Protein AF-A0AAF5CY73-F1 (afdb_monomer)

Structure (mmCIF, N/CA/C/O backbone):
data_AF-A0AAF5CY73-F1
#
_entry.id   AF-A0AAF5CY73-F1
#
loop_
_atom_site.group_PDB
_atom_site.id
_atom_site.type_symbol
_atom_site.label_atom_id
_atom_site.label_alt_id
_atom_site.label_comp_id
_atom_site.label_asym_id
_atom_site.label_entity_id
_atom_site.label_seq_id
_atom_site.pdbx_PDB_ins_code
_atom_site.Cartn_x
_atom_site.Cartn_y
_atom_site.Cartn_z
_atom_site.occupancy
_atom_site.B_iso_or_equiv
_atom_site.auth_seq_id
_atom_site.auth_comp_id
_atom_site.auth_asym_id
_atom_site.auth_atom_id
_atom_site.pdbx_PDB_model_num
ATOM 1 N N . GLY A 1 1 ? -9.389 34.976 1.123 1.00 76.06 1 GLY A N 1
ATOM 2 C CA . GLY A 1 1 ? -8.927 36.381 1.141 1.00 76.06 1 GLY A CA 1
ATOM 3 C C . GLY A 1 1 ? -8.580 36.788 2.561 1.00 76.06 1 GLY A C 1
ATOM 4 O O . GLY A 1 1 ? -8.166 35.930 3.326 1.00 76.06 1 GLY A O 1
ATOM 5 N N . TYR A 1 2 ? -8.782 38.050 2.941 1.00 83.38 2 TYR A N 1
ATOM 6 C CA . TYR A 1 2 ? -8.268 38.609 4.205 1.00 83.38 2 TYR A CA 1
ATOM 7 C C . TYR A 1 2 ? -8.711 37.874 5.491 1.00 83.38 2 TYR A C 1
ATOM 9 O O . TYR A 1 2 ? -7.878 37.576 6.341 1.00 83.38 2 TYR A O 1
ATOM 17 N N . ALA A 1 3 ? -9.991 37.500 5.626 1.00 85.75 3 ALA A N 1
ATOM 18 C CA . ALA A 1 3 ? -10.474 36.747 6.796 1.00 85.75 3 ALA A CA 1
ATOM 19 C C . ALA A 1 3 ? -9.825 35.352 6.927 1.00 85.75 3 ALA A C 1
ATOM 21 O O . ALA A 1 3 ? -9.385 34.963 8.004 1.00 85.75 3 ALA A O 1
ATOM 22 N N . GLU A 1 4 ? -9.688 34.639 5.806 1.00 86.25 4 GLU A N 1
ATOM 23 C CA . GLU A 1 4 ? -8.985 33.350 5.715 1.00 86.25 4 GLU A CA 1
ATOM 24 C C . GLU A 1 4 ? -7.499 33.492 6.088 1.00 86.25 4 GLU A C 1
ATOM 26 O O . GLU A 1 4 ? -6.953 32.639 6.780 1.00 86.25 4 GLU A O 1
ATOM 31 N N . ALA A 1 5 ? -6.854 34.592 5.685 1.00 89.62 5 ALA A N 1
ATOM 32 C CA . ALA A 1 5 ? -5.468 34.873 6.044 1.00 89.62 5 ALA A CA 1
ATOM 33 C C . ALA A 1 5 ? -5.296 35.174 7.542 1.00 89.62 5 ALA A C 1
ATOM 35 O O . ALA A 1 5 ? -4.382 34.631 8.157 1.00 89.62 5 ALA A O 1
ATOM 36 N N . ARG A 1 6 ? -6.201 35.956 8.154 1.00 90.62 6 ARG A N 1
ATOM 37 C CA . ARG A 1 6 ? -6.205 36.185 9.612 1.00 90.62 6 ARG A CA 1
ATOM 38 C C . ARG A 1 6 ? -6.399 34.883 10.397 1.00 90.62 6 ARG A C 1
ATOM 40 O O . ARG A 1 6 ? -5.685 34.665 11.369 1.00 90.62 6 ARG A O 1
ATOM 47 N N . ALA A 1 7 ? -7.278 33.985 9.941 1.00 88.12 7 ALA A N 1
ATOM 48 C CA . ALA A 1 7 ? -7.460 32.667 10.557 1.00 88.12 7 ALA A CA 1
ATOM 49 C C . ALA A 1 7 ? -6.209 31.773 10.426 1.00 88.12 7 ALA A C 1
ATOM 51 O O . ALA A 1 7 ? -5.742 31.225 11.423 1.00 88.12 7 ALA A O 1
ATOM 52 N N . ARG A 1 8 ? -5.611 31.674 9.226 1.00 90.50 8 ARG A N 1
ATOM 53 C CA . ARG A 1 8 ? -4.348 30.935 9.019 1.00 90.50 8 ARG A CA 1
ATOM 54 C C . ARG A 1 8 ? -3.199 31.506 9.863 1.00 90.50 8 ARG A C 1
ATOM 56 O O . ARG A 1 8 ? -2.400 30.733 10.385 1.00 90.50 8 ARG A O 1
ATOM 63 N N . LEU A 1 9 ? -3.120 32.832 10.014 1.00 91.56 9 LEU A N 1
ATOM 64 C CA . LEU A 1 9 ? -2.131 33.479 10.877 1.00 91.56 9 LEU A CA 1
ATOM 65 C C . LEU A 1 9 ? -2.377 33.136 12.352 1.00 91.56 9 LEU A C 1
ATOM 67 O O . LEU A 1 9 ? -1.447 32.686 13.005 1.00 91.56 9 LEU A O 1
ATOM 71 N N . ALA A 1 10 ? -3.605 33.258 12.864 1.00 89.50 10 ALA A N 1
ATOM 72 C CA . ALA A 1 10 ? -3.926 32.928 14.258 1.00 89.50 10 ALA A CA 1
ATOM 73 C C . ALA A 1 10 ? -3.553 31.478 14.631 1.00 89.50 10 ALA A C 1
ATOM 75 O O . ALA A 1 10 ? -2.967 31.242 15.689 1.00 89.50 10 ALA A O 1
ATOM 76 N N . ILE A 1 11 ? -3.800 30.517 13.732 1.00 88.31 11 ILE A N 1
ATOM 77 C CA . ILE A 1 11 ? -3.361 29.124 13.909 1.00 88.31 11 ILE A CA 1
ATOM 78 C C . ILE A 1 11 ? -1.826 29.054 13.968 1.00 88.31 11 ILE A C 1
ATOM 80 O O . ILE A 1 11 ? -1.280 28.516 14.931 1.00 88.31 11 ILE A O 1
ATOM 84 N N . MET A 1 12 ? -1.120 29.669 13.014 1.00 88.00 12 MET A N 1
ATOM 85 C CA . MET A 1 12 ? 0.351 29.693 12.965 1.00 88.00 12 MET A CA 1
ATOM 86 C C . MET A 1 12 ? 0.988 30.343 14.209 1.00 88.00 12 MET A C 1
ATOM 88 O O . MET A 1 12 ? 1.991 29.839 14.717 1.00 88.00 12 MET A O 1
ATOM 92 N N . MET A 1 13 ? 0.385 31.416 14.735 1.00 90.62 13 MET A N 1
ATOM 93 C CA . MET A 1 13 ? 0.760 32.050 16.005 1.00 90.62 13 MET A CA 1
ATOM 94 C C . MET A 1 13 ? 0.634 31.051 17.161 1.00 90.62 13 MET A C 1
ATOM 96 O O . MET A 1 13 ? 1.588 30.838 17.910 1.00 90.62 13 MET A O 1
ATOM 100 N N . SER A 1 14 ? -0.522 30.384 17.273 1.00 88.12 14 SER A N 1
ATOM 101 C CA . SER A 1 14 ? -0.781 29.404 18.335 1.00 88.12 14 SER A CA 1
ATOM 102 C C . SER A 1 14 ? 0.177 28.207 18.274 1.00 88.12 14 SER A C 1
ATOM 104 O O . SER A 1 14 ? 0.684 27.774 19.308 1.00 88.12 14 SER A O 1
ATOM 106 N N . GLU A 1 15 ? 0.514 27.723 17.073 1.00 87.06 15 GLU A N 1
ATOM 107 C CA . GLU A 1 15 ? 1.488 26.648 16.879 1.00 87.06 15 GLU A CA 1
ATOM 108 C C . GLU A 1 15 ? 2.905 27.065 17.274 1.00 87.06 15 GLU A C 1
ATOM 110 O O . GLU A 1 15 ? 3.606 26.281 17.916 1.00 87.06 15 GLU A O 1
ATOM 115 N N . LYS A 1 16 ? 3.334 28.286 16.921 1.00 88.56 16 LYS A N 1
ATOM 116 C CA . LYS A 1 16 ? 4.636 28.821 17.342 1.00 88.56 16 LYS A CA 1
ATOM 117 C C . LYS A 1 16 ? 4.729 28.912 18.864 1.00 88.56 16 LYS A C 1
ATOM 119 O O . LYS A 1 16 ? 5.663 28.354 19.437 1.00 88.56 16 LYS A O 1
ATOM 124 N N . LYS A 1 17 ? 3.741 29.525 19.528 1.00 89.06 17 LYS A N 1
ATOM 125 C CA . LYS A 1 17 ? 3.718 29.632 20.999 1.00 89.06 17 LYS A CA 1
ATOM 126 C C . LYS A 1 17 ? 3.657 28.260 21.675 1.00 89.06 17 LYS A C 1
ATOM 128 O O . LYS A 1 17 ? 4.368 28.024 22.648 1.00 89.06 17 LYS A O 1
ATOM 133 N N . ARG A 1 18 ? 2.888 27.314 21.121 1.00 83.75 18 ARG A N 1
ATOM 134 C CA . ARG A 1 18 ? 2.824 25.913 21.579 1.00 83.75 18 ARG A CA 1
ATOM 135 C C . ARG A 1 18 ? 4.151 25.163 21.404 1.00 83.75 18 ARG A C 1
ATOM 137 O O . ARG A 1 18 ? 4.461 24.326 22.247 1.00 83.75 18 ARG A O 1
ATOM 144 N N . LYS A 1 19 ? 4.934 25.444 20.355 1.00 82.38 19 LYS A N 1
ATOM 145 C CA . LYS A 1 19 ? 6.288 24.885 20.168 1.00 82.38 19 LYS A CA 1
ATOM 146 C C . LYS A 1 19 ? 7.276 25.481 21.171 1.00 82.38 19 LYS A C 1
ATOM 148 O O . LYS A 1 19 ? 7.878 24.726 21.922 1.00 82.38 19 LYS A O 1
ATOM 153 N N . LEU A 1 20 ? 7.344 26.808 21.291 1.00 84.25 20 LEU A N 1
ATOM 154 C CA . LEU A 1 20 ? 8.227 27.482 22.255 1.00 84.25 20 LEU A CA 1
ATOM 155 C C . LEU A 1 20 ? 7.947 27.058 23.707 1.00 84.25 20 LEU A C 1
ATOM 157 O O . LEU A 1 20 ? 8.880 26.703 24.425 1.00 84.25 20 LEU A O 1
ATOM 161 N N . LYS A 1 21 ? 6.667 26.955 24.099 1.00 82.75 21 LYS A N 1
ATOM 162 C CA . LYS A 1 21 ? 6.257 26.437 25.417 1.00 82.75 21 LYS A CA 1
ATOM 163 C C . LYS A 1 21 ? 6.651 24.967 25.641 1.00 82.75 21 LYS A C 1
ATOM 165 O O . LYS A 1 21 ? 6.934 24.593 26.773 1.00 82.75 21 LYS A O 1
ATOM 170 N N . LYS A 1 22 ? 6.694 24.133 24.592 1.00 80.06 22 LYS A N 1
ATOM 171 C CA . LYS A 1 22 ? 7.225 22.755 24.666 1.00 80.06 22 LYS A CA 1
ATOM 172 C C . LYS A 1 22 ? 8.756 22.695 24.721 1.00 80.06 22 LYS A C 1
ATOM 174 O O . LYS A 1 22 ? 9.295 21.711 25.210 1.00 80.06 22 LYS A O 1
ATOM 179 N N . GLU A 1 23 ? 9.443 23.720 24.227 1.00 82.25 23 GLU A N 1
ATOM 180 C CA . GLU A 1 23 ? 10.908 23.829 24.208 1.00 82.25 23 GLU A CA 1
ATOM 181 C C . GLU A 1 23 ? 11.485 24.555 25.441 1.00 82.25 23 GLU A C 1
ATOM 183 O O . GLU A 1 23 ? 12.689 24.793 25.489 1.00 82.25 23 GLU A O 1
ATOM 188 N N . GLY A 1 24 ? 10.651 24.932 26.421 1.00 80.00 24 GLY A N 1
ATOM 189 C CA . GLY A 1 24 ? 11.079 25.661 27.625 1.00 80.00 24 GLY A CA 1
ATOM 190 C C . GLY A 1 24 ? 11.521 27.109 27.367 1.00 80.00 24 GLY A C 1
ATOM 191 O O . GLY A 1 24 ? 12.230 27.689 28.183 1.00 80.00 24 GLY A O 1
ATOM 192 N N . LYS A 1 25 ? 11.136 27.688 26.224 1.00 80.00 25 LYS A N 1
ATOM 193 C CA . LYS A 1 25 ? 11.500 29.048 25.795 1.00 80.00 25 LYS A CA 1
ATOM 194 C C . LYS A 1 25 ? 10.358 30.024 26.075 1.00 80.00 25 LYS A C 1
ATOM 196 O O . LYS A 1 25 ? 9.214 29.595 26.242 1.00 80.00 25 LYS A O 1
ATOM 201 N N . SER A 1 26 ? 10.648 31.331 26.076 1.00 81.88 26 SER A N 1
ATOM 202 C CA . SER A 1 26 ? 9.580 32.335 26.183 1.00 81.88 26 SER A CA 1
ATOM 203 C C . SER A 1 26 ? 8.550 32.163 25.065 1.00 81.88 26 SER A C 1
ATOM 205 O O . SER A 1 26 ? 8.882 31.776 23.943 1.00 81.88 26 SER A O 1
ATOM 207 N N . THR A 1 27 ? 7.290 32.453 25.380 1.00 80.62 27 THR A N 1
ATOM 208 C CA . THR A 1 27 ? 6.169 32.404 24.433 1.00 80.62 27 THR A CA 1
ATOM 209 C C . THR A 1 27 ? 6.070 33.632 23.531 1.00 80.62 27 THR A C 1
ATOM 211 O O . THR A 1 27 ? 5.191 33.662 22.670 1.00 80.62 27 THR A O 1
ATOM 214 N N . ASP A 1 28 ? 6.936 34.625 23.726 1.00 83.44 28 ASP A N 1
ATOM 215 C CA . ASP A 1 28 ? 6.994 35.831 22.904 1.00 83.44 28 ASP A CA 1
ATOM 216 C C . ASP A 1 28 ? 7.465 35.479 21.492 1.00 83.44 28 ASP A C 1
ATOM 218 O O . ASP A 1 28 ? 8.485 34.809 21.302 1.00 83.44 28 ASP A O 1
ATOM 222 N N . ILE A 1 29 ? 6.725 35.933 20.484 1.00 86.38 29 ILE A N 1
ATOM 223 C CA . ILE A 1 29 ? 7.111 35.794 19.077 1.00 86.38 29 ILE A CA 1
ATOM 224 C C . ILE A 1 29 ? 7.190 37.167 18.410 1.00 86.38 29 ILE A C 1
ATOM 226 O O . ILE A 1 29 ? 6.446 38.067 18.794 1.00 86.38 29 ILE A O 1
ATOM 230 N N . PRO A 1 30 ? 8.046 37.358 17.384 1.00 82.75 30 PRO A N 1
ATOM 231 C CA . PRO A 1 30 ? 8.175 38.651 16.703 1.00 82.75 30 PRO A CA 1
ATOM 232 C C . PRO A 1 30 ? 6.835 39.209 16.206 1.00 82.75 30 PRO A C 1
ATOM 234 O O . PRO A 1 30 ? 6.628 40.419 16.170 1.00 82.75 30 PRO A O 1
ATOM 237 N N . GLU A 1 31 ? 5.909 38.317 15.854 1.00 86.31 31 GLU A N 1
ATOM 238 C CA . GLU A 1 31 ? 4.549 38.631 15.424 1.00 86.31 31 GLU A CA 1
ATOM 239 C C . GLU A 1 31 ? 3.575 39.093 16.523 1.00 86.31 31 GLU A C 1
ATOM 241 O O . GLU A 1 31 ? 2.441 39.432 16.193 1.00 86.31 31 GLU A O 1
ATOM 246 N N . ASP A 1 32 ? 3.974 39.123 17.797 1.00 85.88 32 ASP A N 1
ATOM 247 C CA . ASP A 1 32 ? 3.195 39.781 18.858 1.00 85.88 32 ASP A CA 1
ATOM 248 C C . ASP A 1 32 ? 3.335 41.313 18.807 1.00 85.88 32 ASP A C 1
ATOM 250 O O . ASP A 1 32 ? 2.494 42.037 19.338 1.00 85.88 32 ASP A O 1
ATOM 254 N N . THR A 1 33 ? 4.368 41.826 18.128 1.00 86.56 33 THR A N 1
ATOM 255 C CA . THR A 1 33 ? 4.481 43.256 17.811 1.00 86.56 33 THR A CA 1
ATOM 256 C C . THR A 1 33 ? 3.520 43.636 16.679 1.00 86.56 33 THR A C 1
ATOM 258 O O . THR A 1 33 ? 3.303 42.856 15.750 1.00 86.56 33 THR A O 1
ATOM 261 N N . SER A 1 34 ? 2.982 44.861 16.703 1.00 83.62 34 SER A N 1
ATOM 262 C CA . SER A 1 34 ? 2.069 45.360 15.655 1.00 83.62 34 SER A CA 1
ATOM 263 C C . SER A 1 34 ? 2.695 45.298 14.249 1.00 83.62 34 SER A C 1
ATOM 265 O O . SER A 1 34 ? 2.050 44.890 13.277 1.00 83.62 34 SER A O 1
ATOM 267 N N . GLU A 1 35 ? 3.988 45.617 14.145 1.00 84.69 35 GLU A N 1
ATOM 268 C CA . GLU A 1 35 ? 4.760 45.525 12.902 1.00 84.69 35 GLU A CA 1
ATOM 269 C C . GLU A 1 35 ? 4.941 44.074 12.439 1.00 84.69 35 GLU A C 1
ATOM 271 O O . GLU A 1 35 ? 4.685 43.754 11.274 1.00 84.69 35 GLU A O 1
ATOM 276 N N . GLY A 1 36 ? 5.338 43.175 13.346 1.00 85.75 36 GLY A N 1
ATOM 277 C CA . GLY A 1 36 ? 5.518 41.755 13.053 1.00 85.75 36 GLY A CA 1
ATOM 278 C C . GLY A 1 36 ? 4.216 41.080 12.625 1.00 85.75 36 GLY A C 1
ATOM 279 O O . GLY A 1 36 ? 4.202 40.364 11.618 1.00 85.75 36 GLY A O 1
ATOM 280 N N . TYR A 1 37 ? 3.113 41.366 13.326 1.00 91.19 37 TYR A N 1
ATOM 281 C CA . TYR A 1 37 ? 1.772 40.911 12.963 1.00 91.19 37 TYR A CA 1
ATOM 282 C C . TYR A 1 37 ? 1.393 41.381 11.555 1.00 91.19 37 TYR A C 1
ATOM 284 O O . TYR A 1 37 ? 1.011 40.571 10.710 1.00 91.19 37 TYR A O 1
ATOM 292 N N . SER A 1 38 ? 1.559 42.676 11.271 1.00 88.25 38 SER A N 1
ATOM 293 C CA . SER A 1 38 ? 1.218 43.279 9.976 1.00 88.25 38 SER A CA 1
ATOM 294 C C . SER A 1 38 ? 2.043 42.684 8.828 1.00 88.25 38 SER A C 1
ATOM 296 O O . SER A 1 38 ? 1.493 42.294 7.793 1.00 88.25 38 SER A O 1
ATOM 298 N N . LYS A 1 39 ? 3.356 42.523 9.034 1.00 89.56 39 LYS A N 1
ATOM 299 C CA . LYS A 1 39 ? 4.291 41.917 8.075 1.00 89.56 39 LYS A CA 1
ATOM 300 C C . LYS A 1 39 ? 3.930 40.464 7.762 1.00 89.56 39 LYS A C 1
ATOM 302 O O . LYS A 1 39 ? 3.880 40.077 6.593 1.00 89.56 39 LYS A O 1
ATOM 307 N N . MET A 1 40 ? 3.630 39.656 8.779 1.00 89.19 40 MET A N 1
ATOM 308 C CA . MET A 1 40 ? 3.256 38.253 8.578 1.00 89.19 40 MET A CA 1
ATOM 309 C C . MET A 1 40 ? 1.832 38.076 8.050 1.00 89.19 40 MET A C 1
ATOM 311 O O . MET A 1 40 ? 1.598 37.176 7.239 1.00 89.19 40 MET A O 1
ATOM 315 N N . LEU A 1 41 ? 0.898 38.965 8.397 1.00 91.69 41 LEU A N 1
ATOM 316 C CA . LEU A 1 41 ? -0.429 38.989 7.790 1.00 91.69 41 LEU A CA 1
ATOM 317 C C . LEU A 1 41 ? -0.339 39.269 6.286 1.00 91.69 41 LEU A C 1
ATOM 319 O O . LEU A 1 41 ? -0.967 38.551 5.510 1.00 91.69 41 LEU A O 1
ATOM 323 N N . TRP A 1 42 ? 0.495 40.219 5.852 1.00 89.75 42 TRP A N 1
ATOM 324 C CA . TRP A 1 42 ? 0.739 40.480 4.428 1.00 89.75 42 TRP A CA 1
ATOM 325 C C . TRP A 1 42 ? 1.300 39.248 3.689 1.00 89.75 42 TRP A C 1
ATOM 327 O O . TRP A 1 42 ? 0.802 38.878 2.619 1.00 89.75 42 TRP A O 1
ATOM 337 N N . VAL A 1 43 ? 2.267 38.539 4.288 1.00 89.75 43 VAL A N 1
ATOM 338 C CA . VAL A 1 43 ? 2.816 37.284 3.735 1.00 89.75 43 VAL A CA 1
ATOM 339 C C . VAL A 1 43 ? 1.739 36.197 3.614 1.00 89.75 43 VAL A C 1
ATOM 341 O O . VAL A 1 43 ? 1.662 35.511 2.592 1.00 89.75 43 VAL A O 1
ATOM 344 N N . VAL A 1 44 ? 0.882 36.029 4.626 1.00 90.19 44 VAL A N 1
ATOM 345 C CA . VAL A 1 44 ? -0.185 35.012 4.617 1.00 90.19 44 VAL A CA 1
ATOM 346 C C . VAL A 1 44 ? -1.306 35.392 3.638 1.00 90.19 44 VAL A C 1
ATOM 348 O O . VAL A 1 44 ? -1.808 34.518 2.931 1.00 90.19 44 VAL A O 1
ATOM 351 N N . VAL A 1 45 ? -1.660 36.677 3.520 1.00 90.88 45 VAL A N 1
ATOM 352 C CA . VAL A 1 45 ? -2.604 37.193 2.510 1.00 90.88 45 VAL A CA 1
ATOM 353 C C . VAL A 1 45 ? -2.103 36.886 1.099 1.00 90.88 45 VAL A C 1
ATOM 355 O O . VAL A 1 45 ? -2.848 36.315 0.301 1.00 90.88 45 VAL A O 1
ATOM 358 N N . THR A 1 46 ? -0.834 37.184 0.811 1.00 88.62 46 THR A N 1
ATOM 359 C CA . THR A 1 46 ? -0.214 36.927 -0.498 1.00 88.62 46 THR A CA 1
ATOM 360 C C . THR A 1 46 ? -0.215 35.431 -0.838 1.00 88.62 46 THR A C 1
ATOM 362 O O . THR A 1 46 ? -0.599 35.051 -1.946 1.00 88.62 46 THR A O 1
ATOM 365 N N . LYS A 1 47 ? 0.095 34.556 0.133 1.00 88.88 47 LYS A N 1
ATOM 366 C CA . LYS A 1 47 ? -0.023 33.093 -0.030 1.00 88.88 47 LYS A CA 1
ATOM 367 C C . LYS A 1 47 ? -1.464 32.648 -0.316 1.00 88.88 47 LYS A C 1
ATOM 369 O O . LYS A 1 47 ? -1.682 31.885 -1.249 1.00 88.88 47 LYS A O 1
ATOM 374 N N . VAL A 1 48 ? -2.457 33.167 0.412 1.00 89.00 48 VAL A N 1
ATOM 375 C CA . VAL A 1 48 ? -3.885 32.847 0.196 1.00 89.00 48 VAL A CA 1
ATOM 376 C C . VAL A 1 48 ? -4.370 33.252 -1.203 1.00 89.00 48 VAL A C 1
ATOM 378 O O . VAL A 1 48 ? -5.194 32.547 -1.788 1.00 89.00 48 VAL A O 1
ATOM 381 N N . PHE A 1 49 ? -3.879 34.362 -1.763 1.00 86.00 49 PHE A N 1
ATOM 382 C CA . PHE A 1 49 ? -4.186 34.736 -3.147 1.00 86.00 49 PHE A CA 1
ATOM 383 C C . PHE A 1 49 ? -3.478 33.831 -4.167 1.00 86.00 49 PHE A C 1
ATOM 385 O O . PHE A 1 49 ? -4.133 33.361 -5.097 1.00 86.00 49 PHE A O 1
ATOM 392 N N . ALA A 1 50 ? -2.200 33.498 -3.959 1.00 84.69 50 ALA A N 1
ATOM 393 C CA . ALA A 1 50 ? -1.467 32.568 -4.823 1.00 84.69 50 ALA A CA 1
ATOM 394 C C . ALA A 1 50 ? -2.088 31.153 -4.842 1.00 84.69 50 ALA A C 1
ATOM 396 O O . ALA A 1 50 ? -2.230 30.559 -5.911 1.00 84.69 50 ALA A O 1
ATOM 397 N N . ASP A 1 51 ? -2.523 30.634 -3.689 1.00 81.94 51 ASP A N 1
ATOM 398 C CA . ASP A 1 51 ? -3.244 29.356 -3.576 1.00 81.94 51 ASP A CA 1
ATOM 399 C C . ASP A 1 51 ? -4.551 29.369 -4.383 1.00 81.94 51 ASP A C 1
ATOM 401 O O . ASP A 1 51 ? -4.865 28.417 -5.102 1.00 81.94 51 ASP A O 1
ATOM 405 N N . ARG A 1 52 ? -5.323 30.460 -4.273 1.00 83.69 52 ARG A N 1
ATOM 406 C CA . ARG A 1 52 ? -6.597 30.631 -4.988 1.00 83.69 52 ARG A CA 1
ATOM 407 C C . ARG A 1 52 ? -6.393 30.719 -6.497 1.00 83.69 52 ARG A C 1
ATOM 409 O O . ARG A 1 52 ? -7.141 30.079 -7.227 1.00 83.69 52 ARG A O 1
ATOM 416 N N . GLU A 1 53 ? -5.375 31.440 -6.957 1.00 83.69 53 GLU A N 1
ATOM 417 C CA . GLU A 1 53 ? -5.070 31.576 -8.385 1.00 83.69 53 GLU A CA 1
ATOM 418 C C . GLU A 1 53 ? -4.549 30.264 -8.995 1.00 83.69 53 GLU A C 1
ATOM 420 O O . GLU A 1 53 ? -4.991 29.862 -10.071 1.00 83.69 53 GLU A O 1
ATOM 425 N N . ARG A 1 54 ? -3.702 29.515 -8.271 1.00 82.88 54 ARG A N 1
ATOM 426 C CA . ARG A 1 54 ? -3.319 28.141 -8.654 1.00 82.88 54 ARG A CA 1
ATOM 427 C C . ARG A 1 54 ? -4.541 27.225 -8.756 1.00 82.88 54 ARG A C 1
ATOM 429 O O . ARG A 1 54 ? -4.666 26.468 -9.716 1.00 82.88 54 ARG A O 1
ATOM 436 N N . LYS A 1 55 ? -5.465 27.309 -7.792 1.00 81.56 55 LYS A N 1
ATOM 437 C CA . LYS A 1 55 ? -6.707 26.522 -7.794 1.00 81.56 55 LYS A CA 1
ATOM 438 C C . LYS A 1 55 ? -7.657 26.920 -8.928 1.00 81.56 55 LYS A C 1
ATOM 440 O O . LYS A 1 55 ? -8.306 26.037 -9.479 1.00 81.56 55 LYS A O 1
ATOM 445 N N . ARG A 1 56 ? -7.714 28.205 -9.300 1.00 83.44 56 ARG A N 1
ATOM 446 C CA . ARG A 1 56 ? -8.464 28.694 -10.468 1.00 83.44 56 ARG A CA 1
ATOM 447 C C . ARG A 1 56 ? -7.912 28.086 -11.758 1.00 83.44 56 ARG A C 1
ATOM 449 O O . ARG A 1 56 ? -8.658 27.410 -12.460 1.00 83.44 56 ARG A O 1
ATOM 456 N N . LYS A 1 57 ? -6.602 28.214 -12.004 1.00 81.56 57 LYS A N 1
ATOM 457 C CA . LYS A 1 57 ? -5.945 27.649 -13.197 1.00 81.56 57 LYS A CA 1
ATOM 458 C C . LYS A 1 57 ? -6.131 26.134 -13.315 1.00 81.56 57 LYS A C 1
ATOM 460 O O . LYS A 1 57 ? -6.541 25.669 -14.368 1.00 81.56 57 LYS A O 1
ATOM 465 N N . MET A 1 58 ? -5.963 25.372 -12.228 1.00 77.62 58 MET A N 1
ATOM 466 C CA . MET A 1 58 ? -6.212 23.918 -12.244 1.00 77.62 58 MET A CA 1
ATOM 467 C C . MET A 1 58 ? -7.673 23.534 -12.550 1.00 77.62 58 MET A C 1
ATOM 469 O O . MET A 1 58 ? -7.918 22.449 -13.075 1.00 77.62 58 MET A O 1
ATOM 473 N N . LEU A 1 59 ? -8.655 24.381 -12.220 1.00 78.31 59 LEU A N 1
ATOM 474 C CA . LEU A 1 59 ? -10.059 24.147 -12.582 1.00 78.31 59 LEU A CA 1
ATOM 475 C C . LEU A 1 59 ? -10.323 24.496 -14.054 1.00 78.31 59 LEU A C 1
ATOM 477 O O . LEU A 1 59 ? -10.977 23.721 -14.747 1.00 78.31 59 LEU A O 1
ATOM 481 N N . GLU A 1 60 ? -9.764 25.603 -14.542 1.00 80.81 60 GLU A N 1
ATOM 482 C CA . GLU A 1 60 ? -9.869 26.037 -15.941 1.00 80.81 60 GLU A CA 1
ATOM 483 C C . GLU A 1 60 ? -9.182 25.049 -16.898 1.00 80.81 60 GLU A C 1
ATOM 485 O O . GLU A 1 60 ? -9.794 24.613 -17.873 1.00 80.81 60 GLU A O 1
ATOM 490 N N . GLU A 1 61 ? -7.970 24.588 -16.571 1.00 79.44 61 GLU A N 1
ATOM 491 C CA . GLU A 1 61 ? -7.266 23.523 -17.298 1.00 79.44 61 GLU A CA 1
ATOM 492 C C . GLU A 1 61 ? -8.050 22.204 -17.275 1.00 79.44 61 GLU A C 1
ATOM 494 O O . GLU A 1 61 ? -8.117 21.504 -18.286 1.00 79.44 61 GLU A O 1
ATOM 499 N N . ARG A 1 62 ? -8.683 21.847 -16.148 1.00 80.19 62 ARG A N 1
ATOM 500 C CA . ARG A 1 62 ? -9.510 20.634 -16.056 1.00 80.19 62 ARG A CA 1
ATOM 501 C C . ARG A 1 62 ? -10.764 20.735 -16.924 1.00 80.19 62 ARG A C 1
ATOM 503 O O . ARG A 1 62 ? -11.079 19.777 -17.626 1.00 80.19 62 ARG A O 1
ATOM 510 N N . GLU A 1 63 ? -11.448 21.878 -16.926 1.00 81.00 63 GLU A N 1
ATOM 511 C CA . GLU A 1 63 ? -12.574 22.118 -17.831 1.00 81.00 63 GLU A CA 1
ATOM 512 C C . GLU A 1 63 ? -12.152 22.110 -19.302 1.00 81.00 63 GLU A C 1
ATOM 514 O O . GLU A 1 63 ? -12.853 21.531 -20.130 1.00 81.00 63 GLU A O 1
ATOM 519 N N . GLN A 1 64 ? -11.025 22.739 -19.644 1.00 80.88 64 GLN A N 1
ATOM 520 C CA . GLN A 1 64 ? -10.513 22.771 -21.012 1.00 80.88 64 GLN A CA 1
ATOM 521 C C . GLN A 1 64 ? -10.139 21.365 -21.491 1.00 80.88 64 GLN A C 1
ATOM 523 O O . GLN A 1 64 ? -10.560 20.962 -22.574 1.00 80.88 64 GLN A O 1
ATOM 528 N N . ASN A 1 65 ? -9.447 20.579 -20.664 1.00 79.94 65 ASN A N 1
ATOM 529 C CA . ASN A 1 65 ? -9.130 19.185 -20.967 1.00 79.94 65 ASN A CA 1
ATOM 530 C C . ASN A 1 65 ? -10.394 18.317 -21.094 1.00 79.94 65 ASN A C 1
ATOM 532 O O . ASN A 1 65 ? -10.465 17.482 -21.991 1.00 79.94 65 ASN A O 1
ATOM 536 N N . GLU A 1 66 ? -11.429 18.525 -20.270 1.00 79.56 66 GLU A N 1
ATOM 537 C CA . GLU A 1 66 ? -12.695 17.788 -20.402 1.00 79.56 66 GLU A CA 1
ATOM 538 C C . GLU A 1 66 ? -13.502 18.213 -21.649 1.00 79.56 66 GLU A C 1
ATOM 540 O O . GLU A 1 66 ? -14.162 17.375 -22.266 1.00 79.56 66 GLU A O 1
ATOM 545 N N . LYS A 1 67 ? -13.417 19.485 -22.069 1.00 83.06 67 LYS A N 1
ATOM 546 C CA . LYS A 1 67 ? -13.978 19.982 -23.342 1.00 83.06 67 LYS A CA 1
ATOM 547 C C . LYS A 1 67 ? -13.242 19.375 -24.546 1.00 83.06 67 LYS A C 1
ATOM 549 O O . LYS A 1 67 ? -13.901 18.856 -25.444 1.00 83.06 67 LYS A O 1
ATOM 554 N N . ILE A 1 68 ? -11.905 19.350 -24.529 1.00 83.06 68 ILE A N 1
ATOM 555 C CA . ILE A 1 68 ? -11.073 18.709 -25.565 1.00 83.06 68 ILE A CA 1
ATOM 556 C C . ILE A 1 68 ? -11.377 17.209 -25.652 1.00 83.06 68 ILE A C 1
ATOM 558 O O . ILE A 1 68 ? -11.624 16.703 -26.744 1.00 83.06 68 ILE A O 1
ATOM 562 N N . ARG A 1 69 ? -11.443 16.498 -24.517 1.00 80.94 69 ARG A N 1
ATOM 563 C CA . ARG A 1 69 ? -11.719 15.053 -24.505 1.00 80.94 69 ARG A CA 1
ATOM 564 C C . ARG A 1 69 ? -13.087 14.720 -25.108 1.00 80.94 69 ARG A C 1
ATOM 566 O O . ARG A 1 69 ? -13.182 13.783 -25.890 1.00 80.94 69 ARG A O 1
ATOM 573 N N . LYS A 1 70 ? -14.122 15.516 -24.809 1.00 83.12 70 LYS A N 1
ATOM 574 C CA . LYS A 1 70 ? -15.462 15.367 -25.410 1.00 83.12 70 LYS A CA 1
ATOM 575 C C . LYS A 1 70 ? -15.480 15.690 -26.904 1.00 83.12 70 LYS A C 1
ATOM 577 O O . LYS A 1 70 ? -16.190 15.023 -27.647 1.00 83.12 70 LYS A O 1
ATOM 582 N N . ALA A 1 71 ? -14.698 16.674 -27.351 1.00 82.31 71 ALA A N 1
ATOM 583 C CA . ALA A 1 71 ? -14.537 16.961 -28.775 1.00 82.31 71 ALA A CA 1
ATOM 584 C C . ALA A 1 71 ? -13.844 15.795 -29.505 1.00 82.31 71 ALA A C 1
ATOM 586 O O . ALA A 1 71 ? -14.333 15.359 -30.540 1.00 82.31 71 ALA A O 1
ATOM 587 N N . GLU A 1 72 ? -12.776 15.230 -28.933 1.00 80.81 72 GLU A N 1
ATOM 588 C CA . GLU A 1 72 ? -12.104 14.031 -29.455 1.00 80.81 72 GLU A CA 1
ATOM 589 C C . GLU A 1 72 ? -12.989 12.772 -29.443 1.00 80.81 72 GLU A C 1
ATOM 591 O O . GLU A 1 72 ? -12.873 11.930 -30.332 1.00 80.81 72 GLU A O 1
ATOM 596 N N . GLU A 1 73 ? -13.837 12.597 -28.428 1.00 81.88 73 GLU A N 1
ATOM 597 C CA . GLU A 1 73 ? -14.829 11.514 -28.374 1.00 81.88 73 GLU A CA 1
ATOM 598 C C . GLU A 1 73 ? -15.882 11.691 -29.481 1.00 81.88 73 GLU A C 1
ATOM 600 O O . GLU A 1 73 ? -16.214 10.731 -30.176 1.00 81.88 73 GLU A O 1
ATOM 605 N N . ALA A 1 74 ? -16.354 12.923 -29.700 1.00 84.38 74 ALA A N 1
ATOM 606 C CA . ALA A 1 74 ? -17.335 13.248 -30.730 1.00 84.38 74 ALA A CA 1
ATOM 607 C C . ALA A 1 74 ? -16.783 13.121 -32.161 1.00 84.38 74 ALA A C 1
ATOM 609 O O . ALA A 1 74 ? -17.481 12.586 -33.022 1.00 84.38 74 ALA A O 1
ATOM 610 N N . THR A 1 75 ? -15.544 13.553 -32.437 1.00 83.12 75 THR A N 1
ATOM 611 C CA . THR A 1 75 ? -14.946 13.392 -33.776 1.00 83.12 75 THR A CA 1
ATOM 612 C C . THR A 1 75 ? -14.718 11.924 -34.112 1.00 83.12 75 THR A C 1
ATOM 614 O O . THR A 1 75 ? -15.135 11.494 -35.181 1.00 83.12 75 THR A O 1
ATOM 617 N N . LYS A 1 76 ? -14.182 11.121 -33.183 1.00 81.88 76 LYS A N 1
ATOM 618 C CA . LYS A 1 76 ? -14.006 9.668 -33.385 1.00 81.88 76 LYS A CA 1
ATOM 619 C C . LYS A 1 76 ? -15.341 8.945 -33.579 1.00 81.88 76 LYS A C 1
ATOM 621 O O . LYS A 1 76 ? -15.425 8.027 -34.391 1.00 81.88 76 LYS A O 1
ATOM 626 N N . ALA A 1 77 ? -16.396 9.359 -32.872 1.00 83.06 77 ALA A N 1
ATOM 627 C CA . ALA A 1 77 ? -17.742 8.828 -33.082 1.00 83.06 77 ALA A CA 1
ATOM 628 C C . ALA A 1 77 ? -18.306 9.202 -34.467 1.00 83.06 77 ALA A C 1
ATOM 630 O O . ALA A 1 77 ? -18.917 8.359 -35.123 1.00 83.06 77 ALA A O 1
ATOM 631 N N . ALA A 1 78 ? -18.067 10.429 -34.941 1.00 84.31 78 ALA A N 1
ATOM 632 C CA . ALA A 1 78 ? -18.472 10.872 -36.274 1.00 84.31 78 ALA A CA 1
ATOM 633 C C . ALA A 1 78 ? -17.675 10.181 -37.399 1.00 84.31 78 ALA A C 1
ATOM 635 O O . ALA A 1 78 ? -18.263 9.790 -38.403 1.00 84.31 78 ALA A O 1
ATOM 636 N N . GLU A 1 79 ? -16.365 9.980 -37.227 1.00 81.94 79 GLU A N 1
ATOM 637 C CA . GLU A 1 79 ? -15.514 9.213 -38.150 1.00 81.94 79 GLU A CA 1
ATOM 638 C C . GLU A 1 79 ? -15.950 7.744 -38.222 1.00 81.94 79 GLU A C 1
ATOM 640 O O . GLU A 1 79 ? -16.152 7.221 -39.316 1.00 81.94 79 GLU A O 1
ATOM 645 N N . LYS A 1 80 ? -16.186 7.096 -37.070 1.00 83.38 80 LYS A N 1
ATOM 646 C CA . LYS A 1 80 ? -16.717 5.724 -37.013 1.00 83.38 80 LYS A CA 1
ATOM 647 C C . LYS A 1 80 ? -18.069 5.616 -37.718 1.00 83.38 80 LYS A C 1
ATOM 649 O O . LYS A 1 80 ? -18.256 4.705 -38.516 1.00 83.38 80 LYS A O 1
ATOM 654 N N . ARG A 1 81 ? -18.978 6.569 -37.482 1.00 82.94 81 ARG A N 1
ATOM 655 C CA . ARG A 1 81 ? -20.289 6.599 -38.140 1.00 82.94 81 ARG A CA 1
ATOM 656 C C . ARG A 1 81 ? -20.177 6.803 -39.656 1.00 82.94 81 ARG A C 1
ATOM 658 O O . ARG A 1 81 ? -20.895 6.136 -40.390 1.00 82.94 81 ARG A O 1
ATOM 665 N N . LYS A 1 82 ? -19.275 7.668 -40.136 1.00 84.06 82 LYS A N 1
ATOM 666 C CA . LYS A 1 82 ? -19.014 7.820 -41.580 1.00 84.06 82 LYS A CA 1
ATOM 667 C C . LYS A 1 82 ? -18.506 6.523 -42.203 1.00 84.06 82 LYS A C 1
ATOM 669 O O . LYS A 1 82 ? -19.040 6.112 -43.223 1.00 84.06 82 LYS A O 1
ATOM 674 N N . LEU A 1 83 ? -17.550 5.851 -41.559 1.00 78.19 83 LEU A N 1
ATOM 675 C CA . LEU A 1 83 ? -17.042 4.553 -42.016 1.00 78.19 83 LEU A CA 1
ATOM 676 C C . LEU A 1 83 ? -18.132 3.467 -42.019 1.00 78.19 83 LEU A C 1
ATOM 678 O O . LEU A 1 83 ? -18.144 2.623 -42.908 1.00 78.19 83 LEU A O 1
ATOM 682 N N . GLU A 1 84 ? -19.069 3.494 -41.068 1.00 77.62 84 GLU A N 1
ATOM 683 C CA . GLU A 1 84 ? -20.233 2.595 -41.048 1.00 77.62 84 GLU A CA 1
ATOM 684 C C . GLU A 1 84 ? -21.244 2.917 -42.163 1.00 77.62 84 GLU A C 1
ATOM 686 O O . GLU A 1 84 ? -21.773 1.999 -42.790 1.00 77.62 84 GLU A O 1
ATOM 691 N N . GLU A 1 85 ? -21.485 4.198 -42.461 1.00 80.56 85 GLU A N 1
ATOM 692 C CA . GLU A 1 85 ? -22.358 4.642 -43.558 1.00 80.56 85 GLU A CA 1
ATOM 693 C C . GLU A 1 85 ? -21.739 4.360 -44.947 1.00 80.56 85 GLU A C 1
ATOM 695 O O . GLU A 1 85 ? -22.444 3.895 -45.844 1.00 80.56 85 GLU A O 1
ATOM 700 N N . GLU A 1 86 ? -20.425 4.549 -45.119 1.00 76.25 86 GLU A N 1
ATOM 701 C CA . GLU A 1 86 ? -19.665 4.173 -46.325 1.00 76.25 86 GLU A CA 1
ATOM 702 C C . GLU A 1 86 ? -19.614 2.650 -46.511 1.00 76.25 86 GLU A C 1
ATOM 704 O O . GLU A 1 86 ? -19.932 2.146 -47.589 1.00 76.25 86 GLU A O 1
ATOM 709 N N . PHE A 1 87 ? -19.295 1.890 -45.457 1.00 73.56 87 PHE A N 1
ATOM 710 C CA . PHE A 1 87 ? -19.302 0.426 -45.512 1.00 73.56 87 PHE A CA 1
ATOM 711 C C . PHE A 1 87 ? -20.689 -0.119 -45.869 1.00 73.56 87 PHE A C 1
ATOM 713 O O . PHE A 1 87 ? -20.789 -1.071 -46.644 1.00 73.56 87 PHE A O 1
ATOM 720 N N . LYS A 1 88 ? -21.765 0.497 -45.358 1.00 75.31 88 LYS A N 1
ATOM 721 C CA . LYS A 1 88 ? -23.132 0.090 -45.692 1.00 75.31 88 LYS A CA 1
ATOM 722 C C . LYS A 1 88 ? -23.462 0.325 -47.171 1.00 75.31 88 LYS A C 1
ATOM 724 O O . LYS A 1 88 ? -24.004 -0.584 -47.794 1.00 75.31 88 LYS A O 1
ATOM 729 N N . LYS A 1 89 ? -23.085 1.475 -47.747 1.00 76.00 89 LYS A N 1
ATOM 730 C CA . LYS A 1 89 ? -23.244 1.734 -49.192 1.00 76.00 89 LYS A CA 1
ATOM 731 C C . LYS A 1 89 ? -22.488 0.712 -50.037 1.00 76.00 89 LYS A C 1
ATOM 733 O O . LYS A 1 89 ? -23.102 0.023 -50.843 1.00 76.00 89 LYS A O 1
ATOM 738 N N . ASN A 1 90 ? -21.196 0.521 -49.768 1.00 70.81 90 ASN A N 1
ATOM 739 C CA . ASN A 1 90 ? -20.362 -0.431 -50.508 1.00 70.81 90 ASN A CA 1
ATOM 740 C C . ASN A 1 90 ? -20.870 -1.884 -50.356 1.00 70.81 90 ASN A C 1
ATOM 742 O O . ASN A 1 90 ? -20.722 -2.712 -51.260 1.00 70.81 90 ASN A O 1
ATOM 746 N N . TYR A 1 91 ? -21.484 -2.224 -49.217 1.00 69.38 91 TYR A N 1
ATOM 747 C CA . TYR A 1 91 ? -22.133 -3.519 -49.012 1.00 69.38 91 TYR A CA 1
ATOM 748 C C . TYR A 1 91 ? -23.409 -3.675 -49.853 1.00 69.38 91 TYR A C 1
ATOM 750 O O . TYR A 1 91 ? -23.621 -4.752 -50.410 1.00 69.38 91 TYR A O 1
ATOM 758 N N . GLU A 1 92 ? -24.243 -2.634 -49.946 1.00 65.25 92 GLU A N 1
ATOM 759 C CA . GLU A 1 92 ? -25.479 -2.630 -50.740 1.00 65.25 92 GLU A CA 1
ATOM 760 C C . GLU A 1 92 ? -25.174 -2.634 -52.252 1.00 65.25 92 GLU A C 1
ATOM 762 O O . GLU A 1 92 ? -25.660 -3.522 -52.950 1.00 65.25 92 GLU A O 1
ATOM 767 N N . GLU A 1 93 ? -24.276 -1.772 -52.740 1.00 60.47 93 GLU A N 1
ATOM 768 C CA . GLU A 1 93 ? -23.826 -1.735 -54.147 1.00 60.47 93 GLU A CA 1
ATOM 769 C C . GLU A 1 93 ? -23.228 -3.083 -54.586 1.00 60.47 93 GLU A C 1
ATOM 771 O O . GLU A 1 93 ? -23.678 -3.702 -55.555 1.00 60.47 93 GLU A O 1
ATOM 776 N N . SER A 1 94 ? -22.293 -3.633 -53.801 1.00 52.00 94 SER A N 1
ATOM 777 C CA . SER A 1 94 ? -21.712 -4.949 -54.096 1.00 52.00 94 SER A CA 1
ATOM 778 C C . SER A 1 94 ? -22.692 -6.116 -53.915 1.00 52.00 94 SER A C 1
ATOM 780 O O . SER A 1 94 ? -22.317 -7.259 -54.194 1.00 52.00 94 SER A O 1
ATOM 782 N N . ARG A 1 95 ? -23.919 -5.898 -53.416 1.00 50.19 95 ARG A N 1
ATOM 783 C CA . ARG A 1 95 ? -24.956 -6.940 -53.331 1.00 50.19 95 ARG A CA 1
ATOM 784 C C . ARG A 1 95 ? -25.662 -7.139 -54.668 1.00 50.19 95 ARG A C 1
ATOM 786 O O . ARG A 1 95 ? -25.974 -8.282 -55.001 1.00 50.19 95 ARG A O 1
ATOM 793 N N . ASP A 1 96 ? -25.870 -6.068 -55.427 1.00 54.03 96 ASP A N 1
ATOM 794 C CA . ASP A 1 96 ? -26.572 -6.140 -56.708 1.00 54.03 96 ASP A CA 1
ATOM 795 C C . ASP A 1 96 ? -25.632 -6.564 -57.851 1.00 54.03 96 ASP A C 1
ATOM 797 O O . ASP A 1 96 ? -26.025 -7.412 -58.651 1.00 54.03 96 ASP A O 1
ATOM 801 N N . GLU A 1 97 ? -24.343 -6.185 -57.831 1.00 48.78 97 GLU A N 1
ATOM 802 C CA . GLU A 1 97 ? -23.317 -6.824 -58.688 1.00 48.78 97 GLU A CA 1
ATOM 803 C C . GLU A 1 97 ? -23.300 -8.357 -58.523 1.00 48.78 97 GLU A C 1
ATOM 805 O O . GLU A 1 97 ? -23.179 -9.118 -59.485 1.00 48.78 97 GLU A O 1
ATOM 810 N N . ARG A 1 98 ? -23.466 -8.838 -57.282 1.00 47.97 98 ARG A N 1
ATOM 811 C CA . ARG A 1 98 ? -23.471 -10.273 -56.954 1.00 47.97 98 ARG A CA 1
ATOM 812 C C . ARG A 1 98 ? -24.732 -11.018 -57.401 1.00 47.97 98 ARG A C 1
ATOM 814 O O . ARG A 1 98 ? -24.729 -12.245 -57.332 1.00 47.97 98 ARG A O 1
ATOM 821 N N . ARG A 1 99 ? -25.772 -10.334 -57.892 1.00 42.03 99 ARG A N 1
ATOM 822 C CA . ARG A 1 99 ? -26.947 -10.979 -58.506 1.00 42.03 99 ARG A CA 1
ATOM 823 C C . ARG A 1 99 ? -26.756 -11.320 -59.985 1.00 42.03 99 ARG A C 1
ATOM 825 O O . ARG A 1 99 ? -27.447 -12.204 -60.474 1.00 42.03 99 ARG A O 1
ATOM 832 N N . VAL A 1 100 ? -25.801 -10.694 -60.674 1.00 41.69 100 VAL A N 1
ATOM 833 C CA . VAL A 1 100 ? -25.572 -10.900 -62.120 1.00 41.69 100 VAL A CA 1
ATOM 834 C C . VAL A 1 100 ? -24.767 -12.180 -62.420 1.00 41.69 100 VAL A C 1
ATOM 836 O O . VAL A 1 100 ? -24.813 -12.701 -63.526 1.00 41.69 100 VAL A O 1
ATOM 839 N N . ILE A 1 101 ? -24.067 -12.741 -61.428 1.00 35.12 101 ILE A N 1
ATOM 840 C CA . ILE A 1 101 ? -23.132 -13.875 -61.607 1.00 35.12 101 ILE A CA 1
ATOM 841 C C . ILE A 1 101 ? -23.824 -15.253 -61.438 1.00 35.12 101 ILE A C 1
ATOM 843 O O . ILE A 1 101 ? -23.181 -16.294 -61.517 1.00 35.12 101 ILE A O 1
ATOM 847 N N . PHE A 1 102 ? -25.147 -15.299 -61.242 1.00 28.42 102 PHE A N 1
ATOM 848 C CA . PHE A 1 102 ? -25.888 -16.538 -60.950 1.00 28.42 102 PHE A CA 1
ATOM 849 C C . PHE A 1 102 ? -26.680 -17.114 -62.142 1.00 28.42 102 PHE A C 1
ATOM 851 O O . PHE A 1 102 ? -27.807 -17.573 -61.968 1.00 28.42 102 PHE A O 1
ATOM 858 N N . CYS A 1 103 ? -26.110 -17.106 -63.358 1.00 29.62 103 CYS A N 1
ATOM 859 C CA . CYS A 1 103 ? -26.748 -17.749 -64.518 1.00 29.62 103 CYS A CA 1
ATOM 860 C C . CYS A 1 103 ? -25.786 -18.208 -65.643 1.00 29.62 103 CYS A C 1
ATOM 862 O O . CYS A 1 103 ? -25.933 -17.789 -66.791 1.00 29.62 103 CYS A O 1
ATOM 864 N N . SER A 1 104 ? -24.832 -19.106 -65.357 1.00 30.95 104 SER A N 1
ATOM 865 C CA . SER A 1 104 ? -24.139 -19.880 -66.409 1.00 30.95 104 SER A CA 1
ATOM 866 C C . SER A 1 104 ? -23.476 -21.182 -65.919 1.00 30.95 104 SER A C 1
ATOM 868 O O . SER A 1 104 ? -22.916 -21.249 -64.830 1.00 30.95 104 SER A O 1
ATOM 870 N N . THR A 1 105 ? -23.529 -22.203 -66.786 1.00 30.78 105 THR A N 1
ATOM 871 C CA . THR A 1 105 ? -22.647 -23.394 -66.861 1.00 30.78 105 THR A CA 1
ATOM 872 C C . THR A 1 105 ? -22.389 -24.218 -65.589 1.00 30.78 105 THR A C 1
ATOM 874 O O . THR A 1 105 ? -21.404 -24.049 -64.876 1.00 30.78 105 THR A O 1
ATOM 877 N N . SER A 1 106 ? -23.231 -25.236 -65.422 1.00 29.98 106 SER A N 1
ATOM 878 C CA . SER A 1 106 ? -22.962 -26.502 -64.726 1.00 29.98 106 SER A CA 1
ATOM 879 C C . SER A 1 106 ? -21.825 -27.333 -65.347 1.00 29.98 106 SER A C 1
ATOM 881 O O . SER A 1 106 ? -21.783 -27.412 -66.573 1.00 29.98 106 SER A O 1
ATOM 883 N N . SER A 1 107 ? -21.065 -28.089 -64.533 1.00 34.00 107 SER A N 1
ATOM 884 C CA . SER A 1 107 ? -20.849 -29.554 -64.699 1.00 34.00 107 SER A CA 1
ATOM 885 C C . SER A 1 107 ? -19.814 -30.138 -63.712 1.00 34.00 107 SER A C 1
ATOM 887 O O . SER A 1 107 ? -18.684 -29.666 -63.727 1.00 34.00 107 SER A O 1
ATOM 889 N N . ASN A 1 108 ? -20.177 -31.221 -62.995 1.00 34.19 108 ASN A N 1
ATOM 890 C CA . ASN A 1 108 ? -19.324 -32.291 -62.399 1.00 34.19 108 ASN A CA 1
ATOM 891 C C . ASN A 1 108 ? -18.234 -31.860 -61.362 1.00 34.19 108 ASN A C 1
ATOM 893 O O . ASN A 1 108 ? -17.617 -30.817 -61.500 1.00 34.19 108 ASN A O 1
ATOM 897 N N . GLY A 1 109 ? -17.882 -32.568 -60.275 1.00 31.03 109 GLY A N 1
ATOM 898 C CA . GLY A 1 109 ? -18.151 -33.930 -59.762 1.00 31.03 109 GLY A CA 1
ATOM 899 C C . GLY A 1 109 ? -16.805 -34.631 -59.428 1.00 31.03 109 GLY A C 1
ATOM 900 O O . GLY A 1 109 ? -15.861 -34.429 -60.178 1.00 31.03 109 GLY A O 1
ATOM 901 N N . ALA A 1 110 ? -16.595 -35.446 -58.378 1.00 31.42 110 ALA A N 1
ATOM 902 C CA . ALA A 1 110 ? -17.370 -35.813 -57.176 1.00 31.42 110 ALA A CA 1
ATOM 903 C C . ALA A 1 110 ? -16.453 -36.570 -56.150 1.00 31.42 110 ALA A C 1
ATOM 905 O O . ALA A 1 110 ? -15.395 -37.031 -56.561 1.00 31.42 110 ALA A O 1
ATOM 906 N N . ILE A 1 111 ? -16.906 -36.788 -54.890 1.00 29.16 111 ILE A N 1
ATOM 907 C CA . ILE A 1 111 ? -16.373 -37.759 -53.869 1.00 29.16 111 ILE A CA 1
ATOM 908 C C . ILE A 1 111 ? -14.968 -37.425 -53.267 1.00 29.16 111 ILE A C 1
ATOM 910 O O . ILE A 1 111 ? -14.099 -36.943 -53.977 1.00 29.16 111 ILE A O 1
ATOM 914 N N . GLY A 1 112 ? -14.633 -37.646 -51.976 1.00 29.89 112 GLY A N 1
ATOM 915 C CA . GLY A 1 112 ? -15.422 -37.992 -50.773 1.00 29.89 112 GLY A CA 1
ATOM 916 C C . GLY A 1 112 ? -14.566 -38.426 -49.544 1.00 29.89 112 GLY A C 1
ATOM 917 O O . GLY A 1 112 ? -13.425 -38.823 -49.724 1.00 29.89 112 GLY A O 1
ATOM 918 N N . ILE A 1 113 ? -15.174 -38.399 -48.339 1.00 25.64 113 ILE A N 1
ATOM 919 C CA . ILE A 1 113 ? -14.868 -39.169 -47.090 1.00 25.64 113 ILE A CA 1
ATOM 920 C C . ILE A 1 113 ? -13.555 -38.889 -46.287 1.00 25.64 113 ILE A C 1
ATOM 922 O O . ILE A 1 113 ? -12.466 -39.084 -46.798 1.00 25.64 113 ILE A O 1
ATOM 926 N N . GLU A 1 114 ? -13.742 -38.513 -44.999 1.00 22.52 114 GLU A N 1
ATOM 927 C CA . GLU A 1 114 ? -12.963 -38.733 -43.730 1.00 22.52 114 GLU A CA 1
ATOM 928 C C . GLU A 1 114 ? -11.407 -38.608 -43.699 1.00 22.52 114 GLU A C 1
ATOM 930 O O . GLU A 1 114 ? -10.707 -38.881 -44.660 1.00 22.52 114 GLU A O 1
ATOM 935 N N . ILE A 1 115 ? -10.743 -38.130 -42.629 1.00 25.53 115 ILE A N 1
ATOM 936 C CA . ILE A 1 115 ? -10.777 -38.552 -41.205 1.00 25.53 115 ILE A CA 1
ATOM 937 C C . ILE A 1 115 ? -10.706 -37.359 -40.222 1.00 25.53 115 ILE A C 1
ATOM 939 O O . ILE A 1 115 ? -10.182 -36.291 -40.536 1.00 25.53 115 ILE A O 1
ATOM 943 N N . VAL A 1 116 ? -11.215 -37.559 -38.999 1.00 23.83 116 VAL A N 1
ATOM 944 C CA . VAL A 1 116 ? -11.248 -36.577 -37.898 1.00 23.83 116 VAL A CA 1
ATOM 945 C C . VAL A 1 116 ? -9.984 -36.604 -37.027 1.00 23.83 116 VAL A C 1
ATOM 947 O O . VAL A 1 116 ? -9.655 -37.634 -36.445 1.00 23.83 116 VAL A O 1
ATOM 950 N N . VAL A 1 117 ? -9.387 -35.430 -36.790 1.00 26.73 117 VAL A N 1
ATOM 951 C CA . VAL A 1 117 ? -8.769 -35.074 -35.495 1.00 26.73 117 VAL A CA 1
ATOM 952 C C . VAL A 1 117 ? -9.207 -33.651 -35.152 1.00 26.73 117 VAL A C 1
ATOM 954 O O . VAL A 1 117 ? -8.963 -32.725 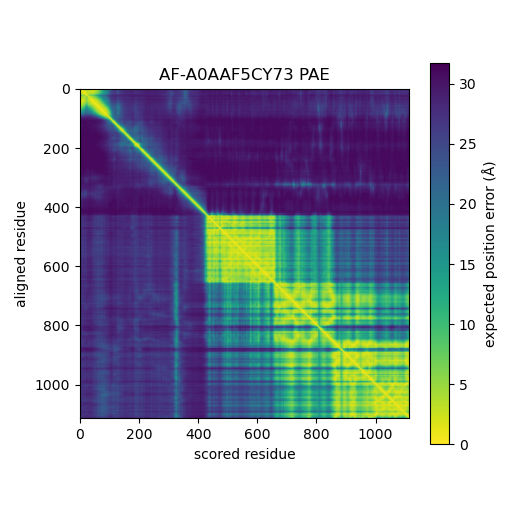-35.923 1.00 26.73 117 VAL A O 1
ATOM 957 N N . ALA A 1 118 ? -9.868 -33.469 -34.009 1.00 24.88 118 ALA A N 1
ATOM 958 C CA . ALA A 1 118 ? -10.367 -32.170 -33.571 1.00 24.88 118 ALA A CA 1
ATOM 959 C C . ALA A 1 118 ? -9.450 -31.529 -32.520 1.00 24.88 118 ALA A C 1
ATOM 961 O O . ALA A 1 118 ? -9.009 -32.185 -31.580 1.00 24.88 118 ALA A O 1
ATOM 962 N N . ASN A 1 119 ? -9.238 -30.220 -32.645 1.00 28.59 119 ASN A N 1
ATOM 963 C CA . ASN A 1 119 ? -9.080 -29.319 -31.506 1.00 28.59 119 ASN A CA 1
ATOM 964 C C . ASN A 1 119 ? -9.581 -27.933 -31.928 1.00 28.59 119 ASN A C 1
ATOM 966 O O . ASN A 1 119 ? -9.288 -27.462 -33.029 1.00 28.59 119 ASN A O 1
ATOM 970 N N . GLU A 1 120 ? -10.432 -27.328 -31.104 1.00 28.19 120 GLU A N 1
ATOM 971 C CA . GLU A 1 120 ? -11.328 -26.261 -31.555 1.00 28.19 120 GLU A CA 1
ATOM 972 C C . GLU A 1 120 ? -10.627 -24.906 -31.701 1.00 28.19 120 GLU A C 1
ATOM 974 O O . GLU A 1 120 ? -9.782 -24.522 -30.892 1.00 28.19 120 GLU A O 1
ATOM 979 N N . SER A 1 121 ? -11.005 -24.139 -32.729 1.00 29.05 121 SER A N 1
ATOM 980 C CA . SER A 1 121 ? -10.490 -22.782 -32.911 1.00 29.05 121 SER A CA 1
ATOM 981 C C . SER A 1 121 ? -11.488 -21.832 -33.585 1.00 29.05 121 SER A C 1
ATOM 983 O O . SER A 1 121 ? -12.141 -22.163 -34.569 1.00 29.05 121 SER A O 1
ATOM 985 N N . ILE A 1 122 ? -11.520 -20.603 -33.057 1.00 30.78 122 ILE A N 1
ATOM 986 C CA . ILE A 1 122 ? -11.973 -19.360 -33.706 1.00 30.78 122 ILE A CA 1
ATOM 987 C C . ILE A 1 122 ? -13.462 -19.301 -34.107 1.00 30.78 122 ILE A C 1
ATOM 989 O O . ILE A 1 122 ? -13.876 -19.689 -35.199 1.00 30.78 122 ILE A O 1
ATOM 993 N N . GLY A 1 123 ? -14.254 -18.607 -33.281 1.00 28.58 123 GLY A N 1
ATOM 994 C CA . GLY A 1 123 ? -15.494 -17.971 -33.735 1.00 28.58 123 GLY A CA 1
ATOM 995 C C . GLY A 1 123 ? -15.187 -16.773 -34.646 1.00 28.58 123 GLY A C 1
ATOM 996 O O . GLY A 1 123 ? -14.544 -15.815 -34.222 1.00 28.58 123 GLY A O 1
ATOM 997 N N . TRP A 1 124 ? -15.633 -16.824 -35.903 1.00 27.47 124 TRP A N 1
ATOM 998 C CA . TRP A 1 124 ? -15.320 -15.827 -36.939 1.00 27.47 124 TRP A CA 1
ATOM 999 C C . TRP A 1 124 ? -16.245 -14.597 -36.944 1.00 27.47 124 TRP A C 1
ATOM 1001 O O . TRP A 1 124 ? -17.455 -14.721 -36.768 1.00 27.47 124 TRP A O 1
ATOM 1011 N N . SER A 1 125 ? -15.717 -13.457 -37.411 1.00 32.31 125 SER A N 1
ATOM 1012 C CA . SER A 1 125 ? -16.493 -12.494 -38.211 1.00 32.31 125 SER A CA 1
ATOM 1013 C C . SER A 1 125 ? -15.720 -12.014 -39.461 1.00 32.31 125 SER A C 1
ATOM 1015 O O . SER A 1 125 ? -14.627 -11.461 -39.393 1.00 32.31 125 SER A O 1
ATOM 1017 N N . LYS A 1 126 ? -16.301 -12.288 -40.640 1.00 32.31 126 LYS A N 1
ATOM 1018 C CA . LYS A 1 126 ? -15.958 -11.755 -41.989 1.00 32.31 126 LYS A CA 1
ATOM 1019 C C . LYS A 1 126 ? -16.653 -10.376 -42.173 1.00 32.31 126 LYS A C 1
ATOM 1021 O O . LYS A 1 126 ? -17.463 -10.033 -41.320 1.00 32.31 126 LYS A O 1
ATOM 1026 N N . ALA A 1 127 ? -16.506 -9.529 -43.207 1.00 33.78 127 ALA A N 1
ATOM 1027 C CA . ALA A 1 127 ? -15.849 -9.452 -44.542 1.00 33.78 127 ALA A CA 1
ATOM 1028 C C . ALA A 1 127 ? -15.872 -7.943 -44.972 1.00 33.78 127 ALA A C 1
ATOM 1030 O O . ALA A 1 127 ? -16.546 -7.180 -44.289 1.00 33.78 127 ALA A O 1
ATOM 1031 N N . LYS A 1 128 ? -15.304 -7.369 -46.055 1.00 34.41 128 LYS A N 1
ATOM 1032 C CA . LYS A 1 128 ? -14.378 -7.645 -47.200 1.00 34.41 128 LYS A CA 1
ATOM 1033 C C . LYS A 1 128 ? -13.825 -6.236 -47.625 1.00 34.41 128 LYS A C 1
ATOM 1035 O O . LYS A 1 128 ? -14.403 -5.253 -47.180 1.00 34.41 128 LYS A O 1
ATOM 1040 N N . TYR A 1 129 ? -12.731 -5.965 -48.358 1.00 29.62 129 TYR A N 1
ATOM 1041 C CA . TYR A 1 129 ? -11.907 -6.620 -49.404 1.00 29.62 129 TYR A CA 1
ATOM 1042 C C . TYR A 1 129 ? -12.310 -6.290 -50.869 1.00 29.62 129 TYR A C 1
ATOM 1044 O O . TYR A 1 129 ? -13.487 -6.393 -51.203 1.00 29.62 129 TYR A O 1
ATOM 1052 N N . LYS A 1 130 ? -11.296 -6.034 -51.730 1.00 30.14 130 LYS A N 1
ATOM 1053 C CA . LYS A 1 130 ? -11.266 -5.336 -53.052 1.00 30.14 130 LYS A CA 1
ATOM 1054 C C . LYS A 1 130 ? -11.160 -3.802 -52.927 1.00 30.14 130 LYS A C 1
ATOM 1056 O O . LYS A 1 130 ? -11.860 -3.228 -52.106 1.00 30.14 130 LYS A O 1
ATOM 1061 N N . GLU A 1 131 ? -10.315 -3.087 -53.675 1.00 31.00 131 GLU A N 1
ATOM 1062 C CA . GLU A 1 131 ? -9.281 -3.447 -54.683 1.00 31.00 131 GLU A CA 1
ATOM 1063 C C . GLU A 1 131 ? -7.850 -3.017 -54.207 1.00 31.00 131 GLU A C 1
ATOM 1065 O O . GLU A 1 131 ? -7.711 -2.750 -53.017 1.00 31.00 131 GLU A O 1
ATOM 1070 N N . LYS A 1 132 ? -6.718 -2.934 -54.950 1.00 31.22 132 LYS A N 1
ATOM 1071 C CA . LYS A 1 132 ? -6.266 -3.225 -56.348 1.00 31.22 132 LYS A CA 1
ATOM 1072 C C . LYS A 1 132 ? -4.987 -4.096 -56.289 1.00 31.22 132 LYS A C 1
ATOM 1074 O O . LYS A 1 132 ? -4.231 -3.991 -55.332 1.00 31.22 132 LYS A O 1
ATOM 1079 N N . VAL A 1 133 ? -4.856 -5.156 -57.096 1.00 27.73 133 VAL A N 1
ATOM 1080 C CA . VAL A 1 133 ? -4.212 -5.252 -58.437 1.00 27.73 133 VAL A CA 1
ATOM 1081 C C . VAL A 1 133 ? -2.719 -4.857 -58.465 1.00 27.73 133 VAL A C 1
ATOM 1083 O O . VAL A 1 133 ? -2.396 -3.686 -58.313 1.00 27.73 133 VAL A O 1
ATOM 1086 N N . THR A 1 134 ? -1.854 -5.849 -58.765 1.00 29.02 134 THR A N 1
ATOM 1087 C CA . THR A 1 134 ? -0.380 -5.800 -59.011 1.00 29.02 134 THR A CA 1
ATOM 1088 C C . THR A 1 134 ? 0.520 -5.226 -57.894 1.00 29.02 134 THR A C 1
ATOM 1090 O O . THR A 1 134 ? 0.218 -4.195 -57.321 1.00 29.02 134 THR A O 1
ATOM 1093 N N . VAL A 1 135 ? 1.672 -5.808 -57.524 1.00 28.09 135 VAL A N 1
ATOM 1094 C CA . VAL A 1 135 ? 2.374 -7.047 -57.939 1.00 28.09 135 VAL A CA 1
ATOM 1095 C C . VAL A 1 135 ? 2.725 -7.843 -56.677 1.00 28.09 135 VAL A C 1
ATOM 1097 O O . VAL A 1 135 ? 3.273 -7.273 -55.739 1.00 28.09 135 VAL A O 1
ATOM 1100 N N . ASN A 1 136 ? 2.460 -9.155 -56.638 1.00 30.14 136 ASN A N 1
ATOM 1101 C CA . ASN A 1 136 ? 2.832 -9.978 -55.480 1.00 30.14 136 ASN A CA 1
ATOM 1102 C C . ASN A 1 136 ? 3.140 -11.438 -55.879 1.00 30.14 136 ASN A C 1
ATOM 1104 O O . ASN A 1 136 ? 2.263 -12.298 -55.816 1.00 30.14 136 ASN A O 1
ATOM 1108 N N . ARG A 1 137 ? 4.367 -11.710 -56.364 1.00 28.77 137 ARG A N 1
ATOM 1109 C CA . ARG A 1 137 ? 4.816 -13.078 -56.726 1.00 28.77 137 ARG A CA 1
ATOM 1110 C C . ARG A 1 137 ? 6.344 -13.325 -56.712 1.00 28.77 137 ARG A C 1
ATOM 1112 O O . ARG A 1 137 ? 6.793 -14.251 -57.371 1.00 28.77 137 ARG A O 1
ATOM 1119 N N . ILE A 1 138 ? 7.148 -12.503 -56.019 1.00 33.19 138 ILE A N 1
ATOM 1120 C CA . ILE A 1 138 ? 8.631 -12.634 -56.027 1.00 33.19 138 ILE A CA 1
ATOM 1121 C C . ILE A 1 138 ? 9.271 -12.611 -54.621 1.00 33.19 138 ILE A C 1
ATOM 1123 O O . ILE A 1 138 ? 10.202 -13.366 -54.365 1.00 33.19 138 ILE A O 1
ATOM 1127 N N . MET A 1 139 ? 8.773 -11.810 -53.669 1.00 33.62 139 MET A N 1
ATOM 1128 C CA . MET A 1 139 ? 9.448 -11.627 -52.364 1.00 33.62 139 MET A CA 1
ATOM 1129 C C . MET A 1 139 ? 9.082 -12.637 -51.260 1.00 33.62 139 MET A C 1
ATOM 1131 O O . MET A 1 139 ? 9.672 -12.580 -50.186 1.00 33.62 139 MET A O 1
ATOM 1135 N N . LEU A 1 140 ? 8.159 -13.578 -51.503 1.00 32.19 140 LEU A N 1
ATOM 1136 C CA . LEU A 1 140 ? 7.864 -14.678 -50.562 1.00 32.19 140 LEU A CA 1
ATOM 1137 C C . LEU A 1 140 ? 8.478 -16.031 -50.976 1.00 32.19 140 LEU A C 1
ATOM 1139 O O . LEU A 1 140 ? 8.259 -17.030 -50.302 1.00 32.19 140 LEU A O 1
ATOM 1143 N N . SER A 1 141 ? 9.260 -16.053 -52.059 1.00 32.09 141 SER A N 1
ATOM 1144 C CA . SER A 1 141 ? 9.957 -17.232 -52.603 1.00 32.09 141 SER A CA 1
ATOM 1145 C C . SER A 1 141 ? 11.470 -16.999 -52.749 1.00 32.09 141 SER A C 1
ATOM 1147 O O . SER A 1 141 ? 12.113 -17.572 -53.619 1.00 32.09 141 SER A O 1
ATOM 1149 N N . LEU A 1 142 ? 12.031 -16.087 -51.944 1.00 34.31 142 LEU A N 1
ATOM 1150 C CA . LEU A 1 142 ? 13.468 -15.759 -51.914 1.00 34.31 142 LEU A CA 1
ATOM 1151 C C . LEU A 1 142 ? 14.031 -15.591 -50.487 1.00 34.31 142 LEU A C 1
ATOM 1153 O O . LEU A 1 142 ? 15.192 -15.224 -50.324 1.00 34.31 142 LEU A O 1
ATOM 1157 N N . PHE A 1 143 ? 13.228 -15.876 -49.454 1.00 33.19 143 PHE A N 1
ATOM 1158 C CA . PHE A 1 143 ? 13.650 -15.843 -48.042 1.00 33.19 143 PHE A CA 1
ATOM 1159 C C . PHE A 1 143 ? 13.553 -17.210 -47.334 1.00 33.19 143 PHE A C 1
ATOM 1161 O O . PHE A 1 143 ? 13.819 -17.303 -46.140 1.00 33.19 143 PHE A O 1
ATOM 1168 N N . LEU A 1 144 ? 13.188 -18.269 -48.071 1.00 31.73 144 LEU A N 1
ATOM 1169 C CA . LEU A 1 144 ? 13.191 -19.665 -47.606 1.00 31.73 144 LEU A CA 1
ATOM 1170 C C . LEU A 1 144 ? 14.119 -20.581 -48.434 1.00 31.73 144 LEU A C 1
ATOM 1172 O O . LEU A 1 144 ? 14.551 -21.606 -47.924 1.00 31.73 144 LEU A O 1
ATOM 1176 N N . ASP A 1 145 ? 14.532 -20.164 -49.637 1.00 31.64 145 ASP A N 1
ATOM 1177 C CA . ASP A 1 145 ? 15.427 -20.915 -50.537 1.00 31.64 145 ASP A CA 1
ATOM 1178 C C . ASP A 1 145 ? 16.877 -20.386 -50.524 1.00 31.64 145 ASP A C 1
ATOM 1180 O O . ASP A 1 145 ? 17.479 -20.136 -51.570 1.00 31.64 145 ASP A O 1
ATOM 1184 N N . LYS A 1 146 ? 17.453 -20.134 -49.336 1.00 33.25 146 LYS A N 1
ATOM 1185 C CA . LYS A 1 146 ? 18.858 -19.673 -49.244 1.00 33.25 146 LYS A CA 1
ATOM 1186 C C . LYS A 1 146 ? 19.688 -20.138 -48.041 1.00 33.25 146 LYS A C 1
ATOM 1188 O O . LYS A 1 146 ? 20.774 -19.608 -47.833 1.00 33.25 146 LYS A O 1
ATOM 1193 N N . TYR A 1 147 ? 19.206 -21.123 -47.278 1.00 31.27 147 TYR A N 1
ATOM 1194 C CA . TYR A 1 147 ? 19.965 -21.768 -46.190 1.00 31.27 147 TYR A CA 1
ATOM 1195 C C . TYR A 1 147 ? 19.675 -23.279 -46.053 1.00 31.27 147 TYR A C 1
ATOM 1197 O O . TYR A 1 147 ? 19.655 -23.826 -44.957 1.00 31.27 147 TYR A O 1
ATOM 1205 N N . ILE A 1 148 ? 19.483 -23.954 -47.189 1.00 30.94 148 ILE A N 1
ATOM 1206 C CA . ILE A 1 148 ? 19.452 -25.418 -47.358 1.00 30.94 148 ILE A CA 1
ATOM 1207 C C . ILE A 1 148 ? 20.224 -25.736 -48.657 1.00 30.94 148 ILE A C 1
ATOM 1209 O O . ILE A 1 148 ? 20.261 -24.902 -49.560 1.00 30.94 148 ILE A O 1
ATOM 1213 N N . ASN A 1 149 ? 20.832 -26.925 -48.741 1.00 29.39 149 ASN A N 1
ATOM 1214 C CA . ASN A 1 149 ? 21.604 -27.446 -49.884 1.00 29.39 149 ASN A CA 1
ATOM 1215 C C . ASN A 1 149 ? 22.935 -26.734 -50.213 1.00 29.39 149 ASN A C 1
ATOM 1217 O O . ASN A 1 149 ? 23.124 -26.176 -51.291 1.00 29.39 149 ASN A O 1
ATOM 1221 N N . ALA A 1 150 ? 23.913 -26.910 -49.326 1.00 29.75 150 ALA A N 1
ATOM 1222 C CA . ALA A 1 150 ? 25.235 -27.379 -49.745 1.00 29.75 150 ALA A CA 1
ATOM 1223 C C . ALA A 1 150 ? 25.516 -28.665 -48.950 1.00 29.75 150 ALA A C 1
ATOM 1225 O O . ALA A 1 150 ? 25.379 -28.665 -47.726 1.00 29.75 150 ALA A O 1
ATOM 1226 N N . SER A 1 151 ? 25.779 -29.769 -49.645 1.00 27.31 151 SER A N 1
ATOM 1227 C CA . SER A 1 151 ? 25.877 -31.116 -49.074 1.00 27.31 151 SER A CA 1
ATOM 1228 C C . SER A 1 151 ? 27.328 -31.534 -48.787 1.00 27.31 151 SER A C 1
ATOM 1230 O O . SER A 1 151 ? 28.267 -30.813 -49.109 1.00 27.31 151 SER A O 1
ATOM 1232 N N . ASP A 1 152 ? 27.467 -32.731 -48.205 1.00 28.39 152 ASP A N 1
ATOM 1233 C CA . ASP A 1 152 ? 28.660 -33.590 -48.241 1.00 28.39 152 ASP A CA 1
ATOM 1234 C C . ASP A 1 152 ? 29.911 -33.155 -47.444 1.00 28.39 152 ASP A C 1
ATOM 1236 O O . ASP A 1 152 ? 30.644 -32.255 -47.837 1.00 28.39 152 ASP A O 1
ATOM 1240 N N . ILE A 1 153 ? 30.211 -33.911 -46.366 1.00 29.95 153 ILE A N 1
ATOM 1241 C CA . ILE A 1 153 ? 31.452 -34.712 -46.150 1.00 29.95 153 ILE A CA 1
ATOM 1242 C C . ILE A 1 153 ? 31.732 -34.981 -44.647 1.00 29.95 153 ILE A C 1
ATOM 1244 O O . ILE A 1 153 ? 31.868 -34.057 -43.856 1.00 29.95 153 ILE A O 1
ATOM 1248 N N . ILE A 1 154 ? 31.894 -36.274 -44.302 1.00 31.25 154 ILE A N 1
ATOM 1249 C CA . ILE A 1 154 ? 32.504 -36.868 -43.076 1.00 31.25 154 ILE A CA 1
ATOM 1250 C C . ILE A 1 154 ? 31.851 -36.484 -41.717 1.00 31.25 154 ILE A C 1
ATOM 1252 O O . ILE A 1 154 ? 31.987 -35.369 -41.236 1.00 31.25 154 ILE A O 1
ATOM 1256 N N . LEU A 1 155 ? 31.037 -37.323 -41.051 1.00 28.17 155 LEU A N 1
ATOM 1257 C CA . LEU A 1 155 ? 31.197 -38.698 -40.499 1.00 28.17 155 LEU A CA 1
ATOM 1258 C C . LEU A 1 155 ? 31.800 -38.795 -39.074 1.00 28.17 155 LEU A C 1
ATOM 1260 O O . LEU A 1 155 ? 32.981 -38.545 -38.866 1.00 28.17 155 LEU A O 1
ATOM 1264 N N . SER A 1 156 ? 31.012 -39.387 -38.156 1.00 28.73 156 SER A N 1
ATOM 1265 C CA . SER A 1 156 ? 31.390 -40.003 -36.855 1.00 28.73 156 SER A CA 1
ATOM 1266 C C . SER A 1 156 ? 31.991 -39.068 -35.774 1.00 28.73 156 SER A C 1
ATOM 1268 O O . SER A 1 156 ? 33.025 -38.450 -35.969 1.00 28.73 156 SER A O 1
ATOM 1270 N N . LYS A 1 157 ? 31.439 -38.941 -34.557 1.00 32.16 157 LYS A N 1
ATOM 1271 C CA . LYS A 1 157 ? 31.172 -39.992 -33.550 1.00 32.16 157 LYS A CA 1
ATOM 1272 C C . LYS A 1 157 ? 30.174 -39.496 -32.475 1.00 32.16 157 LYS A C 1
ATOM 1274 O O . LYS A 1 157 ? 30.325 -38.364 -32.021 1.00 32.16 157 LYS A O 1
ATOM 1279 N N . PRO A 1 158 ? 29.223 -40.322 -31.998 1.00 31.83 158 PRO A N 1
ATOM 1280 C CA . PRO A 1 158 ? 28.403 -40.025 -30.818 1.00 31.83 158 PRO A CA 1
ATOM 1281 C C . PRO A 1 158 ? 29.038 -40.566 -29.522 1.00 31.83 158 PRO A C 1
ATOM 1283 O O . PRO A 1 158 ? 29.773 -41.547 -29.581 1.00 31.83 158 PRO A O 1
ATOM 1286 N N . PHE A 1 159 ? 28.676 -40.015 -28.353 1.00 30.06 159 PHE A N 1
ATOM 1287 C CA . PHE A 1 159 ? 28.417 -40.812 -27.136 1.00 30.06 159 PHE A CA 1
ATOM 1288 C C . PHE A 1 159 ? 27.624 -40.022 -26.075 1.00 30.06 159 PHE A C 1
ATOM 1290 O O . PHE A 1 159 ? 27.732 -38.802 -25.980 1.00 30.06 159 PHE A O 1
ATOM 1297 N N . THR A 1 160 ? 26.806 -40.722 -25.284 1.00 25.66 160 THR A N 1
ATOM 1298 C CA . THR A 1 160 ? 25.827 -40.154 -24.334 1.00 25.66 160 THR A CA 1
ATOM 1299 C C . THR A 1 160 ? 26.267 -40.248 -22.869 1.00 25.66 160 THR A C 1
ATOM 1301 O O . THR A 1 160 ? 26.595 -41.336 -22.405 1.00 25.66 160 THR A O 1
ATOM 1304 N N . SER A 1 161 ? 26.189 -39.142 -22.118 1.00 30.95 161 SER A N 1
ATOM 1305 C CA . SER A 1 161 ? 26.351 -39.067 -20.649 1.00 30.95 161 SER A CA 1
ATOM 1306 C C . SER A 1 161 ? 26.029 -37.631 -20.182 1.00 30.95 161 SER A C 1
ATOM 1308 O O . SER A 1 161 ? 26.552 -36.701 -20.785 1.00 30.95 161 SER A O 1
ATOM 1310 N N . ILE A 1 162 ? 25.209 -37.324 -19.165 1.00 29.52 162 ILE A N 1
ATOM 1311 C CA . ILE A 1 162 ? 24.406 -38.128 -18.218 1.00 29.52 162 ILE A CA 1
ATOM 1312 C C . ILE A 1 162 ? 23.067 -37.401 -17.955 1.00 29.52 162 ILE A C 1
ATOM 1314 O O . ILE A 1 162 ? 23.009 -36.172 -17.917 1.00 29.52 162 ILE A O 1
ATOM 1318 N N . LEU A 1 163 ? 21.990 -38.159 -17.723 1.00 25.14 163 LEU A N 1
ATOM 1319 C CA . LEU A 1 163 ? 20.678 -37.643 -17.309 1.00 25.14 163 LEU A CA 1
ATOM 1320 C C . LEU A 1 163 ? 20.623 -37.373 -15.795 1.00 25.14 163 LEU A C 1
ATOM 1322 O O . LEU A 1 163 ? 20.579 -38.317 -15.009 1.00 25.14 163 LEU A O 1
ATOM 1326 N N . THR A 1 164 ? 20.535 -36.107 -15.365 1.00 25.97 164 THR A N 1
ATOM 1327 C CA . THR A 1 164 ? 19.886 -35.731 -14.084 1.00 25.97 164 THR A CA 1
ATOM 1328 C C . THR A 1 164 ? 19.648 -34.217 -13.975 1.00 25.97 164 THR A C 1
ATOM 1330 O O . THR A 1 164 ? 20.592 -33.473 -13.721 1.00 25.97 164 THR A O 1
ATOM 1333 N N . LYS A 1 165 ? 18.380 -33.785 -14.140 1.00 27.47 165 LYS A N 1
ATOM 1334 C CA . LYS A 1 165 ? 17.722 -32.524 -13.670 1.00 27.47 165 LYS A CA 1
ATOM 1335 C C . LYS A 1 165 ? 16.572 -32.075 -14.596 1.00 27.47 165 LYS A C 1
ATOM 1337 O O . LYS A 1 165 ? 16.532 -30.942 -15.061 1.00 27.47 165 LYS A O 1
ATOM 1342 N N . MET A 1 166 ? 15.592 -32.951 -14.817 1.00 26.86 166 MET A N 1
ATOM 1343 C CA . MET A 1 166 ? 14.271 -32.555 -15.323 1.00 26.86 166 MET A CA 1
ATOM 1344 C C . MET A 1 166 ? 13.181 -33.306 -14.556 1.00 26.86 166 MET A C 1
ATOM 1346 O O . MET A 1 166 ? 12.837 -34.426 -14.907 1.00 26.86 166 MET A O 1
ATOM 1350 N N . ASN A 1 167 ? 12.637 -32.667 -13.518 1.00 27.45 167 ASN A N 1
ATOM 1351 C CA . ASN A 1 167 ? 11.334 -33.023 -12.960 1.00 27.45 167 ASN A CA 1
ATOM 1352 C C . ASN A 1 167 ? 10.343 -31.945 -13.400 1.00 27.45 167 ASN A C 1
ATOM 1354 O O . ASN A 1 167 ? 10.306 -30.857 -12.824 1.00 27.45 167 ASN A O 1
ATOM 1358 N N . PHE A 1 168 ? 9.552 -32.243 -14.430 1.00 26.45 168 PHE A N 1
ATOM 1359 C CA . PHE A 1 168 ? 8.348 -31.470 -14.716 1.00 26.45 168 PHE A CA 1
ATOM 1360 C C . PHE A 1 168 ? 7.321 -31.724 -13.608 1.00 26.45 168 PHE A C 1
ATOM 1362 O O . PHE A 1 168 ? 7.068 -32.869 -13.243 1.00 26.45 168 PHE A O 1
ATOM 1369 N N . SER A 1 169 ? 6.693 -30.660 -13.113 1.00 26.20 169 SER A N 1
ATOM 1370 C CA . SER A 1 169 ? 5.462 -30.753 -12.329 1.00 26.20 169 SER A CA 1
ATOM 1371 C C . SER A 1 169 ? 4.402 -29.928 -13.041 1.00 26.20 169 SER A C 1
ATOM 1373 O O . SER A 1 169 ? 4.506 -28.705 -13.125 1.00 26.20 169 SER A O 1
ATOM 1375 N N . ILE A 1 170 ? 3.423 -30.614 -13.626 1.00 22.72 170 ILE A N 1
ATOM 1376 C CA . ILE A 1 170 ? 2.316 -29.985 -14.344 1.00 22.72 170 ILE A CA 1
ATOM 1377 C C . ILE A 1 170 ? 1.243 -29.620 -13.319 1.00 22.72 170 ILE A C 1
ATOM 1379 O O . ILE A 1 170 ? 0.724 -30.491 -12.621 1.00 22.72 170 ILE A O 1
ATOM 1383 N N . LYS A 1 171 ? 0.861 -28.343 -13.270 1.00 26.52 171 LYS A N 1
ATOM 1384 C CA . LYS A 1 171 ? -0.417 -27.916 -12.693 1.00 26.52 171 LYS A CA 1
ATOM 1385 C C . LYS A 1 171 ? -1.155 -27.040 -13.693 1.00 26.52 171 LYS A C 1
ATOM 1387 O O . LYS A 1 171 ? -0.611 -26.059 -14.189 1.00 26.52 171 LYS A O 1
ATOM 1392 N N . PHE A 1 172 ? -2.389 -27.435 -13.980 1.00 22.23 172 PHE A N 1
ATOM 1393 C CA . PHE A 1 172 ? -3.320 -26.687 -14.811 1.00 22.23 172 PHE A CA 1
ATOM 1394 C C . PHE A 1 172 ? -3.729 -25.384 -14.113 1.00 22.23 172 PHE A C 1
ATOM 1396 O O . PHE A 1 172 ? -3.919 -25.364 -12.898 1.00 22.23 172 PHE A O 1
ATOM 1403 N N . HIS A 1 173 ? -3.959 -24.338 -14.903 1.00 28.48 173 HIS A N 1
ATOM 1404 C CA . HIS A 1 173 ? -5.074 -23.422 -14.679 1.00 28.48 173 HIS A CA 1
ATOM 1405 C C . HIS A 1 173 ? -5.535 -22.873 -16.032 1.00 28.48 173 HIS A C 1
ATOM 1407 O O . HIS A 1 173 ? -4.716 -22.539 -16.886 1.00 28.48 173 HIS A O 1
ATOM 1413 N N . GLU A 1 174 ? -6.845 -22.870 -16.251 1.00 27.42 174 GLU A N 1
ATOM 1414 C CA . GLU A 1 174 ? -7.432 -22.776 -17.589 1.00 27.42 174 GLU A CA 1
ATOM 1415 C C . GLU A 1 174 ? -7.684 -21.338 -18.059 1.00 27.42 174 GLU A C 1
ATOM 1417 O O . GLU A 1 174 ? -7.949 -20.427 -17.273 1.00 27.42 174 GLU A O 1
ATOM 1422 N N . PHE A 1 175 ? -7.697 -21.167 -19.382 1.00 24.31 175 PHE A N 1
ATOM 1423 C CA . PHE A 1 175 ? -8.442 -20.089 -20.026 1.00 24.31 175 PHE A CA 1
ATOM 1424 C C . PHE A 1 175 ? -9.946 -20.372 -19.915 1.00 24.31 175 PHE A C 1
ATOM 1426 O O . PHE A 1 175 ? -10.395 -21.455 -20.273 1.00 24.31 175 PHE A O 1
ATOM 1433 N N . SER A 1 176 ? -10.748 -19.352 -19.624 1.00 29.72 176 SER A N 1
ATOM 1434 C CA . SER A 1 176 ? -12.020 -19.172 -20.334 1.00 29.72 176 SER A CA 1
ATOM 1435 C C . SER A 1 176 ? -12.401 -17.692 -20.369 1.00 29.72 176 SER A C 1
ATOM 1437 O O . SER A 1 176 ? -11.821 -16.865 -19.664 1.00 29.72 176 SER A O 1
ATOM 1439 N N . SER A 1 177 ? -13.318 -17.335 -21.268 1.00 29.28 177 SER A N 1
ATOM 1440 C CA . SER A 1 177 ? -13.666 -15.945 -21.563 1.00 29.28 177 SER A CA 1
ATOM 1441 C C . SER A 1 177 ? -15.172 -15.702 -21.502 1.00 29.28 177 SER A C 1
ATOM 1443 O O . SER A 1 177 ? -15.983 -16.613 -21.629 1.00 29.28 177 SER A O 1
ATOM 1445 N N . THR A 1 178 ? -15.516 -14.431 -21.305 1.00 27.11 178 THR A N 1
ATOM 1446 C CA . THR A 1 178 ? -16.839 -13.802 -21.437 1.00 27.11 178 THR A CA 1
ATOM 1447 C C . THR A 1 178 ? -17.929 -14.583 -22.190 1.00 27.11 178 THR A C 1
ATOM 1449 O O . THR A 1 178 ? -17.799 -14.789 -23.400 1.00 27.11 178 THR A O 1
ATOM 1452 N N . LYS A 1 179 ? -19.097 -14.765 -21.551 1.00 29.27 179 LYS A N 1
ATOM 1453 C CA . LYS A 1 179 ? -20.398 -14.259 -22.052 1.00 29.27 179 LYS A CA 1
ATOM 1454 C C . LYS A 1 179 ? -21.519 -14.385 -21.011 1.00 29.27 179 LYS A C 1
ATOM 1456 O O . LYS A 1 179 ? -21.275 -14.804 -19.886 1.00 29.27 179 LYS A O 1
ATOM 1461 N N . ALA A 1 180 ? -22.705 -13.897 -21.370 1.00 28.08 180 ALA A N 1
ATOM 1462 C CA . ALA A 1 180 ? -23.864 -13.740 -20.496 1.00 28.08 180 ALA A CA 1
ATOM 1463 C C . ALA A 1 180 ? -25.004 -14.714 -20.851 1.00 28.08 180 ALA A C 1
ATOM 1465 O O . ALA A 1 180 ? -25.028 -15.240 -21.958 1.00 28.08 180 ALA A O 1
ATOM 1466 N N . GLU A 1 181 ? -25.952 -14.839 -19.914 1.00 23.52 181 GLU A N 1
ATOM 1467 C CA . GLU A 1 181 ? -27.327 -15.355 -20.065 1.00 23.52 181 GLU A CA 1
ATOM 1468 C C . GLU A 1 181 ? -27.530 -16.798 -20.574 1.00 23.52 181 GLU A C 1
ATOM 1470 O O . GLU A 1 181 ? -27.302 -17.117 -21.733 1.00 23.52 181 GLU A O 1
ATOM 1475 N N . VAL A 1 182 ? -28.153 -17.638 -19.735 1.00 27.11 182 VAL A N 1
ATOM 1476 C CA . VAL A 1 182 ? -29.586 -18.004 -19.855 1.00 27.11 182 VAL A CA 1
ATOM 1477 C C . VAL A 1 182 ? -30.035 -18.765 -18.590 1.00 27.11 182 VAL A C 1
ATOM 1479 O O . VAL A 1 182 ? -29.225 -19.362 -17.886 1.00 27.11 182 VAL A O 1
ATOM 1482 N N . LYS A 1 183 ? -31.332 -18.699 -18.256 1.00 24.98 183 LYS A N 1
ATOM 1483 C CA . LYS A 1 183 ? -31.945 -19.437 -17.134 1.00 24.98 183 LYS A CA 1
ATOM 1484 C C . LYS A 1 183 ? -32.177 -20.910 -17.493 1.00 24.98 183 LYS A C 1
ATOM 1486 O O . LYS A 1 183 ? -32.740 -21.165 -18.549 1.00 24.98 183 LYS A O 1
ATOM 1491 N N . ILE A 1 184 ? -31.946 -21.818 -16.545 1.00 27.33 184 ILE A N 1
ATOM 1492 C CA . ILE A 1 184 ? -32.687 -23.082 -16.358 1.00 27.33 184 ILE A CA 1
ATOM 1493 C C . ILE A 1 184 ? -32.659 -23.414 -14.855 1.00 27.33 184 ILE A C 1
ATOM 1495 O O . ILE A 1 184 ? -31.662 -23.150 -14.185 1.00 27.33 184 ILE A O 1
ATOM 1499 N N . LEU A 1 185 ? -33.759 -23.946 -14.313 1.00 24.83 185 LEU A N 1
ATOM 1500 C CA . LEU A 1 185 ? -33.818 -24.490 -12.951 1.00 24.83 185 LEU A CA 1
ATOM 1501 C C . LEU A 1 185 ? -33.673 -26.017 -13.006 1.00 24.83 185 LEU A C 1
ATOM 1503 O O . LEU A 1 185 ? -34.283 -26.625 -13.883 1.00 24.83 185 LEU A O 1
ATOM 1507 N N . ASN A 1 186 ? -32.984 -26.632 -12.034 1.00 28.28 186 ASN A N 1
ATOM 1508 C CA . ASN A 1 186 ? -33.646 -27.507 -11.047 1.00 28.28 186 ASN A CA 1
ATOM 1509 C C . ASN A 1 186 ? -32.690 -28.199 -10.047 1.00 28.28 186 ASN A C 1
ATOM 1511 O O . ASN A 1 186 ? -31.621 -28.678 -10.400 1.00 28.28 186 ASN A O 1
ATOM 1515 N N . THR A 1 187 ? -33.163 -28.272 -8.796 1.00 25.20 187 THR A N 1
ATOM 1516 C CA . THR A 1 187 ? -32.975 -29.343 -7.788 1.00 25.20 187 THR A CA 1
ATOM 1517 C C . THR A 1 187 ? -31.617 -30.058 -7.641 1.00 25.20 187 THR A C 1
ATOM 1519 O O . THR A 1 187 ? -31.326 -30.991 -8.386 1.00 25.20 187 THR A O 1
ATOM 1522 N N . TYR A 1 188 ? -30.902 -29.797 -6.532 1.00 26.08 188 TYR A N 1
ATOM 1523 C CA . TYR A 1 188 ? -30.047 -30.813 -5.880 1.00 26.08 188 TYR A CA 1
ATOM 1524 C C . TYR A 1 188 ? -29.876 -30.599 -4.353 1.00 26.08 188 TYR A C 1
ATOM 1526 O O . TYR A 1 188 ? -28.771 -30.571 -3.821 1.00 26.08 188 TYR A O 1
ATOM 1534 N N . GLU A 1 189 ? -30.993 -30.437 -3.633 1.00 28.98 189 GLU A N 1
ATOM 1535 C CA . GLU A 1 189 ? -31.046 -30.056 -2.198 1.00 28.98 189 GLU A CA 1
ATOM 1536 C C . GLU A 1 189 ? -31.418 -31.222 -1.244 1.00 28.98 189 GLU A C 1
ATOM 1538 O O . GLU A 1 189 ? -31.692 -31.012 -0.069 1.00 28.98 189 GLU A O 1
ATOM 1543 N N . PHE A 1 190 ? -31.469 -32.473 -1.724 1.00 27.77 190 PHE A N 1
ATOM 1544 C CA . PHE A 1 190 ? -32.195 -33.553 -1.024 1.00 27.77 190 PHE A CA 1
ATOM 1545 C C . PHE A 1 190 ? -31.335 -34.607 -0.287 1.00 27.77 190 PHE A C 1
ATOM 1547 O O . PHE A 1 190 ? -31.893 -35.537 0.284 1.00 27.77 190 PHE A O 1
ATOM 1554 N N . PHE A 1 191 ? -29.993 -34.524 -0.293 1.00 27.16 191 PHE A N 1
ATOM 1555 C CA . PHE A 1 191 ? -29.153 -35.701 0.040 1.00 27.16 191 PHE A CA 1
ATOM 1556 C C . PHE A 1 191 ? -27.965 -35.513 1.007 1.00 27.16 191 PHE A C 1
ATOM 1558 O O . PHE A 1 191 ? -27.058 -36.344 1.032 1.00 27.16 191 PHE A O 1
ATOM 1565 N N . LYS A 1 192 ? -27.943 -34.466 1.847 1.00 28.28 192 LYS A N 1
ATOM 1566 C CA . LYS A 1 192 ? -26.898 -34.288 2.889 1.00 28.28 192 LYS A CA 1
ATOM 1567 C C . LYS A 1 192 ? -27.440 -34.055 4.305 1.00 28.28 192 LYS A C 1
ATOM 1569 O O . LYS A 1 192 ? -26.919 -33.239 5.058 1.00 28.28 192 LYS A O 1
ATOM 1574 N N . LYS A 1 193 ? -28.471 -34.817 4.686 1.00 26.05 193 LYS A N 1
ATOM 1575 C CA . LYS A 1 193 ? -29.057 -34.792 6.040 1.00 26.05 193 LYS A CA 1
ATOM 1576 C C . LYS A 1 193 ? -29.403 -36.191 6.582 1.00 26.05 193 LYS A C 1
ATOM 1578 O O . LYS A 1 193 ? -30.447 -36.373 7.195 1.00 26.05 193 LYS A O 1
ATOM 1583 N N . PHE A 1 194 ? -28.542 -37.183 6.318 1.00 24.86 194 PHE A N 1
ATOM 1584 C CA . PHE A 1 194 ? -28.783 -38.592 6.680 1.00 24.86 194 PHE A CA 1
ATOM 1585 C C . PHE A 1 194 ? -27.524 -39.368 7.131 1.00 24.86 194 PHE A C 1
ATOM 1587 O O . PHE A 1 194 ? -27.314 -40.510 6.740 1.00 24.86 194 PHE A O 1
ATOM 1594 N N . VAL A 1 195 ? -26.666 -38.757 7.958 1.00 29.23 195 VAL A N 1
ATOM 1595 C CA . VAL A 1 195 ? -25.699 -39.506 8.787 1.00 29.23 195 VAL A CA 1
ATOM 1596 C C . VAL A 1 195 ? -25.677 -38.897 10.187 1.00 29.23 195 VAL A C 1
ATOM 1598 O O . VAL A 1 195 ? -25.161 -37.802 10.397 1.00 29.23 195 VAL A O 1
ATOM 1601 N N . SER A 1 196 ? -26.244 -39.625 11.141 1.00 25.80 196 SER A N 1
ATOM 1602 C CA . SER A 1 196 ? -26.150 -39.385 12.582 1.00 25.80 196 SER A CA 1
ATOM 1603 C C . SER A 1 196 ? -25.982 -40.731 13.289 1.00 25.80 196 SER A C 1
ATOM 1605 O O . SER A 1 196 ? -26.334 -41.756 12.714 1.00 25.80 196 SER A O 1
ATOM 1607 N N . CYS A 1 197 ? -25.517 -40.703 14.543 1.00 26.45 197 CYS A N 1
ATOM 1608 C CA . CYS A 1 197 ? -25.290 -41.869 15.412 1.00 26.45 197 CYS A CA 1
ATOM 1609 C C . CYS A 1 197 ? -24.122 -42.780 14.973 1.00 26.45 197 CYS A C 1
ATOM 1611 O O . CYS A 1 197 ? -24.256 -43.585 14.061 1.00 26.45 197 CYS A O 1
ATOM 1613 N N . PHE A 1 198 ? -22.996 -42.734 15.694 1.00 27.78 198 PHE A N 1
ATOM 1614 C CA . PHE A 1 198 ? -22.766 -43.606 16.862 1.00 27.78 198 PHE A CA 1
ATOM 1615 C C . PHE A 1 198 ? -21.509 -43.171 17.652 1.00 27.78 198 PHE A C 1
ATOM 1617 O O . PHE A 1 198 ? -20.629 -42.539 17.077 1.00 27.78 198 PHE A O 1
ATOM 1624 N N . ASN A 1 199 ? -21.434 -43.562 18.937 1.00 30.89 199 ASN A N 1
ATOM 1625 C CA . ASN A 1 199 ? -20.304 -43.410 19.888 1.00 30.89 199 ASN A CA 1
ATOM 1626 C C . ASN A 1 199 ? -20.011 -41.943 20.323 1.00 30.89 199 ASN A C 1
ATOM 1628 O O . ASN A 1 199 ? -19.743 -41.102 19.476 1.00 30.89 199 ASN A O 1
ATOM 1632 N N . ASN A 1 200 ? -20.109 -41.483 21.588 1.00 31.38 200 ASN A N 1
ATOM 1633 C CA . ASN A 1 200 ? -19.924 -42.047 22.954 1.00 31.38 200 ASN A CA 1
ATOM 1634 C C . ASN A 1 200 ? -18.484 -42.546 23.233 1.00 31.38 200 ASN A C 1
ATOM 1636 O O . ASN A 1 200 ? -17.920 -43.213 22.375 1.00 31.38 200 ASN A O 1
ATOM 1640 N N . SER A 1 201 ? -17.825 -42.288 24.381 1.00 28.75 201 SER A N 1
ATOM 1641 C CA . SER A 1 201 ? -18.221 -41.643 25.668 1.00 28.75 201 SER A CA 1
ATOM 1642 C C . SER A 1 201 ? -16.984 -41.147 26.495 1.00 28.75 201 SER A C 1
ATOM 1644 O O . SER A 1 201 ? -15.867 -41.473 26.098 1.00 28.75 201 SER A O 1
ATOM 1646 N N . PRO A 1 202 ? -17.128 -40.372 27.608 1.00 35.06 202 PRO A N 1
ATOM 1647 C CA . PRO A 1 202 ? -16.033 -39.570 28.217 1.00 35.06 202 PRO A CA 1
ATOM 1648 C C . PRO A 1 202 ? -15.564 -39.933 29.661 1.00 35.06 202 PRO A C 1
ATOM 1650 O O . PRO A 1 202 ? -16.321 -40.523 30.425 1.00 35.06 202 PRO A O 1
ATOM 1653 N N . THR A 1 203 ? -14.364 -39.458 30.066 1.00 32.12 203 THR A N 1
ATOM 1654 C CA . THR A 1 203 ? -13.748 -39.449 31.439 1.00 32.12 203 THR A CA 1
ATOM 1655 C C . THR A 1 203 ? -12.491 -38.539 31.477 1.00 32.12 203 THR A C 1
ATOM 1657 O O . THR A 1 203 ? -11.870 -38.421 30.426 1.00 32.12 203 THR A O 1
ATOM 1660 N N . LYS A 1 204 ? -11.943 -37.981 32.585 1.00 27.61 204 LYS A N 1
ATOM 1661 C CA . LYS A 1 204 ? -12.427 -37.470 33.907 1.00 27.61 204 LYS A CA 1
ATOM 1662 C C . LYS A 1 204 ? -11.262 -36.668 34.599 1.00 27.61 204 LYS A C 1
ATOM 1664 O O . LYS A 1 204 ? -10.208 -36.536 33.988 1.00 27.61 204 LYS A O 1
ATOM 1669 N N . ASN A 1 205 ? -11.425 -36.242 35.869 1.00 31.77 205 ASN A N 1
ATOM 1670 C CA . ASN A 1 205 ? -10.470 -35.561 36.800 1.00 31.77 205 ASN A CA 1
ATOM 1671 C C . ASN A 1 205 ? -10.183 -34.068 36.484 1.00 31.77 205 ASN A C 1
ATOM 1673 O O . ASN A 1 205 ? -9.864 -33.759 35.345 1.00 31.77 205 ASN A O 1
ATOM 1677 N N . GLU A 1 206 ? -10.321 -33.041 37.347 1.00 26.64 206 GLU A N 1
ATOM 1678 C CA . GLU A 1 206 ? -10.349 -32.802 38.826 1.00 26.64 206 GLU A CA 1
ATOM 1679 C C . GLU A 1 206 ? -8.982 -32.559 39.523 1.00 26.64 206 GLU A C 1
ATOM 1681 O O . GLU A 1 206 ? -8.050 -33.332 39.334 1.00 26.64 206 GLU A O 1
ATOM 1686 N N . GLY A 1 207 ? -8.896 -31.502 40.366 1.00 29.89 207 GLY A N 1
ATOM 1687 C CA . GLY A 1 207 ? -7.699 -31.090 41.145 1.00 29.89 207 GLY A CA 1
ATOM 1688 C C . GLY A 1 207 ? -7.354 -29.581 41.034 1.00 29.89 207 GLY A C 1
ATOM 1689 O O . GLY A 1 207 ? -6.487 -29.241 40.243 1.00 29.89 207 GLY A O 1
ATOM 1690 N N . TYR A 1 208 ? -8.101 -28.596 41.565 1.00 25.28 208 TYR A N 1
ATOM 1691 C CA . TYR A 1 208 ? -8.336 -28.170 42.971 1.00 25.28 208 TYR A CA 1
ATOM 1692 C C . TYR A 1 208 ? -7.165 -27.442 43.704 1.00 25.28 208 TYR A C 1
ATOM 1694 O O . TYR A 1 208 ? -6.028 -27.887 43.654 1.00 25.28 208 TYR A O 1
ATOM 1702 N N . PHE A 1 209 ? -7.534 -26.399 44.481 1.00 26.59 209 PHE A N 1
ATOM 1703 C CA . PHE A 1 209 ? -6.835 -25.690 45.594 1.00 26.59 209 PHE A CA 1
ATOM 1704 C C . PHE A 1 209 ? -6.059 -24.344 45.424 1.00 26.59 209 PHE A C 1
ATOM 1706 O O . PHE A 1 209 ? -4.968 -24.285 44.880 1.00 26.59 209 PHE A O 1
ATOM 1713 N N . GLN A 1 210 ? -6.653 -23.303 46.054 1.00 25.39 210 GLN A N 1
ATOM 1714 C CA . GLN A 1 210 ? -6.123 -22.133 46.816 1.00 25.39 210 GLN A CA 1
ATOM 1715 C C . GLN A 1 210 ? -4.955 -21.272 46.260 1.00 25.39 210 GLN A C 1
ATOM 1717 O O . GLN A 1 210 ? -3.875 -21.758 45.970 1.00 25.39 210 GLN A O 1
ATOM 1722 N N . LEU A 1 211 ? -5.128 -19.954 46.046 1.00 23.02 211 LEU A N 1
ATOM 1723 C CA . LEU A 1 211 ? -5.322 -18.833 47.008 1.00 23.02 211 LEU A CA 1
ATOM 1724 C C . LEU A 1 211 ? -4.102 -18.493 47.886 1.00 23.02 211 LEU A C 1
ATOM 1726 O O . LEU A 1 211 ? -3.835 -19.187 48.859 1.00 23.02 211 LEU A O 1
ATOM 1730 N N . PHE A 1 212 ? -3.525 -17.304 47.669 1.00 25.95 212 PHE A N 1
ATOM 1731 C CA . PHE A 1 212 ? -3.052 -16.428 48.753 1.00 25.95 212 PHE A CA 1
ATOM 1732 C C . PHE A 1 212 ? -3.295 -14.945 48.408 1.00 25.95 212 PHE A C 1
ATOM 1734 O O . PHE A 1 212 ? -3.638 -14.610 47.276 1.00 25.95 212 PHE A O 1
ATOM 1741 N N . PHE A 1 213 ? -3.231 -14.067 49.413 1.00 25.11 213 PHE A N 1
ATOM 1742 C CA . PHE A 1 213 ? -3.964 -12.792 49.451 1.00 25.11 213 PHE A CA 1
ATOM 1743 C C . PHE A 1 213 ? -3.066 -11.555 49.672 1.00 25.11 213 PHE A C 1
ATOM 1745 O O . PHE A 1 213 ? -2.008 -11.656 50.283 1.00 25.11 213 PHE A O 1
ATOM 1752 N N . ASN A 1 214 ? -3.660 -10.383 49.394 1.00 26.50 214 ASN A N 1
ATOM 1753 C CA . ASN A 1 214 ? -3.516 -9.099 50.112 1.00 26.50 214 ASN A CA 1
ATOM 1754 C C . ASN A 1 214 ? -2.380 -8.091 49.794 1.00 26.50 214 ASN A C 1
ATOM 1756 O O . ASN A 1 214 ? -1.205 -8.366 49.996 1.00 26.50 214 ASN A O 1
ATOM 1760 N N . LYS A 1 215 ? -2.845 -6.832 49.634 1.00 26.25 215 LYS A N 1
ATOM 1761 C CA . LYS A 1 215 ? -2.295 -5.559 50.173 1.00 26.25 215 LYS A CA 1
ATOM 1762 C C . LYS A 1 215 ? -1.039 -4.965 49.497 1.00 26.25 215 LYS A C 1
ATOM 1764 O O . LYS A 1 215 ? -0.161 -5.686 49.059 1.00 26.25 215 LYS A O 1
ATOM 1769 N N . ASN A 1 216 ? -0.886 -3.637 49.379 1.00 28.70 216 ASN A N 1
ATOM 1770 C CA . ASN A 1 216 ? -1.659 -2.494 49.915 1.00 28.70 216 ASN A CA 1
ATOM 1771 C C . ASN A 1 216 ? -1.993 -1.445 48.829 1.00 28.70 216 ASN A C 1
ATOM 1773 O O . ASN A 1 216 ? -1.443 -1.479 47.733 1.00 28.70 216 ASN A O 1
ATOM 1777 N N . ALA A 1 217 ? -2.872 -0.493 49.160 1.00 25.16 217 ALA A N 1
ATOM 1778 C CA . ALA A 1 217 ? -3.260 0.631 48.302 1.00 25.16 217 ALA A CA 1
ATOM 1779 C C . ALA A 1 217 ? -2.733 1.980 48.825 1.00 25.16 217 ALA A C 1
ATOM 1781 O O . ALA A 1 217 ? -2.551 2.142 50.031 1.00 25.16 217 ALA A O 1
ATOM 1782 N N . SER A 1 218 ? -2.617 2.975 47.939 1.00 27.44 218 SER A N 1
ATOM 1783 C CA . SER A 1 218 ? -2.765 4.396 48.286 1.00 27.44 218 SER A CA 1
ATOM 1784 C C . SER A 1 218 ? -3.085 5.257 47.051 1.00 27.44 218 SER A C 1
ATOM 1786 O O . SER A 1 218 ? -2.638 4.982 45.941 1.00 27.44 218 SER A O 1
ATOM 1788 N N . ILE A 1 219 ? -3.892 6.299 47.263 1.00 30.53 219 ILE A N 1
ATOM 1789 C CA . ILE A 1 219 ? -4.210 7.390 46.321 1.00 30.53 219 ILE A CA 1
ATOM 1790 C C . ILE A 1 219 ? -3.891 8.703 47.067 1.00 30.53 219 ILE A C 1
ATOM 1792 O O . ILE A 1 219 ? -3.872 8.689 48.302 1.00 30.53 219 ILE A O 1
ATOM 1796 N N . PRO A 1 220 ? -3.665 9.841 46.384 1.00 30.75 220 PRO A N 1
ATOM 1797 C CA . PRO A 1 220 ? -4.701 10.881 46.483 1.00 30.75 220 PRO A CA 1
ATOM 1798 C C . PRO A 1 220 ? -4.897 11.758 45.224 1.00 30.75 220 PRO A C 1
ATOM 1800 O O . PRO A 1 220 ? -4.081 11.786 44.306 1.00 30.75 220 PRO A O 1
ATOM 1803 N N . HIS A 1 221 ? -5.995 12.526 45.224 1.00 27.53 221 HIS A N 1
ATOM 1804 C CA . HIS A 1 221 ? -6.262 13.655 44.312 1.00 27.53 221 HIS A CA 1
ATOM 1805 C C . HIS A 1 221 ? -5.134 14.716 44.389 1.00 27.53 221 HIS A C 1
ATOM 1807 O O . HIS A 1 221 ? -4.472 14.841 45.414 1.00 27.53 221 HIS A O 1
ATOM 1813 N N . SER A 1 222 ? -4.870 15.570 43.396 1.00 25.81 222 SER A N 1
ATOM 1814 C CA . SER A 1 222 ? -5.759 16.543 42.722 1.00 25.81 222 SER A CA 1
ATOM 1815 C C . SER A 1 222 ? -4.961 17.216 41.561 1.00 25.81 222 SER A C 1
ATOM 1817 O O . SER A 1 222 ? -3.827 16.820 41.319 1.00 25.81 222 SER A O 1
ATOM 1819 N N . CYS A 1 223 ? -5.409 18.191 40.755 1.00 25.33 223 CYS A N 1
ATOM 1820 C CA . CYS A 1 223 ? -6.460 19.205 40.895 1.00 25.33 223 CYS A CA 1
ATOM 1821 C C . CYS A 1 223 ? -6.954 19.699 39.512 1.00 25.33 223 CYS A C 1
ATOM 1823 O O . CYS A 1 223 ? -6.241 19.607 38.513 1.00 25.33 223 CYS A O 1
ATOM 1825 N N . SER A 1 224 ? -8.170 20.249 39.453 1.00 24.03 224 SER A N 1
ATOM 1826 C CA . SER A 1 224 ? -8.849 20.670 38.216 1.00 24.03 224 SER A CA 1
ATOM 1827 C C . SER A 1 224 ? -8.640 22.150 37.880 1.00 24.03 224 SER A C 1
ATOM 1829 O O . SER A 1 224 ? -8.831 22.988 38.761 1.00 24.03 224 SER A O 1
ATOM 1831 N N . LYS A 1 225 ? -8.429 22.486 36.592 1.00 23.20 225 LYS A N 1
ATOM 1832 C CA . LYS A 1 225 ? -9.153 23.564 35.862 1.00 23.20 225 LYS A CA 1
ATOM 1833 C C . LYS A 1 225 ? -8.642 23.803 34.433 1.00 23.20 225 LYS A C 1
ATOM 1835 O O . LYS A 1 225 ? -7.449 23.968 34.246 1.00 23.20 225 LYS A O 1
ATOM 1840 N N . MET A 1 226 ? -9.605 23.984 33.516 1.00 23.02 226 MET A N 1
ATOM 1841 C CA . MET A 1 226 ? -9.622 24.912 32.360 1.00 23.02 226 MET A CA 1
ATOM 1842 C C . MET A 1 226 ? -8.490 24.836 31.295 1.00 23.02 226 MET A C 1
ATOM 1844 O O . MET A 1 226 ? -7.329 24.601 31.582 1.00 23.02 226 MET A O 1
ATOM 1848 N N . MET A 1 227 ? -8.749 25.071 30.004 1.00 23.84 227 MET A N 1
ATOM 1849 C CA . MET A 1 227 ? -9.938 25.640 29.353 1.00 23.84 227 MET A CA 1
ATOM 1850 C C . MET A 1 227 ? -10.140 25.024 27.958 1.00 23.84 227 MET A C 1
ATOM 1852 O O . MET A 1 227 ? -9.176 24.722 27.257 1.00 23.84 227 MET A O 1
ATOM 1856 N N . SER A 1 228 ? -11.396 24.887 27.540 1.00 25.06 228 SER A N 1
ATOM 1857 C CA . SER A 1 228 ? -11.794 24.540 26.171 1.00 25.06 228 SER A CA 1
ATOM 1858 C C . SER A 1 228 ? -11.413 25.627 25.161 1.00 25.06 228 SER A C 1
ATOM 1860 O O . SER A 1 228 ? -11.566 26.806 25.477 1.00 25.06 228 SER A O 1
ATOM 1862 N N . LEU A 1 229 ? -11.090 25.262 23.913 1.00 23.45 229 LEU A N 1
ATOM 1863 C CA . LEU A 1 229 ? -11.321 26.141 22.755 1.00 23.45 229 LEU A CA 1
ATOM 1864 C C . LEU A 1 229 ? -11.433 25.346 21.440 1.00 23.45 229 LEU A C 1
ATOM 1866 O O . LEU A 1 229 ? -10.504 24.650 21.036 1.00 23.45 229 LEU A O 1
ATOM 1870 N N . ASN A 1 230 ? -12.582 25.473 20.772 1.00 25.25 230 ASN A N 1
ATOM 1871 C CA . ASN A 1 230 ? -12.887 24.831 19.489 1.00 25.25 230 ASN A CA 1
ATOM 1872 C C . ASN A 1 230 ? -12.050 25.408 18.338 1.00 25.25 230 ASN A C 1
ATOM 1874 O O . ASN A 1 230 ? -11.935 26.627 18.237 1.00 25.25 230 ASN A O 1
ATOM 1878 N N . PHE A 1 231 ? -11.635 24.572 17.377 1.00 25.53 231 PHE A N 1
ATOM 1879 C CA . PHE A 1 231 ? -11.384 25.019 15.999 1.00 25.53 231 PHE A CA 1
ATOM 1880 C C . PHE A 1 231 ? -11.952 24.026 14.962 1.00 25.53 231 PHE A C 1
ATOM 1882 O O . PHE A 1 231 ? -12.016 22.829 15.239 1.00 25.53 231 PHE A O 1
ATOM 1889 N N . PRO A 1 232 ? -12.438 24.506 13.797 1.00 23.72 232 PRO A N 1
ATOM 1890 C CA . PRO A 1 232 ? -13.402 23.767 12.986 1.00 23.72 232 PRO A CA 1
ATOM 1891 C C . PRO A 1 232 ? -12.782 22.982 11.821 1.00 23.72 232 PRO A C 1
ATOM 1893 O O . PRO A 1 232 ? -11.642 23.189 11.411 1.00 23.72 232 PRO A O 1
ATOM 1896 N N . SER A 1 233 ? -13.615 22.146 11.199 1.00 25.98 233 SER A N 1
ATOM 1897 C CA . SER A 1 233 ? -13.337 21.473 9.927 1.00 25.98 233 SER A CA 1
ATOM 1898 C C . SER A 1 233 ? -12.842 22.422 8.822 1.00 25.98 233 SER A C 1
ATOM 1900 O O . SER A 1 233 ? -13.480 23.457 8.598 1.00 25.98 233 SER A O 1
ATOM 1902 N N . ARG A 1 234 ? -11.851 21.990 8.019 1.00 23.47 234 ARG A N 1
ATOM 1903 C CA . ARG A 1 234 ? -11.989 21.768 6.553 1.00 23.47 234 ARG A CA 1
ATOM 1904 C C . ARG A 1 234 ? -10.664 21.421 5.838 1.00 23.47 234 ARG A C 1
ATOM 1906 O O . ARG A 1 234 ? -9.613 21.947 6.166 1.00 23.47 234 ARG A O 1
ATOM 1913 N N . HIS A 1 235 ? -10.817 20.662 4.745 1.00 25.02 235 HIS A N 1
ATOM 1914 C CA . HIS A 1 235 ? -9.924 20.527 3.576 1.00 25.02 235 HIS A CA 1
ATOM 1915 C C . HIS A 1 235 ? -8.630 19.678 3.655 1.00 25.02 235 HIS A C 1
ATOM 1917 O O . HIS A 1 235 ? -7.548 20.177 3.922 1.00 25.02 235 HIS A O 1
ATOM 1923 N N . SER A 1 236 ? -8.776 18.441 3.150 1.00 23.56 236 SER A N 1
ATOM 1924 C CA . SER A 1 236 ? -7.969 17.803 2.081 1.00 23.56 236 SER A CA 1
ATOM 1925 C C . SER A 1 236 ? -6.458 17.558 2.243 1.00 23.56 236 SER A C 1
ATOM 1927 O O . SER A 1 236 ? -5.667 18.491 2.277 1.00 23.56 236 SER A O 1
ATOM 1929 N N . ASN A 1 237 ? -6.088 16.286 2.043 1.00 23.14 237 ASN A N 1
ATOM 1930 C CA . ASN A 1 237 ? -4.816 15.812 1.476 1.00 23.14 237 ASN A CA 1
ATOM 1931 C C . ASN A 1 237 ? -3.529 16.260 2.198 1.00 23.14 237 ASN A C 1
ATOM 1933 O O . ASN A 1 237 ? -2.691 16.941 1.608 1.00 23.14 237 ASN A O 1
ATOM 1937 N N . CYS A 1 238 ? -3.322 15.777 3.426 1.00 24.75 238 CYS A N 1
ATOM 1938 C CA . CYS A 1 238 ? -2.036 15.862 4.126 1.00 24.75 238 CYS A CA 1
ATOM 1939 C C . CYS A 1 238 ? -1.507 14.465 4.484 1.00 24.75 238 CYS A C 1
ATOM 1941 O O . CYS A 1 238 ? -2.266 13.621 4.961 1.00 24.75 238 CYS A O 1
ATOM 1943 N N . LEU A 1 239 ? -0.197 14.247 4.319 1.00 22.72 239 LEU A N 1
ATOM 1944 C CA . LEU A 1 239 ? 0.510 13.169 5.015 1.00 22.72 239 LEU A CA 1
ATOM 1945 C C . LEU A 1 239 ? 0.512 13.483 6.517 1.00 22.72 239 LEU A C 1
ATOM 1947 O O . LEU A 1 239 ? 0.899 14.583 6.916 1.00 22.72 239 LEU A O 1
ATOM 1951 N N . TYR A 1 240 ? 0.149 12.510 7.349 1.00 25.73 240 TYR A N 1
ATOM 1952 C CA . TYR A 1 240 ? 0.297 12.617 8.800 1.00 25.73 240 TYR A CA 1
ATOM 1953 C C . TYR A 1 240 ? 1.693 12.152 9.223 1.00 25.73 240 TYR A C 1
ATOM 1955 O O . TYR A 1 240 ? 1.895 10.994 9.577 1.00 25.73 240 TYR A O 1
ATOM 1963 N N . ILE A 1 241 ? 2.662 13.071 9.207 1.00 24.00 241 ILE A N 1
ATOM 1964 C CA . ILE A 1 241 ? 3.958 12.853 9.862 1.00 24.00 241 ILE A CA 1
ATOM 1965 C C . ILE A 1 241 ? 3.760 13.055 11.366 1.00 24.00 241 ILE A C 1
ATOM 1967 O O . ILE A 1 241 ? 3.765 14.182 11.866 1.00 24.00 241 ILE A O 1
ATOM 1971 N N . VAL A 1 242 ? 3.558 11.955 12.087 1.00 25.56 242 VAL A N 1
ATOM 1972 C CA . VAL A 1 242 ? 3.414 11.956 13.544 1.00 25.56 242 VAL A CA 1
ATOM 1973 C C . VAL A 1 242 ? 4.801 11.850 14.180 1.00 25.56 242 VAL A C 1
ATOM 1975 O O . VAL A 1 242 ? 5.485 10.838 14.055 1.00 25.56 242 VAL A O 1
ATOM 1978 N N . SER A 1 243 ? 5.222 12.928 14.844 1.00 22.27 243 SER A N 1
ATOM 1979 C CA . SER A 1 243 ? 6.461 13.006 15.625 1.00 22.27 243 SER A CA 1
ATOM 1980 C C . SER A 1 243 ? 6.106 13.048 17.111 1.00 22.27 243 SER A C 1
ATOM 1982 O O . SER A 1 243 ? 5.739 14.102 17.640 1.00 22.27 243 SER A O 1
ATOM 1984 N N . ILE A 1 244 ? 6.163 11.891 17.776 1.00 26.88 244 ILE A N 1
ATOM 1985 C CA . ILE A 1 244 ? 5.904 11.774 19.215 1.00 26.88 244 ILE A CA 1
ATOM 1986 C C . ILE A 1 244 ? 7.230 11.900 19.965 1.00 26.88 244 ILE A C 1
ATOM 1988 O O . ILE A 1 244 ? 8.019 10.966 20.082 1.00 26.88 244 ILE A O 1
ATOM 1992 N N . SER A 1 245 ? 7.470 13.095 20.498 1.00 24.08 245 SER A N 1
ATOM 1993 C CA . SER A 1 245 ? 8.474 13.335 21.530 1.00 24.08 245 SER A CA 1
ATOM 1994 C C . SER A 1 245 ? 7.831 13.123 22.906 1.00 24.08 245 SER A C 1
ATOM 1996 O O . SER A 1 245 ? 7.088 14.000 23.362 1.00 24.08 245 SER A O 1
ATOM 1998 N N . SER A 1 246 ? 8.098 11.995 23.572 1.00 26.27 246 SER A N 1
ATOM 1999 C CA . SER A 1 246 ? 7.623 11.789 24.948 1.00 26.27 246 SER A CA 1
ATOM 2000 C C . SER A 1 246 ? 8.381 12.698 25.928 1.00 26.27 246 SER A C 1
ATOM 2002 O O . SER A 1 246 ? 9.616 12.642 25.963 1.00 26.27 246 SER A O 1
ATOM 2004 N N . PRO A 1 247 ? 7.689 13.526 26.729 1.00 27.59 247 PRO A N 1
ATOM 2005 C CA . PRO A 1 247 ? 8.294 14.248 27.842 1.00 27.59 247 PRO A CA 1
ATOM 2006 C C . PRO A 1 247 ? 8.405 13.353 29.096 1.00 27.59 247 PRO A C 1
ATOM 2008 O O . PRO A 1 247 ? 7.842 12.264 29.142 1.00 27.59 247 PRO A O 1
ATOM 2011 N N . ASN A 1 248 ? 9.091 13.870 30.121 1.00 28.06 248 ASN A N 1
ATOM 2012 C CA . ASN A 1 248 ? 9.034 13.453 31.532 1.00 28.06 248 ASN A CA 1
ATOM 2013 C C . ASN A 1 248 ? 9.524 12.038 31.917 1.00 28.06 248 ASN A C 1
ATOM 2015 O O . ASN A 1 248 ? 8.718 11.159 32.189 1.00 28.06 248 ASN A O 1
ATOM 2019 N N . THR A 1 249 ? 10.839 11.902 32.135 1.00 26.48 249 THR A N 1
ATOM 2020 C CA . THR A 1 249 ? 11.414 11.181 33.300 1.00 26.48 249 THR A CA 1
ATOM 2021 C C . THR A 1 249 ? 12.808 11.758 33.603 1.00 26.48 249 THR A C 1
ATOM 2023 O O . THR A 1 249 ? 13.787 11.262 33.053 1.00 26.48 249 THR A O 1
ATOM 2026 N N . PHE A 1 250 ? 12.894 12.850 34.375 1.00 25.84 250 PHE A N 1
ATOM 2027 C CA . PHE A 1 250 ? 14.092 13.349 35.090 1.00 25.84 250 PHE A CA 1
ATOM 2028 C C . PHE A 1 250 ? 13.787 14.738 35.679 1.00 25.84 250 PHE A C 1
ATOM 2030 O O . PHE A 1 250 ? 13.833 15.713 34.936 1.00 25.84 250 PHE A O 1
ATOM 2037 N N . ASP A 1 251 ? 13.443 14.811 36.968 1.00 28.81 251 ASP A N 1
ATOM 2038 C CA . ASP A 1 251 ? 14.114 15.671 37.965 1.00 28.81 251 ASP A CA 1
ATOM 2039 C C . ASP A 1 251 ? 13.399 15.572 39.324 1.00 28.81 251 ASP A C 1
ATOM 2041 O O . ASP A 1 251 ? 12.238 15.959 39.417 1.00 28.81 251 ASP A O 1
ATOM 2045 N N . SER A 1 252 ? 14.100 15.084 40.355 1.00 29.05 252 SER A N 1
ATOM 2046 C CA . SER A 1 252 ? 14.098 15.634 41.726 1.00 29.05 252 SER A CA 1
ATOM 2047 C C . SER A 1 252 ? 14.761 14.662 42.710 1.00 29.05 252 SER A C 1
ATOM 2049 O O . SER A 1 252 ? 14.078 13.899 43.383 1.00 29.05 252 SER A O 1
ATOM 2051 N N . ASP A 1 253 ? 16.084 14.734 42.847 1.00 31.17 253 ASP A N 1
ATOM 2052 C CA . ASP A 1 253 ? 16.687 14.543 44.170 1.00 31.17 253 ASP A CA 1
ATOM 2053 C C . ASP A 1 253 ? 17.999 15.325 44.263 1.00 31.17 253 ASP A C 1
ATOM 2055 O O . ASP A 1 253 ? 18.996 15.027 43.601 1.00 31.17 253 ASP A O 1
ATOM 2059 N N . LYS A 1 254 ? 17.974 16.399 45.055 1.00 28.50 254 LYS A N 1
ATOM 2060 C CA . LYS A 1 254 ? 19.154 17.198 45.387 1.00 28.50 254 LYS A CA 1
ATOM 2061 C C . LYS A 1 254 ? 19.549 16.881 46.819 1.00 28.50 254 LYS A C 1
ATOM 2063 O O . LYS A 1 254 ? 18.729 17.069 47.710 1.00 28.50 254 LYS A O 1
ATOM 2068 N N . ASN A 1 255 ? 20.835 16.559 46.982 1.00 31.67 255 ASN A N 1
ATOM 2069 C CA . ASN A 1 255 ? 21.661 16.556 48.200 1.00 31.67 255 ASN A CA 1
ATOM 2070 C C . ASN A 1 255 ? 22.182 15.163 48.579 1.00 31.67 255 ASN A C 1
ATOM 2072 O O . ASN A 1 255 ? 21.537 14.442 49.327 1.00 31.67 255 ASN A O 1
ATOM 2076 N N . LEU A 1 256 ? 23.430 14.862 48.199 1.00 31.55 256 LEU A N 1
ATOM 2077 C CA . LEU A 1 256 ? 24.489 14.637 49.191 1.00 31.55 256 LEU A CA 1
ATOM 2078 C C . LEU A 1 256 ? 25.886 14.715 48.554 1.00 31.55 256 LEU A C 1
ATOM 2080 O O . LEU A 1 256 ? 26.124 14.332 47.412 1.00 31.55 256 LEU A O 1
ATOM 2084 N N . ILE A 1 257 ? 26.792 15.337 49.298 1.00 29.64 257 ILE A N 1
ATOM 2085 C CA . ILE A 1 257 ? 28.057 15.909 48.839 1.00 29.64 257 ILE A CA 1
ATOM 2086 C C . ILE A 1 257 ? 29.226 14.927 49.081 1.00 29.64 257 ILE A C 1
ATOM 2088 O O . ILE A 1 257 ? 29.340 14.396 50.177 1.00 29.64 257 ILE A O 1
ATOM 2092 N N . LYS A 1 258 ? 30.170 14.864 48.120 1.00 29.67 258 LYS A N 1
ATOM 2093 C CA . LYS A 1 258 ? 31.579 14.376 48.207 1.00 29.67 258 LYS A CA 1
ATOM 2094 C C . LYS A 1 258 ? 31.897 12.857 48.223 1.00 29.67 258 LYS A C 1
ATOM 2096 O O . LYS A 1 258 ? 31.527 12.129 49.126 1.00 29.67 258 LYS A O 1
ATOM 2101 N N . LYS A 1 259 ? 32.864 12.534 47.340 1.00 30.58 259 LYS A N 1
ATOM 2102 C CA . LYS A 1 259 ? 34.004 11.590 47.481 1.00 30.58 259 LYS A CA 1
ATOM 2103 C C . LYS A 1 259 ? 33.762 10.062 47.530 1.00 30.58 259 LYS A C 1
ATOM 2105 O O . LYS A 1 259 ? 33.647 9.493 48.605 1.00 30.58 259 LYS A O 1
ATOM 2110 N N . GLY A 1 260 ? 34.099 9.414 46.408 1.00 26.72 260 GLY A N 1
ATOM 2111 C CA . GLY A 1 260 ? 35.268 8.513 46.369 1.00 26.72 260 GLY A CA 1
ATOM 2112 C C . GLY A 1 260 ? 35.035 6.995 46.285 1.00 26.72 260 GLY A C 1
ATOM 2113 O O . GLY A 1 260 ? 34.000 6.493 46.695 1.00 26.72 260 GLY A O 1
ATOM 2114 N N . ALA A 1 261 ? 36.089 6.313 45.813 1.00 29.88 261 ALA A N 1
ATOM 2115 C CA . ALA A 1 261 ? 36.302 4.860 45.710 1.00 29.88 261 ALA A CA 1
ATOM 2116 C C . ALA A 1 261 ? 35.490 4.056 44.661 1.00 29.88 261 ALA A C 1
ATOM 2118 O O . ALA A 1 261 ? 34.269 4.120 44.564 1.00 29.88 261 ALA A O 1
ATOM 2119 N N . GLU A 1 262 ? 36.236 3.254 43.897 1.00 28.31 262 GLU A N 1
ATOM 2120 C CA . GLU A 1 262 ? 35.799 2.079 43.125 1.00 28.31 262 GLU A CA 1
ATOM 2121 C C . GLU A 1 262 ? 35.964 0.805 44.001 1.00 28.31 262 GLU A C 1
ATOM 2123 O O . GLU A 1 262 ? 36.430 0.920 45.137 1.00 28.31 262 GLU A O 1
ATOM 2128 N N . PRO A 1 263 ? 35.829 -0.426 43.465 1.00 36.25 263 PRO A N 1
ATOM 2129 C CA . PRO A 1 263 ? 34.715 -1.045 42.732 1.00 36.25 263 PRO A CA 1
ATOM 2130 C C . PRO A 1 263 ? 34.213 -2.314 43.474 1.00 36.25 263 PRO A C 1
ATOM 2132 O O . PRO A 1 263 ? 34.733 -2.650 44.530 1.00 36.25 263 PRO A O 1
ATOM 2135 N N . ILE A 1 264 ? 33.271 -3.083 42.898 1.00 31.20 264 ILE A N 1
ATOM 2136 C CA . ILE A 1 264 ? 33.182 -4.561 43.043 1.00 31.20 264 ILE A CA 1
ATOM 2137 C C . ILE A 1 264 ? 32.202 -5.150 42.005 1.00 31.20 264 ILE A C 1
ATOM 2139 O O . ILE A 1 264 ? 31.219 -4.510 41.638 1.00 31.20 264 ILE A O 1
ATOM 2143 N N . ILE A 1 265 ? 32.470 -6.378 41.539 1.00 28.20 265 ILE A N 1
ATOM 2144 C CA . ILE A 1 265 ? 31.607 -7.181 40.649 1.00 28.20 265 ILE A CA 1
ATOM 2145 C C . ILE A 1 265 ? 31.497 -8.607 41.219 1.00 28.20 265 ILE A C 1
ATOM 2147 O O . ILE A 1 265 ? 32.534 -9.204 41.513 1.00 28.20 265 ILE A O 1
ATOM 2151 N N . PRO A 1 266 ? 30.291 -9.199 41.291 1.00 34.09 266 PRO A N 1
ATOM 2152 C CA . PRO A 1 266 ? 30.105 -10.654 41.308 1.00 34.09 266 PRO A CA 1
ATOM 2153 C C . PRO A 1 266 ? 29.689 -11.199 39.925 1.00 34.09 266 PRO A C 1
ATOM 2155 O O . PRO A 1 266 ? 28.949 -10.551 39.187 1.00 34.09 266 PRO A O 1
ATOM 2158 N N . ASN A 1 267 ? 30.143 -12.408 39.578 1.00 30.31 267 ASN A N 1
ATOM 2159 C CA . ASN A 1 267 ? 29.871 -13.065 38.289 1.00 30.31 267 ASN A CA 1
ATOM 2160 C C . ASN A 1 267 ? 28.733 -14.097 38.365 1.00 30.31 267 ASN A C 1
ATOM 2162 O O . ASN A 1 267 ? 28.619 -14.806 39.362 1.00 30.31 267 ASN A O 1
ATOM 2166 N N . ALA A 1 268 ? 28.034 -14.305 37.241 1.00 32.84 268 ALA A N 1
ATOM 2167 C CA . ALA A 1 268 ? 27.443 -15.600 36.885 1.00 32.84 268 ALA A CA 1
ATOM 2168 C C . ALA A 1 268 ? 27.348 -15.786 35.349 1.00 32.84 268 ALA A C 1
ATOM 2170 O O . ALA A 1 268 ? 26.534 -15.160 34.680 1.00 32.84 268 ALA A O 1
ATOM 2171 N N . SER A 1 269 ? 28.230 -16.648 34.832 1.00 30.86 269 SER A N 1
ATOM 2172 C CA . SER A 1 269 ? 27.961 -17.774 33.911 1.00 30.86 269 SER A CA 1
ATOM 2173 C C . SER A 1 269 ? 27.078 -17.551 32.657 1.00 30.86 269 SER A C 1
ATOM 2175 O O . SER A 1 269 ? 25.871 -17.398 32.769 1.00 30.86 269 SER A O 1
ATOM 2177 N N . ILE A 1 270 ? 27.634 -17.490 31.430 1.00 26.47 270 ILE A N 1
ATOM 2178 C CA . ILE A 1 270 ? 28.070 -18.632 30.564 1.00 26.47 270 ILE A CA 1
ATOM 2179 C C . ILE A 1 270 ? 26.844 -19.401 30.005 1.00 26.47 270 ILE A C 1
ATOM 2181 O O . ILE A 1 270 ? 26.014 -19.860 30.772 1.00 26.47 270 ILE A O 1
ATOM 2185 N N . ALA A 1 271 ? 26.650 -19.560 28.685 1.00 29.47 271 ALA A N 1
ATOM 2186 C CA . ALA A 1 271 ? 27.627 -20.080 27.716 1.00 29.47 271 ALA A CA 1
ATOM 2187 C C . ALA A 1 271 ? 27.760 -19.333 26.364 1.00 29.47 271 ALA A C 1
ATOM 2189 O O . ALA A 1 271 ? 26.999 -18.434 26.021 1.00 29.47 271 ALA A O 1
ATOM 2190 N N . PHE A 1 272 ? 28.784 -19.729 25.596 1.00 24.92 272 PHE A N 1
ATOM 2191 C CA . PHE A 1 272 ? 29.194 -19.163 24.305 1.00 24.92 272 PHE A CA 1
ATOM 2192 C C . PHE A 1 272 ? 28.866 -20.094 23.130 1.00 24.92 272 PHE A C 1
ATOM 2194 O O . PHE A 1 272 ? 29.036 -21.302 23.246 1.00 24.92 272 PHE A O 1
ATOM 2201 N N . PHE A 1 273 ? 28.688 -19.511 21.940 1.00 29.80 273 PHE A N 1
ATOM 2202 C CA . PHE A 1 273 ? 29.517 -19.920 20.799 1.00 29.80 273 PHE A CA 1
ATOM 2203 C C . PHE A 1 273 ? 29.996 -18.693 20.011 1.00 29.80 273 PHE A C 1
ATOM 2205 O O . PHE A 1 273 ? 29.251 -17.741 19.791 1.00 29.80 273 PHE A O 1
ATOM 2212 N N . LYS A 1 274 ? 31.278 -18.687 19.633 1.00 26.62 274 LYS A N 1
ATOM 2213 C CA . LYS A 1 274 ? 31.921 -17.625 18.841 1.00 26.62 274 LYS A CA 1
ATOM 2214 C C . LYS A 1 274 ? 32.067 -18.095 17.398 1.00 26.62 274 LYS A C 1
ATOM 2216 O O . LYS A 1 274 ? 32.481 -19.226 17.178 1.00 26.62 274 LYS A O 1
ATOM 2221 N N . ASN A 1 275 ? 32.001 -17.158 16.455 1.00 31.39 275 ASN A N 1
ATOM 2222 C CA . ASN A 1 275 ? 33.215 -16.921 15.676 1.00 31.39 275 ASN A CA 1
ATOM 2223 C C . ASN A 1 275 ? 33.401 -15.430 15.354 1.00 31.39 275 ASN A C 1
ATOM 2225 O O . ASN A 1 275 ? 32.431 -14.676 15.292 1.00 31.39 275 ASN A O 1
ATOM 2229 N N . LYS A 1 276 ? 34.657 -14.992 15.230 1.00 26.88 276 LYS A N 1
ATOM 2230 C CA . LYS A 1 276 ? 35.037 -13.595 14.969 1.00 26.88 276 LYS A CA 1
ATOM 2231 C C . LYS A 1 276 ? 35.486 -13.431 13.519 1.00 26.88 276 LYS A C 1
ATOM 2233 O O . LYS A 1 276 ? 36.228 -14.269 13.027 1.00 26.88 276 LYS A O 1
ATOM 2238 N N . GLN A 1 277 ? 35.252 -12.251 12.954 1.00 32.47 277 GLN A N 1
ATOM 2239 C CA . GLN A 1 277 ? 36.361 -11.416 12.474 1.00 32.47 277 GLN A CA 1
ATOM 2240 C C . GLN A 1 277 ? 35.963 -9.935 12.527 1.00 32.47 277 GLN A C 1
ATOM 2242 O O . GLN A 1 277 ? 34.782 -9.602 12.611 1.00 32.47 277 GLN A O 1
ATOM 2247 N N . SER A 1 278 ? 36.957 -9.053 12.607 1.00 25.86 278 SER A N 1
ATOM 2248 C CA . SER A 1 278 ? 36.787 -7.673 13.074 1.00 25.86 278 SER A CA 1
ATOM 2249 C C . SER A 1 278 ? 37.825 -6.747 12.455 1.00 25.86 278 SER A C 1
ATOM 2251 O O . SER A 1 278 ? 39.006 -7.076 12.516 1.00 25.86 278 SER A O 1
ATOM 2253 N N . TYR A 1 279 ? 37.409 -5.564 11.999 1.00 31.02 279 TYR A N 1
ATOM 2254 C CA . TYR A 1 279 ? 38.302 -4.418 11.800 1.00 31.02 279 TYR A CA 1
ATOM 2255 C C . TYR A 1 279 ? 37.649 -3.115 12.275 1.00 31.02 279 TYR A C 1
ATOM 2257 O O . TYR A 1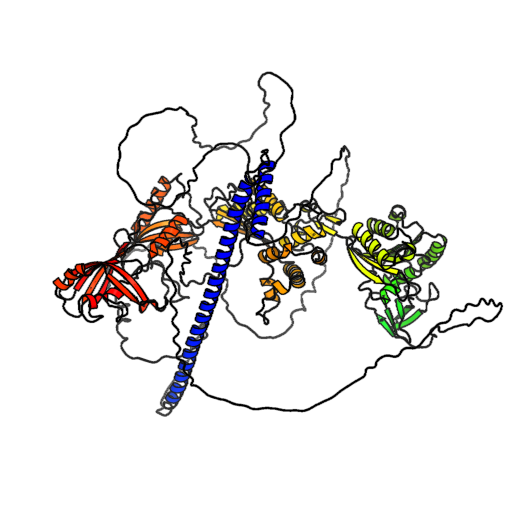 279 ? 36.441 -3.060 12.514 1.00 31.02 279 TYR A O 1
ATOM 2265 N N . SER A 1 280 ? 38.486 -2.113 12.535 1.00 28.33 280 SER A N 1
ATOM 2266 C CA . SER A 1 280 ? 38.261 -1.065 13.533 1.00 28.33 280 SER A CA 1
ATOM 2267 C C . SER A 1 280 ? 38.110 0.344 12.952 1.00 28.33 280 SER A C 1
ATOM 2269 O O . SER A 1 280 ? 38.619 0.664 11.882 1.00 28.33 280 SER A O 1
ATOM 2271 N N . PHE A 1 281 ? 37.453 1.215 13.724 1.00 26.11 281 PHE A N 1
ATOM 2272 C CA . PHE A 1 281 ? 37.570 2.670 13.595 1.00 26.11 281 PHE A CA 1
ATOM 2273 C C . PHE A 1 281 ? 38.682 3.191 14.522 1.00 26.11 281 PHE A C 1
ATOM 2275 O O . PHE A 1 281 ? 38.699 2.808 15.693 1.00 26.11 281 PHE A O 1
ATOM 2282 N N . PRO A 1 282 ? 39.533 4.123 14.063 1.00 34.56 282 PRO A N 1
ATOM 2283 C CA . PRO A 1 282 ? 40.200 5.108 14.908 1.00 34.56 282 PRO A CA 1
ATOM 2284 C C . PRO A 1 282 ? 39.397 6.425 14.962 1.00 34.56 282 PRO A C 1
ATOM 2286 O O . PRO A 1 282 ? 38.528 6.681 14.124 1.00 34.56 282 PRO A O 1
ATOM 2289 N N . SER A 1 283 ? 39.689 7.283 15.941 1.00 27.27 283 SER A N 1
ATOM 2290 C CA . SER A 1 283 ? 38.997 8.566 16.145 1.00 27.27 283 SER A CA 1
ATOM 2291 C C . SER A 1 283 ? 39.860 9.583 16.898 1.00 27.27 283 SER A C 1
ATOM 2293 O O . SER A 1 283 ? 40.715 9.168 17.671 1.00 27.27 283 SER A O 1
ATOM 2295 N N . ILE A 1 284 ? 39.491 10.871 16.790 1.00 31.11 284 ILE A N 1
ATOM 2296 C CA . ILE A 1 284 ? 40.002 12.046 17.540 1.00 31.11 284 ILE A CA 1
ATOM 2297 C C . ILE A 1 284 ? 41.268 12.696 16.941 1.00 31.11 284 ILE A C 1
ATOM 2299 O O . ILE A 1 284 ? 42.204 12.023 16.528 1.00 31.11 284 ILE A O 1
ATOM 2303 N N . GLY A 1 285 ? 41.261 14.037 16.905 1.00 30.16 285 GLY A N 1
ATOM 2304 C CA . GLY A 1 285 ? 42.359 14.911 16.468 1.00 30.16 285 GLY A CA 1
ATOM 2305 C C . GLY A 1 285 ? 41.844 16.316 16.114 1.00 30.16 285 GLY A C 1
ATOM 2306 O O . GLY A 1 285 ? 41.202 16.484 15.081 1.00 30.16 285 GLY A O 1
ATOM 2307 N N . LEU A 1 286 ? 42.080 17.314 16.976 1.00 27.16 286 LEU A N 1
ATOM 2308 C CA . LEU A 1 286 ? 41.655 18.717 16.809 1.00 27.16 286 LEU A CA 1
ATOM 2309 C C . LEU A 1 286 ? 42.826 19.674 17.092 1.00 27.16 286 LEU A C 1
ATOM 2311 O O . LEU A 1 286 ? 43.401 19.601 18.174 1.00 27.16 286 LEU A O 1
ATOM 2315 N N . SER A 1 287 ? 43.108 20.610 16.179 1.00 32.84 287 SER A N 1
ATOM 2316 C CA . SER A 1 287 ? 43.862 21.860 16.421 1.00 32.84 287 SER A CA 1
ATOM 2317 C C . SER A 1 287 ? 43.687 22.840 15.236 1.00 32.84 287 SER A C 1
ATOM 2319 O O . SER A 1 287 ? 42.969 22.519 14.285 1.00 32.84 287 SER A O 1
ATOM 2321 N N . SER A 1 288 ? 44.228 24.069 15.321 1.00 28.81 288 SER A N 1
ATOM 2322 C CA . SER A 1 288 ? 43.750 25.217 14.517 1.00 28.81 288 SER A CA 1
ATOM 2323 C C . SER A 1 288 ? 44.742 26.381 14.301 1.00 28.81 288 SER A C 1
ATOM 2325 O O . SER A 1 288 ? 45.277 26.897 15.280 1.00 28.81 288 SER A O 1
ATOM 2327 N N . SER A 1 289 ? 44.840 26.881 13.058 1.00 31.20 289 SER A N 1
ATOM 2328 C CA . SER A 1 289 ? 45.311 28.222 12.600 1.00 31.20 289 SER A CA 1
ATOM 2329 C C . SER A 1 289 ? 45.091 28.298 11.058 1.00 31.20 289 SER A C 1
ATOM 2331 O O . SER A 1 289 ? 44.993 27.244 10.436 1.00 31.20 289 SER A O 1
ATOM 2333 N N . LEU A 1 290 ? 44.762 29.403 10.356 1.00 27.17 290 LEU A N 1
ATOM 2334 C CA . LEU A 1 290 ? 45.297 30.787 10.255 1.00 27.17 290 LEU A CA 1
ATOM 2335 C C . LEU A 1 290 ? 46.714 30.842 9.625 1.00 27.17 290 LEU A C 1
ATOM 2337 O O . LEU A 1 290 ? 47.573 30.104 10.085 1.00 27.17 290 LEU A O 1
ATOM 2341 N N . SER A 1 291 ? 47.042 31.683 8.622 1.00 28.45 291 SER A N 1
ATOM 2342 C CA . SER A 1 291 ? 46.280 32.695 7.833 1.00 28.45 291 SER A CA 1
ATOM 2343 C C . SER A 1 291 ? 47.080 33.174 6.571 1.00 28.45 291 SER A C 1
ATOM 2345 O O . SER A 1 291 ? 48.079 32.549 6.239 1.00 28.45 291 SER A O 1
ATOM 2347 N N . TYR A 1 292 ? 46.660 34.280 5.910 1.00 30.30 292 TYR A N 1
ATOM 2348 C CA . TYR A 1 292 ? 47.224 34.972 4.705 1.00 30.30 292 TYR A CA 1
ATOM 2349 C C . TYR A 1 292 ? 46.921 34.316 3.320 1.00 30.30 292 TYR A C 1
ATOM 2351 O O . TYR A 1 292 ? 46.955 33.096 3.223 1.00 30.30 292 TYR A O 1
ATOM 2359 N N . ILE A 1 293 ? 46.403 34.982 2.254 1.00 28.67 293 ILE A N 1
ATOM 2360 C CA . ILE A 1 293 ? 46.669 36.279 1.537 1.00 28.67 293 ILE A CA 1
ATOM 2361 C C . ILE A 1 293 ? 47.732 36.066 0.417 1.00 28.67 293 ILE A C 1
ATOM 2363 O O . ILE A 1 293 ? 48.712 35.384 0.677 1.00 28.67 293 ILE A O 1
ATOM 2367 N N . GLN A 1 294 ? 47.591 36.508 -0.855 1.00 32.44 294 GLN A N 1
ATOM 2368 C CA . GLN A 1 294 ? 46.957 37.735 -1.399 1.00 32.44 294 GLN A CA 1
ATOM 2369 C C . GLN A 1 294 ? 46.239 37.606 -2.789 1.00 32.44 294 GLN A C 1
ATOM 2371 O O . GLN A 1 294 ? 46.079 36.519 -3.330 1.00 32.44 294 GLN A O 1
ATOM 2376 N N . GLN A 1 295 ? 45.777 38.765 -3.292 1.00 30.11 295 GLN A N 1
ATOM 2377 C CA . GLN A 1 295 ? 45.063 39.171 -4.533 1.00 30.11 295 GLN A CA 1
ATOM 2378 C C . GLN A 1 295 ? 45.701 38.680 -5.872 1.00 30.11 295 GLN A C 1
ATOM 2380 O O . GLN A 1 295 ? 46.835 38.221 -5.861 1.00 30.11 295 GLN A O 1
ATOM 2385 N N . ASP A 1 296 ? 45.050 38.697 -7.053 1.00 33.34 296 ASP A N 1
ATOM 2386 C CA . ASP A 1 296 ? 44.434 39.874 -7.719 1.00 33.34 296 ASP A CA 1
ATOM 2387 C C . ASP A 1 296 ? 43.247 39.598 -8.694 1.00 33.34 296 ASP A C 1
ATOM 2389 O O . ASP A 1 296 ? 42.582 38.566 -8.612 1.00 33.34 296 ASP A O 1
ATOM 2393 N N . SER A 1 297 ? 42.879 40.585 -9.528 1.00 30.45 297 SER A N 1
ATOM 2394 C CA . SER A 1 297 ? 41.494 40.872 -9.932 1.00 30.45 297 SER A CA 1
ATOM 2395 C C . SER A 1 297 ? 41.342 41.544 -11.314 1.00 30.45 297 SER A C 1
ATOM 2397 O O . SER A 1 297 ? 42.206 42.328 -11.698 1.00 30.45 297 SER A O 1
ATOM 2399 N N . ASN A 1 298 ? 40.214 41.316 -12.028 1.00 31.83 298 ASN A N 1
ATOM 2400 C CA . ASN A 1 298 ? 39.281 42.372 -12.516 1.00 31.83 298 ASN A CA 1
ATOM 2401 C C . ASN A 1 298 ? 38.164 41.932 -13.510 1.00 31.83 298 ASN A C 1
ATOM 2403 O O . ASN A 1 298 ? 38.246 40.891 -14.149 1.00 31.83 298 ASN A O 1
ATOM 2407 N N . LYS A 1 299 ? 37.173 42.835 -13.686 1.00 34.41 299 LYS A N 1
ATOM 2408 C CA . LYS A 1 299 ? 36.173 42.964 -14.788 1.00 34.41 299 LYS A CA 1
ATOM 2409 C C . LYS A 1 299 ? 34.960 42.002 -14.882 1.00 34.41 299 LYS A C 1
ATOM 2411 O O . LYS A 1 299 ? 34.838 41.225 -15.815 1.00 34.41 299 LYS A O 1
ATOM 2416 N N . GLN A 1 300 ? 33.995 42.264 -13.986 1.00 31.45 300 GLN A N 1
ATOM 2417 C CA . GLN A 1 300 ? 32.634 42.804 -14.276 1.00 31.45 300 GLN A CA 1
ATOM 2418 C C . GLN A 1 300 ? 31.588 41.974 -15.099 1.00 31.45 300 GLN A C 1
ATOM 2420 O O . GLN A 1 300 ? 31.953 41.073 -15.845 1.00 31.45 300 GLN A O 1
ATOM 2425 N N . PRO A 1 301 ? 30.261 42.209 -14.910 1.00 33.94 301 PRO A N 1
ATOM 2426 C CA . PRO A 1 301 ? 29.274 41.110 -14.897 1.00 33.94 301 PRO A CA 1
ATOM 2427 C C . PRO A 1 301 ? 28.013 41.315 -15.771 1.00 33.94 301 PRO A C 1
ATOM 2429 O O . PRO A 1 301 ? 27.788 42.403 -16.282 1.00 33.94 301 PRO A O 1
ATOM 2432 N N . HIS A 1 302 ? 27.094 40.331 -15.788 1.00 29.88 302 HIS A N 1
ATOM 2433 C CA . HIS A 1 302 ? 25.640 40.597 -15.758 1.00 29.88 302 HIS A CA 1
ATOM 2434 C C . HIS A 1 302 ? 24.796 39.407 -15.224 1.00 29.88 302 HIS A C 1
ATOM 2436 O O . HIS A 1 302 ? 24.982 38.267 -15.625 1.00 29.88 302 HIS A O 1
ATOM 2442 N N . GLN A 1 303 ? 23.843 39.733 -14.337 1.00 27.08 303 GLN A N 1
ATOM 2443 C CA . GLN A 1 303 ? 22.587 39.030 -13.980 1.00 27.08 303 GLN A CA 1
ATOM 2444 C C . GLN A 1 303 ? 22.568 37.501 -13.720 1.00 27.08 303 GLN A C 1
ATOM 2446 O O . GLN A 1 303 ? 22.502 36.682 -14.631 1.00 27.08 303 GLN A O 1
ATOM 2451 N N . THR A 1 304 ? 22.371 37.128 -12.447 1.00 26.39 304 THR A N 1
ATOM 2452 C CA . THR A 1 304 ? 21.813 35.828 -12.019 1.00 26.39 304 THR A CA 1
ATOM 2453 C C . THR A 1 304 ? 20.708 36.020 -10.969 1.00 26.39 304 THR A C 1
ATOM 2455 O O . THR A 1 304 ? 20.779 36.916 -10.128 1.00 26.39 304 THR A O 1
ATOM 2458 N N . TYR A 1 305 ? 19.662 35.185 -11.016 1.00 28.94 305 TYR A N 1
ATOM 2459 C CA . TYR A 1 305 ? 18.576 35.168 -10.022 1.00 28.94 305 TYR A CA 1
ATOM 2460 C C . TYR A 1 305 ? 18.970 34.357 -8.764 1.00 28.94 305 TYR A C 1
ATOM 2462 O O . TYR A 1 305 ? 19.840 33.487 -8.841 1.00 28.94 305 TYR A O 1
ATOM 2470 N N . PRO A 1 306 ? 18.374 34.632 -7.585 1.00 28.34 306 PRO A N 1
ATOM 2471 C CA . PRO A 1 306 ? 18.989 34.282 -6.306 1.00 28.34 306 PRO A CA 1
ATOM 2472 C C . PRO A 1 306 ? 18.885 32.796 -5.939 1.00 28.34 306 PRO A C 1
ATOM 2474 O O . PRO A 1 306 ? 17.795 32.257 -5.740 1.00 28.34 306 PRO A O 1
ATOM 2477 N N . GLN A 1 307 ? 20.039 32.169 -5.708 1.00 25.58 307 GLN A N 1
ATOM 2478 C CA . GLN A 1 307 ? 20.130 30.936 -4.926 1.00 25.58 307 GLN A CA 1
ATOM 2479 C C . GLN A 1 307 ? 19.857 31.247 -3.445 1.00 25.58 307 GLN A C 1
ATOM 2481 O O . GLN A 1 307 ? 20.557 32.060 -2.841 1.00 25.58 307 GLN A O 1
ATOM 2486 N N . GLN A 1 308 ? 18.878 30.580 -2.826 1.00 28.80 308 GLN A N 1
ATOM 2487 C CA . GLN A 1 308 ? 18.762 30.583 -1.365 1.00 28.80 308 GLN A CA 1
ATOM 2488 C C . GLN A 1 308 ? 19.638 29.483 -0.764 1.00 28.80 308 GLN A C 1
ATOM 2490 O O . GLN A 1 308 ? 19.326 28.297 -0.849 1.00 28.80 308 GLN A O 1
ATOM 2495 N N . ASN A 1 309 ? 20.728 29.907 -0.125 1.00 24.17 309 ASN A N 1
ATOM 2496 C CA . ASN A 1 309 ? 21.583 29.052 0.690 1.00 24.17 309 ASN A CA 1
ATOM 2497 C C . ASN A 1 309 ? 20.783 28.349 1.797 1.00 24.17 309 ASN A C 1
ATOM 2499 O O . ASN A 1 309 ? 20.155 29.009 2.625 1.00 24.17 309 ASN A O 1
ATOM 2503 N N . VAL A 1 310 ? 20.927 27.027 1.899 1.00 26.53 310 VAL A N 1
ATOM 2504 C CA . VAL A 1 310 ? 20.724 26.295 3.157 1.00 26.53 310 VAL A CA 1
ATOM 2505 C C . VAL A 1 310 ? 21.991 25.489 3.418 1.00 26.53 310 VAL A C 1
ATOM 2507 O O . VAL A 1 310 ? 22.233 24.460 2.791 1.00 26.53 310 VAL A O 1
ATOM 2510 N N . LEU A 1 311 ? 22.833 26.004 4.315 1.00 24.78 311 LEU A N 1
ATOM 2511 C CA . LEU A 1 311 ? 24.100 25.377 4.686 1.00 24.78 311 LEU A CA 1
ATOM 2512 C C . LEU A 1 311 ? 23.887 23.995 5.312 1.00 24.78 311 LEU A C 1
ATOM 2514 O O . LEU A 1 311 ? 22.988 23.800 6.133 1.00 24.78 311 LEU A O 1
ATOM 2518 N N . MET A 1 312 ? 24.815 23.075 5.039 1.00 22.59 312 MET A N 1
ATOM 2519 C CA . MET A 1 312 ? 25.021 21.940 5.933 1.00 22.59 312 MET A CA 1
ATOM 2520 C C . MET A 1 312 ? 25.426 22.455 7.320 1.00 22.59 312 MET A C 1
ATOM 2522 O O . MET A 1 312 ? 26.471 23.086 7.469 1.00 22.59 312 MET A O 1
ATOM 2526 N N . LYS A 1 313 ? 24.668 22.093 8.357 1.00 24.09 313 LYS A N 1
ATOM 2527 C CA . LYS A 1 313 ? 25.194 22.014 9.724 1.00 24.09 313 LYS A CA 1
ATOM 2528 C C . LYS A 1 313 ? 25.107 20.577 10.219 1.00 24.09 313 LYS A C 1
ATOM 2530 O O . LYS A 1 313 ? 24.066 20.125 10.684 1.00 24.09 313 LYS A O 1
ATOM 2535 N N . ARG A 1 314 ? 26.240 19.871 10.151 1.00 24.06 314 ARG A N 1
ATOM 2536 C CA . ARG A 1 314 ? 26.498 18.747 11.058 1.00 24.06 314 ARG A CA 1
ATOM 2537 C C . ARG A 1 314 ? 26.554 19.315 12.474 1.00 24.06 314 ARG A C 1
ATOM 2539 O O . ARG A 1 314 ? 27.387 20.175 12.741 1.00 24.06 314 ARG A O 1
ATOM 2546 N N . GLN A 1 315 ? 25.725 18.808 13.376 1.00 25.73 315 GLN A N 1
ATOM 2547 C CA . GLN A 1 315 ? 25.925 19.003 14.807 1.00 25.73 315 GLN A CA 1
ATOM 2548 C C . GLN A 1 315 ? 25.646 17.677 15.515 1.00 25.73 315 GLN A C 1
ATOM 2550 O O . GLN A 1 315 ? 24.581 17.087 15.355 1.00 25.73 315 GLN A O 1
ATOM 2555 N N . ILE A 1 316 ? 26.658 17.170 16.218 1.00 25.58 316 ILE A N 1
ATOM 2556 C CA . ILE A 1 316 ? 26.625 15.874 16.895 1.00 25.58 316 ILE A CA 1
ATOM 2557 C C . ILE A 1 316 ? 26.142 16.120 18.324 1.00 25.58 316 ILE A C 1
ATOM 2559 O O . ILE A 1 316 ? 26.890 16.650 19.138 1.00 25.58 316 ILE A O 1
ATOM 2563 N N . LEU A 1 317 ? 24.902 15.735 18.624 1.00 26.17 317 LEU A N 1
ATOM 2564 C CA . LEU A 1 317 ? 24.367 15.637 19.985 1.00 26.17 317 LEU A CA 1
ATOM 2565 C C . LEU A 1 317 ? 23.560 14.337 20.114 1.00 26.17 317 LEU A C 1
ATOM 2567 O O . LEU A 1 317 ? 23.017 13.831 19.133 1.00 26.17 317 LEU A O 1
ATOM 2571 N N . GLY A 1 318 ? 23.587 13.736 21.304 1.00 23.52 318 GLY A N 1
ATOM 2572 C CA . GLY A 1 318 ? 23.289 12.312 21.479 1.00 23.52 318 GLY A CA 1
ATOM 2573 C C . GLY A 1 318 ? 21.878 11.957 21.960 1.00 23.52 318 GLY A C 1
ATOM 2574 O O . GLY A 1 318 ? 21.117 12.798 22.419 1.00 23.52 318 GLY A O 1
ATOM 2575 N N . LYS A 1 319 ? 21.608 10.643 21.930 1.00 23.81 319 LYS A N 1
ATOM 2576 C CA . LYS A 1 319 ? 20.588 9.909 22.707 1.00 23.81 319 LYS A CA 1
ATOM 2577 C C . LYS A 1 319 ? 19.149 10.471 22.712 1.00 23.81 319 LYS A C 1
ATOM 2579 O O . LYS A 1 319 ? 18.727 11.074 23.694 1.00 23.81 319 LYS A O 1
ATOM 2584 N N . LYS A 1 320 ? 18.342 10.066 21.721 1.00 22.98 320 LYS A N 1
ATOM 2585 C CA . LYS A 1 320 ? 17.058 9.341 21.919 1.00 22.98 320 LYS A CA 1
ATOM 2586 C C . LYS A 1 320 ? 16.480 8.891 20.567 1.00 22.98 320 LYS A C 1
ATOM 2588 O O . LYS A 1 320 ? 16.689 9.546 19.551 1.00 22.98 320 LYS A O 1
ATOM 2593 N N . SER A 1 321 ? 15.799 7.748 20.548 1.00 25.78 321 SER A N 1
ATOM 2594 C CA . SER A 1 321 ? 15.188 7.159 19.350 1.00 25.78 321 SER A CA 1
ATOM 2595 C C . SER A 1 321 ? 13.828 7.790 19.054 1.00 25.78 321 SER A C 1
ATOM 2597 O O . SER A 1 321 ? 12.918 7.694 19.873 1.00 25.78 321 SER A O 1
ATOM 2599 N N . VAL A 1 322 ? 13.676 8.395 17.875 1.00 27.03 322 VAL A N 1
ATOM 2600 C CA . VAL A 1 322 ? 12.381 8.882 17.378 1.00 27.03 322 VAL A CA 1
ATOM 2601 C C . VAL A 1 322 ? 11.760 7.792 16.507 1.00 27.03 322 VAL A C 1
ATOM 2603 O O . VAL A 1 322 ? 12.206 7.583 15.379 1.00 27.03 322 VAL A O 1
ATOM 2606 N N . LEU A 1 323 ? 10.741 7.095 17.019 1.00 27.67 323 LEU A N 1
ATOM 2607 C CA . LEU A 1 323 ? 9.862 6.290 16.168 1.00 27.67 323 LEU A CA 1
ATOM 2608 C C . LEU A 1 323 ? 9.006 7.231 15.311 1.00 27.67 323 LEU A C 1
ATOM 2610 O O . LEU A 1 323 ? 8.479 8.231 15.798 1.00 27.67 323 LEU A O 1
ATOM 2614 N N . CYS A 1 324 ? 8.854 6.901 14.032 1.00 26.94 324 CYS A N 1
ATOM 2615 C CA . CYS A 1 324 ? 7.919 7.571 13.136 1.00 26.94 324 CYS A CA 1
ATOM 2616 C C . CYS A 1 324 ? 7.336 6.517 12.192 1.00 26.94 324 CYS A C 1
ATOM 2618 O O . CYS A 1 324 ? 7.969 6.125 11.212 1.00 26.94 324 CYS A O 1
ATOM 2620 N N . VAL A 1 325 ? 6.161 5.996 12.550 1.00 28.86 325 VAL A N 1
ATOM 2621 C CA . VAL A 1 325 ? 5.498 4.916 11.810 1.00 28.86 325 VAL A CA 1
ATOM 2622 C C . VAL A 1 325 ? 4.693 5.517 10.665 1.00 28.86 325 VAL A C 1
ATOM 2624 O O . VAL A 1 325 ? 3.872 6.408 10.884 1.00 28.86 325 VAL A O 1
ATOM 2627 N N . TYR A 1 326 ? 4.906 5.034 9.442 1.00 29.56 326 TYR A N 1
ATOM 2628 C CA . TYR A 1 326 ? 4.075 5.415 8.303 1.00 29.56 326 TYR A CA 1
ATOM 2629 C C . TYR A 1 326 ? 2.978 4.374 8.088 1.00 29.56 326 TYR A C 1
ATOM 2631 O O . TYR A 1 326 ? 3.192 3.309 7.514 1.00 29.56 326 TYR A O 1
ATOM 2639 N N . LEU A 1 327 ? 1.752 4.738 8.459 1.00 28.73 327 LEU A N 1
ATOM 2640 C CA . LEU A 1 327 ? 0.566 4.146 7.848 1.00 28.73 327 LEU A CA 1
ATOM 2641 C C . LEU A 1 327 ? 0.534 4.582 6.376 1.00 28.73 327 LEU A C 1
ATOM 2643 O O . LEU A 1 327 ? -0.042 5.614 6.040 1.00 28.73 327 LEU A O 1
ATOM 2647 N N . TYR A 1 328 ? 1.189 3.827 5.494 1.00 27.88 328 TYR A N 1
ATOM 2648 C CA . TYR A 1 328 ? 1.083 4.029 4.051 1.00 27.88 328 TYR A CA 1
ATOM 2649 C C . TYR A 1 328 ? -0.317 3.614 3.580 1.00 27.88 328 TYR A C 1
ATOM 2651 O O . TYR A 1 328 ? -0.686 2.443 3.601 1.00 27.88 328 TYR A O 1
ATOM 2659 N N . PHE A 1 329 ? -1.118 4.587 3.143 1.00 29.06 329 PHE A N 1
ATOM 2660 C CA . PHE A 1 329 ? -2.445 4.351 2.571 1.00 29.06 329 PHE A CA 1
ATOM 2661 C C . PHE A 1 329 ? -2.303 3.979 1.089 1.00 29.06 329 PHE A C 1
ATOM 2663 O O . PHE A 1 329 ? -2.556 4.803 0.210 1.00 29.06 329 PHE A O 1
ATOM 2670 N N . TYR A 1 330 ? -1.862 2.750 0.808 1.00 27.66 330 TYR A N 1
ATOM 2671 C CA . TYR A 1 330 ? -1.757 2.269 -0.569 1.00 27.66 330 TYR A CA 1
ATOM 2672 C C . TYR A 1 330 ? -3.151 2.108 -1.193 1.00 27.66 330 TYR A C 1
ATOM 2674 O O . TYR A 1 330 ? -4.034 1.469 -0.622 1.00 27.66 330 TYR A O 1
ATOM 2682 N N . ASN A 1 331 ? -3.359 2.694 -2.374 1.00 26.75 331 ASN A N 1
ATOM 2683 C CA . ASN A 1 331 ? -4.605 2.522 -3.117 1.00 26.75 331 ASN A CA 1
ATOM 2684 C C . ASN A 1 331 ? -4.571 1.180 -3.859 1.00 26.75 331 ASN A C 1
ATOM 2686 O O . ASN A 1 331 ? -3.899 1.060 -4.883 1.00 26.75 331 ASN A O 1
ATOM 2690 N N . MET A 1 332 ? -5.336 0.198 -3.374 1.00 26.03 332 MET A N 1
ATOM 2691 C CA . MET A 1 332 ? -5.651 -1.041 -4.098 1.00 26.03 332 MET A CA 1
ATOM 2692 C C . MET A 1 332 ? -6.562 -0.732 -5.295 1.00 26.03 332 MET A C 1
ATOM 2694 O O . MET A 1 332 ? -7.774 -0.914 -5.269 1.00 26.03 332 MET A O 1
ATOM 2698 N N . GLY A 1 333 ? -5.948 -0.207 -6.351 1.00 23.75 333 GLY A N 1
ATOM 2699 C CA . GLY A 1 333 ? -6.568 0.098 -7.633 1.00 23.75 333 GLY A CA 1
ATOM 2700 C C . GLY A 1 333 ? -5.561 -0.155 -8.742 1.00 23.75 333 GLY A C 1
ATOM 2701 O O . GLY A 1 333 ? -5.063 0.796 -9.342 1.00 23.75 333 GLY A O 1
ATOM 2702 N N . ARG A 1 334 ? -5.217 -1.433 -8.968 1.00 23.53 334 ARG A N 1
ATOM 2703 C CA . ARG A 1 334 ? -4.332 -1.851 -10.067 1.00 23.53 334 ARG A CA 1
ATOM 2704 C C . ARG A 1 334 ? -4.882 -1.302 -11.392 1.00 23.53 334 ARG A C 1
ATOM 2706 O O . ARG A 1 334 ? -5.975 -1.707 -11.785 1.00 23.53 334 ARG A O 1
ATOM 2713 N N . PRO A 1 335 ? -4.140 -0.452 -12.120 1.00 23.66 335 PRO A N 1
ATOM 2714 C CA . PRO A 1 335 ? -4.387 -0.277 -13.539 1.00 23.66 335 PRO A CA 1
ATOM 2715 C C . PRO A 1 335 ? -3.959 -1.573 -14.226 1.00 23.66 335 PRO A C 1
ATOM 2717 O O . PRO A 1 335 ? -2.820 -2.015 -14.052 1.00 23.66 335 PRO A O 1
ATOM 2720 N N . GLU A 1 336 ? -4.840 -2.178 -15.018 1.00 23.66 336 GLU A N 1
ATOM 2721 C CA . GLU A 1 336 ? -4.416 -3.207 -15.966 1.00 23.66 336 GLU A CA 1
ATOM 2722 C C . GLU A 1 336 ? -3.393 -2.573 -16.916 1.00 23.66 336 GLU A C 1
ATOM 2724 O O . GLU A 1 336 ? -3.683 -1.586 -17.597 1.00 23.66 336 GLU A O 1
ATOM 2729 N N . PHE A 1 337 ? -2.164 -3.096 -16.915 1.00 25.28 337 PHE A N 1
ATOM 2730 C CA . PHE A 1 337 ? -1.031 -2.528 -17.650 1.00 25.28 337 PHE A CA 1
ATOM 2731 C C . PHE A 1 337 ? -1.121 -2.870 -19.146 1.00 25.28 337 PHE A C 1
ATOM 2733 O O . PHE A 1 337 ? -0.303 -3.601 -19.697 1.00 25.28 337 PHE A O 1
ATOM 2740 N N . ASN A 1 338 ? -2.151 -2.343 -19.808 1.00 25.31 338 ASN A N 1
ATOM 2741 C CA . ASN A 1 338 ? -2.402 -2.582 -21.221 1.00 25.31 338 ASN A CA 1
ATOM 2742 C C . ASN A 1 338 ? -1.307 -1.906 -22.071 1.00 25.31 338 ASN A C 1
ATOM 2744 O O . ASN A 1 338 ? -1.101 -0.688 -22.020 1.00 25.31 338 ASN A O 1
ATOM 2748 N N . SER A 1 339 ? -0.550 -2.717 -22.806 1.00 25.11 339 SER A N 1
ATOM 2749 C CA . SER A 1 339 ? 0.763 -2.401 -23.373 1.00 25.11 339 SER A CA 1
ATOM 2750 C C . SER A 1 339 ? 0.694 -1.572 -24.663 1.00 25.11 339 SER A C 1
ATOM 2752 O O . SER A 1 339 ? 1.113 -2.012 -25.729 1.00 25.11 339 SER A O 1
ATOM 2754 N N . ASN A 1 340 ? 0.218 -0.324 -24.576 1.00 29.75 340 ASN A N 1
ATOM 2755 C CA . ASN A 1 340 ? 0.221 0.617 -25.703 1.00 29.75 340 ASN A CA 1
ATOM 2756 C C . ASN A 1 340 ? 0.745 2.013 -25.331 1.00 29.75 340 ASN A C 1
ATOM 2758 O O . ASN A 1 340 ? 0.198 2.721 -24.487 1.00 29.75 340 ASN A O 1
ATOM 2762 N N . GLY A 1 341 ? 1.826 2.437 -25.993 1.00 26.06 341 GLY A N 1
ATOM 2763 C CA . GLY A 1 341 ? 2.561 3.649 -25.632 1.00 26.06 341 GLY A CA 1
ATOM 2764 C C . GLY A 1 341 ? 1.944 4.958 -26.139 1.00 26.06 341 GLY A C 1
ATOM 2765 O O . GLY A 1 341 ? 1.936 5.225 -27.342 1.00 26.06 341 GLY A O 1
ATOM 2766 N N . ARG A 1 342 ? 1.563 5.851 -25.214 1.00 30.17 342 ARG A N 1
ATOM 2767 C CA . ARG A 1 342 ? 1.430 7.301 -25.459 1.00 30.17 342 ARG A CA 1
ATOM 2768 C C . ARG A 1 342 ? 2.039 8.104 -24.309 1.00 30.17 342 ARG A C 1
ATOM 2770 O O . ARG A 1 342 ? 1.430 8.260 -23.258 1.00 30.17 342 ARG A O 1
ATOM 2777 N N . GLY A 1 343 ? 3.239 8.639 -24.527 1.00 26.80 343 GLY A N 1
ATOM 2778 C CA . GLY A 1 343 ? 3.851 9.604 -23.614 1.00 26.80 343 GLY A CA 1
ATOM 2779 C C . GLY A 1 343 ? 3.290 11.009 -23.837 1.00 26.80 343 GLY A C 1
ATOM 2780 O O . GLY A 1 343 ? 3.611 11.632 -24.850 1.00 26.80 343 GLY A O 1
ATOM 2781 N N . ASN A 1 344 ? 2.501 11.502 -22.879 1.00 31.55 344 ASN A N 1
ATOM 2782 C CA . ASN A 1 344 ? 2.164 12.919 -22.725 1.00 31.55 344 ASN A CA 1
ATOM 2783 C C . ASN A 1 344 ? 2.906 13.459 -21.495 1.00 31.55 344 ASN A C 1
ATOM 2785 O O . ASN A 1 344 ? 2.562 13.111 -20.367 1.00 31.55 344 ASN A O 1
ATOM 2789 N N . GLY A 1 345 ? 3.920 14.299 -21.707 1.00 29.11 345 GLY A N 1
ATOM 2790 C CA . GLY A 1 345 ? 4.597 15.006 -20.621 1.00 29.11 345 GLY A CA 1
ATOM 2791 C C . GLY A 1 345 ? 3.754 16.180 -20.122 1.00 29.11 345 GLY A C 1
ATOM 2792 O O . GLY A 1 345 ? 3.347 17.027 -20.914 1.00 29.11 345 GLY A O 1
ATOM 2793 N N . PHE A 1 346 ? 3.510 16.252 -18.813 1.00 28.25 346 PHE A N 1
ATOM 2794 C CA . PHE A 1 346 ? 2.921 17.426 -18.164 1.00 28.25 346 PHE A CA 1
ATOM 2795 C C . PHE A 1 346 ? 4.047 18.353 -17.678 1.00 28.25 346 PHE A C 1
ATOM 2797 O O . PHE A 1 346 ? 4.557 18.197 -16.570 1.00 28.25 346 PHE A O 1
ATOM 2804 N N . ARG A 1 347 ? 4.455 19.322 -18.511 1.00 30.16 347 ARG A N 1
ATOM 2805 C CA . ARG A 1 347 ? 5.388 20.392 -18.110 1.00 30.16 347 ARG A CA 1
ATOM 2806 C C . ARG A 1 347 ? 4.615 21.555 -17.474 1.00 30.16 347 ARG A C 1
ATOM 2808 O O . ARG A 1 347 ? 3.925 22.307 -18.160 1.00 30.16 347 ARG A O 1
ATOM 2815 N N . SER A 1 348 ? 4.743 21.713 -16.157 1.00 31.31 348 SER A N 1
ATOM 2816 C CA . SER A 1 348 ? 4.157 22.827 -15.399 1.00 31.31 348 SER A CA 1
ATOM 2817 C C . SER A 1 348 ? 4.803 24.163 -15.783 1.00 31.31 348 SER A C 1
ATOM 2819 O O . SER A 1 348 ? 5.969 24.399 -15.471 1.00 31.31 348 SER A O 1
ATOM 2821 N N . ARG A 1 349 ? 4.051 25.074 -16.415 1.00 30.97 349 ARG A N 1
ATOM 2822 C CA . ARG A 1 349 ? 4.540 26.420 -16.771 1.00 30.97 349 ARG A CA 1
ATOM 2823 C C . ARG A 1 349 ? 4.706 27.322 -15.540 1.00 30.97 349 ARG A C 1
ATOM 2825 O O . ARG A 1 349 ? 3.789 28.047 -15.154 1.00 30.97 349 ARG A O 1
ATOM 2832 N N . GLY A 1 350 ? 5.904 27.320 -14.961 1.00 32.00 350 GLY A N 1
ATOM 2833 C CA . GLY A 1 350 ? 6.370 28.368 -14.052 1.00 32.00 350 GLY A CA 1
ATOM 2834 C C . GLY A 1 350 ? 6.817 29.605 -14.833 1.00 32.00 350 GLY A C 1
ATOM 2835 O O . GLY A 1 350 ? 7.977 29.696 -15.212 1.00 32.00 350 GLY A O 1
ATOM 2836 N N . GLY A 1 351 ? 5.900 30.538 -15.096 1.00 32.38 351 GLY A N 1
ATOM 2837 C CA . GLY A 1 351 ? 6.227 31.810 -15.747 1.00 32.38 351 GLY A CA 1
ATOM 2838 C C . GLY A 1 351 ? 6.677 32.874 -14.744 1.00 32.38 351 GLY A C 1
ATOM 2839 O O . GLY A 1 351 ? 5.899 33.240 -13.863 1.00 32.38 351 GLY A O 1
ATOM 2840 N N . ASN A 1 352 ? 7.894 33.389 -14.920 1.00 32.84 352 ASN A N 1
ATOM 2841 C CA . ASN A 1 352 ? 8.353 34.656 -14.355 1.00 32.84 352 ASN A CA 1
ATOM 2842 C C . ASN A 1 352 ? 8.483 35.654 -15.509 1.00 32.84 352 ASN A C 1
ATOM 2844 O O . ASN A 1 352 ? 9.371 35.490 -16.333 1.00 32.84 352 ASN A O 1
ATOM 2848 N N . ASP A 1 353 ? 7.639 36.681 -15.529 1.00 35.88 353 ASP A N 1
ATOM 2849 C CA . ASP A 1 353 ? 7.881 37.926 -16.262 1.00 35.88 353 ASP A CA 1
ATOM 2850 C C . ASP A 1 353 ? 7.115 39.048 -15.558 1.00 35.88 353 ASP A C 1
ATOM 2852 O O . ASP A 1 353 ? 5.971 38.854 -15.129 1.00 35.88 353 ASP A O 1
ATOM 2856 N N . SER A 1 354 ? 7.750 40.205 -15.360 1.00 36.69 354 SER A N 1
ATOM 2857 C CA . SER A 1 354 ? 7.154 41.296 -14.584 1.00 36.69 354 SER A CA 1
ATOM 2858 C C . SER A 1 354 ? 7.682 42.681 -14.964 1.00 36.69 354 SER A C 1
ATOM 2860 O O . SER A 1 354 ? 8.861 42.982 -14.801 1.00 36.69 354 SER A O 1
ATOM 2862 N N . SER A 1 355 ? 6.746 43.572 -15.335 1.00 36.41 355 SER A N 1
ATOM 2863 C CA . SER A 1 355 ? 6.969 45.004 -15.634 1.00 36.41 355 SER A CA 1
ATOM 2864 C C . SER A 1 355 ? 7.788 45.263 -16.918 1.00 36.41 355 SER A C 1
ATOM 2866 O O . SER A 1 355 ? 8.686 44.498 -17.231 1.00 36.41 355 SER A O 1
ATOM 2868 N N . ARG A 1 356 ? 7.570 46.295 -17.745 1.00 33.88 356 ARG A N 1
ATOM 2869 C CA . ARG A 1 356 ? 6.559 47.375 -17.925 1.00 33.88 356 ARG A CA 1
ATOM 2870 C C . ARG A 1 356 ? 6.459 47.589 -19.470 1.00 33.88 356 ARG A C 1
ATOM 2872 O O . ARG A 1 356 ? 7.288 47.050 -20.188 1.00 33.88 356 ARG A O 1
ATOM 2879 N N . ASN A 1 357 ? 5.520 48.315 -20.085 1.00 33.88 357 ASN A N 1
ATOM 2880 C CA . ASN A 1 357 ? 4.799 49.517 -19.653 1.00 33.88 357 ASN A CA 1
ATOM 2881 C C . ASN A 1 357 ? 3.420 49.672 -20.358 1.00 33.88 357 ASN A C 1
ATOM 2883 O O . ASN A 1 357 ? 3.006 48.803 -21.120 1.00 33.88 357 ASN A O 1
ATOM 2887 N N . SER A 1 358 ? 2.703 50.769 -20.091 1.00 32.66 358 SER A N 1
ATOM 2888 C CA . SER A 1 358 ? 1.386 51.121 -20.660 1.00 32.66 358 SER A CA 1
ATOM 2889 C C . SER A 1 358 ? 1.415 51.623 -22.122 1.00 32.66 358 SER A C 1
ATOM 2891 O O . SER A 1 358 ? 2.424 52.151 -22.579 1.00 32.66 358 SER A O 1
ATOM 2893 N N . GLY A 1 359 ? 0.284 51.508 -22.845 1.00 33.25 359 GLY A N 1
ATOM 2894 C CA . GLY A 1 359 ? 0.179 51.898 -24.268 1.00 33.25 359 GLY A CA 1
ATOM 2895 C C . GLY A 1 359 ? -1.245 51.927 -24.862 1.00 33.25 359 GLY A C 1
ATOM 2896 O O . GLY A 1 359 ? -1.559 51.124 -25.723 1.00 33.25 359 GLY A O 1
ATOM 2897 N N . SER A 1 360 ? -2.088 52.829 -24.347 1.00 35.44 360 SER A N 1
ATOM 2898 C CA . SER A 1 360 ? -3.403 53.340 -24.820 1.00 35.44 360 SER A CA 1
ATOM 2899 C C . SER A 1 360 ? -4.296 52.624 -25.873 1.00 35.44 360 SER A C 1
ATOM 2901 O O . SER A 1 360 ? -3.898 52.240 -26.964 1.00 35.44 360 SER A O 1
ATOM 2903 N N . PHE A 1 361 ? -5.593 52.644 -25.548 1.00 30.80 361 PHE A N 1
ATOM 2904 C CA . PHE A 1 361 ? -6.813 52.491 -26.359 1.00 30.80 361 PHE A CA 1
ATOM 2905 C C . PHE A 1 361 ? -6.768 52.725 -27.888 1.00 30.80 361 PHE A C 1
ATOM 2907 O O . PHE A 1 361 ? -6.347 53.776 -28.362 1.00 30.80 361 PHE A O 1
ATOM 2914 N N . GLY A 1 362 ? -7.483 51.858 -28.621 1.00 35.38 362 GLY A N 1
ATOM 2915 C CA . GLY A 1 362 ? -8.061 52.145 -29.943 1.00 35.38 362 GLY A CA 1
ATOM 2916 C C . GLY A 1 362 ? -9.430 51.464 -30.110 1.00 35.38 362 GLY A C 1
ATOM 2917 O O . GLY A 1 362 ? -9.555 50.266 -29.867 1.00 35.38 362 GLY A O 1
ATOM 2918 N N . ARG A 1 363 ? -10.481 52.211 -30.484 1.00 34.69 363 ARG A N 1
ATOM 2919 C CA . ARG A 1 363 ? -11.830 51.663 -30.754 1.00 34.69 363 ARG A CA 1
ATOM 2920 C C . ARG A 1 363 ? -12.024 51.435 -32.255 1.00 34.69 363 ARG A C 1
ATOM 2922 O O . ARG A 1 363 ? -11.903 52.382 -33.019 1.00 34.69 363 ARG A O 1
ATOM 2929 N N . GLY A 1 364 ? -12.453 50.235 -32.648 1.00 35.72 364 GLY A N 1
ATOM 2930 C CA . GLY A 1 364 ? -12.928 49.938 -34.004 1.00 35.72 364 GLY A CA 1
ATOM 2931 C C . GLY A 1 364 ? -14.321 49.309 -33.981 1.00 35.72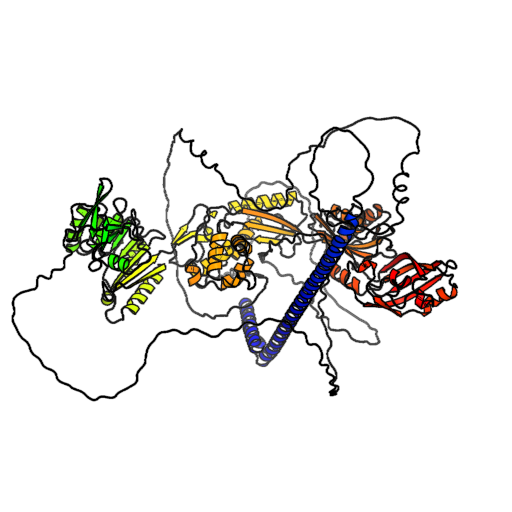 364 GLY A C 1
ATOM 2932 O O . GLY A 1 364 ? -14.475 48.168 -33.554 1.00 35.72 364 GLY A O 1
ATOM 2933 N N . ARG A 1 365 ? -15.346 50.044 -34.432 1.00 35.00 365 ARG A N 1
ATOM 2934 C CA . ARG A 1 365 ? -16.659 49.474 -34.784 1.00 35.00 365 ARG A CA 1
ATOM 2935 C C . ARG A 1 365 ? -16.630 49.123 -36.271 1.00 35.00 365 ARG A C 1
ATOM 2937 O O . ARG A 1 365 ? -16.411 50.009 -37.086 1.00 35.00 365 ARG A O 1
ATOM 2944 N N . GLY A 1 366 ? -16.928 47.876 -36.610 1.00 35.25 366 GLY A N 1
ATOM 2945 C CA . GLY A 1 366 ? -17.166 47.436 -37.982 1.00 35.25 366 GLY A CA 1
ATOM 2946 C C . GLY A 1 366 ? -18.073 46.218 -37.945 1.00 35.25 366 GLY A C 1
ATOM 2947 O O . GLY A 1 366 ? -17.675 45.178 -37.430 1.00 35.25 366 GLY A O 1
ATOM 2948 N N . GLY A 1 367 ? -19.314 46.372 -38.400 1.00 33.94 367 GLY A N 1
ATOM 2949 C CA . GLY A 1 367 ? -20.296 45.295 -38.430 1.00 33.94 367 GLY A CA 1
ATOM 2950 C C . GLY A 1 367 ? -20.716 45.012 -39.862 1.00 33.94 367 GLY A C 1
ATOM 2951 O O . GLY A 1 367 ? -21.173 45.918 -40.548 1.00 33.94 367 GLY A O 1
ATOM 2952 N N . PHE A 1 368 ? -20.610 43.752 -40.265 1.00 39.09 368 PHE A N 1
ATOM 2953 C CA . PHE A 1 368 ? -21.357 43.184 -41.380 1.00 39.09 368 PHE A CA 1
ATOM 2954 C C . PHE A 1 368 ? -22.145 41.994 -40.840 1.00 39.09 368 PHE A C 1
ATOM 2956 O O . PHE A 1 368 ? -21.694 41.312 -39.918 1.00 39.09 368 PHE A O 1
ATOM 2963 N N . GLY A 1 369 ? -23.344 41.780 -41.368 1.00 34.44 369 GLY A N 1
ATOM 2964 C CA . GLY A 1 369 ? -24.202 40.682 -40.956 1.00 34.44 369 GLY A CA 1
ATOM 2965 C C . GLY A 1 369 ? -24.981 40.158 -42.144 1.00 34.44 369 GLY A C 1
ATOM 2966 O O . GLY A 1 369 ? -25.510 40.946 -42.923 1.00 34.44 369 GLY A O 1
ATOM 2967 N N . ASP A 1 370 ? -25.085 38.837 -42.229 1.00 40.91 370 ASP A N 1
ATOM 2968 C CA . ASP A 1 370 ? -25.875 38.146 -43.239 1.00 40.91 370 ASP A CA 1
ATOM 2969 C C . ASP A 1 370 ? -27.111 37.489 -42.619 1.00 40.91 370 ASP A C 1
ATOM 2971 O O . ASP A 1 370 ? -27.076 36.923 -41.523 1.00 40.91 370 ASP A O 1
ATOM 2975 N N . ARG A 1 371 ? -28.226 37.563 -43.350 1.00 35.53 371 ARG A N 1
ATOM 2976 C CA . ARG A 1 371 ? -29.487 36.877 -43.047 1.00 35.53 371 ARG A CA 1
ATOM 2977 C C . ARG A 1 371 ? -29.855 35.982 -44.228 1.00 35.53 371 ARG A C 1
ATOM 2979 O O . ARG A 1 371 ? -30.233 36.492 -45.275 1.00 35.53 371 ARG A O 1
ATOM 2986 N N . GLY A 1 372 ? -29.875 34.666 -44.034 1.00 35.50 372 GLY A N 1
ATOM 2987 C CA . GLY A 1 372 ? -30.417 33.736 -45.028 1.00 35.50 372 GLY A CA 1
ATOM 2988 C C . GLY A 1 372 ? -30.379 32.287 -44.549 1.00 35.50 372 GLY A C 1
ATOM 2989 O O . GLY A 1 372 ? -29.354 31.839 -44.051 1.00 35.50 372 GLY A O 1
ATOM 2990 N N . GLY A 1 373 ? -31.496 31.560 -44.678 1.00 37.41 373 GLY A N 1
ATOM 2991 C CA . GLY A 1 373 ? -31.592 30.139 -44.301 1.00 37.41 373 GLY A CA 1
ATOM 2992 C C . GLY A 1 373 ? -32.902 29.779 -43.592 1.00 37.41 373 GLY A C 1
ATOM 2993 O O . GLY A 1 373 ? -32.982 29.809 -42.367 1.00 37.41 373 GLY A O 1
ATOM 2994 N N . ARG A 1 374 ? -33.943 29.430 -44.360 1.00 35.00 374 ARG A N 1
ATOM 2995 C CA . ARG A 1 374 ? -35.273 29.025 -43.860 1.00 35.00 374 ARG A CA 1
ATOM 2996 C C . ARG A 1 374 ? -35.650 27.641 -44.405 1.00 35.00 374 ARG A C 1
ATOM 2998 O O . ARG A 1 374 ? -35.827 27.503 -45.608 1.00 35.00 374 ARG A O 1
ATOM 3005 N N . SER A 1 375 ? -35.865 26.668 -43.519 1.00 38.75 375 SER A N 1
ATOM 3006 C CA . SER A 1 375 ? -36.567 25.391 -43.781 1.00 38.75 375 SER A CA 1
ATOM 3007 C C . SER A 1 375 ? -36.753 24.664 -42.432 1.00 38.75 375 SER A C 1
ATOM 3009 O O . SER A 1 375 ? -35.746 24.390 -41.790 1.00 38.75 375 SER A O 1
ATOM 3011 N N . SER A 1 376 ? -37.924 24.407 -41.828 1.00 38.19 376 SER A N 1
ATOM 3012 C CA . SER A 1 376 ? -39.345 24.306 -42.238 1.00 38.19 376 SER A CA 1
ATOM 3013 C C . SER A 1 376 ? -39.871 22.878 -42.481 1.00 38.19 376 SER A C 1
ATOM 3015 O O . SER A 1 376 ? -40.143 22.501 -43.612 1.00 38.19 376 SER A O 1
ATOM 3017 N N . PHE A 1 377 ? -40.093 22.144 -41.383 1.00 39.88 377 PHE A N 1
ATOM 3018 C CA . PHE A 1 377 ? -41.017 21.004 -41.201 1.00 39.88 377 PHE A CA 1
ATOM 3019 C C . PHE A 1 377 ? -41.421 20.990 -39.704 1.00 39.88 377 PHE A C 1
ATOM 3021 O O . PHE A 1 377 ? -40.606 21.384 -38.874 1.00 39.88 377 PHE A O 1
ATOM 3028 N N . GLY A 1 378 ? -42.612 20.579 -39.251 1.00 36.81 378 GLY A N 1
ATOM 3029 C CA . GLY A 1 378 ? -43.844 20.202 -39.959 1.00 36.81 378 GLY A CA 1
ATOM 3030 C C . GLY A 1 378 ? -44.751 19.318 -39.074 1.00 36.81 378 GLY A C 1
ATOM 3031 O O . GLY A 1 378 ? -44.387 18.182 -38.808 1.00 36.81 378 GLY A O 1
ATOM 3032 N N . GLY A 1 379 ? -45.917 19.818 -38.630 1.00 38.94 379 GLY A N 1
ATOM 3033 C CA . GLY A 1 379 ? -46.849 19.118 -37.710 1.00 38.94 379 GLY A CA 1
ATOM 3034 C C . GLY A 1 379 ? -47.019 19.870 -36.375 1.00 38.94 379 GLY A C 1
ATOM 3035 O O . GLY A 1 379 ? -46.043 20.002 -35.649 1.00 38.94 379 GLY A O 1
ATOM 3036 N N . ARG A 1 380 ? -48.137 20.511 -35.989 1.00 37.47 380 ARG A N 1
ATOM 3037 C CA . ARG A 1 380 ? -49.594 20.409 -36.275 1.00 37.47 380 ARG A CA 1
ATOM 3038 C C . ARG A 1 380 ? -50.338 19.442 -35.336 1.00 37.47 380 ARG A C 1
ATOM 3040 O O . ARG A 1 380 ? -50.383 18.245 -35.577 1.00 37.47 380 ARG A O 1
ATOM 3047 N N . GLY A 1 381 ? -50.980 20.008 -34.312 1.00 38.59 381 GLY A N 1
ATOM 3048 C CA . GLY A 1 381 ? -51.896 19.332 -33.388 1.00 38.59 381 GLY A CA 1
ATOM 3049 C C . GLY A 1 381 ? -52.330 20.298 -32.281 1.00 38.59 381 GLY A C 1
ATOM 3050 O O . GLY A 1 381 ? -51.481 20.927 -31.658 1.00 38.59 381 GLY A O 1
ATOM 3051 N N . GLY A 1 382 ? -53.634 20.469 -32.062 1.00 35.16 382 GLY A N 1
ATOM 3052 C CA . GLY A 1 382 ? -54.169 21.384 -31.049 1.00 35.16 382 GLY A CA 1
ATOM 3053 C C . GLY A 1 382 ? -55.560 20.960 -30.584 1.00 35.16 382 GLY A C 1
ATOM 3054 O O . GLY A 1 382 ? -56.284 20.309 -31.333 1.00 35.16 382 GLY A O 1
ATOM 3055 N N . GLY A 1 383 ? -55.932 21.328 -29.356 1.00 39.16 383 GLY A N 1
ATOM 3056 C CA . GLY A 1 383 ? -57.219 20.969 -28.757 1.00 39.16 383 GLY A CA 1
ATOM 3057 C C . GLY A 1 383 ? -57.585 21.852 -27.559 1.00 39.16 383 GLY A C 1
ATOM 3058 O O . GLY A 1 383 ? -56.715 22.301 -26.817 1.00 39.16 383 GLY A O 1
ATOM 3059 N N . ARG A 1 384 ? -58.888 22.102 -27.386 1.00 34.03 384 ARG A N 1
ATOM 3060 C CA . ARG A 1 384 ? -59.522 22.766 -26.230 1.00 34.03 384 ARG A CA 1
ATOM 3061 C C . ARG A 1 384 ? -60.578 21.811 -25.648 1.00 34.03 384 ARG A C 1
ATOM 3063 O O . ARG A 1 384 ? -61.317 21.236 -26.440 1.00 34.03 384 ARG A O 1
ATOM 3070 N N . GLY A 1 385 ? -60.750 21.739 -24.322 1.00 37.22 385 GLY A N 1
ATOM 3071 C CA . GLY A 1 385 ? -61.976 21.186 -23.705 1.00 37.22 385 GLY A CA 1
ATOM 3072 C C . GLY A 1 385 ? -61.813 20.523 -22.324 1.00 37.22 385 GLY A C 1
ATOM 3073 O O . GLY A 1 385 ? -60.786 19.909 -22.075 1.00 37.22 385 GLY A O 1
ATOM 3074 N N . GLY A 1 386 ? -62.855 20.624 -21.474 1.00 38.47 386 GLY A N 1
ATOM 3075 C CA . GLY A 1 386 ? -63.023 19.928 -20.171 1.00 38.47 386 GLY A CA 1
ATOM 3076 C C . GLY A 1 386 ? -62.169 20.473 -19.006 1.00 38.47 386 GLY A C 1
ATOM 3077 O O . GLY A 1 386 ? -60.952 20.470 -19.115 1.00 38.47 386 GLY A O 1
ATOM 3078 N N . ARG A 1 387 ? -62.651 21.019 -17.872 1.00 37.62 387 ARG A N 1
ATOM 3079 C CA . ARG A 1 387 ? -63.974 21.243 -17.216 1.00 37.62 387 ARG A CA 1
ATOM 3080 C C . ARG A 1 387 ? -64.437 20.193 -16.173 1.00 37.62 387 ARG A C 1
ATOM 3082 O O . ARG A 1 387 ? -64.650 19.039 -16.514 1.00 37.62 387 ARG A O 1
ATOM 3089 N N . GLY A 1 388 ? -64.679 20.676 -14.940 1.00 36.84 388 GLY A N 1
ATOM 3090 C CA . GLY A 1 388 ? -65.010 19.949 -13.687 1.00 36.84 388 GLY A CA 1
ATOM 3091 C C . GLY A 1 388 ? -63.926 20.234 -12.624 1.00 36.84 388 GLY A C 1
ATOM 3092 O O . GLY A 1 388 ? -62.761 20.260 -13.000 1.00 36.84 388 GLY A O 1
ATOM 3093 N N . GLY A 1 389 ? -64.161 20.548 -11.339 1.00 39.12 389 GLY A N 1
ATOM 3094 C CA . GLY A 1 389 ? -65.339 20.503 -10.439 1.00 39.12 389 GLY A CA 1
ATOM 3095 C C . GLY A 1 389 ? -64.935 19.703 -9.180 1.00 39.12 389 GLY A C 1
ATOM 3096 O O . GLY A 1 389 ? -64.348 18.644 -9.355 1.00 39.12 389 GLY A O 1
ATOM 3097 N N . PHE A 1 390 ? -65.113 20.087 -7.906 1.00 40.47 390 PHE A N 1
ATOM 3098 C CA . PHE A 1 390 ? -65.935 21.079 -7.167 1.00 40.47 390 PHE A CA 1
ATOM 3099 C C . PHE A 1 390 ? -64.994 22.056 -6.378 1.00 40.47 390 PHE A C 1
ATOM 3101 O O . PHE A 1 390 ? -63.785 21.934 -6.534 1.00 40.47 390 PHE A O 1
ATOM 3108 N N . GLY A 1 391 ? -65.347 23.105 -5.609 1.00 40.22 391 GLY A N 1
ATOM 3109 C CA . GLY A 1 391 ? -66.471 23.436 -4.703 1.00 40.22 391 GLY A CA 1
ATOM 3110 C C . GLY A 1 391 ? -65.972 23.385 -3.232 1.00 40.22 391 GLY A C 1
ATOM 3111 O O . GLY A 1 391 ? -65.297 22.424 -2.888 1.00 40.22 391 GLY A O 1
ATOM 3112 N N . ASP A 1 392 ? -66.206 24.352 -2.329 1.00 42.56 392 ASP A N 1
ATOM 3113 C CA . ASP A 1 392 ? -67.069 25.548 -2.402 1.00 42.56 392 ASP A CA 1
ATOM 3114 C C . ASP A 1 392 ? -66.607 26.730 -1.477 1.00 42.56 392 ASP A C 1
ATOM 3116 O O . ASP A 1 392 ? -65.497 26.712 -0.945 1.00 42.56 392 ASP A O 1
ATOM 3120 N N . ARG A 1 393 ? -67.441 27.782 -1.350 1.00 39.38 393 ARG A N 1
ATOM 3121 C CA . ARG A 1 393 ? -67.260 29.086 -0.634 1.00 39.38 393 ARG A CA 1
ATOM 3122 C C . ARG A 1 393 ? -66.877 28.965 0.865 1.00 39.38 393 ARG A C 1
ATOM 3124 O O . ARG A 1 393 ? -67.057 27.915 1.461 1.00 39.38 393 ARG A O 1
ATOM 3131 N N . GLY A 1 394 ? -66.424 30.000 1.595 1.00 35.34 394 GLY A N 1
ATOM 3132 C CA . GLY A 1 394 ? -66.271 31.443 1.315 1.00 35.34 394 GLY A CA 1
ATOM 3133 C C . GLY A 1 394 ? -67.295 32.337 2.059 1.00 35.34 394 GLY A C 1
ATOM 3134 O O . GLY A 1 394 ? -68.493 32.186 1.850 1.00 35.34 394 GLY A O 1
ATOM 3135 N N . GLY A 1 395 ? -66.847 33.298 2.889 1.00 37.03 395 GLY A N 1
ATOM 3136 C CA . GLY A 1 395 ? -67.725 34.252 3.603 1.00 37.03 395 GLY A CA 1
ATOM 3137 C C . GLY A 1 395 ? -66.990 35.203 4.573 1.00 37.03 395 GLY A C 1
ATOM 3138 O O . GLY A 1 395 ? -65.945 34.844 5.110 1.00 37.03 395 GLY A O 1
ATOM 3139 N N . ARG A 1 396 ? -67.511 36.425 4.789 1.00 37.16 396 ARG A N 1
ATOM 3140 C CA . ARG A 1 396 ? -66.925 37.491 5.641 1.00 37.16 396 ARG A CA 1
ATOM 3141 C C . ARG A 1 396 ? -67.929 38.027 6.678 1.00 37.16 396 ARG A C 1
ATOM 3143 O O . ARG A 1 396 ? -68.994 38.469 6.270 1.00 37.16 396 ARG A O 1
ATOM 3150 N N . GLY A 1 397 ? -67.462 38.199 7.921 1.00 36.53 397 GLY A N 1
ATOM 3151 C CA . GLY A 1 397 ? -67.713 39.382 8.773 1.00 36.53 397 GLY A CA 1
ATOM 3152 C C . GLY A 1 397 ? -69.068 39.535 9.490 1.00 36.53 397 GLY A C 1
ATOM 3153 O O . GLY A 1 397 ? -70.079 39.000 9.058 1.00 36.53 397 GLY A O 1
ATOM 3154 N N . GLY A 1 398 ? -69.078 40.334 10.571 1.00 37.59 398 GLY A N 1
ATOM 3155 C CA . GLY A 1 398 ? -70.304 40.806 11.241 1.00 37.59 398 GLY A CA 1
ATOM 3156 C C . GLY A 1 398 ? -70.187 40.974 12.766 1.00 37.59 398 GLY A C 1
ATOM 3157 O O . GLY A 1 398 ? -70.085 39.994 13.488 1.00 37.59 398 GLY A O 1
ATOM 3158 N N . PHE A 1 399 ? -70.209 42.222 13.237 1.00 37.75 399 PHE A N 1
ATOM 3159 C CA . PHE A 1 399 ? -70.214 42.677 14.641 1.00 37.75 399 PHE A CA 1
ATOM 3160 C C . PHE A 1 399 ? -71.426 42.188 15.478 1.00 37.75 399 PHE A C 1
ATOM 3162 O O . PHE A 1 399 ? -72.475 41.914 14.903 1.00 37.75 399 PHE A O 1
ATOM 3169 N N . GLY A 1 400 ? -71.340 42.204 16.824 1.00 37.31 400 GLY A N 1
ATOM 3170 C CA . GLY A 1 400 ? -72.524 42.043 17.700 1.00 37.31 400 GLY A CA 1
ATOM 3171 C C . GLY A 1 400 ? -72.274 41.952 19.224 1.00 37.31 400 GLY A C 1
ATOM 3172 O O . GLY A 1 400 ? -72.030 40.876 19.745 1.00 37.31 400 GLY A O 1
ATOM 3173 N N . ASP A 1 401 ? -72.356 43.098 19.904 1.00 41.22 401 ASP A N 1
ATOM 3174 C CA . ASP A 1 401 ? -72.424 43.418 21.352 1.00 41.22 401 ASP A CA 1
ATOM 3175 C C . ASP A 1 401 ? -72.485 42.381 22.523 1.00 41.22 401 ASP A C 1
ATOM 3177 O O . ASP A 1 401 ? -73.267 41.440 22.564 1.00 41.22 401 ASP A O 1
ATOM 3181 N N . ARG A 1 402 ? -71.762 42.764 23.598 1.00 39.72 402 ARG A N 1
ATOM 3182 C CA . ARG A 1 402 ? -72.140 42.824 25.044 1.00 39.72 402 ARG A CA 1
ATOM 3183 C C . ARG A 1 402 ? -72.796 41.618 25.760 1.00 39.72 402 ARG A C 1
ATOM 3185 O O . ARG A 1 402 ? -74.010 41.504 25.828 1.00 39.72 402 ARG A O 1
ATOM 3192 N N . GLY A 1 403 ? -71.982 40.965 26.600 1.00 34.31 403 GLY A N 1
ATOM 3193 C CA . GLY A 1 403 ? -71.927 41.287 28.044 1.00 34.31 403 GLY A CA 1
ATOM 3194 C C . GLY A 1 403 ? -72.977 40.694 29.009 1.00 34.31 403 GLY A C 1
ATOM 3195 O O . GLY A 1 403 ? -74.176 40.855 28.838 1.00 34.31 403 GLY A O 1
ATOM 3196 N N . GLY A 1 404 ? -72.505 40.127 30.130 1.00 37.88 404 GLY A N 1
ATOM 3197 C CA . GLY A 1 404 ? -73.352 39.731 31.265 1.00 37.88 404 GLY A CA 1
ATOM 3198 C C . GLY A 1 404 ? -72.573 39.078 32.416 1.00 37.88 404 GLY A C 1
ATOM 3199 O O . GLY A 1 404 ? -72.063 37.972 32.275 1.00 37.88 404 GLY A O 1
ATOM 3200 N N . ARG A 1 405 ? -72.485 39.750 33.574 1.00 35.03 405 ARG A N 1
ATOM 3201 C CA . ARG A 1 405 ? -72.065 39.144 34.856 1.00 35.03 405 ARG A CA 1
ATOM 3202 C C . ARG A 1 405 ? -73.312 38.705 35.627 1.00 35.03 405 ARG A C 1
ATOM 3204 O O . ARG A 1 405 ? -74.240 39.493 35.753 1.00 35.03 405 ARG A O 1
ATOM 3211 N N . GLY A 1 406 ? -73.281 37.525 36.239 1.00 38.94 406 GLY A N 1
ATOM 3212 C CA . GLY A 1 406 ? -74.295 37.091 37.203 1.00 38.94 406 GLY A CA 1
ATOM 3213 C C . GLY A 1 406 ? -73.919 35.748 37.822 1.00 38.94 406 GLY A C 1
ATOM 3214 O O . GLY A 1 406 ? -73.614 34.807 37.099 1.00 38.94 406 GLY A O 1
ATOM 3215 N N . GLY A 1 407 ? -73.894 35.665 39.153 1.00 34.50 407 GLY A N 1
ATOM 3216 C CA . GLY A 1 407 ? -73.624 34.426 39.887 1.00 34.50 407 GLY A CA 1
ATOM 3217 C C . GLY A 1 407 ? -74.823 34.013 40.738 1.00 34.50 407 GLY A C 1
ATOM 3218 O O . GLY A 1 407 ? -75.625 34.859 41.124 1.00 34.50 407 GLY A O 1
ATOM 3219 N N . GLY A 1 408 ? -74.923 32.726 41.070 1.00 37.97 408 GLY A N 1
ATOM 3220 C CA . GLY A 1 408 ? -75.977 32.200 41.938 1.00 37.97 408 GLY A CA 1
ATOM 3221 C C . GLY A 1 408 ? -75.515 30.960 42.699 1.00 37.97 408 GLY A C 1
ATOM 3222 O O . GLY A 1 408 ? -75.086 29.980 42.096 1.00 37.97 408 GLY A O 1
ATOM 3223 N N . ARG A 1 409 ? -75.597 31.000 44.034 1.00 35.69 409 ARG A N 1
ATOM 3224 C CA . ARG A 1 409 ? -75.467 29.810 44.890 1.00 35.69 409 ARG A CA 1
ATOM 3225 C C . ARG A 1 409 ? -76.831 29.127 44.992 1.00 35.69 409 ARG A C 1
ATOM 3227 O O . ARG A 1 409 ? -77.821 29.805 45.241 1.00 35.69 409 ARG A O 1
ATOM 3234 N N . GLY A 1 410 ? -76.867 27.800 44.910 1.00 37.94 410 GLY A N 1
ATOM 3235 C CA . GLY A 1 410 ? -78.068 27.008 45.184 1.00 37.94 410 GLY A CA 1
ATOM 3236 C C . GLY A 1 410 ? -77.697 25.587 45.595 1.00 37.94 410 GLY A C 1
ATOM 3237 O O . GLY A 1 410 ? -77.221 24.814 44.772 1.00 37.94 410 GLY A O 1
ATOM 3238 N N . GLY A 1 411 ? -77.874 25.254 46.875 1.00 34.66 411 GLY A N 1
ATOM 3239 C CA . GLY A 1 411 ? -77.704 23.891 47.383 1.00 34.66 411 GLY A CA 1
ATOM 3240 C C . GLY A 1 411 ? -79.054 23.190 47.520 1.00 34.66 411 GLY A C 1
ATOM 3241 O O . GLY A 1 411 ? -80.010 23.801 47.989 1.00 34.66 411 GLY A O 1
ATOM 3242 N N . GLY A 1 412 ? -79.128 21.908 47.155 1.00 37.38 412 GLY A N 1
ATOM 3243 C CA . GLY A 1 412 ? -80.333 21.084 47.285 1.00 37.38 412 GLY A CA 1
ATOM 3244 C C . GLY A 1 412 ? -79.989 19.662 47.730 1.00 37.38 412 GLY A C 1
ATOM 3245 O O . GLY A 1 412 ? -79.092 19.035 47.172 1.00 37.38 412 GLY A O 1
ATOM 3246 N N . ARG A 1 413 ? -80.678 19.158 48.760 1.00 35.22 413 ARG A N 1
ATOM 3247 C CA . ARG A 1 413 ? -80.526 17.788 49.281 1.00 35.22 413 ARG A CA 1
ATOM 3248 C C . ARG A 1 413 ? -81.567 16.848 48.660 1.00 35.22 413 ARG A C 1
ATOM 3250 O O . ARG A 1 413 ? -82.732 17.214 48.594 1.00 35.22 413 ARG A O 1
ATOM 3257 N N . GLY A 1 414 ? -81.178 15.590 48.441 1.00 32.28 414 GLY A N 1
ATOM 3258 C CA . GLY A 1 414 ? -82.091 14.437 48.515 1.00 32.28 414 GLY A CA 1
ATOM 3259 C C . GLY A 1 414 ? -82.634 13.896 47.185 1.00 32.28 414 GLY A C 1
ATOM 3260 O O . GLY A 1 414 ? -83.202 14.626 46.386 1.00 32.28 414 GLY A O 1
ATOM 3261 N N . GLY A 1 415 ? -82.496 12.578 46.994 1.00 35.88 415 GLY A N 1
ATOM 3262 C CA . GLY A 1 415 ? -82.923 11.828 45.801 1.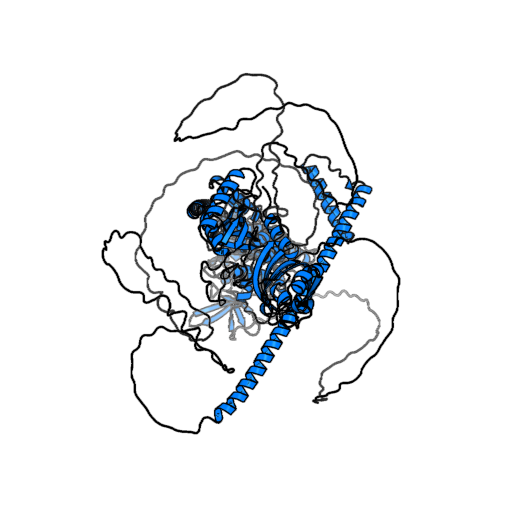00 35.88 415 GLY A CA 1
ATOM 3263 C C . GLY A 1 415 ? -81.956 10.665 45.536 1.00 35.88 415 GLY A C 1
ATOM 3264 O O . GLY A 1 415 ? -80.935 10.857 44.893 1.00 35.88 415 GLY A O 1
ATOM 3265 N N . ARG A 1 416 ? -82.049 9.529 46.244 1.00 32.53 416 ARG A N 1
ATOM 3266 C CA . ARG A 1 416 ? -82.882 8.346 45.915 1.00 32.53 416 ARG A CA 1
ATOM 3267 C C . ARG A 1 416 ? -82.749 7.868 44.456 1.00 32.53 416 ARG A C 1
ATOM 3269 O O . ARG A 1 416 ? -83.230 8.534 43.553 1.00 32.53 416 ARG A O 1
ATOM 3276 N N . GLY A 1 417 ? -82.244 6.640 44.284 1.00 34.59 417 GLY A N 1
ATOM 3277 C CA . GLY A 1 417 ? -82.307 5.870 43.031 1.00 34.59 417 GLY A CA 1
ATOM 3278 C C . GLY A 1 417 ? -81.083 6.033 42.125 1.00 34.59 417 GLY A C 1
ATOM 3279 O O . GLY A 1 417 ? -80.969 7.011 41.399 1.00 34.59 417 GLY A O 1
ATOM 3280 N N . GLY A 1 418 ? -80.172 5.055 42.140 1.00 30.22 418 GLY A N 1
ATOM 3281 C CA . GLY A 1 418 ? -79.006 5.035 41.248 1.00 30.22 418 GLY A CA 1
ATOM 3282 C C . GLY A 1 418 ? -79.289 4.332 39.907 1.00 30.22 418 GLY A C 1
ATOM 3283 O O . GLY A 1 418 ? -80.009 3.330 39.902 1.00 30.22 418 GLY A O 1
ATOM 3284 N N . PRO A 1 419 ? -78.692 4.763 38.777 1.00 38.53 419 PRO A N 1
ATOM 3285 C CA . PRO A 1 419 ? -78.787 4.035 37.514 1.00 38.53 419 PRO A CA 1
ATOM 3286 C C . PRO A 1 419 ? -77.871 2.800 37.510 1.00 38.53 419 PRO A C 1
ATOM 3288 O O . PRO A 1 419 ? -76.647 2.917 37.572 1.00 38.53 419 PRO A O 1
ATOM 3291 N N . ARG A 1 420 ? -78.440 1.600 37.342 1.00 30.81 420 ARG A N 1
ATOM 3292 C CA . ARG A 1 420 ? -77.679 0.423 36.879 1.00 30.81 420 ARG A CA 1
ATOM 3293 C C . ARG A 1 420 ? -77.355 0.600 35.387 1.00 30.81 420 ARG A C 1
ATOM 3295 O O . ARG A 1 420 ? -78.124 0.168 34.535 1.00 30.81 420 ARG A O 1
ATOM 3302 N N . GLY A 1 421 ? -76.224 1.234 35.079 1.00 34.66 421 GLY A N 1
ATOM 3303 C CA . GLY A 1 421 ? -75.738 1.468 33.713 1.00 34.66 421 GLY A CA 1
ATOM 3304 C C . GLY A 1 421 ? -74.333 0.891 33.498 1.00 34.66 421 GLY A C 1
ATOM 3305 O O . GLY A 1 421 ? -73.365 1.498 33.927 1.00 34.66 421 GLY A O 1
ATOM 3306 N N . GLY A 1 422 ? -74.123 -0.263 32.860 1.00 31.66 422 GLY A N 1
ATOM 3307 C CA . GLY A 1 422 ? -75.108 -1.218 32.327 1.00 31.66 422 GLY A CA 1
ATOM 3308 C C . GLY A 1 422 ? -74.832 -1.690 30.894 1.00 31.66 422 GLY A C 1
ATOM 3309 O O . GLY A 1 422 ? -75.438 -2.665 30.461 1.00 31.66 422 GLY A O 1
ATOM 3310 N N . LEU A 1 423 ? -73.882 -1.077 30.177 1.00 36.69 423 LEU A N 1
ATOM 3311 C CA . LEU A 1 423 ? -73.450 -1.500 28.833 1.00 36.69 423 LEU A CA 1
ATOM 3312 C C . LEU A 1 423 ? -72.295 -2.514 28.871 1.00 36.69 423 LEU A C 1
ATOM 3314 O O . LEU A 1 423 ? -71.333 -2.453 28.114 1.00 36.69 423 LEU A O 1
ATOM 3318 N N . GLY A 1 424 ? -72.401 -3.506 29.754 1.00 39.12 424 GLY A N 1
ATOM 3319 C CA . GLY A 1 424 ? -71.522 -4.664 29.684 1.00 39.12 424 GLY A CA 1
ATOM 3320 C C . GLY A 1 424 ? -71.884 -5.520 28.469 1.00 39.12 424 GLY A C 1
ATOM 3321 O O . GLY A 1 424 ? -72.932 -6.159 28.491 1.00 39.12 424 GLY A O 1
ATOM 3322 N N . MET A 1 425 ? -70.996 -5.587 27.466 1.00 44.44 425 MET A N 1
ATOM 3323 C CA . MET A 1 425 ? -70.993 -6.567 26.358 1.00 44.44 425 MET A CA 1
ATOM 3324 C C . MET A 1 425 ? -71.569 -7.921 26.822 1.00 44.44 425 MET A C 1
ATOM 3326 O O . MET A 1 425 ? -70.919 -8.635 27.593 1.00 44.44 425 MET A O 1
ATOM 3330 N N . ARG A 1 426 ? -72.819 -8.220 26.435 1.00 43.69 426 ARG A N 1
ATOM 3331 C CA . ARG A 1 426 ? -73.543 -9.433 26.851 1.00 43.69 426 ARG A CA 1
ATOM 3332 C C . ARG A 1 426 ? -72.879 -10.657 26.217 1.00 43.69 426 ARG A C 1
ATOM 3334 O O . ARG A 1 426 ? -72.643 -10.653 25.011 1.00 43.69 426 ARG A O 1
ATOM 3341 N N . GLY A 1 427 ? -72.620 -11.697 27.010 1.00 44.16 427 GLY A N 1
ATOM 3342 C CA . GLY A 1 427 ? -72.249 -13.008 26.469 1.00 44.16 427 GLY A CA 1
ATOM 3343 C C . GLY A 1 427 ? -73.376 -13.554 25.587 1.00 44.16 427 GLY A C 1
ATOM 3344 O O . GLY A 1 427 ? -74.546 -13.327 25.894 1.00 44.16 427 GLY A O 1
ATOM 3345 N N . GLY A 1 428 ? -73.027 -14.226 24.485 1.00 47.03 428 GLY A N 1
ATOM 3346 C CA . GLY A 1 428 ? -74.007 -14.746 23.518 1.00 47.03 428 GLY A CA 1
ATOM 3347 C C . GLY A 1 428 ? -73.857 -14.258 22.071 1.00 47.03 428 GLY A C 1
ATOM 3348 O O . GLY A 1 428 ? -74.842 -14.252 21.337 1.00 47.03 428 GLY A O 1
ATOM 3349 N N . LYS A 1 429 ? -72.657 -13.851 21.634 1.00 58.19 429 LYS A N 1
ATOM 3350 C CA . LYS A 1 429 ? -72.295 -13.796 20.206 1.00 58.19 429 LYS A CA 1
ATOM 3351 C C . LYS A 1 429 ? -70.883 -14.324 19.980 1.00 58.19 429 LYS A C 1
ATOM 3353 O O . LYS A 1 429 ? -70.010 -14.124 20.820 1.00 58.19 429 LYS A O 1
ATOM 3358 N N . THR A 1 430 ? -70.693 -14.968 18.833 1.00 70.00 430 THR A N 1
ATOM 3359 C CA . THR A 1 430 ? -69.394 -15.384 18.296 1.00 70.00 430 THR A CA 1
ATOM 3360 C C . THR A 1 430 ? -68.461 -14.183 18.154 1.00 70.00 430 THR A C 1
ATOM 3362 O O . THR A 1 430 ? -68.869 -13.141 17.637 1.00 70.00 430 THR A O 1
ATOM 3365 N N . VAL A 1 431 ? -67.214 -14.354 18.580 1.00 80.62 431 VAL A N 1
ATOM 3366 C CA . VAL A 1 431 ? -66.109 -13.400 18.415 1.00 80.62 431 VAL A CA 1
ATOM 3367 C C . VAL A 1 431 ? -64.966 -14.093 17.680 1.00 80.62 431 VAL A C 1
ATOM 3369 O O . VAL A 1 431 ? -64.863 -15.318 17.726 1.00 80.62 431 VAL A O 1
ATOM 3372 N N . ILE A 1 432 ? -64.126 -13.322 16.995 1.00 86.06 432 ILE A N 1
ATOM 3373 C CA . ILE A 1 432 ? -62.949 -13.838 16.282 1.00 86.06 432 ILE A CA 1
ATOM 3374 C C . ILE A 1 432 ? -61.714 -13.437 17.085 1.00 86.06 432 ILE A C 1
ATOM 3376 O O . ILE A 1 432 ? -61.615 -12.287 17.505 1.00 86.06 432 ILE A O 1
ATOM 3380 N N . VAL A 1 433 ? -60.786 -14.365 17.315 1.00 89.19 433 VAL A N 1
ATOM 3381 C CA . VAL A 1 433 ? -59.522 -14.077 18.007 1.00 89.19 433 VAL A CA 1
ATOM 3382 C C . VAL A 1 433 ? -58.389 -14.096 16.990 1.00 89.19 433 VAL A C 1
ATOM 3384 O O . VAL A 1 433 ? -58.170 -15.102 16.320 1.00 89.19 433 VAL A O 1
ATOM 3387 N N . GLU A 1 434 ? -57.676 -12.980 16.871 1.00 91.44 434 GLU A N 1
ATOM 3388 C CA . GLU A 1 434 ? -56.523 -12.815 15.982 1.00 91.44 434 GLU A CA 1
ATOM 3389 C C . GLU A 1 434 ? -55.253 -12.519 16.798 1.00 91.44 434 GLU A C 1
ATOM 3391 O O . GLU A 1 434 ? -55.335 -11.870 17.845 1.00 91.44 434 GLU A O 1
ATOM 3396 N N . PRO A 1 435 ? -54.062 -12.957 16.352 1.00 91.69 435 PRO A N 1
ATOM 3397 C CA . PRO A 1 435 ? -52.805 -12.545 16.968 1.00 91.69 435 PRO A CA 1
ATOM 3398 C C . PRO A 1 435 ? -52.549 -11.050 16.732 1.00 91.69 435 PRO A C 1
ATOM 3400 O O . PRO A 1 435 ? -52.750 -10.529 15.635 1.00 91.69 435 PRO A O 1
ATOM 3403 N N . HIS A 1 436 ? -52.069 -10.353 17.759 1.00 92.12 436 HIS A N 1
ATOM 3404 C CA . HIS A 1 436 ? -51.570 -8.985 17.630 1.00 92.12 436 HIS A CA 1
ATOM 3405 C C . HIS A 1 436 ? -50.162 -8.988 17.003 1.00 92.12 436 HIS A C 1
ATOM 3407 O O . HIS A 1 436 ? -49.477 -10.009 16.975 1.00 92.12 436 HIS A O 1
ATOM 3413 N N . ARG A 1 437 ? -49.650 -7.817 16.598 1.00 90.31 437 ARG A N 1
ATOM 3414 C CA . ARG A 1 437 ? -48.240 -7.649 16.172 1.00 90.31 437 ARG A CA 1
ATOM 3415 C C . ARG A 1 437 ? -47.194 -7.880 17.282 1.00 90.31 437 ARG A C 1
ATOM 3417 O O . ARG A 1 437 ? -46.003 -7.715 17.041 1.00 90.31 437 ARG A O 1
ATOM 3424 N N . HIS A 1 438 ? -47.630 -8.166 18.509 1.00 90.06 438 HIS A N 1
ATOM 3425 C CA . HIS A 1 438 ? -46.769 -8.434 19.660 1.00 90.06 438 HIS A CA 1
ATOM 3426 C C . HIS A 1 438 ? -47.026 -9.871 20.112 1.00 90.06 438 HIS A C 1
ATOM 3428 O O . HIS A 1 438 ? -48.173 -10.251 20.337 1.00 90.06 438 HIS A O 1
ATOM 3434 N N . GLU A 1 439 ? -45.965 -10.664 20.224 1.00 88.62 439 GLU A N 1
ATOM 3435 C CA . GLU A 1 439 ? -46.047 -12.088 20.563 1.00 88.62 439 GLU A CA 1
ATOM 3436 C C . GLU A 1 439 ? -46.752 -12.311 21.914 1.00 88.62 439 GLU A C 1
ATOM 3438 O O . GLU A 1 439 ? -46.490 -11.609 22.888 1.00 88.62 439 GLU A O 1
ATOM 3443 N N . GLY A 1 440 ? -47.674 -13.278 21.965 1.00 89.12 440 GLY A N 1
ATOM 3444 C CA . GLY A 1 440 ? -48.502 -13.574 23.145 1.00 89.12 440 GLY A CA 1
ATOM 3445 C C . GLY A 1 440 ? -49.718 -12.654 23.348 1.00 89.12 440 GLY A C 1
ATOM 3446 O O . GLY A 1 440 ? -50.622 -13.009 24.108 1.00 89.12 440 GLY A O 1
ATOM 3447 N N . VAL A 1 441 ? -49.786 -11.508 22.661 1.00 93.12 441 VAL A N 1
ATOM 3448 C CA . VAL A 1 441 ? -50.932 -10.585 22.698 1.00 93.12 441 VAL A CA 1
ATOM 3449 C C . VAL A 1 441 ? -51.924 -10.938 21.582 1.00 93.12 441 VAL A C 1
ATOM 3451 O O . VAL A 1 441 ? -51.529 -11.242 20.457 1.00 93.12 441 VAL A O 1
ATOM 3454 N N . PHE A 1 442 ? -53.222 -10.854 21.870 1.00 93.75 442 PHE A N 1
ATOM 3455 C CA . PHE A 1 442 ? -54.306 -11.152 20.928 1.00 93.75 442 PHE A CA 1
ATOM 3456 C C . PHE A 1 442 ? -55.327 -10.007 20.858 1.00 93.75 442 PHE A C 1
ATOM 3458 O O . PHE A 1 442 ? -55.473 -9.228 21.802 1.00 93.75 442 PHE A O 1
ATOM 3465 N N . ILE A 1 443 ? -56.058 -9.927 19.746 1.00 93.19 443 ILE A N 1
ATOM 3466 C CA . ILE A 1 443 ? -57.227 -9.062 19.560 1.00 93.19 443 ILE A CA 1
ATOM 3467 C C . ILE A 1 443 ? -58.463 -9.959 19.479 1.00 93.19 443 ILE A C 1
ATOM 3469 O O . ILE A 1 443 ? -58.554 -10.824 18.609 1.00 93.19 443 ILE A O 1
ATOM 3473 N N . VAL A 1 444 ? -59.435 -9.731 20.358 1.00 91.62 444 VAL A N 1
ATOM 3474 C CA . VAL A 1 444 ? -60.779 -10.307 20.263 1.00 91.62 444 VAL A CA 1
ATOM 3475 C C . VAL A 1 444 ? -61.656 -9.321 19.500 1.00 91.62 444 VAL A C 1
ATOM 3477 O O . VAL A 1 444 ? -62.051 -8.291 20.048 1.00 91.62 444 VAL A O 1
ATOM 3480 N N . LYS A 1 445 ? -61.963 -9.634 18.240 1.00 87.69 445 LYS A N 1
ATOM 3481 C CA . LYS A 1 445 ? -62.845 -8.832 17.390 1.00 87.69 445 LYS A CA 1
ATOM 3482 C C . LYS A 1 445 ? -64.313 -9.152 17.633 1.00 87.69 445 LYS A C 1
ATOM 3484 O O . LYS A 1 445 ? -64.697 -10.319 17.768 1.00 87.69 445 LYS A O 1
ATOM 3489 N N . GLY A 1 446 ? -65.147 -8.115 17.658 1.00 80.44 446 GLY A N 1
ATOM 3490 C CA . GLY A 1 446 ? -66.560 -8.243 18.017 1.00 80.44 446 GLY A CA 1
ATOM 3491 C C . GLY A 1 446 ? -67.420 -7.068 17.556 1.00 80.44 446 GLY A C 1
ATOM 3492 O O . GLY A 1 446 ? -67.440 -6.721 16.381 1.00 80.44 446 GLY A O 1
ATOM 3493 N N . LYS A 1 447 ? -68.187 -6.479 18.483 1.00 78.62 447 LYS A N 1
ATOM 3494 C CA . LYS A 1 447 ? -68.810 -5.152 18.279 1.00 78.62 447 LYS A CA 1
ATOM 3495 C C . LYS A 1 447 ? -67.845 -4.005 18.584 1.00 78.62 447 LYS A C 1
ATOM 3497 O O . LYS A 1 447 ? -67.966 -2.929 18.016 1.00 78.62 447 LYS A O 1
ATOM 3502 N N . GLU A 1 448 ? -66.961 -4.263 19.533 1.00 80.19 448 GLU A N 1
ATOM 3503 C CA . GLU A 1 448 ? -65.884 -3.423 20.027 1.00 80.19 448 GLU A CA 1
ATOM 3504 C C . GLU A 1 448 ? -64.694 -4.380 20.110 1.00 80.19 448 GLU A C 1
ATOM 3506 O O . GLU A 1 448 ? -64.841 -5.476 20.665 1.00 80.19 448 GLU A O 1
ATOM 3511 N N . ASP A 1 449 ? -63.564 -4.015 19.512 1.00 88.81 449 ASP A N 1
ATOM 3512 C CA . ASP A 1 449 ? -62.372 -4.861 19.517 1.00 88.81 449 ASP A CA 1
ATOM 3513 C C . ASP A 1 449 ? -61.640 -4.703 20.855 1.00 88.81 449 ASP A C 1
ATOM 3515 O O . ASP A 1 449 ? -61.459 -3.590 21.356 1.00 88.81 449 ASP A O 1
ATOM 3519 N N . ALA A 1 450 ? -61.236 -5.823 21.453 1.00 90.81 450 ALA A N 1
ATOM 3520 C CA . ALA A 1 450 ? -60.663 -5.856 22.794 1.00 90.81 450 ALA A CA 1
ATOM 3521 C C . ALA A 1 450 ? -59.319 -6.592 22.821 1.00 90.81 450 ALA A C 1
ATOM 3523 O O . ALA A 1 450 ? -59.185 -7.684 22.268 1.00 90.81 450 ALA A O 1
ATOM 3524 N N . LEU A 1 451 ? -58.332 -6.016 23.510 1.00 94.06 451 LEU A N 1
ATOM 3525 C CA . LEU A 1 451 ? -57.042 -6.664 23.747 1.00 94.06 451 LEU A CA 1
ATOM 3526 C C . LEU A 1 451 ? -57.220 -7.875 24.678 1.00 94.06 451 LEU A C 1
ATOM 3528 O O . LEU A 1 451 ? -58.032 -7.834 25.606 1.00 94.06 451 LEU A O 1
ATOM 3532 N N . ALA A 1 452 ? -56.458 -8.945 24.460 1.00 94.19 452 ALA A N 1
ATOM 3533 C CA . ALA A 1 452 ? -56.514 -10.149 25.283 1.00 94.19 452 ALA A CA 1
ATOM 3534 C C . ALA A 1 452 ? -55.166 -10.874 25.406 1.00 94.19 452 ALA A C 1
ATOM 3536 O O . ALA A 1 452 ? -54.273 -10.723 24.571 1.00 94.19 452 ALA A O 1
ATOM 3537 N N . THR A 1 453 ? -55.054 -11.703 26.444 1.00 94.69 453 THR A N 1
ATOM 3538 C CA . THR A 1 453 ? -53.953 -12.654 26.664 1.00 94.69 453 THR A CA 1
ATOM 3539 C C . THR A 1 453 ? -54.486 -14.087 26.695 1.00 94.69 453 THR A C 1
ATOM 3541 O O . THR A 1 453 ? -55.638 -14.307 27.074 1.00 94.69 453 THR A O 1
ATOM 3544 N N . LEU A 1 454 ? -53.675 -15.071 26.297 1.00 93.00 454 LEU A N 1
ATOM 3545 C CA . LEU A 1 454 ? -54.020 -16.492 26.442 1.00 93.00 454 LEU A CA 1
ATOM 3546 C C . LEU A 1 454 ? -53.944 -16.883 27.927 1.00 93.00 454 LEU A C 1
ATOM 3548 O O . LEU A 1 454 ? -52.901 -16.729 28.553 1.00 93.00 454 LEU A O 1
ATOM 3552 N N . ASN A 1 455 ? -55.039 -17.369 28.507 1.00 93.69 455 ASN A N 1
ATOM 3553 C CA . ASN A 1 455 ? -55.133 -17.638 29.937 1.00 93.69 455 ASN A CA 1
ATOM 3554 C C . ASN A 1 455 ? -54.279 -18.849 30.332 1.00 93.69 455 ASN A C 1
ATOM 3556 O O . ASN A 1 455 ? -54.618 -19.981 29.992 1.00 93.69 455 ASN A O 1
ATOM 3560 N N . MET A 1 456 ? -53.231 -18.635 31.134 1.00 90.06 456 MET A N 1
ATOM 3561 C CA . MET A 1 456 ? -52.421 -19.738 31.665 1.00 90.06 456 MET A CA 1
ATOM 3562 C C . MET A 1 456 ? -53.177 -20.600 32.704 1.00 90.06 456 MET A C 1
ATOM 3564 O O . MET A 1 456 ? -52.734 -21.696 33.035 1.00 90.06 456 MET A O 1
ATOM 3568 N N . VAL A 1 457 ? -54.322 -20.129 33.220 1.00 91.19 457 VAL A N 1
ATOM 3569 C CA . VAL A 1 457 ? -55.182 -20.852 34.178 1.00 91.19 457 VAL A CA 1
ATOM 3570 C C . VAL A 1 457 ? -56.647 -20.813 33.706 1.00 91.19 457 VAL A C 1
ATOM 3572 O O . VAL A 1 457 ? -57.436 -20.011 34.224 1.00 91.19 457 VAL A O 1
ATOM 3575 N N . PRO A 1 458 ? -57.028 -21.627 32.699 1.00 89.31 458 PRO A N 1
ATOM 3576 C CA . PRO A 1 458 ? -58.402 -21.700 32.200 1.00 89.31 458 PRO A CA 1
ATOM 3577 C C . PRO A 1 458 ? -59.420 -21.967 33.315 1.00 89.31 458 PRO A C 1
ATOM 3579 O O . PRO A 1 458 ? -59.110 -22.588 34.330 1.00 89.31 458 PRO A O 1
ATOM 3582 N N . GLY A 1 459 ? -60.649 -21.485 33.138 1.00 86.62 459 GLY A N 1
ATOM 3583 C CA . GLY A 1 459 ? -61.696 -21.556 34.157 1.00 86.62 459 GLY A CA 1
ATOM 3584 C C . GLY A 1 459 ? -61.694 -20.397 35.163 1.00 86.62 459 GLY A C 1
ATOM 3585 O O . GLY A 1 459 ? -62.762 -20.090 35.698 1.00 86.62 459 GLY A O 1
ATOM 3586 N N . GLU A 1 460 ? -60.580 -19.676 35.356 1.00 86.62 460 GLU A N 1
ATOM 3587 C CA . GLU A 1 460 ? -60.465 -18.610 36.366 1.00 86.62 460 GLU A CA 1
ATOM 3588 C C . GLU A 1 460 ? -60.231 -17.192 35.809 1.00 86.62 460 GLU A C 1
ATOM 3590 O O . GLU A 1 460 ? -59.423 -16.965 34.911 1.00 86.62 460 GLU A O 1
ATOM 3595 N N . SER A 1 461 ? -60.905 -16.207 36.417 1.00 91.00 461 SER A N 1
ATOM 3596 C CA . SER A 1 461 ? -60.658 -14.760 36.265 1.00 91.00 461 SER A CA 1
ATOM 3597 C C . SER A 1 461 ? -59.994 -14.195 37.523 1.00 91.00 461 SER A C 1
ATOM 3599 O O . SER A 1 461 ? -60.398 -14.552 38.629 1.00 91.00 461 SER A O 1
ATOM 3601 N N . VAL A 1 462 ? -59.042 -13.274 37.374 1.00 89.12 462 VAL A N 1
ATOM 3602 C CA . VAL A 1 462 ? -58.254 -12.703 38.482 1.00 89.12 462 VAL A CA 1
ATOM 3603 C C . VAL A 1 462 ? -58.941 -11.505 39.149 1.00 89.12 462 VAL A C 1
ATOM 3605 O O . VAL A 1 462 ? -58.861 -11.354 40.363 1.00 89.12 462 VAL A O 1
ATOM 3608 N N . TYR A 1 463 ? -59.624 -10.652 38.381 1.00 89.88 463 TYR A N 1
ATOM 3609 C CA . TYR A 1 463 ? -60.225 -9.396 38.853 1.00 89.88 463 TYR A CA 1
ATOM 3610 C C . TYR A 1 463 ? -61.646 -9.132 38.312 1.00 89.88 463 TYR A C 1
ATOM 3612 O O . TYR A 1 463 ? -62.135 -7.996 38.354 1.00 89.88 463 TYR A O 1
ATOM 3620 N N . GLY A 1 464 ? -62.317 -10.175 37.811 1.00 88.12 464 GLY A N 1
ATOM 3621 C CA . GLY A 1 464 ? -63.659 -10.100 37.216 1.00 88.12 464 GLY A CA 1
ATOM 3622 C C . GLY A 1 464 ? -63.662 -9.682 35.741 1.00 88.12 464 GLY A C 1
ATOM 3623 O O . GLY A 1 464 ? -64.670 -9.192 35.231 1.00 88.12 464 GLY A O 1
ATOM 3624 N N . GLU A 1 465 ? -62.529 -9.838 35.060 1.00 89.94 465 GLU A N 1
ATOM 3625 C CA . GLU A 1 465 ? -62.385 -9.692 33.618 1.00 89.94 465 GLU A CA 1
ATOM 3626 C C . GLU A 1 465 ? -63.215 -10.717 32.837 1.00 89.94 465 GLU A C 1
ATOM 3628 O O . GLU A 1 465 ? -63.537 -11.808 33.315 1.00 89.94 465 GLU A O 1
ATOM 3633 N N . LYS A 1 466 ? -63.553 -10.364 31.594 1.00 90.62 466 LYS A N 1
ATOM 3634 C CA . LYS A 1 466 ? -64.252 -11.275 30.687 1.00 90.62 466 LYS A CA 1
ATOM 3635 C C . LYS A 1 466 ? -63.281 -12.285 30.102 1.00 90.62 466 LYS A C 1
ATOM 3637 O O . LYS A 1 466 ? -62.111 -11.978 29.876 1.00 90.62 466 LYS A O 1
ATOM 3642 N N . ARG A 1 467 ? -63.798 -13.484 29.854 1.00 91.31 467 ARG A N 1
ATOM 3643 C CA . ARG A 1 467 ? -63.046 -14.624 29.337 1.00 91.31 467 ARG A CA 1
ATOM 3644 C C . ARG A 1 467 ? -63.747 -15.163 28.094 1.00 91.31 467 ARG A C 1
ATOM 3646 O O . ARG A 1 467 ? -64.975 -15.102 28.011 1.00 91.31 467 ARG A O 1
ATOM 3653 N N . VAL A 1 468 ? -62.964 -15.599 27.116 1.00 89.56 468 VAL A N 1
ATOM 3654 C CA . VAL A 1 468 ? -63.416 -16.020 25.785 1.00 89.56 468 VAL A CA 1
ATOM 3655 C C . VAL A 1 468 ? -62.817 -17.388 25.500 1.00 89.56 468 VAL A C 1
ATOM 3657 O O . VAL A 1 468 ? -61.609 -17.500 25.312 1.00 89.56 468 VAL A O 1
ATOM 3660 N N . SER A 1 469 ? -63.651 -18.422 25.488 1.00 88.06 469 SER A N 1
ATOM 3661 C CA . SER A 1 469 ? -63.242 -19.786 25.145 1.00 88.06 469 SER A CA 1
ATOM 3662 C C . SER A 1 469 ? -63.390 -20.012 23.640 1.00 88.06 469 SER A C 1
ATOM 3664 O O . SER A 1 469 ? -64.416 -19.654 23.060 1.00 88.06 469 SER A O 1
ATOM 3666 N N . VAL A 1 470 ? -62.369 -20.595 23.015 1.00 85.69 470 VAL A N 1
ATOM 3667 C CA . VAL A 1 470 ? -62.316 -20.924 21.587 1.00 85.69 470 VAL A CA 1
ATOM 3668 C C . VAL A 1 470 ? -61.797 -22.349 21.441 1.00 85.69 470 VAL A C 1
ATOM 3670 O O . VAL A 1 470 ? -60.667 -22.650 21.823 1.00 85.69 470 VAL A O 1
ATOM 3673 N N . GLU A 1 471 ? -62.607 -23.226 20.861 1.00 82.25 471 GLU A N 1
ATOM 3674 C CA . GLU A 1 471 ? -62.182 -24.574 20.492 1.00 82.25 471 GLU A CA 1
ATOM 3675 C C . GLU A 1 471 ? -61.553 -24.548 19.099 1.00 82.25 471 GLU A C 1
ATOM 3677 O O . GLU A 1 471 ? -62.181 -24.131 18.128 1.00 82.25 471 GLU A O 1
ATOM 3682 N N . THR A 1 472 ? -60.298 -24.982 18.991 1.00 72.94 472 THR A N 1
ATOM 3683 C CA . THR A 1 472 ? -59.590 -25.125 17.711 1.00 72.94 472 THR A CA 1
ATOM 3684 C C . THR A 1 472 ? -58.982 -26.519 17.647 1.00 72.94 472 THR A C 1
ATOM 3686 O O . THR A 1 472 ? -58.208 -26.893 18.523 1.00 72.94 472 THR A O 1
ATOM 3689 N N . ASN A 1 473 ? -59.338 -27.306 16.628 1.00 70.75 473 ASN A N 1
ATOM 3690 C CA . ASN A 1 473 ? -58.846 -28.678 16.423 1.00 70.75 473 ASN A CA 1
ATOM 3691 C C . ASN A 1 473 ? -58.977 -29.591 17.668 1.00 70.75 473 ASN A C 1
ATOM 3693 O O . ASN A 1 473 ? -58.098 -30.402 17.944 1.00 70.75 473 ASN A O 1
ATOM 3697 N N . GLY A 1 474 ? -60.060 -29.436 18.439 1.00 73.12 474 GLY A N 1
ATOM 3698 C CA . GLY A 1 474 ? -60.309 -30.187 19.679 1.00 73.12 474 GLY A CA 1
ATOM 3699 C C . GLY A 1 474 ? -59.612 -29.640 20.934 1.00 73.12 474 GLY A C 1
ATOM 3700 O O . GLY A 1 474 ? -59.843 -30.157 22.023 1.00 73.12 474 GLY A O 1
ATOM 3701 N N . VAL A 1 475 ? -58.801 -28.583 20.820 1.00 78.56 475 VAL A N 1
ATOM 3702 C CA . VAL A 1 475 ? -58.169 -27.907 21.963 1.00 78.56 475 VAL A CA 1
ATOM 3703 C C . VAL A 1 475 ? -58.986 -26.671 22.345 1.00 78.56 475 VAL A C 1
ATOM 3705 O O . VAL A 1 475 ? -59.040 -25.696 21.594 1.00 78.56 475 VAL A O 1
ATOM 3708 N N . SER A 1 476 ? -59.605 -26.696 23.528 1.00 84.31 476 SER A N 1
ATOM 3709 C CA . SER A 1 476 ? -60.260 -25.526 24.129 1.00 84.31 476 SER A CA 1
ATOM 3710 C C . SER A 1 476 ? -59.212 -24.574 24.708 1.00 84.31 476 SER A C 1
ATOM 3712 O O . SER A 1 476 ? -58.677 -24.813 25.791 1.00 84.31 476 SER A O 1
ATOM 3714 N N . SER A 1 477 ? -58.957 -23.471 24.009 1.00 88.19 477 SER A N 1
ATOM 3715 C CA . SER A 1 477 ? -58.117 -22.368 24.485 1.00 88.19 477 SER A CA 1
ATOM 3716 C C . SER A 1 477 ? -58.988 -21.264 25.087 1.00 88.19 477 SER A C 1
ATOM 3718 O O . SER A 1 477 ? -60.040 -20.931 24.547 1.00 88.19 477 SER A O 1
ATOM 3720 N N . GLU A 1 478 ? -58.567 -20.672 26.203 1.00 92.62 478 GLU A N 1
ATOM 3721 C CA . GLU A 1 478 ? -59.309 -19.599 26.872 1.00 92.62 478 GLU A CA 1
ATOM 3722 C C . GLU A 1 478 ? -58.483 -18.312 26.892 1.00 92.62 478 GLU A C 1
ATOM 3724 O O . GLU A 1 478 ? -57.316 -18.332 27.264 1.00 92.62 478 GLU A O 1
ATOM 3729 N N . TYR A 1 479 ? -59.087 -17.185 26.526 1.00 93.12 479 TYR A N 1
ATOM 3730 C CA . TYR A 1 479 ? -58.449 -15.870 26.486 1.00 93.12 479 TYR A CA 1
ATOM 3731 C C . TYR A 1 479 ? -59.057 -14.937 27.535 1.00 93.12 479 TYR A C 1
ATOM 3733 O O . TYR A 1 479 ? -60.271 -14.939 27.743 1.00 93.12 479 TYR A O 1
ATOM 3741 N N . ARG A 1 480 ? -58.234 -14.104 28.175 1.00 94.44 480 ARG A N 1
ATOM 3742 C CA . ARG A 1 480 ? -58.644 -13.093 29.164 1.00 94.44 480 ARG A CA 1
ATOM 3743 C C . ARG A 1 480 ? -58.595 -11.701 28.550 1.00 94.44 480 ARG A C 1
ATOM 3745 O O . ARG A 1 480 ? -57.546 -11.283 28.070 1.00 94.44 480 ARG A O 1
ATOM 3752 N N . ILE A 1 481 ? -59.707 -10.968 28.606 1.00 94.38 481 ILE A N 1
ATOM 3753 C CA . ILE A 1 481 ? -59.774 -9.580 28.131 1.00 94.38 481 ILE A CA 1
ATOM 3754 C C . ILE A 1 481 ? -58.919 -8.681 29.031 1.00 94.38 481 ILE A C 1
ATOM 3756 O O . ILE A 1 481 ? -59.125 -8.623 30.243 1.00 94.38 481 ILE A O 1
ATOM 3760 N N . TRP A 1 482 ? -57.987 -7.953 28.424 1.00 94.19 482 TRP A N 1
ATOM 3761 C CA . TRP A 1 482 ? -57.035 -7.075 29.092 1.00 94.19 482 TRP A CA 1
ATOM 3762 C C . TRP A 1 482 ? -57.487 -5.618 28.947 1.00 94.19 482 TRP A C 1
ATOM 3764 O O . TRP A 1 482 ? -57.521 -5.060 27.852 1.00 94.19 482 TRP A O 1
ATOM 3774 N N . ASN A 1 483 ? -57.896 -5.001 30.057 1.00 92.44 483 ASN A N 1
ATOM 3775 C CA . ASN A 1 483 ? -58.501 -3.668 30.039 1.00 92.44 483 ASN A CA 1
ATOM 3776 C C . ASN A 1 483 ? -57.431 -2.549 30.095 1.00 92.44 483 ASN A C 1
ATOM 3778 O O . ASN A 1 483 ? -56.773 -2.425 31.134 1.00 92.44 483 ASN A O 1
ATOM 3782 N N . PRO A 1 484 ? -57.291 -1.689 29.061 1.00 92.50 484 PRO A N 1
ATOM 3783 C CA . PRO A 1 484 ? -56.312 -0.598 29.065 1.00 92.50 484 PRO A CA 1
ATOM 3784 C C . PRO A 1 484 ? -56.601 0.471 30.132 1.00 92.50 484 PRO A C 1
ATOM 3786 O O . PRO A 1 484 ? -55.664 1.013 30.703 1.00 92.50 484 PRO A O 1
ATOM 3789 N N . PHE A 1 485 ? -57.864 0.682 30.530 1.00 91.38 485 PHE A N 1
ATOM 3790 C CA . PHE A 1 485 ? -58.242 1.569 31.648 1.00 91.38 485 PHE A CA 1
ATOM 3791 C C . PHE A 1 485 ? -57.940 0.982 33.047 1.00 91.38 485 PHE A C 1
ATOM 3793 O O . PHE A 1 485 ? -58.414 1.496 34.061 1.00 91.38 485 PHE A O 1
ATOM 3800 N N . ARG A 1 486 ? -57.227 -0.149 33.124 1.00 89.44 486 ARG A N 1
ATOM 3801 C CA . ARG A 1 486 ? -56.743 -0.766 34.373 1.00 89.44 486 ARG A CA 1
ATOM 3802 C C . ARG A 1 486 ? -55.275 -1.194 34.303 1.00 89.44 486 ARG A C 1
ATOM 3804 O O . ARG A 1 486 ? -54.801 -1.856 35.226 1.00 89.44 486 ARG A O 1
ATOM 3811 N N . SER A 1 487 ? -54.587 -0.922 33.196 1.00 92.31 487 SER A N 1
ATOM 3812 C CA . SER A 1 487 ? -53.269 -1.490 32.939 1.00 92.31 487 SER A CA 1
ATOM 3813 C C . SER A 1 487 ? -52.497 -0.649 31.929 1.00 92.31 487 SER A C 1
ATOM 3815 O O . SER A 1 487 ? -52.743 -0.711 30.724 1.00 92.31 487 SER A O 1
ATOM 3817 N N . LYS A 1 488 ? -51.511 0.098 32.428 1.00 90.81 488 LYS A N 1
ATOM 3818 C CA . LYS A 1 488 ? -50.665 1.003 31.638 1.00 90.81 488 LYS A CA 1
ATOM 3819 C C . LYS A 1 488 ? -49.922 0.311 30.498 1.00 90.81 488 LYS A C 1
ATOM 3821 O O . LYS A 1 488 ? -49.727 0.904 29.447 1.00 90.81 488 LYS A O 1
ATOM 3826 N N . LEU A 1 489 ? -49.570 -0.963 30.676 1.00 92.00 489 LEU A N 1
ATOM 3827 C CA . LEU A 1 489 ? -48.961 -1.785 29.631 1.00 92.00 489 LEU A CA 1
ATOM 3828 C C . LEU A 1 489 ? -49.944 -2.075 28.477 1.00 92.00 489 LEU A C 1
ATOM 3830 O O . LEU A 1 489 ? -49.562 -1.970 27.315 1.00 92.00 489 LEU A O 1
ATOM 3834 N N . ALA A 1 490 ? -51.222 -2.348 28.768 1.00 92.75 490 ALA A N 1
ATOM 3835 C CA . ALA A 1 490 ? -52.255 -2.446 27.731 1.00 92.75 490 ALA A CA 1
ATOM 3836 C C . ALA A 1 490 ? -52.563 -1.083 27.094 1.00 92.75 490 ALA A C 1
ATOM 3838 O O . ALA A 1 490 ? -52.760 -1.018 25.884 1.00 92.75 490 ALA A O 1
ATOM 3839 N N . ALA A 1 491 ? -52.555 0.007 27.870 1.00 92.56 491 ALA A N 1
ATOM 3840 C CA . ALA A 1 491 ? -52.670 1.361 27.327 1.00 92.56 491 ALA A CA 1
ATOM 3841 C C . ALA A 1 491 ? -51.514 1.695 26.364 1.00 92.56 491 ALA A C 1
ATOM 3843 O O . ALA A 1 491 ? -51.767 2.252 25.303 1.00 92.56 491 ALA A O 1
ATOM 3844 N N . ALA A 1 492 ? -50.274 1.294 26.670 1.00 91.06 492 ALA A N 1
ATOM 3845 C CA . ALA A 1 492 ? -49.114 1.482 25.795 1.00 91.06 492 ALA A CA 1
ATOM 3846 C C . ALA A 1 492 ? -49.207 0.652 24.500 1.00 91.06 492 ALA A C 1
ATOM 3848 O O . ALA A 1 492 ? -48.899 1.153 23.418 1.00 91.06 492 ALA A O 1
ATOM 3849 N N . ILE A 1 493 ? -49.686 -0.596 24.597 1.00 91.69 493 ILE A N 1
ATOM 3850 C CA . ILE A 1 493 ? -49.946 -1.459 23.433 1.00 91.69 493 ILE A CA 1
ATOM 3851 C C . ILE A 1 493 ? -51.013 -0.834 22.522 1.00 91.69 493 ILE A C 1
ATOM 3853 O O . ILE A 1 493 ? -50.780 -0.685 21.324 1.00 91.69 493 ILE A O 1
ATOM 3857 N N . MET A 1 494 ? -52.146 -0.405 23.089 1.00 89.00 494 MET A N 1
ATOM 3858 C CA . MET A 1 494 ? -53.218 0.277 22.351 1.00 89.00 494 MET A CA 1
ATOM 3859 C C . MET A 1 494 ? -52.792 1.660 21.821 1.00 89.00 494 MET A C 1
ATOM 3861 O O . MET A 1 494 ? -53.265 2.084 20.771 1.00 89.00 494 MET A O 1
ATOM 3865 N N . GLY A 1 495 ? -51.884 2.345 22.524 1.00 85.50 495 GLY A N 1
ATOM 3866 C CA . GLY A 1 495 ? -51.288 3.629 22.140 1.00 85.50 495 GLY A CA 1
ATOM 3867 C C . GLY A 1 495 ? -50.242 3.537 21.023 1.00 85.50 495 GLY A C 1
ATOM 3868 O O . GLY A 1 495 ? -49.815 4.566 20.505 1.00 85.50 495 GLY A O 1
ATOM 3869 N N . GLY A 1 496 ? -49.857 2.324 20.607 1.00 85.00 496 GLY A N 1
ATOM 3870 C CA . GLY A 1 496 ? -49.103 2.106 19.373 1.00 85.00 496 GLY A CA 1
ATOM 3871 C C . GLY A 1 496 ? -47.606 1.813 19.515 1.00 85.00 496 GLY A C 1
ATOM 3872 O O . GLY A 1 496 ? -46.949 1.763 18.475 1.00 85.00 496 GLY A O 1
ATOM 3873 N N . ILE A 1 497 ? -47.099 1.506 20.716 1.00 85.94 497 ILE A N 1
ATOM 3874 C CA . ILE A 1 497 ? -45.676 1.207 21.007 1.00 85.94 497 ILE A CA 1
ATOM 3875 C C . ILE A 1 497 ? -45.026 0.178 20.051 1.00 85.94 497 ILE A C 1
ATOM 3877 O O . ILE A 1 497 ? -45.589 -0.895 19.823 1.00 85.94 497 ILE A O 1
ATOM 3881 N N . GLU A 1 498 ? -43.865 0.476 19.458 1.00 81.62 498 GLU A N 1
ATOM 3882 C CA . GLU A 1 498 ? -43.266 -0.327 18.371 1.00 81.62 498 GLU A CA 1
ATOM 3883 C C . GLU A 1 498 ? -42.946 -1.768 18.806 1.00 81.62 498 GLU A C 1
ATOM 3885 O O . GLU A 1 498 ? -43.220 -2.725 18.075 1.00 81.62 498 GLU A O 1
ATOM 3890 N N . ASN A 1 499 ? -42.424 -1.939 20.021 1.00 82.00 499 ASN A N 1
ATOM 3891 C CA . ASN A 1 499 ? -42.123 -3.235 20.624 1.00 82.00 499 ASN A CA 1
ATOM 3892 C C . ASN A 1 499 ? -42.466 -3.212 22.122 1.00 82.00 499 ASN A C 1
ATOM 3894 O O . ASN A 1 499 ? -42.514 -2.158 22.740 1.00 82.00 499 ASN A O 1
ATOM 3898 N N . VAL A 1 500 ? -42.694 -4.380 22.720 1.00 83.88 500 VAL A N 1
ATOM 3899 C CA . VAL A 1 500 ? -42.955 -4.526 24.164 1.00 83.88 500 VAL A CA 1
ATOM 3900 C C . VAL A 1 500 ? -41.796 -5.232 24.879 1.00 83.88 500 VAL A C 1
ATOM 3902 O O . VAL A 1 500 ? -41.664 -5.102 26.090 1.00 83.88 500 VAL A O 1
ATOM 3905 N N . TYR A 1 501 ? -40.952 -5.973 24.148 1.00 86.06 501 TYR A N 1
ATOM 3906 C CA . TYR A 1 501 ? -39.858 -6.844 24.623 1.00 86.06 501 TYR A CA 1
ATOM 3907 C C . TYR A 1 501 ? -40.238 -7.971 25.610 1.00 86.06 501 TYR A C 1
ATOM 3909 O O . TYR A 1 501 ? -39.556 -8.998 25.649 1.00 86.06 501 TYR A O 1
ATOM 3917 N N . ILE A 1 502 ? -41.350 -7.854 26.342 1.00 91.44 502 ILE A N 1
ATOM 3918 C CA . ILE A 1 502 ? -41.999 -8.956 27.064 1.00 91.44 502 ILE A CA 1
ATOM 3919 C C . ILE A 1 502 ? -42.548 -9.937 26.021 1.00 91.44 502 ILE A C 1
ATOM 3921 O O . ILE A 1 502 ? -43.481 -9.617 25.287 1.00 91.44 502 ILE A O 1
ATOM 3925 N N . LYS A 1 503 ? -41.933 -11.118 25.953 1.00 90.12 503 LYS A N 1
ATOM 3926 C CA . LYS A 1 503 ? -42.202 -12.186 24.977 1.00 90.12 503 LYS A CA 1
ATOM 3927 C C . LYS A 1 503 ? -42.416 -13.531 25.688 1.00 90.12 503 LYS A C 1
ATOM 3929 O O . LYS A 1 503 ? -41.915 -13.689 26.811 1.00 90.12 503 LYS A O 1
ATOM 3934 N N . PRO A 1 504 ? -43.064 -14.518 25.045 1.00 92.12 504 PRO A N 1
ATOM 3935 C CA . PRO A 1 504 ? -43.048 -15.908 25.502 1.00 92.12 504 PRO A CA 1
ATOM 3936 C C . PRO A 1 504 ? -41.621 -16.386 25.821 1.00 92.12 504 PRO A C 1
ATOM 3938 O O . PRO A 1 504 ? -40.678 -16.057 25.102 1.00 92.12 504 PRO A O 1
ATOM 3941 N N . GLY A 1 505 ? -41.447 -17.097 26.936 1.00 91.62 505 GLY A N 1
ATOM 3942 C CA . GLY A 1 505 ? -40.150 -17.584 27.428 1.00 91.62 505 GLY A CA 1
ATOM 3943 C C . GLY A 1 505 ? -39.244 -16.535 28.098 1.00 91.62 505 GLY A C 1
ATOM 3944 O O . GLY A 1 505 ? -38.239 -16.901 28.708 1.00 91.62 505 GLY A O 1
ATOM 3945 N N . SER A 1 506 ? -39.565 -15.236 28.033 1.00 93.00 506 SER A N 1
ATOM 3946 C CA . SER A 1 506 ? -38.720 -14.189 28.635 1.00 93.00 506 SER A CA 1
ATOM 3947 C C . SER A 1 506 ? -38.831 -14.129 30.166 1.00 93.00 506 SER A C 1
ATOM 3949 O O . SER A 1 506 ? -39.863 -14.465 30.755 1.00 93.00 506 SER A O 1
ATOM 3951 N N . LYS A 1 507 ? -37.762 -13.674 30.835 1.00 95.31 507 LYS A N 1
ATOM 3952 C CA . LYS A 1 507 ? -37.774 -13.392 32.278 1.00 95.31 507 LYS A CA 1
ATOM 3953 C C . LYS A 1 507 ? -37.982 -11.899 32.517 1.00 95.31 507 LYS A C 1
ATOM 3955 O O . LYS A 1 507 ? -37.228 -11.075 31.999 1.00 95.31 507 LYS A O 1
ATOM 3960 N N . LEU A 1 508 ? -38.989 -11.564 33.317 1.00 96.56 508 LEU A N 1
ATOM 3961 C CA . LEU A 1 508 ? -39.426 -10.205 33.628 1.00 96.56 508 LEU A CA 1
ATOM 3962 C C . LEU A 1 508 ? -39.283 -9.921 35.128 1.00 96.56 508 LEU A C 1
ATOM 3964 O O . LEU A 1 508 ? -39.749 -10.699 35.959 1.00 96.56 508 LEU A O 1
ATOM 3968 N N . LEU A 1 509 ? -38.709 -8.770 35.471 1.00 97.00 509 LEU A N 1
ATOM 3969 C CA . LEU A 1 509 ? -38.825 -8.165 36.798 1.00 97.00 509 LEU A CA 1
ATOM 3970 C C . LEU A 1 509 ? -39.881 -7.051 36.746 1.00 97.00 509 LEU A C 1
ATOM 3972 O O . LEU A 1 509 ? -39.712 -6.076 36.019 1.00 97.00 509 LEU A O 1
ATOM 3976 N N . TYR A 1 510 ? -40.968 -7.202 37.502 1.00 97.06 510 TYR A N 1
ATOM 3977 C CA . TYR A 1 510 ? -42.047 -6.221 37.639 1.00 97.06 510 TYR A CA 1
ATOM 3978 C C . TYR A 1 510 ? -41.893 -5.494 38.979 1.00 97.06 510 TYR A C 1
ATOM 3980 O O . TYR A 1 510 ? -41.968 -6.121 40.036 1.00 97.06 510 TYR A O 1
ATOM 3988 N N . LEU A 1 511 ? -41.721 -4.173 38.946 1.00 95.94 511 LEU A N 1
ATOM 3989 C CA . LEU A 1 511 ? -41.622 -3.315 40.128 1.00 95.94 511 LEU A CA 1
ATOM 3990 C C . LEU A 1 511 ? -42.939 -2.550 40.329 1.00 95.94 511 LEU A C 1
ATOM 3992 O O . LEU A 1 511 ? -43.380 -1.838 39.427 1.00 95.94 511 LEU A O 1
ATOM 3996 N N . GLY A 1 512 ? -43.558 -2.682 41.507 1.00 94.12 512 GLY A N 1
ATOM 3997 C CA . GLY A 1 512 ? -44.872 -2.090 41.805 1.00 94.12 512 GLY A CA 1
ATOM 3998 C C . GLY A 1 512 ? -46.036 -2.997 41.397 1.00 94.12 512 GLY A C 1
ATOM 3999 O O . GLY A 1 512 ? -46.983 -2.551 40.755 1.00 94.12 512 GLY A O 1
ATOM 4000 N N . ALA A 1 513 ? -45.945 -4.288 41.721 1.00 92.75 513 ALA A N 1
ATOM 4001 C CA . ALA A 1 513 ? -46.886 -5.325 41.294 1.00 92.75 513 ALA A CA 1
ATOM 4002 C C . ALA A 1 513 ? -48.331 -5.172 41.831 1.00 92.75 513 ALA A C 1
ATOM 4004 O O . ALA A 1 513 ? -49.251 -5.804 41.294 1.00 92.75 513 ALA A O 1
ATOM 4005 N N . ALA A 1 514 ? -48.551 -4.347 42.860 1.00 91.81 514 ALA A N 1
ATOM 4006 C CA . ALA A 1 514 ? -49.841 -4.102 43.501 1.00 91.81 514 ALA A CA 1
ATOM 4007 C C . ALA A 1 514 ? -50.562 -5.417 43.872 1.00 91.81 514 ALA A C 1
ATOM 4009 O O . ALA A 1 514 ? -49.971 -6.291 44.502 1.00 91.81 514 ALA A O 1
ATOM 4010 N N . SER A 1 515 ? -51.842 -5.568 43.519 1.00 89.25 515 SER A N 1
ATOM 4011 C CA . SER A 1 515 ? -52.622 -6.799 43.731 1.00 89.25 515 SER A CA 1
ATOM 4012 C C . SER A 1 515 ? -52.470 -7.834 42.603 1.00 89.25 515 SER A C 1
ATOM 4014 O O . SER A 1 515 ? -53.198 -8.823 42.565 1.00 89.25 515 SER A O 1
ATOM 4016 N N . GLY A 1 516 ? -51.540 -7.625 41.663 1.00 88.56 516 GLY A N 1
ATOM 4017 C CA . GLY A 1 516 ? -51.233 -8.578 40.595 1.00 88.56 516 GLY A CA 1
ATOM 4018 C C . GLY A 1 516 ? -52.113 -8.499 39.341 1.00 88.56 516 GLY A C 1
ATOM 4019 O O . GLY A 1 516 ? -52.041 -9.401 38.508 1.00 88.56 516 GLY A O 1
ATOM 4020 N N . THR A 1 517 ? -52.917 -7.445 39.154 1.00 91.81 517 THR A N 1
ATOM 4021 C CA . THR A 1 517 ? -53.813 -7.294 37.985 1.00 91.81 517 THR A CA 1
ATOM 4022 C C . THR A 1 517 ? -53.053 -7.335 36.654 1.00 91.81 517 THR A C 1
ATOM 4024 O O . THR A 1 517 ? -53.231 -8.282 35.889 1.00 91.81 517 THR A O 1
ATOM 4027 N N . THR A 1 518 ? -52.157 -6.377 36.389 1.00 93.62 518 THR A N 1
ATOM 4028 C CA . THR A 1 518 ? -51.299 -6.382 35.186 1.00 93.62 518 THR A CA 1
ATOM 4029 C C . THR A 1 518 ? -50.323 -7.559 35.202 1.00 93.62 518 THR A C 1
ATOM 4031 O O . THR A 1 518 ? -50.140 -8.211 34.179 1.00 93.62 518 THR A O 1
ATOM 4034 N N . VAL A 1 519 ? -49.751 -7.892 36.367 1.00 95.56 519 VAL A N 1
ATOM 4035 C CA . VAL A 1 519 ? -48.804 -9.014 36.535 1.00 95.56 519 VAL A CA 1
ATOM 4036 C C . VAL A 1 519 ? -49.398 -10.330 36.029 1.00 95.56 519 VAL A C 1
ATOM 4038 O O . VAL A 1 519 ? -48.709 -11.104 35.372 1.00 95.56 519 VAL A O 1
ATOM 4041 N N . SER A 1 520 ? -50.692 -10.566 36.262 1.00 94.94 520 SER A N 1
ATOM 4042 C CA . SER A 1 520 ? -51.391 -11.756 35.774 1.00 94.94 520 SER A CA 1
ATOM 4043 C C . SER A 1 520 ? -51.549 -11.811 34.250 1.00 94.94 520 SER A C 1
ATOM 4045 O O . SER A 1 520 ? -51.714 -12.902 33.719 1.00 94.94 520 SER A O 1
ATOM 4047 N N . HIS A 1 521 ? -51.504 -10.676 33.544 1.00 95.56 521 HIS A N 1
ATOM 4048 C CA . HIS A 1 521 ? -51.432 -10.638 32.079 1.00 95.56 521 HIS A CA 1
ATOM 4049 C C . HIS A 1 521 ? -49.981 -10.771 31.597 1.00 95.56 521 HIS A C 1
ATOM 4051 O O . HIS A 1 521 ? -49.734 -11.509 30.654 1.00 95.56 521 HIS A O 1
ATOM 4057 N N . CYS A 1 522 ? -48.994 -10.178 32.282 1.00 94.88 522 CYS A N 1
ATOM 4058 C CA . CYS A 1 522 ? -47.577 -10.434 31.981 1.00 94.88 522 CYS A CA 1
ATOM 4059 C C . CYS A 1 522 ? -47.205 -11.921 32.147 1.00 94.88 522 CYS A C 1
ATOM 4061 O O . CYS A 1 522 ? -46.446 -12.457 31.350 1.00 94.88 522 CYS A O 1
ATOM 4063 N N . SER A 1 523 ? -47.776 -12.589 33.153 1.00 95.38 523 SER A N 1
ATOM 4064 C CA . SER A 1 523 ? -47.681 -14.037 33.389 1.00 95.38 523 SER A CA 1
ATOM 4065 C C . SER A 1 523 ? -48.267 -14.859 32.236 1.00 95.38 523 SER A C 1
ATOM 4067 O O . SER A 1 523 ? -47.639 -15.824 31.808 1.00 95.38 523 SER A O 1
ATOM 4069 N N . ASP A 1 524 ? -49.416 -14.450 31.691 1.00 94.88 524 ASP A N 1
ATOM 4070 C CA . ASP A 1 524 ? -49.982 -15.055 30.481 1.00 94.88 524 ASP A CA 1
ATOM 4071 C C . ASP A 1 524 ? -49.076 -14.816 29.246 1.00 94.88 524 ASP A C 1
ATOM 4073 O O . ASP A 1 524 ? -48.900 -15.721 28.436 1.00 94.88 524 ASP A O 1
ATOM 4077 N N . LEU A 1 525 ? -48.464 -13.626 29.110 1.00 93.88 525 LEU A N 1
ATOM 4078 C CA . LEU A 1 525 ? -47.593 -13.269 27.973 1.00 93.88 525 LEU A CA 1
ATOM 4079 C C . LEU A 1 525 ? -46.261 -14.023 27.943 1.00 93.88 525 LEU A C 1
ATOM 4081 O O . LEU A 1 525 ? -45.838 -14.464 26.876 1.00 93.88 525 LEU A O 1
ATOM 4085 N N . VAL A 1 526 ? -45.575 -14.150 29.085 1.00 94.62 526 VAL A N 1
ATOM 4086 C CA . VAL A 1 526 ? -44.304 -14.897 29.139 1.00 94.62 526 VAL A CA 1
ATOM 4087 C C . VAL A 1 526 ? -44.521 -16.413 29.115 1.00 94.62 526 VAL A C 1
ATOM 4089 O O . VAL A 1 526 ? -43.594 -17.159 28.802 1.00 94.62 526 VAL A O 1
ATOM 4092 N N . GLY A 1 527 ? -45.745 -16.873 29.395 1.00 92.38 527 GLY A N 1
ATOM 4093 C CA . GLY A 1 527 ? -46.124 -18.281 29.350 1.00 92.38 527 GLY A CA 1
ATOM 4094 C C . GLY A 1 527 ? -45.420 -19.149 30.407 1.00 92.38 527 GLY A C 1
ATOM 4095 O O . GLY A 1 527 ? -44.732 -18.631 31.290 1.00 92.38 527 GLY A O 1
ATOM 4096 N N . PRO A 1 528 ? -45.580 -20.482 30.338 1.00 92.12 528 PRO A N 1
ATOM 4097 C CA . PRO A 1 528 ? -45.066 -21.404 31.353 1.00 92.12 528 PRO A CA 1
ATOM 4098 C C . PRO A 1 528 ? -43.534 -21.548 31.359 1.00 92.12 528 PRO A C 1
ATOM 4100 O O . PRO A 1 528 ? -42.979 -21.986 32.360 1.00 92.12 528 PRO A O 1
ATOM 4103 N N . GLU A 1 529 ? -42.852 -21.186 30.267 1.00 92.19 529 GLU A N 1
ATOM 4104 C CA . GLU A 1 529 ? -41.382 -21.224 30.160 1.00 92.19 529 GLU A CA 1
ATOM 4105 C C . GLU A 1 529 ? -40.709 -19.943 30.689 1.00 92.19 529 GLU A C 1
ATOM 4107 O O . GLU A 1 529 ? -39.540 -19.962 31.082 1.00 92.19 529 GLU A O 1
ATOM 4112 N N . GLY A 1 530 ? -41.440 -18.824 30.700 1.00 93.06 530 GLY A N 1
ATOM 4113 C CA . GLY A 1 530 ? -40.977 -17.552 31.247 1.00 93.06 530 GLY A CA 1
ATOM 4114 C C . GLY A 1 530 ? -41.147 -17.454 32.764 1.00 93.06 530 GLY A C 1
ATOM 4115 O O . GLY A 1 530 ? -41.715 -18.331 33.411 1.00 93.06 530 GLY A O 1
ATOM 4116 N N . LEU A 1 531 ? -40.666 -16.355 33.351 1.00 95.81 531 LEU A N 1
ATOM 4117 C CA . LEU A 1 531 ? -40.818 -16.062 34.784 1.00 95.81 531 LEU A CA 1
ATOM 4118 C C . LEU A 1 531 ? -41.109 -14.579 35.011 1.00 95.81 531 LEU A C 1
ATOM 4120 O O . LEU A 1 531 ? -40.488 -13.724 34.380 1.00 95.81 531 LEU A O 1
ATOM 4124 N N . VAL A 1 532 ? -41.993 -14.276 35.962 1.00 97.00 532 VAL A N 1
ATOM 4125 C CA . VAL A 1 532 ? -42.313 -12.914 36.407 1.00 97.00 532 VAL A CA 1
ATOM 4126 C C . VAL A 1 532 ? -41.981 -12.766 37.891 1.00 97.00 532 VAL A C 1
ATOM 4128 O O . VAL A 1 532 ? -42.729 -13.214 38.759 1.00 97.00 532 VAL A O 1
ATOM 4131 N N . TYR A 1 533 ? -40.868 -12.102 38.194 1.00 97.31 533 TYR A N 1
ATOM 4132 C CA . TYR A 1 533 ? -40.539 -11.675 39.554 1.00 97.31 533 TYR A CA 1
ATOM 4133 C C . TYR A 1 533 ? -41.354 -10.420 39.875 1.00 97.31 533 TYR A C 1
ATOM 4135 O O . TYR A 1 533 ? -41.154 -9.380 39.254 1.00 97.31 533 TYR A O 1
ATOM 4143 N N . ALA A 1 534 ? -42.301 -10.515 40.805 1.00 96.94 534 ALA A N 1
ATOM 4144 C CA . ALA A 1 534 ? -43.289 -9.474 41.070 1.00 96.94 534 ALA A CA 1
ATOM 4145 C C . ALA A 1 534 ? -43.029 -8.808 42.429 1.00 96.94 534 ALA A C 1
ATOM 4147 O O . ALA A 1 534 ? -43.391 -9.359 43.469 1.00 96.94 534 ALA A O 1
ATOM 4148 N N . VAL A 1 535 ? -42.390 -7.635 42.416 1.00 96.50 535 VAL A N 1
ATOM 4149 C CA . VAL A 1 535 ? -41.992 -6.886 43.618 1.00 96.50 535 VAL A CA 1
ATOM 4150 C C . VAL A 1 535 ? -43.102 -5.923 44.045 1.00 96.50 535 VAL A C 1
ATOM 4152 O O . VAL A 1 535 ? -43.523 -5.064 43.266 1.00 96.50 535 VAL A O 1
ATOM 4155 N N . GLU A 1 536 ? -43.549 -6.038 45.295 1.00 95.19 536 GLU A N 1
ATOM 4156 C CA . GLU A 1 536 ? -44.566 -5.177 45.906 1.00 95.19 536 GLU A CA 1
ATOM 4157 C C . GLU A 1 536 ? -44.212 -4.831 47.360 1.00 95.19 536 GLU A C 1
ATOM 4159 O O . GLU A 1 536 ? -43.898 -5.707 48.158 1.00 95.19 536 GLU A O 1
ATOM 4164 N N . PHE A 1 537 ? -44.322 -3.556 47.735 1.00 93.56 537 PHE A N 1
ATOM 4165 C CA . PHE A 1 537 ? -43.981 -3.094 49.085 1.00 93.56 537 PHE A CA 1
ATOM 4166 C C . PHE A 1 537 ? -45.123 -3.295 50.100 1.00 93.56 537 PHE A C 1
ATOM 4168 O O . PHE A 1 537 ? -44.891 -3.578 51.276 1.00 93.56 537 PHE A O 1
ATOM 4175 N N . SER A 1 538 ? -46.380 -3.157 49.672 1.00 92.19 538 SER A N 1
ATOM 4176 C CA . SER A 1 538 ? -47.551 -3.248 50.546 1.00 92.19 538 SER A CA 1
ATOM 4177 C C . SER A 1 538 ? -47.830 -4.686 50.982 1.00 92.19 538 SER A C 1
ATOM 4179 O O . SER A 1 538 ? -48.274 -5.513 50.187 1.00 92.19 538 SER A O 1
ATOM 4181 N N . HIS A 1 539 ? -47.721 -4.978 52.282 1.00 90.31 539 HIS A N 1
ATOM 4182 C CA . HIS A 1 539 ? -48.141 -6.271 52.844 1.00 90.31 539 HIS A CA 1
ATOM 4183 C C . HIS A 1 539 ? -49.628 -6.610 52.615 1.00 90.31 539 HIS A C 1
ATOM 4185 O O . HIS A 1 539 ? -50.000 -7.777 52.729 1.00 90.31 539 HIS A O 1
ATOM 4191 N N . ARG A 1 540 ? -50.495 -5.626 52.324 1.00 92.81 540 ARG A N 1
ATOM 4192 C CA . ARG A 1 540 ? -51.897 -5.890 51.955 1.00 92.81 540 ARG A CA 1
ATOM 4193 C C . ARG A 1 540 ? -51.971 -6.369 50.508 1.00 92.81 540 ARG A C 1
ATOM 4195 O O . ARG A 1 540 ? -52.422 -7.482 50.274 1.00 92.81 540 ARG A O 1
ATOM 4202 N N . SER A 1 541 ? -51.453 -5.572 49.576 1.00 92.38 541 SER A N 1
ATOM 4203 C CA . SER A 1 541 ? -51.450 -5.879 48.141 1.00 92.38 541 SER A CA 1
ATOM 4204 C C . SER A 1 541 ? -50.666 -7.166 47.844 1.00 92.38 541 SER A C 1
ATOM 4206 O O . SER A 1 541 ? -51.107 -8.006 47.067 1.00 92.38 541 SER A O 1
ATOM 4208 N N . GLY A 1 542 ? -49.562 -7.383 48.565 1.00 90.25 542 GLY A N 1
ATOM 4209 C CA . GLY A 1 542 ? -48.756 -8.598 48.522 1.00 90.25 542 GLY A CA 1
ATOM 4210 C C . GLY A 1 542 ? -49.507 -9.873 48.927 1.00 90.25 542 GLY A C 1
ATOM 4211 O O . GLY A 1 542 ? -49.181 -10.937 48.413 1.00 90.25 542 GLY A O 1
ATOM 4212 N N . ARG A 1 543 ? -50.542 -9.804 49.785 1.00 91.69 543 ARG A N 1
ATOM 4213 C CA . ARG A 1 543 ? -51.410 -10.967 50.079 1.00 91.69 543 ARG A CA 1
ATOM 4214 C C . ARG A 1 543 ? -52.289 -11.329 48.885 1.00 91.69 543 ARG A C 1
ATOM 4216 O O . ARG A 1 543 ? -52.439 -12.514 48.595 1.00 91.69 543 ARG A O 1
ATOM 4223 N N . ASP A 1 544 ? -52.815 -10.328 48.186 1.00 92.69 544 ASP A N 1
ATOM 4224 C CA . ASP A 1 544 ? -53.612 -10.530 46.973 1.00 92.69 544 ASP A CA 1
ATOM 4225 C C . ASP A 1 544 ? -52.719 -11.095 45.852 1.00 92.69 544 ASP A C 1
ATOM 4227 O O . ASP A 1 544 ? -53.043 -12.120 45.253 1.00 92.69 544 ASP A O 1
ATOM 4231 N N . LEU A 1 545 ? -51.526 -10.515 45.665 1.00 93.94 545 LEU A N 1
ATOM 4232 C CA . LEU A 1 545 ? -50.494 -10.985 44.734 1.00 93.94 545 LEU A CA 1
ATOM 4233 C C . LEU A 1 545 ? -50.039 -12.427 45.033 1.00 93.94 545 LEU A C 1
ATOM 4235 O O . LEU A 1 545 ? -49.925 -13.232 44.110 1.00 93.94 545 LEU A O 1
ATOM 4239 N N . LEU A 1 546 ? -49.843 -12.792 46.307 1.00 92.88 546 LEU A N 1
ATOM 4240 C CA . LEU A 1 546 ? -49.594 -14.177 46.740 1.00 92.88 546 LEU A CA 1
ATOM 4241 C C . LEU A 1 546 ? -50.767 -15.109 46.388 1.00 92.88 546 LEU A C 1
ATOM 4243 O O . LEU A 1 546 ? -50.546 -16.267 46.037 1.00 92.88 546 LEU A O 1
ATOM 4247 N N . GLY A 1 547 ? -52.007 -14.618 46.455 1.00 92.31 547 GLY A N 1
ATOM 4248 C CA . GLY A 1 547 ? -53.200 -15.338 46.005 1.00 92.31 547 GLY A CA 1
ATOM 4249 C C . GLY A 1 547 ? -53.204 -15.614 44.498 1.00 92.31 547 GLY A C 1
ATOM 4250 O O . GLY A 1 547 ? -53.564 -16.716 44.085 1.00 92.31 547 GLY A O 1
ATOM 4251 N N . VAL A 1 548 ? -52.747 -14.657 43.683 1.00 92.94 548 VAL A N 1
ATOM 4252 C CA . VAL A 1 548 ? -52.586 -14.825 42.227 1.00 92.94 548 VAL A CA 1
ATOM 4253 C C . VAL A 1 548 ? -51.424 -15.772 41.901 1.00 92.94 548 VAL A C 1
ATOM 4255 O O . VAL A 1 548 ? -51.586 -16.685 41.092 1.00 92.94 548 VAL A O 1
ATOM 4258 N N . ALA A 1 549 ? -50.274 -15.610 42.560 1.00 93.44 549 ALA A N 1
ATOM 4259 C CA . ALA A 1 549 ? -49.082 -16.430 42.335 1.00 93.44 549 ALA A CA 1
ATOM 4260 C C . ALA A 1 549 ? -49.290 -17.910 42.699 1.00 93.44 549 ALA A C 1
ATOM 4262 O O . ALA A 1 549 ? -48.857 -18.789 41.961 1.00 93.44 549 ALA A O 1
ATOM 4263 N N . LYS A 1 550 ? -50.055 -18.212 43.761 1.00 93.06 550 LYS A N 1
ATOM 4264 C CA . LYS A 1 550 ? -50.463 -19.591 44.110 1.00 93.06 550 LYS A CA 1
ATOM 4265 C C . LYS A 1 550 ? -51.161 -20.350 42.974 1.00 93.06 550 LYS A C 1
ATOM 4267 O O . LYS A 1 550 ? -51.189 -21.575 43.004 1.00 93.06 550 LYS A O 1
ATOM 4272 N N . LYS A 1 551 ? -51.747 -19.632 42.012 1.00 92.88 551 LYS A N 1
ATOM 4273 C CA . LYS A 1 551 ? -52.456 -20.183 40.848 1.00 92.88 551 LYS A CA 1
ATOM 4274 C C . LYS A 1 551 ? -51.617 -20.129 39.568 1.00 92.88 551 LYS A C 1
ATOM 4276 O O . LYS A 1 551 ? -51.878 -20.881 38.640 1.00 92.88 551 LYS A O 1
ATOM 4281 N N . ARG A 1 552 ? -50.620 -19.242 39.509 1.00 93.88 552 ARG A N 1
ATOM 4282 C CA . ARG A 1 552 ? -49.769 -18.977 38.341 1.00 93.88 552 ARG A CA 1
ATOM 4283 C C . ARG A 1 552 ? -48.302 -19.252 38.703 1.00 93.88 552 ARG A C 1
ATOM 4285 O O . ARG A 1 552 ? -47.627 -18.333 39.166 1.00 93.88 552 ARG A O 1
ATOM 4292 N N . PRO A 1 553 ? -47.791 -20.483 38.494 1.00 92.94 553 PRO A N 1
ATOM 4293 C CA . PRO A 1 553 ? -46.484 -20.908 39.012 1.00 92.94 553 PRO A CA 1
ATOM 4294 C C . PRO A 1 553 ? -45.282 -20.165 38.408 1.00 92.94 553 PRO A C 1
ATOM 4296 O O . PRO A 1 553 ? -44.194 -20.227 38.970 1.00 92.94 553 PRO A O 1
ATOM 4299 N N . ASN A 1 554 ? -45.465 -19.438 37.300 1.00 95.38 554 ASN A N 1
ATOM 4300 C CA . ASN A 1 554 ? -44.436 -18.567 36.733 1.00 95.38 554 ASN A CA 1
ATOM 4301 C C . ASN A 1 554 ? -44.322 -17.192 37.429 1.00 95.38 554 ASN A C 1
ATOM 4303 O O . ASN A 1 554 ? -43.423 -16.424 37.088 1.00 95.38 554 ASN A O 1
ATOM 4307 N N . ILE A 1 555 ? -45.192 -16.861 38.395 1.00 96.25 555 ILE A N 1
ATOM 4308 C CA . ILE A 1 555 ? -45.090 -15.639 39.206 1.00 96.25 555 ILE A CA 1
ATOM 4309 C C . ILE A 1 555 ? -44.349 -15.947 40.510 1.00 96.25 555 ILE A C 1
ATOM 4311 O O . ILE A 1 555 ? -44.812 -16.742 41.325 1.00 96.25 555 ILE A O 1
ATOM 4315 N N . ILE A 1 556 ? -43.248 -15.236 40.753 1.00 95.69 556 ILE A N 1
ATOM 4316 C CA . ILE A 1 556 ? -42.502 -15.261 42.017 1.00 95.69 556 ILE A CA 1
ATOM 4317 C C . ILE A 1 556 ? -42.784 -13.941 42.758 1.00 95.69 556 ILE A C 1
ATOM 4319 O O . ILE A 1 556 ? -42.229 -12.905 42.382 1.00 95.69 556 ILE A O 1
ATOM 4323 N N . PRO A 1 557 ? -43.670 -13.928 43.774 1.00 95.75 557 PRO A N 1
ATOM 4324 C CA . PRO A 1 557 ? -44.045 -12.717 44.497 1.00 95.75 557 PRO A CA 1
ATOM 4325 C C . PRO A 1 557 ? -42.993 -12.360 45.554 1.00 95.75 557 PRO A C 1
ATOM 4327 O O . PRO A 1 557 ? -42.619 -13.188 46.384 1.00 95.75 557 PRO A O 1
ATOM 4330 N N . ILE A 1 558 ? -42.541 -11.108 45.549 1.00 95.50 558 ILE A N 1
ATOM 4331 C CA . ILE A 1 558 ? -41.492 -10.587 46.430 1.00 95.50 558 ILE A CA 1
ATOM 4332 C C . ILE A 1 558 ? -42.071 -9.403 47.204 1.00 95.50 558 ILE A C 1
ATOM 4334 O O . ILE A 1 558 ? -42.355 -8.356 46.627 1.00 95.50 558 ILE A O 1
ATOM 4338 N N . VAL A 1 559 ? -42.264 -9.573 48.515 1.00 94.19 559 VAL A N 1
ATOM 4339 C CA . VAL A 1 559 ? -42.866 -8.543 49.377 1.00 94.19 559 VAL A CA 1
ATOM 4340 C C . VAL A 1 559 ? -41.770 -7.755 50.102 1.00 94.19 559 VAL A C 1
ATOM 4342 O O . VAL A 1 559 ? -41.454 -8.038 51.256 1.00 94.19 559 VAL A O 1
ATOM 4345 N N . ASP A 1 560 ? -41.154 -6.805 49.396 1.00 94.50 560 ASP A N 1
ATOM 4346 C CA . ASP A 1 560 ? -40.062 -5.950 49.886 1.00 94.50 560 ASP A CA 1
ATOM 4347 C C . ASP A 1 560 ? -40.007 -4.618 49.103 1.00 94.50 560 ASP A C 1
ATOM 4349 O O . ASP A 1 560 ? -40.694 -4.423 48.100 1.00 94.50 560 ASP A O 1
ATOM 4353 N N . ASP A 1 561 ? -39.188 -3.677 49.565 1.00 93.50 561 ASP A N 1
ATOM 4354 C CA . ASP A 1 561 ? -39.021 -2.351 48.972 1.00 93.50 561 ASP A CA 1
ATOM 4355 C C . ASP A 1 561 ? -38.120 -2.376 47.725 1.00 93.50 561 ASP A C 1
ATOM 4357 O O . ASP A 1 561 ? -36.914 -2.642 47.800 1.00 93.50 561 ASP A O 1
ATOM 4361 N N . ALA A 1 562 ? -38.692 -1.995 46.579 1.00 94.19 562 ALA A N 1
ATOM 4362 C CA . ALA A 1 562 ? -37.998 -1.882 45.300 1.00 94.19 562 ALA A CA 1
ATOM 4363 C C . ALA A 1 562 ? -36.755 -0.962 45.339 1.00 94.19 562 ALA A C 1
ATOM 4365 O O . ALA A 1 562 ? -35.835 -1.167 44.550 1.00 94.19 562 ALA A O 1
ATOM 4366 N N . ARG A 1 563 ? -36.664 -0.005 46.279 1.00 92.69 563 ARG A N 1
ATOM 4367 C CA . ARG A 1 563 ? -35.472 0.847 46.489 1.00 92.69 563 ARG A CA 1
ATOM 4368 C C . ARG A 1 563 ? -34.228 0.078 46.958 1.00 92.69 563 ARG A C 1
ATOM 4370 O O . ARG A 1 563 ? -33.131 0.633 46.896 1.00 92.69 563 ARG A O 1
ATOM 4377 N N . HIS A 1 564 ? -34.384 -1.159 47.436 1.00 93.19 564 HIS A N 1
ATOM 4378 C CA . HIS A 1 564 ? -33.350 -1.927 48.135 1.00 93.19 564 HIS A CA 1
ATOM 4379 C C . HIS A 1 564 ? -33.083 -3.314 47.494 1.00 93.19 564 HIS A C 1
ATOM 4381 O O . HIS A 1 564 ? -33.198 -4.335 48.177 1.00 93.19 564 HIS A O 1
ATOM 4387 N N . PRO A 1 565 ? -32.677 -3.391 46.204 1.00 92.19 565 PRO A N 1
ATOM 4388 C CA . PRO A 1 565 ? -32.525 -4.659 45.469 1.00 92.19 565 PRO A CA 1
ATOM 4389 C C . PRO A 1 565 ? -31.542 -5.655 46.099 1.00 92.19 565 PRO A C 1
ATOM 4391 O O . PRO A 1 565 ? -31.670 -6.864 45.913 1.00 92.19 565 PRO A O 1
ATOM 4394 N N . HIS A 1 566 ? -30.602 -5.181 46.921 1.00 90.94 566 HIS A N 1
ATOM 4395 C CA . HIS A 1 566 ? -29.668 -6.036 47.652 1.00 90.94 566 HIS A CA 1
ATOM 4396 C C . HIS A 1 566 ? -30.339 -7.021 48.630 1.00 90.94 566 HIS A C 1
ATOM 4398 O O . HIS A 1 566 ? -29.707 -8.016 48.984 1.00 90.94 566 HIS A O 1
ATOM 4404 N N . LYS A 1 567 ? -31.582 -6.769 49.071 1.00 92.94 567 LYS A N 1
ATOM 4405 C CA . LYS A 1 567 ? -32.305 -7.649 50.004 1.00 92.94 567 LYS A CA 1
ATOM 4406 C C . LYS A 1 567 ? -32.820 -8.917 49.318 1.00 92.94 567 LYS A C 1
ATOM 4408 O O . LYS A 1 567 ? -32.527 -10.022 49.760 1.00 92.94 567 LYS A O 1
ATOM 4413 N N . TYR A 1 568 ? -33.520 -8.763 48.193 1.00 94.88 568 TYR A N 1
ATOM 4414 C CA . TYR A 1 568 ? -34.085 -9.867 47.404 1.00 94.88 568 TYR A CA 1
ATOM 4415 C C . TYR A 1 568 ? -33.148 -10.377 46.295 1.00 94.88 568 TYR A C 1
ATOM 4417 O O . TYR A 1 568 ? -33.546 -11.211 45.482 1.00 94.88 568 TYR A O 1
ATOM 4425 N N . ARG A 1 569 ? -31.869 -9.967 46.298 1.00 90.50 569 ARG A N 1
ATOM 4426 C CA . ARG A 1 569 ? -30.842 -10.414 45.333 1.00 90.50 569 ARG A CA 1
ATOM 4427 C C . ARG A 1 569 ? -30.577 -11.924 45.298 1.00 90.50 569 ARG A C 1
ATOM 4429 O O . ARG A 1 569 ? -29.900 -12.393 44.395 1.00 90.50 569 ARG A O 1
ATOM 4436 N N . MET A 1 570 ? -31.045 -12.669 46.301 1.00 90.19 570 MET A N 1
ATOM 4437 C CA . MET A 1 570 ? -30.966 -14.136 46.342 1.00 90.19 570 MET A CA 1
ATOM 4438 C C . MET A 1 570 ? -32.198 -14.826 45.735 1.00 90.19 570 MET A C 1
ATOM 4440 O O . MET A 1 570 ? -32.182 -16.040 45.566 1.00 90.19 570 MET A O 1
ATOM 4444 N N . LEU A 1 571 ? -33.258 -14.070 45.424 1.00 91.56 571 LEU A N 1
ATOM 4445 C CA . LEU A 1 571 ? -34.505 -14.572 44.839 1.00 91.56 571 LEU A CA 1
ATOM 4446 C C . LEU A 1 571 ? -34.586 -14.288 43.334 1.00 91.56 571 LEU A C 1
ATOM 4448 O O . LEU A 1 571 ? -35.109 -15.107 42.585 1.00 91.56 571 LEU A O 1
ATOM 4452 N N . VAL A 1 572 ? -34.079 -13.132 42.892 1.00 92.31 572 VAL A N 1
ATOM 4453 C CA . VAL A 1 572 ? -34.141 -12.681 41.492 1.00 92.31 572 VAL A CA 1
ATOM 4454 C C . VAL A 1 572 ? -32.849 -13.044 40.760 1.00 92.31 572 VAL A C 1
ATOM 4456 O O . VAL A 1 572 ? -31.779 -12.534 41.083 1.00 92.31 572 VAL A O 1
ATOM 4459 N N . GLY A 1 573 ? -32.951 -13.921 39.758 1.00 87.94 573 GLY A N 1
ATOM 4460 C CA . GLY A 1 573 ? -31.872 -14.176 38.796 1.00 87.94 573 GLY A CA 1
ATOM 4461 C C . GLY A 1 573 ? -31.853 -13.161 37.644 1.00 87.94 573 GLY A C 1
ATOM 4462 O O . GLY A 1 573 ? -32.744 -12.325 37.535 1.00 87.94 573 GLY A O 1
ATOM 4463 N N . MET A 1 574 ? -30.873 -13.268 36.740 1.00 90.38 574 MET A N 1
ATOM 4464 C CA . MET A 1 574 ? -30.751 -12.350 35.597 1.00 90.38 574 MET A CA 1
ATOM 4465 C C . MET A 1 574 ? -31.995 -12.378 34.686 1.00 90.38 574 MET A C 1
ATOM 4467 O O . MET A 1 574 ? -32.358 -13.433 34.149 1.00 90.38 574 MET A O 1
ATOM 4471 N N . VAL A 1 575 ? -32.618 -11.213 34.483 1.00 92.94 575 VAL A N 1
ATOM 4472 C CA . VAL A 1 575 ? -33.843 -11.003 33.693 1.00 92.94 575 VAL A CA 1
ATOM 4473 C C . VAL A 1 575 ? -33.561 -10.362 32.334 1.00 92.94 575 VAL A C 1
ATOM 4475 O O . VAL A 1 575 ? -32.574 -9.653 32.154 1.00 92.94 575 VAL A O 1
ATOM 4478 N N . ASP A 1 576 ? -34.440 -10.618 31.368 1.00 91.50 576 ASP A N 1
ATOM 4479 C CA . ASP A 1 576 ? -34.397 -10.049 30.015 1.00 91.50 576 ASP A CA 1
ATOM 4480 C C . ASP A 1 576 ? -35.009 -8.643 29.969 1.00 91.50 576 ASP A C 1
ATOM 4482 O O . ASP A 1 576 ? -34.566 -7.794 29.197 1.00 91.50 576 ASP A O 1
ATOM 4486 N N . ASN A 1 577 ? -36.004 -8.404 30.829 1.00 92.19 577 ASN A N 1
ATOM 4487 C CA . ASN A 1 577 ? -36.774 -7.168 30.903 1.00 92.19 577 ASN A CA 1
ATOM 4488 C C . ASN A 1 577 ? -36.947 -6.706 32.362 1.00 92.19 577 ASN A C 1
ATOM 4490 O O . ASN A 1 577 ? -37.238 -7.526 33.238 1.00 92.19 577 ASN A O 1
ATOM 4494 N N . VAL A 1 578 ? -36.877 -5.394 32.616 1.00 93.94 578 VAL A N 1
ATOM 4495 C CA . VAL A 1 578 ? -37.401 -4.777 33.854 1.00 93.94 578 VAL A CA 1
ATOM 4496 C C . VAL A 1 578 ? -38.520 -3.797 33.500 1.00 93.94 578 VAL A C 1
ATOM 4498 O O . VAL A 1 578 ? -38.299 -2.864 32.731 1.00 93.94 578 VAL A O 1
ATOM 4501 N N . PHE A 1 579 ? -39.702 -3.981 34.092 1.00 94.50 579 PHE A N 1
ATOM 4502 C CA . PHE A 1 579 ? -40.831 -3.054 33.996 1.00 94.50 579 PHE A CA 1
ATOM 4503 C C . PHE A 1 579 ? -41.102 -2.395 35.353 1.00 94.50 579 PHE A C 1
ATOM 4505 O O . PHE A 1 579 ? -41.255 -3.087 36.360 1.00 94.50 579 PHE A O 1
ATOM 4512 N N . SER A 1 580 ? -41.178 -1.062 35.383 1.00 93.88 580 SER A N 1
ATOM 4513 C CA . SER A 1 580 ? -41.565 -0.285 36.566 1.00 93.88 580 SER A CA 1
ATOM 4514 C C . SER A 1 580 ? -42.902 0.423 36.369 1.00 93.88 580 SER A C 1
ATOM 4516 O O . SER A 1 580 ? -43.064 1.234 35.456 1.00 93.88 580 SER A O 1
ATOM 4518 N N . ASP A 1 581 ? -43.823 0.144 37.290 1.00 92.12 581 ASP A N 1
ATOM 4519 C CA . ASP A 1 581 ? -45.123 0.802 37.468 1.00 92.12 581 ASP A CA 1
ATOM 4520 C C . ASP A 1 581 ? -45.143 1.624 38.786 1.00 92.12 581 ASP A C 1
ATOM 4522 O O . ASP A 1 581 ? -46.190 1.984 39.330 1.00 92.12 581 ASP A O 1
ATOM 4526 N N . VAL A 1 582 ? -43.957 1.892 39.353 1.00 90.25 582 VAL A N 1
ATOM 4527 C CA . VAL A 1 582 ? -43.785 2.477 40.691 1.00 90.25 582 VAL A CA 1
ATOM 4528 C C . VAL A 1 582 ? -44.106 3.974 40.687 1.00 90.25 582 VAL A C 1
ATOM 4530 O O . VAL A 1 582 ? -43.285 4.805 40.302 1.00 90.25 582 VAL A O 1
ATOM 4533 N N . ALA A 1 583 ? -45.281 4.336 41.205 1.00 86.44 583 ALA A N 1
ATOM 4534 C CA . ALA A 1 583 ? -45.699 5.724 41.410 1.00 86.44 583 ALA A CA 1
ATOM 4535 C C . ALA A 1 583 ? -44.966 6.389 42.601 1.00 86.44 583 ALA A C 1
ATOM 4537 O O . ALA A 1 583 ? -45.544 6.603 43.669 1.00 86.44 583 ALA A O 1
ATOM 4538 N N . GLN A 1 584 ? -43.681 6.702 42.423 1.00 87.56 584 GLN A N 1
ATOM 4539 C CA . GLN A 1 584 ? -42.829 7.461 43.351 1.00 87.56 584 GLN A CA 1
ATOM 4540 C C . GLN A 1 584 ? -41.983 8.489 42.581 1.00 87.56 584 GLN A C 1
ATOM 4542 O O . GLN A 1 584 ? -41.647 8.274 41.415 1.00 87.56 584 GLN A O 1
ATOM 4547 N N . SER A 1 585 ? -41.580 9.574 43.246 1.00 86.44 585 SER A N 1
ATOM 4548 C CA . SER A 1 585 ? -40.743 10.625 42.650 1.00 86.44 585 SER A CA 1
ATOM 4549 C C . SER A 1 585 ? -39.310 10.181 42.327 1.00 86.44 585 SER A C 1
ATOM 4551 O O . SER A 1 585 ? -38.664 10.784 41.478 1.00 86.44 585 SER A O 1
ATOM 4553 N N . ASP A 1 586 ? -38.820 9.097 42.937 1.00 88.06 586 ASP A N 1
ATOM 4554 C CA . ASP A 1 586 ? -37.532 8.464 42.628 1.00 88.06 586 ASP A CA 1
ATOM 4555 C C . ASP A 1 586 ? -37.664 7.209 41.735 1.00 88.06 586 ASP A C 1
ATOM 4557 O O . ASP A 1 586 ? -36.799 6.333 41.760 1.00 88.06 586 ASP A O 1
ATOM 4561 N N . SER A 1 587 ? -38.737 7.114 40.938 1.00 87.19 587 SER A N 1
ATOM 4562 C CA . SER A 1 587 ? -39.051 5.954 40.081 1.00 87.19 587 SER A CA 1
ATOM 4563 C C . SER A 1 587 ? -37.926 5.558 39.114 1.00 87.19 587 SER A C 1
ATOM 4565 O O . SER A 1 587 ? -37.577 4.375 39.066 1.00 87.19 587 SER A O 1
ATOM 4567 N N . THR A 1 588 ? -37.295 6.510 38.413 1.00 88.44 588 THR A N 1
ATOM 4568 C CA . THR A 1 588 ? -36.120 6.222 37.564 1.00 88.44 588 THR A CA 1
ATOM 4569 C C . THR A 1 588 ? -34.961 5.646 38.379 1.00 88.44 588 THR A C 1
ATOM 4571 O O . THR A 1 588 ? -34.418 4.609 38.013 1.00 88.44 588 THR A O 1
ATOM 4574 N N . ARG A 1 589 ? -34.633 6.229 39.540 1.00 89.25 589 ARG A N 1
ATOM 4575 C CA . ARG A 1 589 ? -33.552 5.737 40.418 1.00 89.25 589 ARG A CA 1
ATOM 4576 C C . ARG A 1 589 ? -33.809 4.301 40.891 1.00 89.25 589 ARG A C 1
ATOM 4578 O O . ARG A 1 589 ? -32.886 3.489 40.929 1.00 89.25 589 ARG A O 1
ATOM 4585 N N . ILE A 1 590 ? -35.055 3.984 41.250 1.00 92.56 590 ILE A N 1
ATOM 4586 C CA . ILE A 1 590 ? -35.488 2.630 41.636 1.00 92.56 590 ILE A CA 1
ATOM 4587 C C . ILE A 1 590 ? -35.273 1.647 40.481 1.00 92.56 590 ILE A C 1
ATOM 4589 O O . ILE A 1 590 ? -34.705 0.571 40.682 1.00 92.56 590 ILE A O 1
ATOM 4593 N N . LEU A 1 591 ? -35.699 2.023 39.276 1.00 92.00 591 LEU A N 1
ATOM 4594 C CA . LEU A 1 591 ? -35.576 1.203 38.076 1.00 92.00 591 LEU A CA 1
ATOM 4595 C C . LEU A 1 591 ? -34.112 0.964 37.688 1.00 92.00 591 LEU A C 1
ATOM 4597 O O . LEU A 1 591 ? -33.718 -0.186 37.504 1.00 92.00 591 LEU A O 1
ATOM 4601 N N . SER A 1 592 ? -33.298 2.020 37.639 1.00 87.25 592 SER A N 1
ATOM 4602 C CA . SER A 1 592 ? -31.871 1.954 37.313 1.00 87.25 592 SER A CA 1
ATOM 4603 C C . SER A 1 592 ? -31.099 1.057 38.283 1.00 87.25 592 SER A C 1
ATOM 4605 O O . SER A 1 592 ? -30.320 0.213 37.842 1.00 87.25 592 SER A O 1
ATOM 4607 N N . LEU A 1 593 ? -31.362 1.154 39.593 1.00 90.69 593 LEU A N 1
ATOM 4608 C CA . LEU A 1 593 ? -30.748 0.272 40.594 1.00 90.69 593 LEU A CA 1
ATOM 4609 C C . LEU A 1 593 ? -31.158 -1.198 40.418 1.00 90.69 593 LEU A C 1
ATOM 4611 O O . LEU A 1 593 ? -30.321 -2.086 40.548 1.00 90.69 593 LEU A O 1
ATOM 4615 N N . ASN A 1 594 ? -32.422 -1.475 40.092 1.00 92.94 594 ASN A N 1
ATOM 4616 C CA . ASN A 1 594 ? -32.872 -2.843 39.818 1.00 92.94 594 ASN A CA 1
ATOM 4617 C C . ASN A 1 594 ? -32.256 -3.403 38.531 1.00 92.94 594 ASN A C 1
ATOM 4619 O O . ASN A 1 594 ? -31.817 -4.552 38.504 1.00 92.94 594 ASN A O 1
ATOM 4623 N N . ALA A 1 595 ? -32.159 -2.587 37.482 1.00 89.31 595 ALA A N 1
ATOM 4624 C CA . ALA A 1 595 ? -31.518 -2.980 36.237 1.00 89.31 595 ALA A CA 1
ATOM 4625 C C . ALA A 1 595 ? -30.013 -3.246 36.414 1.00 89.31 595 ALA A C 1
ATOM 4627 O O . ALA A 1 595 ? -29.506 -4.228 35.880 1.00 89.31 595 ALA A O 1
ATOM 4628 N N . GLN A 1 596 ? -29.308 -2.445 37.219 1.00 85.12 596 GLN A N 1
ATOM 4629 C CA . GLN A 1 596 ? -27.897 -2.680 37.555 1.00 85.12 596 GLN A CA 1
ATOM 4630 C C . GLN A 1 596 ? -27.665 -4.011 38.293 1.00 85.12 596 GLN A C 1
ATOM 4632 O O . GLN A 1 596 ? -26.609 -4.614 38.119 1.00 85.12 596 GLN A O 1
ATOM 4637 N N . TYR A 1 597 ? -28.631 -4.476 39.094 1.00 88.31 597 TYR A N 1
ATOM 4638 C CA . TYR A 1 597 ? -28.538 -5.748 39.823 1.00 88.31 597 TYR A CA 1
ATOM 4639 C C . TYR A 1 597 ? -28.976 -6.969 39.002 1.00 88.31 597 TYR A C 1
ATOM 4641 O O . TYR A 1 597 ? -28.414 -8.046 39.194 1.00 88.31 597 TYR A O 1
ATOM 4649 N N . PHE A 1 598 ? -29.984 -6.831 38.130 1.00 91.62 598 PHE A N 1
ATOM 4650 C CA . PHE A 1 598 ? -30.694 -7.985 37.560 1.00 91.62 598 PHE A CA 1
ATOM 4651 C C . PHE A 1 598 ? -30.837 -7.992 36.034 1.00 91.62 598 PHE A C 1
ATOM 4653 O O . PHE A 1 598 ? -31.096 -9.055 35.472 1.00 91.62 598 PHE A O 1
ATOM 4660 N N . LEU A 1 599 ? -30.702 -6.863 35.333 1.00 87.06 599 LEU A N 1
ATOM 4661 C CA . LEU A 1 599 ? -30.936 -6.828 33.886 1.00 87.06 599 LEU A CA 1
ATOM 4662 C C . LEU A 1 599 ? -29.724 -7.371 33.118 1.00 87.06 599 LEU A C 1
ATOM 4664 O O . LEU A 1 599 ? -28.587 -6.934 33.318 1.00 87.06 599 LEU A O 1
ATOM 4668 N N . LYS A 1 600 ? -29.975 -8.314 32.206 1.00 82.94 600 LYS A N 1
ATOM 4669 C CA . LYS A 1 600 ? -28.966 -8.848 31.280 1.00 82.94 600 LYS A CA 1
ATOM 4670 C C . LYS A 1 600 ? -28.342 -7.736 30.429 1.00 82.94 600 LYS A C 1
ATOM 4672 O O . LYS A 1 600 ? -28.992 -6.758 30.064 1.00 82.94 600 LYS A O 1
ATOM 4677 N N . SER A 1 601 ? -27.082 -7.920 30.052 1.00 64.62 601 SER A N 1
ATOM 4678 C CA . SER A 1 601 ? -26.399 -7.104 29.045 1.00 64.62 601 SER A CA 1
ATOM 4679 C C . SER A 1 601 ? -27.200 -7.100 27.733 1.00 64.62 601 SER A C 1
ATOM 4681 O O . SER A 1 601 ? -27.522 -8.160 27.205 1.00 64.62 601 SER A O 1
ATOM 4683 N N . GLY A 1 602 ? -27.571 -5.912 27.240 1.00 67.88 602 GLY A N 1
ATOM 4684 C CA . GLY A 1 602 ? -28.454 -5.741 26.077 1.00 67.88 602 GLY A CA 1
ATOM 4685 C C . GLY A 1 602 ? -29.957 -5.934 26.344 1.00 67.88 602 GLY A C 1
ATOM 4686 O O . GLY A 1 602 ? -30.745 -5.750 25.421 1.00 67.88 602 GLY A O 1
ATOM 4687 N N . GLY A 1 603 ? -30.359 -6.269 27.575 1.00 78.19 603 GLY A N 1
ATOM 4688 C CA . GLY A 1 603 ? -31.762 -6.352 27.984 1.00 78.19 603 GLY A CA 1
ATOM 4689 C C . GLY A 1 603 ? -32.451 -4.986 28.058 1.00 78.19 603 GLY A C 1
ATOM 4690 O O . GLY A 1 603 ? -31.798 -3.933 28.039 1.00 78.19 603 GLY A O 1
ATOM 4691 N N . HIS A 1 604 ? -33.781 -5.013 28.163 1.00 86.81 604 HIS A N 1
ATOM 4692 C CA . HIS A 1 604 ? -34.627 -3.832 27.997 1.00 86.81 604 HIS A CA 1
ATOM 4693 C C . HIS A 1 604 ? -35.259 -3.341 29.304 1.00 86.81 604 HIS A C 1
ATOM 4695 O O . HIS A 1 604 ? -35.642 -4.102 30.197 1.00 86.81 604 HIS A O 1
ATOM 4701 N N . ILE A 1 605 ? -35.395 -2.024 29.386 1.00 89.44 605 ILE A N 1
ATOM 4702 C CA . ILE A 1 605 ? -36.050 -1.288 30.457 1.00 89.44 605 ILE A CA 1
ATOM 4703 C C . ILE A 1 605 ? -37.350 -0.693 29.938 1.00 89.44 605 ILE A C 1
ATOM 4705 O O . ILE A 1 605 ? -37.404 -0.149 28.835 1.00 89.44 605 ILE A O 1
ATOM 4709 N N . ILE A 1 606 ? -38.378 -0.766 30.778 1.00 91.12 606 ILE A N 1
ATOM 4710 C CA . ILE A 1 606 ? -39.702 -0.208 30.543 1.00 91.12 606 ILE A CA 1
ATOM 4711 C C . ILE A 1 606 ? -40.098 0.591 31.793 1.00 91.12 606 ILE A C 1
ATOM 4713 O O . ILE A 1 606 ? -40.203 0.035 32.887 1.00 91.12 606 ILE A O 1
ATOM 4717 N N . LEU A 1 607 ? -40.317 1.897 31.654 1.00 91.88 607 LEU A N 1
ATOM 4718 C CA . LEU A 1 607 ? -40.761 2.781 32.736 1.00 91.88 607 LEU A CA 1
ATOM 4719 C C . LEU A 1 607 ? -42.127 3.367 32.398 1.00 91.88 607 LEU A C 1
ATOM 4721 O O . LEU A 1 607 ? -42.262 4.055 31.387 1.00 91.88 607 LEU A O 1
ATOM 4725 N N . SER A 1 608 ? -43.114 3.174 33.272 1.00 91.62 608 SER A N 1
ATOM 4726 C CA . SER A 1 608 ? -44.313 4.006 33.248 1.00 91.62 608 SER A CA 1
ATOM 4727 C C . SER A 1 608 ? -44.149 5.207 34.175 1.00 91.62 608 SER A C 1
ATOM 4729 O O . SER A 1 608 ? -43.986 5.062 35.385 1.00 91.62 608 SER A O 1
ATOM 4731 N N . ILE A 1 609 ? -44.214 6.405 33.597 1.00 90.50 609 ILE A N 1
ATOM 4732 C CA . ILE A 1 609 ? -44.164 7.673 34.321 1.00 90.50 609 ILE A CA 1
ATOM 4733 C C . ILE A 1 609 ? -45.588 8.155 34.575 1.00 90.50 609 ILE A C 1
ATOM 4735 O O . ILE A 1 609 ? -46.423 8.138 33.673 1.00 90.50 609 ILE A O 1
ATOM 4739 N N . LYS A 1 610 ? -45.826 8.668 35.783 1.00 90.00 610 LYS A N 1
ATOM 4740 C CA . LYS A 1 610 ? -46.974 9.508 36.126 1.00 90.00 610 LYS A CA 1
ATOM 4741 C C . LYS A 1 610 ? -46.456 10.882 36.531 1.00 90.00 610 LYS A C 1
ATOM 4743 O O . LYS A 1 610 ? -45.905 11.004 37.625 1.00 90.00 610 LYS A O 1
ATOM 4748 N N . ALA A 1 611 ? -46.629 11.901 35.687 1.00 89.56 611 ALA A N 1
ATOM 4749 C CA . ALA A 1 611 ? -46.011 13.211 35.912 1.00 89.56 611 ALA A CA 1
ATOM 4750 C C . ALA A 1 611 ? -46.399 13.798 37.280 1.00 89.56 611 ALA A C 1
ATOM 4752 O O . ALA A 1 611 ? -45.530 14.095 38.097 1.00 89.56 611 ALA A O 1
ATOM 4753 N N . SER A 1 612 ? -47.698 13.784 37.594 1.00 88.81 612 SER A N 1
ATOM 4754 C CA . SER A 1 612 ? -48.279 14.278 38.853 1.00 88.81 612 SER A CA 1
ATOM 4755 C C . SER A 1 612 ? -47.866 13.525 40.133 1.00 88.81 612 SER A C 1
ATOM 4757 O O . SER A 1 612 ? -48.261 13.933 41.224 1.00 88.81 612 SER A O 1
ATOM 4759 N N . CYS A 1 613 ? -47.075 12.447 40.039 1.00 88.62 613 CYS A N 1
ATOM 4760 C CA . CYS A 1 613 ? -46.442 11.781 41.188 1.00 88.62 613 CYS A CA 1
ATOM 4761 C C . CYS A 1 613 ? -44.913 11.965 41.258 1.00 88.62 613 CYS A C 1
ATOM 4763 O O . CYS A 1 613 ? -44.297 11.458 42.195 1.00 88.62 613 CYS A O 1
ATOM 4765 N N . ILE A 1 614 ? -44.314 12.685 40.304 1.00 87.19 614 ILE A N 1
ATOM 4766 C CA . ILE A 1 614 ? -42.901 13.089 40.319 1.00 87.19 614 ILE A CA 1
ATOM 4767 C C . ILE A 1 614 ? -42.807 14.586 40.624 1.00 87.19 614 ILE A C 1
ATOM 4769 O O . ILE A 1 614 ? -42.228 14.957 41.642 1.00 87.19 614 ILE A O 1
ATOM 4773 N N . ASP A 1 615 ? -43.462 15.420 39.812 1.00 88.19 615 ASP A N 1
ATOM 4774 C CA . ASP A 1 615 ? -43.666 16.847 40.063 1.00 88.19 615 ASP A CA 1
ATOM 4775 C C . ASP A 1 615 ? -45.084 17.240 39.614 1.00 88.19 615 ASP A C 1
ATOM 4777 O O . ASP A 1 615 ? -45.485 17.014 38.476 1.00 88.19 615 ASP A O 1
ATOM 4781 N N . SER A 1 616 ? -45.860 17.815 40.535 1.00 88.31 616 SER A N 1
ATOM 4782 C CA . SER A 1 616 ? -47.235 18.279 40.287 1.00 88.31 616 SER A CA 1
ATOM 4783 C C . SER A 1 616 ? -47.322 19.763 39.904 1.00 88.31 616 SER A C 1
ATOM 4785 O O . SER A 1 616 ? -48.421 20.286 39.724 1.00 88.31 616 SER A O 1
ATOM 4787 N N . THR A 1 617 ? -46.178 20.443 39.794 1.00 89.25 617 THR A N 1
ATOM 4788 C CA . THR A 1 617 ? -46.055 21.865 39.441 1.00 89.25 617 THR A CA 1
ATOM 4789 C C . THR A 1 617 ? -45.532 22.080 38.018 1.00 89.25 617 THR A C 1
ATOM 4791 O O . THR A 1 617 ? -45.904 23.060 37.369 1.00 89.25 617 THR A O 1
ATOM 4794 N N . ALA A 1 618 ? -44.719 21.151 37.507 1.00 88.56 618 ALA A N 1
ATOM 4795 C CA . ALA A 1 618 ? -44.266 21.121 36.121 1.00 88.56 618 ALA A CA 1
ATOM 4796 C C . ALA A 1 618 ? -45.352 20.615 35.149 1.00 88.56 618 ALA A C 1
ATOM 4798 O O . ALA A 1 618 ? -46.279 19.899 35.528 1.00 88.56 618 ALA A O 1
ATOM 4799 N N . GLN A 1 619 ? -45.217 20.963 33.864 1.00 89.19 619 GLN A N 1
ATOM 4800 C CA . GLN A 1 619 ? -46.038 20.376 32.796 1.00 89.19 619 GLN A CA 1
ATOM 4801 C C . GLN A 1 619 ? -45.595 18.926 32.514 1.00 89.19 619 GLN A C 1
ATOM 4803 O O . GLN A 1 619 ? -44.388 18.657 32.586 1.00 89.19 619 GLN A O 1
ATOM 4808 N N . PRO A 1 620 ? -46.507 17.996 32.162 1.00 88.81 620 PRO A N 1
ATOM 4809 C CA . PRO A 1 620 ? -46.173 16.580 31.998 1.00 88.81 620 PRO A CA 1
ATOM 4810 C C . PRO A 1 620 ? -45.010 16.316 31.035 1.00 88.81 620 PRO A C 1
ATOM 4812 O O . PRO A 1 620 ? -44.128 15.516 31.340 1.00 88.81 620 PRO A O 1
ATOM 4815 N N . GLU A 1 621 ? -44.940 17.041 29.917 1.00 88.25 621 GLU A N 1
ATOM 4816 C CA . GLU A 1 621 ? -43.890 16.901 28.903 1.00 88.25 621 GLU A CA 1
ATOM 4817 C C . GLU A 1 621 ? -42.498 17.249 29.441 1.00 88.25 621 GLU A C 1
ATOM 4819 O O . GLU A 1 621 ? -41.513 16.618 29.052 1.00 88.25 621 GLU A O 1
ATOM 4824 N N . ALA A 1 622 ? -42.410 18.221 30.356 1.00 89.94 622 ALA A N 1
ATOM 4825 C CA . ALA A 1 622 ? -41.157 18.591 31.006 1.00 89.94 622 ALA A CA 1
ATOM 4826 C C . ALA A 1 622 ? -40.687 17.482 31.960 1.00 89.94 622 ALA A C 1
ATOM 4828 O O . ALA A 1 622 ? -39.522 17.089 31.910 1.00 89.94 622 ALA A O 1
ATOM 4829 N N . VAL A 1 623 ? -41.607 16.912 32.749 1.00 89.88 623 VAL A N 1
ATOM 4830 C CA . VAL A 1 623 ? -41.315 15.775 33.639 1.00 89.88 623 VAL A CA 1
ATOM 4831 C C . VAL A 1 623 ? -40.873 14.552 32.830 1.00 89.88 623 VAL A C 1
ATOM 4833 O O . VAL A 1 623 ? -39.863 13.929 33.154 1.00 89.88 623 VAL A O 1
ATOM 4836 N N . PHE A 1 624 ? -41.566 14.230 31.732 1.00 90.19 624 PHE A N 1
ATOM 4837 C CA . PHE A 1 624 ? -41.175 13.118 30.861 1.00 90.19 624 PHE A CA 1
ATOM 4838 C C . PHE A 1 624 ? -39.781 13.331 30.251 1.00 90.19 624 PHE A C 1
ATOM 4840 O O . PHE A 1 624 ? -38.994 12.387 30.188 1.00 90.19 624 PHE A O 1
ATOM 4847 N N . ALA A 1 625 ? -39.450 14.558 29.831 1.00 86.88 625 ALA A N 1
ATOM 4848 C CA . ALA A 1 625 ? -38.131 14.891 29.296 1.00 86.88 625 ALA A CA 1
ATOM 4849 C C . ALA A 1 625 ? -37.015 14.785 30.355 1.00 86.88 625 ALA A C 1
ATOM 4851 O O . ALA A 1 625 ? -35.920 14.318 30.033 1.00 86.88 625 ALA A O 1
ATOM 4852 N N . GLU A 1 626 ? -37.291 15.167 31.606 1.00 89.69 626 GLU A N 1
ATOM 4853 C CA . GLU A 1 626 ? -36.341 15.070 32.719 1.00 89.69 626 GLU A CA 1
ATOM 4854 C C . GLU A 1 626 ? -36.060 13.609 33.110 1.00 89.69 626 GLU A C 1
ATOM 4856 O O . GLU A 1 626 ? -34.898 13.206 33.191 1.00 89.69 626 GLU A O 1
ATOM 4861 N N . GLU A 1 627 ? -37.088 12.768 33.257 1.00 89.19 627 GLU A N 1
ATOM 4862 C CA . GLU A 1 627 ? -36.906 11.328 33.506 1.00 89.19 627 GLU A CA 1
ATOM 4863 C C . GLU A 1 627 ? -36.199 10.634 32.326 1.00 89.19 627 GLU A C 1
ATOM 4865 O O . GLU A 1 627 ? -35.268 9.845 32.516 1.00 89.19 627 GLU A O 1
ATOM 4870 N N . ALA A 1 628 ? -36.543 11.006 31.085 1.00 85.62 628 ALA A N 1
ATOM 4871 C CA . ALA A 1 628 ? -35.835 10.562 29.884 1.00 85.62 628 ALA A CA 1
ATOM 4872 C C . ALA A 1 628 ? -34.372 11.041 29.825 1.00 85.62 628 ALA A C 1
ATOM 4874 O O . ALA A 1 628 ? -33.594 10.517 29.021 1.00 85.62 628 ALA A O 1
ATOM 4875 N N . GLN A 1 629 ? -33.985 12.054 30.605 1.00 84.69 629 GLN A N 1
ATOM 4876 C CA . GLN A 1 629 ? -32.603 12.508 30.760 1.00 84.69 629 GLN A CA 1
ATOM 4877 C C . GLN A 1 629 ? -31.891 11.765 31.898 1.00 84.69 629 GLN A C 1
ATOM 4879 O O . GLN A 1 629 ? -30.756 11.333 31.690 1.00 84.69 629 GLN A O 1
ATOM 4884 N N . LYS A 1 630 ? -32.558 11.523 33.034 1.00 86.06 630 LYS A N 1
ATOM 4885 C CA . LYS A 1 630 ? -32.043 10.695 34.142 1.00 86.06 630 LYS A CA 1
ATOM 4886 C C . LYS A 1 630 ? -31.692 9.281 33.668 1.00 86.06 630 LYS A C 1
ATOM 4888 O O . LYS A 1 630 ? -30.561 8.845 33.849 1.00 86.06 630 LYS A O 1
ATOM 4893 N N . LEU A 1 631 ? -32.576 8.624 32.908 1.00 83.56 631 LEU A N 1
ATOM 4894 C CA . LEU A 1 631 ? -32.292 7.305 32.313 1.00 83.56 631 LEU A CA 1
ATOM 4895 C C . LEU A 1 631 ? -31.056 7.300 31.392 1.00 83.56 631 LEU A C 1
ATOM 4897 O O . LEU A 1 631 ? -30.324 6.314 31.355 1.00 83.56 631 LEU A O 1
ATOM 4901 N N . LYS A 1 632 ? -30.787 8.397 30.667 1.00 78.44 632 LYS A N 1
ATOM 4902 C CA . LYS A 1 632 ? -29.582 8.531 29.822 1.00 78.44 632 LYS A CA 1
ATOM 4903 C C . LYS A 1 632 ? -28.316 8.750 30.656 1.00 78.44 632 LYS A C 1
ATOM 4905 O O . LYS A 1 632 ? -27.250 8.293 30.250 1.00 78.44 632 LYS A O 1
ATOM 4910 N N . GLN A 1 633 ? -28.425 9.439 31.794 1.00 77.25 633 GLN A N 1
ATOM 4911 C CA . GLN A 1 633 ? -27.329 9.618 32.754 1.00 77.25 633 GLN A CA 1
ATOM 4912 C C . GLN A 1 633 ? -26.974 8.284 33.429 1.00 77.25 633 GLN A C 1
ATOM 4914 O O . GLN A 1 633 ? -25.799 7.926 33.466 1.00 77.25 633 GLN A O 1
ATOM 4919 N N . ASP A 1 634 ? -27.982 7.498 33.816 1.00 72.19 634 ASP A N 1
ATOM 4920 C CA . ASP A 1 634 ? -27.837 6.152 34.395 1.00 72.19 634 ASP A CA 1
ATOM 4921 C C . ASP A 1 634 ? -27.334 5.081 33.398 1.00 72.19 634 ASP A C 1
ATOM 4923 O O . ASP A 1 634 ? -27.121 3.928 33.776 1.00 72.19 634 ASP A O 1
ATOM 4927 N N . GLY A 1 635 ? -27.104 5.451 32.131 1.00 66.06 635 GLY A N 1
ATOM 4928 C CA . GLY A 1 635 ? -26.464 4.606 31.116 1.00 66.06 635 GLY A CA 1
ATOM 4929 C C . GLY A 1 635 ? -27.383 3.998 30.062 1.00 66.06 635 GLY A C 1
ATOM 4930 O O . GLY A 1 635 ? -26.900 3.295 29.171 1.00 66.06 635 GLY A O 1
ATOM 4931 N N . PHE A 1 636 ? -28.686 4.272 30.116 1.00 75.25 636 PHE A N 1
ATOM 4932 C CA . PHE A 1 636 ? -29.654 3.605 29.255 1.00 75.25 636 PHE A CA 1
ATOM 4933 C C . PHE A 1 636 ? -29.938 4.369 27.957 1.00 75.25 636 PHE A C 1
ATOM 4935 O O . PHE A 1 636 ? -30.234 5.569 27.919 1.00 75.25 636 PHE A O 1
ATOM 4942 N N . LYS A 1 637 ? -29.877 3.638 26.844 1.00 71.12 637 LYS A N 1
ATOM 4943 C CA . LYS A 1 637 ? -30.159 4.126 25.496 1.00 71.12 637 LYS A CA 1
ATOM 4944 C C . LYS A 1 637 ? -31.670 4.232 25.297 1.00 71.12 637 LYS A C 1
ATOM 4946 O O . LYS A 1 637 ? -32.302 3.235 24.969 1.00 71.12 637 LYS A O 1
ATOM 4951 N N . LEU A 1 638 ? -32.233 5.431 25.467 1.00 80.06 638 LEU A N 1
ATOM 4952 C CA . LEU A 1 638 ? -33.630 5.734 25.115 1.00 80.06 638 LEU A CA 1
ATOM 4953 C C . LEU A 1 638 ? -33.966 5.223 23.699 1.00 80.06 638 LEU A C 1
ATOM 4955 O O . LEU A 1 638 ? -33.255 5.548 22.743 1.00 80.06 638 LEU A O 1
ATOM 4959 N N . ARG A 1 639 ? -35.044 4.441 23.591 1.00 79.12 639 ARG A N 1
ATOM 4960 C CA . ARG A 1 639 ? -35.576 3.862 22.350 1.00 79.12 639 ARG A CA 1
ATOM 4961 C C . ARG A 1 639 ? -36.840 4.570 21.889 1.00 79.12 639 ARG A C 1
ATOM 4963 O O . ARG A 1 639 ? -36.855 5.126 20.798 1.00 79.12 639 ARG A O 1
ATOM 4970 N N . GLU A 1 640 ? -37.862 4.563 22.736 1.00 82.69 640 GLU A N 1
ATOM 4971 C CA . GLU A 1 640 ? -39.209 5.031 22.419 1.00 82.69 640 GLU A CA 1
ATOM 4972 C C . GLU A 1 640 ? -39.818 5.735 23.640 1.00 82.69 640 GLU A C 1
ATOM 4974 O O . GLU A 1 640 ? -39.455 5.440 24.784 1.00 82.69 640 GLU A O 1
ATOM 4979 N N . GLN A 1 641 ? -40.728 6.677 23.388 1.00 85.06 641 GLN A N 1
ATOM 4980 C CA . GLN A 1 641 ? -41.526 7.367 24.397 1.00 85.06 641 GLN A CA 1
ATOM 4981 C C . GLN A 1 641 ? -42.950 7.556 23.857 1.00 85.06 641 GLN A C 1
ATOM 4983 O O . GLN A 1 641 ? -43.127 8.164 22.804 1.00 85.06 641 GLN A O 1
ATOM 4988 N N . VAL A 1 642 ? -43.955 7.057 24.581 1.00 86.50 642 VAL A N 1
ATOM 4989 C CA . VAL A 1 642 ? -45.372 7.037 24.166 1.00 86.50 642 VAL A CA 1
ATOM 4990 C C . VAL A 1 642 ? -46.243 7.641 25.273 1.00 86.50 642 VAL A C 1
ATOM 4992 O O . VAL A 1 642 ? -46.006 7.372 26.449 1.00 86.50 642 VAL A O 1
ATOM 4995 N N . SER A 1 643 ? -47.240 8.460 24.927 1.00 87.44 643 SER A N 1
ATOM 4996 C CA . SER A 1 643 ? -48.254 8.948 25.883 1.00 87.44 643 SER A CA 1
ATOM 4997 C C . SER A 1 643 ? -49.350 7.897 26.082 1.00 87.44 643 SER A C 1
ATOM 4999 O O . SER A 1 643 ? -49.713 7.214 25.128 1.00 87.44 643 SER A O 1
ATOM 5001 N N . LEU A 1 644 ? -49.894 7.765 27.297 1.00 87.25 644 LEU A N 1
ATOM 5002 C CA . LEU A 1 644 ? -50.963 6.796 27.597 1.00 87.25 644 LEU A CA 1
ATOM 5003 C C . LEU A 1 644 ? -52.386 7.361 27.437 1.00 87.25 644 LEU A C 1
ATOM 5005 O O . LEU A 1 644 ? -53.367 6.681 27.756 1.00 87.25 644 LEU A O 1
ATOM 5009 N N . GLU A 1 645 ? -52.528 8.583 26.928 1.00 84.50 645 GLU A N 1
ATOM 5010 C CA . GLU A 1 645 ? -53.834 9.126 26.556 1.00 84.50 645 GLU A CA 1
ATOM 5011 C C . GLU A 1 645 ? -54.433 8.365 25.353 1.00 84.50 645 GLU A C 1
ATOM 5013 O O . GLU A 1 645 ? -53.703 8.000 24.432 1.00 84.50 645 GLU A O 1
ATOM 5018 N N . PRO A 1 646 ? -55.757 8.105 25.323 1.00 86.12 646 PRO A N 1
ATOM 5019 C CA . PRO A 1 646 ? -56.798 8.638 26.208 1.00 86.12 646 PRO A CA 1
ATOM 5020 C C . PRO A 1 646 ? -57.073 7.800 27.474 1.00 86.12 646 PRO A C 1
ATOM 5022 O O . PRO A 1 646 ? -58.028 8.098 28.192 1.00 86.12 646 PRO A O 1
ATOM 5025 N N . TYR A 1 647 ? -56.299 6.743 27.744 1.00 88.44 647 TYR A N 1
ATOM 5026 C CA . TYR A 1 647 ? -56.580 5.790 28.827 1.00 88.44 647 TYR A CA 1
ATOM 5027 C C . TYR A 1 647 ? -56.171 6.315 30.208 1.00 88.44 647 TYR A C 1
ATOM 5029 O O . TYR A 1 647 ? -56.964 6.235 31.147 1.00 88.44 647 TYR A O 1
ATOM 5037 N N . GLU A 1 648 ? -54.971 6.890 30.326 1.00 84.88 648 GLU A N 1
ATOM 5038 C CA . GLU A 1 648 ? -54.480 7.534 31.550 1.00 84.88 648 GLU A CA 1
ATOM 5039 C C . GLU A 1 648 ? -53.847 8.899 31.226 1.00 84.88 648 GLU A C 1
ATOM 5041 O O . GLU A 1 648 ? -52.851 8.980 30.510 1.00 84.88 648 GLU A O 1
ATOM 5046 N N . ARG A 1 649 ? -54.427 9.981 31.770 1.00 87.19 649 ARG A N 1
ATOM 5047 C CA . ARG A 1 649 ? -53.912 11.359 31.625 1.00 87.19 649 ARG A CA 1
ATOM 5048 C C . ARG A 1 649 ? -52.609 11.554 32.387 1.00 87.19 649 ARG A C 1
ATOM 5050 O O . ARG A 1 649 ? -52.415 10.923 33.425 1.00 87.19 649 ARG A O 1
ATOM 5057 N N . ASP A 1 650 ? -51.759 12.462 31.914 1.00 88.75 650 ASP A N 1
ATOM 5058 C CA . ASP A 1 650 ? -50.469 12.822 32.529 1.00 88.75 650 ASP A CA 1
ATOM 5059 C C . ASP A 1 650 ? -49.503 11.630 32.717 1.00 88.75 650 ASP A C 1
ATOM 5061 O O . ASP A 1 650 ? -48.609 11.665 33.573 1.00 88.75 650 ASP A O 1
ATOM 5065 N N . HIS A 1 651 ? -49.675 10.565 31.924 1.00 87.62 651 HIS A N 1
ATOM 5066 C CA . HIS A 1 651 ? -48.835 9.370 31.951 1.00 87.62 651 HIS A CA 1
ATOM 5067 C C . HIS A 1 651 ? -48.100 9.140 30.631 1.00 87.62 651 HIS A C 1
ATOM 5069 O O . HIS A 1 651 ? -48.649 9.325 29.544 1.00 87.62 651 HIS A O 1
ATOM 5075 N N . ALA A 1 652 ? -46.871 8.642 30.745 1.00 86.06 652 ALA A N 1
ATOM 5076 C CA . ALA A 1 652 ? -46.053 8.220 29.618 1.00 86.06 652 ALA A CA 1
ATOM 5077 C C . ALA A 1 652 ? -45.428 6.841 29.861 1.00 86.06 652 ALA A C 1
ATOM 5079 O O . ALA A 1 652 ? -45.344 6.345 30.988 1.00 86.06 652 ALA A O 1
ATOM 5080 N N . PHE A 1 653 ? -44.964 6.237 28.777 1.00 85.06 653 PHE A N 1
ATOM 5081 C CA . PHE A 1 653 ? -44.219 4.990 28.730 1.00 85.06 653 PHE A CA 1
ATOM 5082 C C . PHE A 1 653 ? -42.869 5.272 28.071 1.00 85.06 653 PHE A C 1
ATOM 5084 O O . PHE A 1 653 ? -42.837 5.852 26.988 1.00 85.06 653 PHE A O 1
ATOM 5091 N N . ILE A 1 654 ? -41.767 4.888 28.712 1.00 83.12 654 ILE A N 1
ATOM 5092 C CA . ILE A 1 654 ? -40.405 5.045 28.191 1.00 83.12 654 ILE A CA 1
ATOM 5093 C C . ILE A 1 654 ? -39.735 3.679 28.071 1.00 83.12 654 ILE A C 1
ATOM 5095 O O . ILE A 1 654 ? -39.808 2.869 28.995 1.00 83.12 654 ILE A O 1
ATOM 5099 N N . MET A 1 655 ? -39.036 3.458 26.956 1.00 80.12 655 MET A N 1
ATOM 5100 C CA . MET A 1 655 ? -38.224 2.263 26.714 1.00 80.12 655 MET A CA 1
ATOM 5101 C C . MET A 1 655 ? -36.738 2.596 26.571 1.00 80.12 655 MET A C 1
ATOM 5103 O O . MET A 1 655 ? -36.391 3.594 25.929 1.00 80.12 655 MET A O 1
ATOM 5107 N N . SER A 1 656 ? -35.845 1.749 27.086 1.00 71.44 656 SER A N 1
ATOM 5108 C CA . SER A 1 656 ? -34.395 1.919 26.906 1.00 71.44 656 SER A CA 1
ATOM 5109 C C . SER A 1 656 ? -33.574 0.623 27.032 1.00 71.44 656 SER A C 1
ATOM 5111 O O . SER A 1 656 ? -34.028 -0.343 27.634 1.00 71.44 656 SER A O 1
ATOM 5113 N N . ASP A 1 657 ? -32.354 0.600 26.475 1.00 70.25 657 ASP A N 1
ATOM 5114 C CA . ASP A 1 657 ? -31.432 -0.558 26.538 1.00 70.25 657 ASP A CA 1
ATOM 5115 C C . ASP A 1 657 ? -30.164 -0.259 27.360 1.00 70.25 657 ASP A C 1
ATOM 5117 O O . ASP A 1 657 ? -29.690 0.881 27.373 1.00 70.25 657 ASP A O 1
ATOM 5121 N N . LYS A 1 658 ? -29.527 -1.285 27.942 1.00 68.19 658 LYS A N 1
ATOM 5122 C CA . LYS A 1 658 ? -28.164 -1.190 28.516 1.00 68.19 658 LYS A CA 1
ATOM 5123 C C . LYS A 1 658 ? -27.090 -1.172 27.408 1.00 68.19 658 LYS A C 1
ATOM 5125 O O . LYS A 1 658 ? -27.116 -2.021 26.519 1.00 68.19 658 LYS A O 1
ATOM 5130 N N . LEU A 1 659 ? -26.127 -0.243 27.459 1.00 70.19 659 LEU A N 1
ATOM 5131 C CA . LEU A 1 659 ? -25.017 -0.158 26.490 1.00 70.19 659 LEU A CA 1
ATOM 5132 C C . LEU A 1 659 ? -23.895 -1.166 26.795 1.00 70.19 659 LEU A C 1
ATOM 5134 O O . LEU A 1 659 ? -23.347 -1.172 27.893 1.00 70.19 659 LEU A O 1
ATOM 5138 N N . THR A 1 660 ? -23.509 -1.969 25.799 1.00 72.75 660 THR A N 1
ATOM 5139 C CA . THR A 1 660 ? -22.537 -3.074 25.927 1.00 72.75 660 THR A CA 1
ATOM 5140 C C . THR A 1 660 ? -21.473 -3.045 24.824 1.00 72.75 660 THR A C 1
ATOM 5142 O O . THR A 1 660 ? -21.744 -2.572 23.713 1.00 72.75 660 THR A O 1
ATOM 5145 N N . ILE A 1 661 ? -20.281 -3.596 25.086 1.00 84.12 661 ILE A N 1
ATOM 5146 C CA . ILE A 1 661 ? -19.279 -3.892 24.048 1.00 84.12 661 ILE A CA 1
ATOM 5147 C C . ILE A 1 661 ? -18.406 -5.112 24.380 1.00 84.12 661 ILE A C 1
ATOM 5149 O O . ILE A 1 661 ? -17.941 -5.269 25.506 1.00 84.12 661 ILE A O 1
ATOM 5153 N N . ASN A 1 662 ? -18.133 -5.933 23.363 1.00 87.50 662 ASN A N 1
ATOM 5154 C CA . ASN A 1 662 ? -17.236 -7.088 23.430 1.00 87.50 662 ASN A CA 1
ATOM 5155 C C . ASN A 1 662 ? -15.812 -6.693 22.999 1.00 87.50 662 ASN A C 1
ATOM 5157 O O . ASN A 1 662 ? -15.624 -6.234 21.866 1.00 87.50 662 ASN A O 1
ATOM 5161 N N . VAL A 1 663 ? -14.800 -6.893 23.848 1.00 91.25 663 VAL A N 1
ATOM 5162 C CA . VAL A 1 663 ? -13.400 -6.504 23.577 1.00 91.25 663 VAL A CA 1
ATOM 5163 C C . VAL A 1 663 ? -12.380 -7.526 24.082 1.00 91.25 663 VAL A C 1
ATOM 5165 O O . VAL A 1 663 ? -12.602 -8.189 25.090 1.00 91.25 663 VAL A O 1
ATOM 5168 N N . CYS A 1 664 ? -11.237 -7.649 23.401 1.00 91.19 664 CYS A N 1
ATOM 5169 C CA . CYS A 1 664 ? -10.086 -8.391 23.927 1.00 91.19 664 CYS A CA 1
ATOM 5170 C C . CYS A 1 664 ? -9.412 -7.611 25.069 1.00 91.19 664 CYS A C 1
ATOM 5172 O O . CYS A 1 664 ? -9.654 -6.414 25.244 1.00 91.19 664 CYS A O 1
ATOM 5174 N N . GLU A 1 665 ? -8.522 -8.264 25.819 1.00 88.44 665 GLU A N 1
ATOM 5175 C CA . GLU A 1 665 ? -7.849 -7.659 26.974 1.00 88.44 665 GLU A CA 1
ATOM 5176 C C . GLU A 1 665 ? -7.126 -6.341 26.657 1.00 88.44 665 GLU A C 1
ATOM 5178 O O . GLU A 1 665 ? -7.304 -5.367 27.387 1.00 88.44 665 GLU A O 1
ATOM 5183 N N . HIS A 1 666 ? -6.387 -6.265 25.544 1.00 89.25 666 HIS A N 1
ATOM 5184 C CA . HIS A 1 666 ? -5.715 -5.029 25.129 1.00 89.25 666 HIS A CA 1
ATOM 5185 C C . HIS A 1 666 ? -6.719 -3.880 24.933 1.00 89.25 666 HIS A C 1
ATOM 5187 O O . HIS A 1 666 ? -6.556 -2.801 25.504 1.00 89.25 666 HIS A O 1
ATOM 5193 N N . CYS A 1 667 ? -7.806 -4.126 24.191 1.00 90.56 667 CYS A N 1
ATOM 5194 C CA . CYS A 1 667 ? -8.859 -3.134 23.980 1.00 90.56 667 CYS A CA 1
ATOM 5195 C C . CYS A 1 667 ? -9.662 -2.814 25.248 1.00 90.56 667 CYS A C 1
ATOM 5197 O O . CYS A 1 667 ? -10.203 -1.718 25.336 1.00 90.56 667 CYS A O 1
ATOM 5199 N N . GLY A 1 668 ? -9.718 -3.707 26.240 1.00 88.12 668 GLY A N 1
ATOM 5200 C CA . GLY A 1 668 ? -10.364 -3.448 27.532 1.00 88.12 668 GLY A CA 1
ATOM 5201 C C . GLY A 1 668 ? -9.757 -2.280 28.320 1.00 88.12 668 GLY A C 1
ATOM 5202 O O . GLY A 1 668 ? -10.440 -1.704 29.159 1.00 88.12 668 GLY A O 1
ATOM 5203 N N . ASN A 1 669 ? -8.514 -1.890 28.014 1.00 88.19 669 ASN A N 1
ATOM 5204 C CA . ASN A 1 669 ? -7.825 -0.755 28.641 1.00 88.19 669 ASN A CA 1
ATOM 5205 C C . ASN A 1 669 ? -8.088 0.598 27.944 1.00 88.19 669 ASN A C 1
ATOM 5207 O O . ASN A 1 669 ? -7.565 1.627 28.377 1.00 88.19 669 ASN A O 1
ATOM 5211 N N . LEU A 1 670 ? -8.876 0.621 26.862 1.00 89.12 670 LEU A N 1
ATOM 5212 C CA . LEU A 1 670 ? -9.263 1.855 26.174 1.00 89.12 670 LEU A CA 1
ATOM 5213 C C . LEU A 1 670 ? -10.171 2.726 27.072 1.00 89.12 670 LEU A C 1
ATOM 5215 O O . LEU A 1 670 ? -10.877 2.201 27.935 1.00 89.12 670 LEU A O 1
ATOM 5219 N N . PRO A 1 671 ? -10.194 4.063 26.891 1.00 90.56 671 PRO A N 1
ATOM 5220 C CA . PRO A 1 671 ? -10.863 4.982 27.813 1.00 90.56 671 PRO A CA 1
ATOM 5221 C C . PRO A 1 671 ? -12.388 5.010 27.614 1.00 90.56 671 PRO A C 1
ATOM 5223 O O . PRO A 1 671 ? -12.944 6.012 27.169 1.00 90.56 671 PRO A O 1
ATOM 5226 N N . PHE A 1 672 ? -13.077 3.918 27.941 1.00 86.50 672 PHE A N 1
ATOM 5227 C CA . PHE A 1 672 ? -14.537 3.798 27.880 1.00 86.50 672 PHE A CA 1
ATOM 5228 C C . PHE A 1 672 ? -15.265 4.687 28.902 1.00 86.50 672 PHE A C 1
ATOM 5230 O O . PHE A 1 672 ? -14.751 4.959 29.990 1.00 86.50 672 PHE A O 1
ATOM 5237 N N . LYS A 1 673 ? -16.481 5.137 28.564 1.00 83.44 673 LYS A N 1
ATOM 5238 C CA . LYS A 1 673 ? -17.408 5.790 29.505 1.00 83.44 673 LYS A CA 1
ATOM 5239 C C . LYS A 1 673 ? -17.804 4.801 30.609 1.00 83.44 673 LYS A C 1
ATOM 5241 O O . LYS A 1 673 ? -17.954 3.612 30.358 1.00 83.44 673 LYS A O 1
ATOM 5246 N N . GLU A 1 674 ? -18.010 5.304 31.824 1.00 75.12 674 GLU A N 1
ATOM 5247 C CA . GLU A 1 674 ? -18.308 4.489 33.021 1.00 75.12 674 GLU A CA 1
ATOM 5248 C C . GLU A 1 674 ? -19.655 3.745 32.957 1.00 75.12 674 GLU A C 1
ATOM 5250 O O . GLU A 1 674 ? -19.898 2.842 33.748 1.00 75.12 674 GLU A O 1
ATOM 5255 N N . ASN A 1 675 ? -20.509 4.095 31.993 1.00 65.44 675 ASN A N 1
ATOM 5256 C CA . ASN A 1 675 ? -21.794 3.457 31.718 1.00 65.44 675 ASN A CA 1
ATOM 5257 C C . ASN A 1 675 ? -21.762 2.447 30.548 1.00 65.44 675 ASN A C 1
ATOM 5259 O O . ASN A 1 675 ? -22.818 2.005 30.096 1.00 65.44 675 ASN A O 1
ATOM 5263 N N . VAL A 1 676 ? -20.575 2.085 30.047 1.00 75.44 676 VAL A N 1
ATOM 5264 C CA . VAL A 1 676 ? -20.392 1.018 29.051 1.00 75.44 676 VAL A CA 1
ATOM 5265 C C . VAL A 1 676 ? -20.096 -0.300 29.762 1.00 75.44 676 VAL A C 1
ATOM 5267 O O . VAL A 1 676 ? -19.107 -0.422 30.478 1.00 75.44 676 VAL A O 1
ATOM 5270 N N . ASP A 1 677 ? -20.932 -1.306 29.521 1.00 76.00 677 ASP A N 1
ATOM 5271 C CA . ASP A 1 677 ? -20.757 -2.671 30.019 1.00 76.00 677 ASP A CA 1
ATOM 5272 C C . ASP A 1 677 ? -19.701 -3.401 29.163 1.00 76.00 677 ASP A C 1
ATOM 5274 O O . ASP A 1 677 ? -19.952 -3.740 28.001 1.00 76.00 677 ASP A O 1
ATOM 5278 N N . ILE A 1 678 ? -18.490 -3.573 29.705 1.00 83.94 678 ILE A N 1
ATOM 5279 C CA . ILE A 1 678 ? -17.333 -4.132 28.986 1.00 83.94 678 ILE A CA 1
ATOM 5280 C C . ILE A 1 678 ? -17.282 -5.650 29.181 1.00 83.94 678 ILE A C 1
ATOM 5282 O O . ILE A 1 678 ? -16.916 -6.143 30.248 1.00 83.94 678 ILE A O 1
ATOM 5286 N N . ILE A 1 679 ? -17.582 -6.394 28.121 1.00 84.25 679 ILE A N 1
ATOM 5287 C CA . ILE A 1 679 ? -17.484 -7.853 28.083 1.00 84.25 679 ILE A CA 1
ATOM 5288 C C . ILE A 1 679 ? -16.107 -8.221 27.517 1.00 84.25 679 ILE A C 1
ATOM 5290 O O . ILE A 1 679 ? -15.803 -7.923 26.359 1.00 84.25 679 ILE A O 1
ATOM 5294 N N . LYS A 1 680 ? -15.256 -8.868 28.326 1.00 87.00 680 LYS A N 1
ATOM 5295 C CA . LYS A 1 680 ? -14.001 -9.455 27.832 1.00 87.00 680 LYS A CA 1
ATOM 5296 C C . LYS A 1 680 ? -14.312 -10.708 27.005 1.00 87.00 680 LYS A C 1
ATOM 5298 O O . LYS A 1 680 ? -15.028 -11.581 27.487 1.00 87.00 680 LYS A O 1
ATOM 5303 N N . VAL A 1 681 ? -13.766 -10.805 25.792 1.00 87.06 681 VAL A N 1
ATOM 5304 C CA . VAL A 1 681 ? -13.790 -12.041 24.985 1.00 87.06 681 VAL A CA 1
ATOM 5305 C C . VAL A 1 681 ? -12.525 -12.866 25.216 1.00 87.06 681 VAL A C 1
ATOM 5307 O O . VAL A 1 681 ? -11.449 -12.298 25.406 1.00 87.06 681 VAL A O 1
ATOM 5310 N N . GLU A 1 682 ? -12.659 -14.192 25.177 1.00 84.50 682 GLU A N 1
ATOM 5311 C CA . GLU A 1 682 ? -11.534 -15.136 25.270 1.00 84.50 682 GLU A CA 1
ATOM 5312 C C . GLU A 1 682 ? -10.715 -15.138 23.969 1.00 84.50 682 GLU A C 1
ATOM 5314 O O . GLU A 1 682 ? -9.501 -14.953 23.977 1.00 84.50 682 GLU A O 1
ATOM 5319 N N . GLU A 1 683 ? -11.396 -15.273 22.830 1.00 87.94 683 GLU A N 1
ATOM 5320 C CA . GLU A 1 683 ? -10.786 -15.255 21.502 1.00 87.94 683 GLU A CA 1
ATOM 5321 C C . GLU A 1 683 ? -10.568 -13.816 21.003 1.00 87.94 683 GLU A C 1
ATOM 5323 O O . GLU A 1 683 ? -11.517 -13.067 20.753 1.00 87.94 683 GLU A O 1
ATOM 5328 N N . THR A 1 684 ? -9.303 -13.446 20.788 1.00 88.25 684 THR A N 1
ATOM 5329 C CA . THR A 1 684 ? -8.844 -12.113 20.346 1.00 88.25 684 THR A CA 1
ATOM 5330 C C . THR A 1 684 ? -9.620 -11.557 19.150 1.00 88.25 684 THR A C 1
ATOM 5332 O O . THR A 1 684 ? -9.957 -10.367 19.134 1.00 88.25 684 THR A O 1
ATOM 5335 N N . TYR A 1 685 ? -9.933 -12.407 18.164 1.00 89.31 685 TYR A N 1
ATOM 5336 C CA . TYR A 1 685 ? -10.615 -12.005 16.933 1.00 89.31 685 TYR A CA 1
ATOM 5337 C C . TYR A 1 685 ? -12.017 -11.446 17.188 1.00 89.31 685 TYR A C 1
ATOM 5339 O O . TYR A 1 685 ? -12.394 -10.473 16.543 1.00 89.31 685 TYR A O 1
ATOM 5347 N N . GLN A 1 686 ? -12.745 -11.962 18.185 1.00 90.00 686 GLN A N 1
ATOM 5348 C CA . GLN A 1 686 ? -14.120 -11.555 18.509 1.00 90.00 686 GLN A CA 1
ATOM 5349 C C . GLN A 1 686 ? -14.215 -10.133 19.097 1.00 90.00 686 GLN A C 1
ATOM 5351 O O . GLN A 1 686 ? -15.313 -9.622 19.344 1.00 90.00 686 GLN A O 1
ATOM 5356 N N . CYS A 1 687 ? -13.079 -9.464 19.324 1.00 91.75 687 CYS A N 1
ATOM 5357 C CA . CYS A 1 687 ? -13.021 -8.080 19.770 1.00 91.75 687 CYS A CA 1
ATOM 5358 C C . CYS A 1 687 ? -13.683 -7.141 18.752 1.00 91.75 687 CYS A C 1
ATOM 5360 O O . CYS A 1 687 ? -13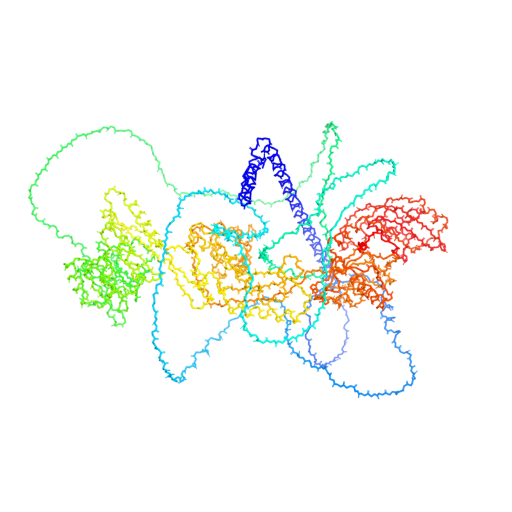.152 -6.900 17.665 1.00 91.75 687 CYS A O 1
ATOM 5362 N N . SER A 1 688 ? -14.797 -6.520 19.145 1.00 89.25 688 SER A N 1
ATOM 5363 C CA . SER A 1 688 ? -15.549 -5.597 18.287 1.00 89.25 688 SER A CA 1
ATOM 5364 C C . SER A 1 688 ? -14.732 -4.372 17.862 1.00 89.25 688 SER A C 1
ATOM 5366 O O . SER A 1 688 ? -15.020 -3.790 16.819 1.00 89.25 688 SER A O 1
ATOM 5368 N N . ALA A 1 689 ? -13.714 -3.980 18.635 1.00 89.31 689 ALA A N 1
ATOM 5369 C CA . ALA A 1 689 ? -12.863 -2.836 18.321 1.00 89.31 689 ALA A CA 1
ATOM 5370 C C . ALA A 1 689 ? -11.715 -3.166 17.348 1.00 89.31 689 ALA A C 1
ATOM 5372 O O . ALA A 1 689 ? -11.434 -2.358 16.464 1.00 89.31 689 ALA A O 1
ATOM 5373 N N . CYS A 1 690 ? -11.043 -4.318 17.495 1.00 90.00 690 CYS A N 1
ATOM 5374 C CA . CYS A 1 690 ? -9.784 -4.596 16.788 1.00 90.00 690 CYS A CA 1
ATOM 5375 C C . CYS A 1 690 ? -9.765 -5.832 15.884 1.00 90.00 690 CYS A C 1
ATOM 5377 O O . CYS A 1 690 ? -8.767 -6.013 15.192 1.00 90.00 690 CYS A O 1
ATOM 5379 N N . PHE A 1 691 ? -10.805 -6.673 15.867 1.00 88.94 691 PHE A N 1
ATOM 5380 C CA . PHE A 1 691 ? -10.845 -7.899 15.053 1.00 88.94 691 PHE A CA 1
ATOM 5381 C C . PHE A 1 691 ? -9.662 -8.871 15.299 1.00 88.94 691 PHE A C 1
ATOM 5383 O O . PHE A 1 691 ? -9.308 -9.660 14.429 1.00 88.94 691 PHE A O 1
ATOM 5390 N N . GLY A 1 692 ? -8.996 -8.812 16.458 1.00 88.19 692 GLY A N 1
ATOM 5391 C CA . GLY A 1 692 ? -7.791 -9.613 16.732 1.00 88.19 692 GLY A CA 1
ATOM 5392 C C . GLY A 1 692 ? -6.488 -9.054 16.149 1.00 88.19 692 GLY A C 1
ATOM 5393 O O . GLY A 1 692 ? -5.482 -9.749 16.144 1.00 88.19 692 GLY A O 1
ATOM 5394 N N . LEU A 1 693 ? -6.452 -7.788 15.711 1.00 88.56 693 LEU A N 1
ATOM 5395 C CA . LEU A 1 693 ? -5.194 -7.093 15.376 1.00 88.56 693 LEU A CA 1
ATOM 5396 C C . LEU A 1 693 ? -4.242 -6.943 16.581 1.00 88.56 693 LEU A C 1
ATOM 5398 O O . LEU A 1 693 ? -3.047 -6.722 16.395 1.00 88.56 693 LEU A O 1
ATOM 5402 N N . PHE A 1 694 ? -4.776 -7.038 17.803 1.00 88.88 694 PHE A N 1
ATOM 5403 C CA . PHE A 1 694 ? -4.018 -7.041 19.055 1.00 88.88 694 PHE A CA 1
ATOM 5404 C C . PHE A 1 694 ? -3.901 -8.476 19.588 1.00 88.88 694 PHE A C 1
ATOM 5406 O O . PHE A 1 694 ? -4.579 -8.843 20.548 1.00 88.88 694 PHE A O 1
ATOM 5413 N N . ASP A 1 695 ? -3.101 -9.285 18.892 1.00 89.50 695 ASP A N 1
ATOM 5414 C CA . ASP A 1 695 ? -2.854 -10.698 19.178 1.00 89.50 695 ASP A CA 1
ATOM 5415 C C . ASP A 1 695 ? -1.352 -11.017 19.039 1.00 89.50 695 ASP A C 1
ATOM 5417 O O . ASP A 1 695 ? -0.766 -10.964 17.952 1.00 89.50 695 ASP A O 1
ATOM 5421 N N . ASP A 1 696 ? -0.729 -11.343 20.170 1.00 87.38 696 ASP A N 1
ATOM 5422 C CA . ASP A 1 696 ? 0.699 -11.630 20.289 1.00 87.38 696 ASP A CA 1
ATOM 5423 C C . ASP A 1 696 ? 1.131 -12.883 19.502 1.00 87.38 696 ASP A C 1
ATOM 5425 O O . ASP A 1 696 ? 2.276 -12.959 19.050 1.00 87.38 696 ASP A O 1
ATOM 5429 N N . GLU A 1 697 ? 0.269 -13.895 19.357 1.00 88.38 697 GLU A N 1
ATOM 5430 C CA . GLU A 1 697 ? 0.592 -15.136 18.639 1.00 88.38 697 GLU A CA 1
ATOM 5431 C C . GLU A 1 697 ? 0.509 -14.934 17.129 1.00 88.38 697 GLU A C 1
ATOM 5433 O O . GLU A 1 697 ? 1.427 -15.318 16.394 1.00 88.38 697 GLU A O 1
ATOM 5438 N N . LEU A 1 698 ? -0.534 -14.235 16.674 1.00 89.00 698 LEU A N 1
ATOM 5439 C CA . LEU A 1 698 ? -0.680 -13.800 15.290 1.00 89.00 698 LEU A CA 1
ATOM 5440 C C . LEU A 1 698 ? 0.519 -12.944 14.857 1.00 89.00 698 LEU A C 1
ATOM 5442 O O . LEU A 1 698 ? 1.087 -13.183 13.789 1.00 89.00 698 LEU A O 1
ATOM 5446 N N . LEU A 1 699 ? 0.973 -12.004 15.695 1.00 87.44 699 LEU A N 1
ATOM 5447 C CA . LEU A 1 699 ? 2.159 -11.200 15.386 1.00 87.44 699 LEU A CA 1
ATOM 5448 C C . LEU A 1 699 ? 3.458 -12.013 15.368 1.00 87.44 699 LEU A C 1
ATOM 5450 O O . LEU A 1 699 ? 4.265 -11.818 14.457 1.00 87.44 699 LEU A O 1
ATOM 5454 N N . LYS A 1 700 ? 3.660 -12.962 16.293 1.00 87.88 700 LYS A N 1
ATOM 5455 C CA . LYS A 1 700 ? 4.822 -13.876 16.254 1.00 87.88 700 LYS A CA 1
ATOM 5456 C C . LYS A 1 700 ? 4.846 -14.681 14.949 1.00 87.88 700 LYS A C 1
ATOM 5458 O O . LYS A 1 700 ? 5.891 -14.744 14.296 1.00 87.88 700 LYS A O 1
ATOM 5463 N N . LYS A 1 701 ? 3.696 -15.221 14.523 1.00 90.44 701 LYS A N 1
ATOM 5464 C CA . LYS A 1 701 ? 3.541 -15.946 13.249 1.00 90.44 701 LYS A CA 1
ATOM 5465 C C . LYS A 1 701 ? 3.878 -15.063 12.044 1.00 90.44 701 LYS A C 1
ATOM 5467 O O . LYS A 1 701 ? 4.707 -15.439 11.217 1.00 90.44 701 LYS A O 1
ATOM 5472 N N . ILE A 1 702 ? 3.291 -13.869 11.972 1.00 91.00 702 ILE A N 1
ATOM 5473 C CA . ILE A 1 702 ? 3.496 -12.917 10.871 1.00 91.00 702 ILE A CA 1
ATOM 5474 C C . ILE A 1 702 ? 4.959 -12.452 10.792 1.00 91.00 702 ILE A C 1
ATOM 5476 O O . ILE A 1 702 ? 5.519 -12.362 9.695 1.00 91.00 702 ILE A O 1
ATOM 5480 N N . CYS A 1 703 ? 5.616 -12.202 11.930 1.00 88.31 703 CYS A N 1
ATOM 5481 C CA . CYS A 1 703 ? 7.046 -11.897 11.969 1.00 88.31 703 CYS A CA 1
ATOM 5482 C C . CYS A 1 703 ? 7.898 -13.060 11.433 1.00 88.31 703 CYS A C 1
ATOM 5484 O O . CYS A 1 703 ? 8.817 -12.820 10.650 1.00 88.31 703 CYS A O 1
ATOM 5486 N N . HIS A 1 704 ? 7.581 -14.305 11.798 1.00 88.94 704 HIS A N 1
ATOM 5487 C CA . HIS A 1 704 ? 8.298 -15.485 11.313 1.00 88.94 704 HIS A CA 1
ATOM 5488 C C . HIS A 1 704 ? 8.148 -15.680 9.795 1.00 88.94 704 HIS A C 1
ATOM 5490 O O . HIS A 1 704 ? 9.150 -15.781 9.087 1.00 88.94 704 HIS A O 1
ATOM 5496 N N . GLU A 1 705 ? 6.917 -15.649 9.275 1.00 91.88 705 GLU A N 1
ATOM 5497 C CA . GLU A 1 705 ? 6.640 -15.774 7.834 1.00 91.88 705 GLU A CA 1
ATOM 5498 C C . GLU A 1 705 ? 7.287 -14.638 7.019 1.00 91.88 705 GLU A C 1
ATOM 5500 O O . GLU A 1 705 ? 7.814 -14.871 5.931 1.00 91.88 705 GLU A O 1
ATOM 5505 N N . THR A 1 706 ? 7.332 -13.418 7.564 1.00 90.50 706 THR A N 1
ATOM 5506 C CA . THR A 1 706 ? 8.010 -12.281 6.919 1.00 90.50 706 THR A CA 1
ATOM 5507 C C . THR A 1 706 ? 9.534 -12.477 6.865 1.00 90.50 706 THR A C 1
ATOM 5509 O O . THR A 1 706 ? 10.144 -12.222 5.828 1.00 90.50 706 THR A O 1
ATOM 5512 N N . ASP A 1 707 ? 10.166 -12.961 7.942 1.00 88.00 707 ASP A N 1
ATOM 5513 C CA . ASP A 1 707 ? 11.616 -13.226 7.984 1.00 88.00 707 ASP A CA 1
ATOM 5514 C C . ASP A 1 707 ? 12.019 -14.429 7.106 1.00 88.00 707 ASP A C 1
ATOM 5516 O O . ASP A 1 707 ? 13.119 -14.448 6.554 1.00 88.00 707 ASP A O 1
ATOM 5520 N N . LEU A 1 708 ? 11.135 -15.415 6.912 1.00 90.38 708 LEU A N 1
ATOM 5521 C CA . LEU A 1 708 ? 11.307 -16.448 5.881 1.00 90.38 708 LEU A CA 1
ATOM 5522 C C . LEU A 1 708 ? 11.246 -15.837 4.475 1.00 90.38 708 LEU A C 1
ATOM 5524 O O . LEU A 1 708 ? 12.219 -15.938 3.725 1.00 90.38 708 LEU A O 1
ATOM 5528 N N . LYS A 1 709 ? 10.170 -15.113 4.147 1.00 91.69 709 LYS A N 1
ATOM 5529 C CA . LYS A 1 709 ? 9.955 -14.544 2.808 1.00 91.69 709 LYS A CA 1
ATOM 5530 C C . LYS A 1 709 ? 11.066 -13.576 2.371 1.00 91.69 709 LYS A C 1
ATOM 5532 O O . LYS A 1 709 ? 11.474 -13.583 1.212 1.00 91.69 709 LYS A O 1
ATOM 5537 N N . ILE A 1 710 ? 11.627 -12.790 3.298 1.00 89.62 710 ILE A N 1
ATOM 5538 C CA . ILE A 1 710 ? 12.785 -11.913 3.026 1.00 89.62 710 ILE A CA 1
ATOM 5539 C C . ILE A 1 710 ? 14.022 -12.716 2.586 1.00 89.62 710 ILE A C 1
ATOM 5541 O O . ILE A 1 710 ? 14.763 -12.263 1.708 1.00 89.62 710 ILE A O 1
ATOM 5545 N N . LYS A 1 711 ? 14.255 -13.900 3.172 1.00 87.81 711 LYS A N 1
ATOM 5546 C CA . LYS A 1 711 ? 15.380 -14.783 2.816 1.00 87.81 711 LYS A CA 1
ATOM 5547 C C . LYS A 1 711 ? 15.136 -15.510 1.497 1.00 87.81 711 LYS A C 1
ATOM 5549 O O . LYS A 1 711 ? 16.075 -15.643 0.720 1.00 87.81 711 LYS A O 1
ATOM 5554 N N . GLU A 1 712 ? 13.902 -15.949 1.256 1.00 91.56 712 GLU A N 1
ATOM 5555 C CA . GLU A 1 712 ? 13.488 -16.641 0.029 1.00 91.56 712 GLU A CA 1
ATOM 5556 C C . GLU A 1 712 ? 13.582 -15.732 -1.200 1.00 91.56 712 GLU A C 1
ATOM 5558 O O . GLU A 1 712 ? 14.189 -16.113 -2.200 1.00 91.56 712 GLU A O 1
ATOM 5563 N N . GLU A 1 713 ? 13.061 -14.502 -1.117 1.00 90.31 713 GLU A N 1
ATOM 5564 C CA . GLU A 1 713 ? 13.222 -13.521 -2.196 1.00 90.31 713 GLU A CA 1
ATOM 5565 C C . GLU A 1 713 ? 14.657 -12.962 -2.262 1.00 90.31 713 GLU A C 1
ATOM 5567 O O . GLU A 1 713 ? 15.116 -12.549 -3.324 1.00 90.31 713 GLU A O 1
ATOM 5572 N N . GLY A 1 714 ? 15.416 -12.990 -1.161 1.00 91.31 714 GLY A N 1
ATOM 5573 C CA . GLY A 1 714 ? 16.857 -12.719 -1.169 1.00 91.31 714 GLY A CA 1
ATOM 5574 C C . GLY A 1 714 ? 17.236 -11.239 -1.308 1.00 91.31 714 GLY A C 1
ATOM 5575 O O . GLY A 1 714 ? 18.272 -10.917 -1.901 1.00 91.31 714 GLY A O 1
ATOM 5576 N N . TYR A 1 715 ? 16.415 -10.331 -0.770 1.00 91.81 715 TYR A N 1
ATOM 5577 C CA . TYR A 1 715 ? 16.690 -8.891 -0.769 1.00 91.81 715 TYR A CA 1
ATOM 5578 C C . TYR A 1 715 ? 17.946 -8.541 0.036 1.00 91.81 715 TYR A C 1
ATOM 5580 O O . TYR A 1 715 ? 18.059 -8.835 1.224 1.00 91.81 715 TYR A O 1
ATOM 5588 N N . ASP A 1 716 ? 18.864 -7.792 -0.572 1.00 91.38 716 ASP A N 1
ATOM 5589 C CA . ASP A 1 716 ? 20.083 -7.319 0.083 1.00 91.38 716 ASP A CA 1
ATOM 5590 C C . ASP A 1 716 ? 19.896 -6.020 0.891 1.00 91.38 716 ASP A C 1
ATOM 5592 O O . ASP A 1 716 ? 20.851 -5.266 1.089 1.00 91.38 716 ASP A O 1
ATOM 5596 N N . ALA A 1 717 ? 18.693 -5.764 1.401 1.00 88.44 717 ALA A N 1
ATOM 5597 C CA . ALA A 1 717 ? 18.399 -4.610 2.242 1.00 88.44 717 ALA A CA 1
ATOM 5598 C C . ALA A 1 717 ? 19.263 -4.564 3.528 1.00 88.44 717 ALA A C 1
ATOM 5600 O O . ALA A 1 717 ? 19.900 -5.537 3.945 1.00 88.44 717 ALA A O 1
ATOM 5601 N N . THR A 1 718 ? 19.313 -3.389 4.156 1.00 85.69 718 THR A N 1
ATOM 5602 C CA . THR A 1 718 ? 19.913 -3.150 5.492 1.00 85.69 718 THR A CA 1
ATOM 5603 C C . THR A 1 718 ? 18.950 -2.428 6.440 1.00 85.69 718 THR A C 1
ATOM 5605 O O . THR A 1 718 ? 19.204 -2.282 7.637 1.00 85.69 718 THR A O 1
ATOM 5608 N N . SER A 1 719 ? 17.837 -1.959 5.888 1.00 89.00 719 SER A N 1
ATOM 5609 C CA . SER A 1 719 ? 16.788 -1.189 6.532 1.00 89.00 719 SER A CA 1
ATOM 5610 C C . SER A 1 719 ? 15.472 -1.436 5.793 1.00 89.00 719 SER A C 1
ATOM 5612 O O . SER A 1 719 ? 15.490 -2.096 4.754 1.00 89.00 719 SER A O 1
ATOM 5614 N N . PHE A 1 720 ? 14.354 -0.943 6.323 1.00 89.88 720 PHE A N 1
ATOM 5615 C CA . PHE A 1 720 ? 13.052 -1.047 5.665 1.00 89.88 720 PHE A CA 1
ATOM 5616 C C . PHE A 1 720 ? 12.098 0.079 6.079 1.00 89.88 720 PHE A C 1
ATOM 5618 O O . PHE A 1 720 ? 12.170 0.586 7.198 1.00 89.88 720 PHE A O 1
ATOM 5625 N N . ILE A 1 721 ? 11.170 0.422 5.193 1.00 89.62 721 ILE A N 1
ATOM 5626 C CA . ILE A 1 721 ? 9.922 1.110 5.521 1.00 89.62 721 ILE A CA 1
ATOM 5627 C C . ILE A 1 721 ? 8.911 0.043 5.954 1.00 89.62 721 ILE A C 1
ATOM 5629 O O . ILE A 1 721 ? 8.741 -0.963 5.265 1.00 89.62 721 ILE A O 1
ATOM 5633 N N . PHE A 1 722 ? 8.225 0.262 7.075 1.00 88.38 722 PHE A N 1
ATOM 5634 C CA . PHE A 1 722 ? 7.063 -0.542 7.452 1.00 88.38 722 PHE A CA 1
ATOM 5635 C C . PHE A 1 722 ? 5.778 0.121 6.951 1.00 88.38 722 PHE A C 1
ATOM 5637 O O . PHE A 1 722 ? 5.590 1.322 7.155 1.00 88.38 722 PHE A O 1
ATOM 5644 N N . ALA A 1 723 ? 4.902 -0.658 6.319 1.00 89.56 723 ALA A N 1
ATOM 5645 C CA . ALA A 1 723 ? 3.589 -0.234 5.855 1.00 89.56 723 ALA A CA 1
ATOM 5646 C C . ALA A 1 723 ? 2.507 -1.200 6.365 1.00 89.56 723 ALA A C 1
ATOM 5648 O O . ALA A 1 723 ? 2.609 -2.414 6.195 1.00 89.56 723 ALA A O 1
ATOM 5649 N N . LEU A 1 724 ? 1.456 -0.648 6.974 1.00 89.69 724 LEU A N 1
ATOM 5650 C CA . LEU A 1 724 ? 0.376 -1.411 7.600 1.00 89.69 724 LEU A CA 1
ATOM 5651 C C . LEU A 1 724 ? -0.985 -0.997 7.021 1.00 89.69 724 LEU A C 1
ATOM 5653 O O . LEU A 1 724 ? -1.443 0.136 7.202 1.00 89.69 724 LEU A O 1
ATOM 5657 N N . ASN A 1 725 ? -1.647 -1.927 6.335 1.00 91.38 725 ASN A N 1
ATOM 5658 C CA . ASN A 1 725 ? -3.044 -1.792 5.934 1.00 91.38 725 ASN A CA 1
ATOM 5659 C C . ASN A 1 725 ? -3.920 -2.597 6.897 1.00 91.38 725 ASN A C 1
ATOM 5661 O O . ASN A 1 725 ? -3.738 -3.799 7.041 1.00 91.38 725 ASN A O 1
ATOM 5665 N N . LEU A 1 726 ? -4.866 -1.918 7.543 1.00 90.94 726 LEU A N 1
ATOM 5666 C CA . LEU A 1 726 ? -5.864 -2.515 8.436 1.00 90.94 726 LEU A CA 1
ATOM 5667 C C . LEU A 1 726 ? -7.188 -2.740 7.673 1.00 90.94 726 LEU A C 1
ATOM 5669 O O . LEU A 1 726 ? -7.390 -2.058 6.657 1.00 90.94 726 LEU A O 1
ATOM 5673 N N . PRO A 1 727 ? -8.104 -3.602 8.163 1.00 90.19 727 PRO A N 1
ATOM 5674 C CA . PRO A 1 727 ? -9.390 -3.865 7.514 1.00 90.19 727 PRO A CA 1
ATOM 5675 C C . PRO A 1 727 ? -10.239 -2.598 7.369 1.00 90.19 727 PRO A C 1
ATOM 5677 O O . PRO A 1 727 ? -10.165 -1.690 8.200 1.00 90.19 727 PRO A O 1
ATOM 5680 N N . VAL A 1 728 ? -11.082 -2.523 6.338 1.00 88.31 728 VAL A N 1
ATOM 5681 C CA . VAL A 1 728 ? -11.915 -1.333 6.085 1.00 88.31 728 VAL A CA 1
ATOM 5682 C C . VAL A 1 728 ? -12.919 -1.048 7.227 1.00 88.31 728 VAL A C 1
ATOM 5684 O O . VAL A 1 728 ? -12.974 0.116 7.645 1.00 88.31 728 VAL A O 1
ATOM 5687 N N . PRO A 1 729 ? -13.604 -2.049 7.831 1.00 88.44 729 PRO A N 1
ATOM 5688 C CA . PRO A 1 729 ? -14.487 -1.851 8.993 1.00 88.44 729 PRO A CA 1
ATOM 5689 C C . PRO A 1 729 ? -13.831 -1.175 10.210 1.00 88.44 729 PRO A C 1
ATOM 5691 O O . PRO A 1 729 ? -14.462 -0.373 10.902 1.00 88.44 729 PRO A O 1
ATOM 5694 N N . PHE A 1 730 ? -12.537 -1.423 10.457 1.00 90.12 730 PHE A N 1
ATOM 5695 C CA . PHE A 1 730 ? -11.779 -0.827 11.572 1.00 90.12 730 PHE A CA 1
ATOM 5696 C C . PHE A 1 730 ? -11.836 0.712 11.552 1.00 90.12 730 PHE A C 1
ATOM 5698 O O . PHE A 1 730 ? -11.983 1.358 12.589 1.00 90.12 730 PHE A O 1
ATOM 5705 N N . PHE A 1 731 ? -11.796 1.309 10.355 1.00 89.19 731 PHE A N 1
ATOM 5706 C CA . PHE A 1 731 ? -11.844 2.763 10.176 1.00 89.19 731 PHE A CA 1
ATOM 5707 C C . PHE A 1 731 ? -13.228 3.363 10.412 1.00 89.19 731 PHE A C 1
ATOM 5709 O O . PHE A 1 731 ? -13.307 4.543 10.740 1.00 89.19 731 PHE A O 1
ATOM 5716 N N . LEU A 1 732 ? -14.308 2.594 10.237 1.00 89.56 732 LEU A N 1
ATOM 5717 C CA . LEU A 1 732 ? -15.648 3.043 10.615 1.00 89.56 732 LEU A CA 1
ATOM 5718 C C . LEU A 1 732 ? -15.814 2.960 12.135 1.00 89.56 732 LEU A C 1
ATOM 5720 O O . LEU A 1 732 ? -16.252 3.920 12.769 1.00 89.56 732 LEU A O 1
ATOM 5724 N N . ARG A 1 733 ? -15.417 1.826 12.720 1.00 89.62 733 ARG A N 1
ATOM 5725 C CA . ARG A 1 733 ? -15.616 1.525 14.142 1.00 89.62 733 ARG A CA 1
ATOM 5726 C C . ARG A 1 733 ? -14.869 2.459 15.076 1.00 89.62 733 ARG A C 1
ATOM 5728 O O . ARG A 1 733 ? -15.429 2.818 16.103 1.00 89.62 733 ARG A O 1
ATOM 5735 N N . GLU A 1 734 ? -13.681 2.928 14.705 1.00 90.06 734 GLU A N 1
ATOM 5736 C CA . GLU A 1 734 ? -12.967 3.966 15.456 1.00 90.06 734 GLU A CA 1
ATOM 5737 C C . GLU A 1 734 ? -13.818 5.240 15.646 1.00 90.06 734 GLU A C 1
ATOM 5739 O O . GLU A 1 734 ? -13.917 5.733 16.767 1.00 90.06 734 GLU A O 1
ATOM 5744 N N . TYR A 1 735 ? -14.521 5.720 14.608 1.00 89.75 735 TYR A N 1
ATOM 5745 C CA . TYR A 1 735 ? -15.439 6.864 14.739 1.00 89.75 735 TYR A CA 1
ATOM 5746 C C . TYR A 1 735 ? -16.663 6.539 15.610 1.00 89.75 735 TYR A C 1
ATOM 5748 O O . TYR A 1 735 ? -17.102 7.380 16.391 1.00 89.75 735 TYR A O 1
ATOM 5756 N N . ILE A 1 736 ? -17.222 5.327 15.510 1.00 89.44 736 ILE A N 1
ATOM 5757 C CA . ILE A 1 736 ? -18.356 4.906 16.353 1.00 89.44 736 ILE A CA 1
ATOM 5758 C C . ILE A 1 736 ? -17.943 4.830 17.833 1.00 89.44 736 ILE A C 1
ATOM 5760 O O . ILE A 1 736 ? -18.686 5.279 18.710 1.00 89.44 736 ILE A O 1
ATOM 5764 N N . LEU A 1 737 ? -16.744 4.311 18.108 1.00 90.12 737 LEU A N 1
ATOM 5765 C CA . LEU A 1 737 ? -16.150 4.238 19.441 1.00 90.12 737 LEU A CA 1
ATOM 5766 C C . LEU A 1 737 ? -15.898 5.636 20.020 1.00 90.12 737 LEU A C 1
ATOM 5768 O O . LEU A 1 737 ? -16.316 5.900 21.146 1.00 90.12 737 LEU A O 1
ATOM 5772 N N . GLU A 1 738 ? -15.329 6.548 19.226 1.00 88.31 738 GLU A N 1
ATOM 5773 C CA . GLU A 1 738 ? -15.096 7.952 19.596 1.00 88.31 738 GLU A CA 1
ATOM 5774 C C . GLU A 1 738 ? -16.388 8.682 20.016 1.00 88.31 738 GLU A C 1
ATOM 5776 O O . GLU A 1 738 ? -16.360 9.490 20.942 1.00 88.31 738 GLU A O 1
ATOM 5781 N N . LYS A 1 739 ? -17.533 8.416 19.362 1.00 86.75 739 LYS A N 1
ATOM 5782 C CA . LYS A 1 739 ? -18.805 9.098 19.685 1.00 86.75 739 LYS A CA 1
ATOM 5783 C C . LYS A 1 739 ? -19.581 8.437 20.826 1.00 86.75 739 LYS A C 1
ATOM 5785 O O . LYS A 1 739 ? -20.008 9.116 21.762 1.00 86.75 739 LYS A O 1
ATOM 5790 N N . ILE A 1 740 ? -19.799 7.124 20.757 1.00 83.75 740 ILE A N 1
ATOM 5791 C CA . ILE A 1 740 ? -20.683 6.432 21.709 1.00 83.75 740 ILE A CA 1
ATOM 5792 C C . ILE A 1 740 ? -19.923 6.001 22.961 1.00 83.75 740 ILE A C 1
ATOM 5794 O O . ILE A 1 740 ? -20.409 6.229 24.067 1.00 83.75 740 ILE A O 1
ATOM 5798 N N . TYR A 1 741 ? -18.757 5.377 22.788 1.00 85.88 741 TYR A N 1
ATOM 5799 C CA . TYR A 1 741 ? -18.185 4.467 23.779 1.00 85.88 741 TYR A CA 1
ATOM 5800 C C . TYR A 1 741 ? -17.047 5.071 24.610 1.00 85.88 741 TYR A C 1
ATOM 5802 O O . TYR A 1 741 ? -16.946 4.751 25.792 1.00 85.88 741 TYR A O 1
ATOM 5810 N N . PHE A 1 742 ? -16.200 5.934 24.044 1.00 89.12 742 PHE A N 1
ATOM 5811 C CA . PHE A 1 742 ? -15.067 6.533 24.763 1.00 89.12 742 PHE A CA 1
ATOM 5812 C C . PHE A 1 742 ? -15.444 7.803 25.544 1.00 89.12 742 PHE A C 1
ATOM 5814 O O . PHE A 1 742 ? -16.365 8.531 25.175 1.00 89.12 742 PHE A O 1
ATOM 5821 N N . LYS A 1 743 ? -14.715 8.095 26.630 1.00 85.25 743 LYS A N 1
ATOM 5822 C CA . LYS A 1 743 ? -14.864 9.331 27.415 1.00 85.25 743 LYS A CA 1
ATOM 5823 C C . LYS A 1 743 ? -14.581 10.555 26.546 1.00 85.25 743 LYS A C 1
ATOM 5825 O O . LYS A 1 743 ? -13.669 10.548 25.715 1.00 85.25 743 LYS A O 1
ATOM 5830 N N . GLU A 1 744 ? -15.337 11.625 26.765 1.00 75.94 744 GLU A N 1
ATOM 5831 C CA . GLU A 1 744 ? -15.151 12.885 26.046 1.00 75.94 744 GLU A CA 1
ATOM 5832 C C . GLU A 1 744 ? -13.728 13.430 26.242 1.00 75.94 744 GLU A C 1
ATOM 5834 O O . GLU A 1 744 ? -13.192 13.425 27.350 1.00 75.94 744 GLU A O 1
ATOM 5839 N N . ASN A 1 745 ? -13.124 13.943 25.165 1.00 68.69 745 ASN A N 1
ATOM 5840 C CA . ASN A 1 745 ? -11.729 14.411 25.108 1.00 68.69 745 ASN A CA 1
ATOM 5841 C C . ASN A 1 745 ? -10.649 13.310 25.232 1.00 68.69 745 ASN A C 1
ATOM 5843 O O . ASN A 1 745 ? -9.471 13.626 25.427 1.00 68.69 745 ASN A O 1
ATOM 5847 N N . SER A 1 746 ? -11.002 12.031 25.060 1.00 71.38 746 SER A N 1
ATOM 5848 C CA . SER A 1 746 ? -10.018 10.962 24.840 1.00 71.38 746 SER A CA 1
ATOM 5849 C C . SER A 1 746 ? -9.259 11.183 23.520 1.00 71.38 746 SER A C 1
ATOM 5851 O O . SER A 1 746 ? -9.820 11.124 22.432 1.00 71.38 746 SER A O 1
ATOM 5853 N N . ASN A 1 747 ? -7.953 11.451 23.605 1.00 71.94 747 ASN A N 1
ATOM 5854 C CA . ASN A 1 747 ? -7.087 11.683 22.437 1.00 71.94 747 ASN A CA 1
ATOM 5855 C C . ASN A 1 747 ? -6.476 10.369 21.903 1.00 71.94 747 ASN A C 1
ATOM 5857 O O . ASN A 1 747 ? -5.285 10.321 21.607 1.00 71.94 747 ASN A O 1
ATOM 5861 N N . VAL A 1 748 ? -7.274 9.301 21.827 1.00 78.69 748 VAL A N 1
ATOM 5862 C CA . VAL A 1 748 ? -6.831 7.965 21.391 1.00 78.69 748 VAL A CA 1
ATOM 5863 C C . VAL A 1 748 ? -7.231 7.739 19.933 1.00 78.69 748 VAL A C 1
ATOM 5865 O O . VAL A 1 748 ? -8.368 8.006 19.552 1.00 78.69 748 VAL A O 1
ATOM 5868 N N . SER A 1 749 ? -6.312 7.217 19.117 1.00 85.12 749 SER A N 1
ATOM 5869 C CA . SER A 1 749 ? -6.612 6.708 17.775 1.00 85.12 749 SER A CA 1
ATOM 5870 C C . SER A 1 749 ? -6.151 5.262 17.679 1.00 85.12 749 SER A C 1
ATOM 5872 O O . SER A 1 749 ? -4.967 4.965 17.826 1.00 85.12 749 SER A O 1
ATOM 5874 N N . LEU A 1 750 ? -7.077 4.357 17.365 1.00 85.31 750 LEU A N 1
ATOM 5875 C CA . LEU A 1 750 ? -6.806 2.922 17.254 1.00 85.31 750 LEU A CA 1
ATOM 5876 C C . LEU A 1 750 ? -5.796 2.621 16.137 1.00 85.31 750 LEU A C 1
ATOM 5878 O O . LEU A 1 750 ? -5.063 1.640 16.210 1.00 85.31 750 LEU A O 1
ATOM 5882 N N . LYS A 1 751 ? -5.694 3.501 15.129 1.00 86.38 751 LYS A N 1
ATOM 5883 C CA . LYS A 1 751 ? -4.635 3.446 14.105 1.00 86.38 751 LYS A CA 1
ATOM 5884 C C . LYS A 1 751 ? -3.237 3.616 14.698 1.00 86.38 751 LYS A C 1
ATOM 5886 O O . LYS A 1 751 ? -2.294 3.031 14.175 1.00 86.38 751 LYS A O 1
ATOM 5891 N N . GLN A 1 752 ? -3.097 4.460 15.721 1.00 84.00 752 GLN A N 1
ATOM 5892 C CA . GLN A 1 752 ? -1.823 4.733 16.385 1.00 84.00 752 GLN A CA 1
ATOM 5893 C C . GLN A 1 752 ? -1.475 3.594 17.344 1.00 84.00 752 GLN A C 1
ATOM 5895 O O . GLN A 1 752 ? -0.375 3.065 17.234 1.00 84.00 752 GLN A O 1
ATOM 5900 N N . GLU A 1 753 ? -2.438 3.119 18.141 1.00 86.94 753 GLU A N 1
ATOM 5901 C CA . GLU A 1 753 ? -2.279 1.909 18.966 1.00 86.94 753 GLU A CA 1
ATOM 5902 C C . GLU A 1 753 ? -1.826 0.707 18.114 1.00 86.94 753 GLU A C 1
ATOM 5904 O O . GLU A 1 753 ? -0.824 0.063 18.415 1.00 86.94 753 GLU A O 1
ATOM 5909 N N . ALA A 1 754 ? -2.488 0.457 16.975 1.00 87.38 754 ALA A N 1
ATOM 5910 C CA . ALA A 1 754 ? -2.084 -0.585 16.027 1.00 87.38 754 ALA A CA 1
ATOM 5911 C C . ALA A 1 754 ? -0.672 -0.348 15.457 1.00 87.38 754 ALA A C 1
ATOM 5913 O O . ALA A 1 754 ? 0.133 -1.273 15.393 1.00 87.38 754 ALA A O 1
ATOM 5914 N N . ALA A 1 755 ? -0.335 0.884 15.068 1.00 83.69 755 ALA A N 1
ATOM 5915 C CA . ALA A 1 755 ? 0.991 1.205 14.542 1.00 83.69 755 ALA A CA 1
ATOM 5916 C C . ALA A 1 755 ? 2.114 0.990 15.578 1.00 83.69 755 ALA A C 1
ATOM 5918 O O . ALA A 1 755 ? 3.182 0.491 15.221 1.00 83.69 755 ALA A O 1
ATOM 5919 N N . GLU A 1 756 ? 1.885 1.336 16.846 1.00 82.00 756 GLU A N 1
ATOM 5920 C CA . GLU A 1 756 ? 2.869 1.198 17.925 1.00 82.00 756 GLU A CA 1
ATOM 5921 C C . GLU A 1 756 ? 2.989 -0.257 18.409 1.00 82.00 756 GLU A C 1
ATOM 5923 O O . GLU A 1 756 ? 4.102 -0.780 18.497 1.00 82.00 756 GLU A O 1
ATOM 5928 N N . TYR A 1 757 ? 1.867 -0.957 18.610 1.00 86.19 757 TYR A N 1
ATOM 5929 C CA . TYR A 1 757 ? 1.836 -2.373 19.000 1.00 86.19 757 TYR A CA 1
ATOM 5930 C C . TYR A 1 757 ? 2.553 -3.282 17.985 1.00 86.19 757 TYR A C 1
ATOM 5932 O O . TYR A 1 757 ? 3.372 -4.123 18.371 1.00 86.19 757 TYR A O 1
ATOM 5940 N N . PHE A 1 758 ? 2.331 -3.063 16.682 1.00 85.88 758 PHE A N 1
ATOM 5941 C CA . PHE A 1 758 ? 3.049 -3.781 15.623 1.00 85.88 758 PHE A CA 1
ATOM 5942 C C . PHE A 1 758 ? 4.546 -3.450 15.618 1.00 85.88 758 PHE A C 1
ATOM 5944 O O . PHE A 1 758 ? 5.376 -4.356 15.560 1.00 85.88 758 PHE A O 1
ATOM 5951 N N . MET A 1 759 ? 4.917 -2.168 15.707 1.00 80.56 759 MET A N 1
ATOM 5952 C CA . MET A 1 759 ? 6.327 -1.757 15.705 1.00 80.56 759 MET A CA 1
ATOM 5953 C C . MET A 1 759 ? 7.114 -2.327 16.890 1.00 80.56 759 MET A C 1
ATOM 5955 O O . MET A 1 759 ? 8.282 -2.687 16.727 1.00 80.56 759 MET A O 1
ATOM 5959 N N . ASN A 1 760 ? 6.483 -2.462 18.058 1.00 79.75 760 ASN A N 1
ATOM 5960 C CA . ASN A 1 760 ? 7.098 -3.078 19.232 1.00 79.75 760 ASN A CA 1
ATOM 5961 C C . ASN A 1 760 ? 7.442 -4.558 18.991 1.00 79.75 760 ASN A C 1
ATOM 5963 O O . ASN A 1 760 ? 8.557 -4.966 19.304 1.00 79.75 760 ASN A O 1
ATOM 5967 N N . HIS A 1 761 ? 6.562 -5.331 18.347 1.00 79.12 761 HIS A N 1
ATOM 5968 C CA . HIS A 1 761 ? 6.832 -6.725 17.960 1.00 79.12 761 HIS A CA 1
ATOM 5969 C C . HIS A 1 761 ? 7.874 -6.853 16.835 1.00 79.12 761 HIS A C 1
ATOM 5971 O O . HIS A 1 761 ? 8.730 -7.740 16.844 1.00 79.12 761 HIS A O 1
ATOM 5977 N N . ILE A 1 762 ? 7.823 -5.944 15.864 1.00 73.94 762 ILE A N 1
ATOM 5978 C CA . ILE A 1 762 ? 8.684 -5.928 14.675 1.00 73.94 762 ILE A CA 1
ATOM 5979 C C . ILE A 1 762 ? 10.156 -5.649 15.024 1.00 73.94 762 ILE A C 1
ATOM 5981 O O . ILE A 1 762 ? 11.052 -6.261 14.437 1.00 73.94 762 ILE A O 1
ATOM 5985 N N . ASN A 1 763 ? 10.416 -4.772 16.001 1.00 65.56 763 ASN A N 1
ATOM 5986 C CA . ASN A 1 763 ? 11.766 -4.344 16.392 1.00 65.56 763 ASN A CA 1
ATOM 5987 C C . ASN A 1 763 ? 12.677 -5.469 16.928 1.00 65.56 763 ASN A C 1
ATOM 5989 O O . ASN A 1 763 ? 13.896 -5.296 16.920 1.00 65.56 763 ASN A O 1
ATOM 5993 N N . PHE A 1 764 ? 12.126 -6.599 17.387 1.00 58.44 764 PHE A N 1
ATOM 5994 C CA . PHE A 1 764 ? 12.916 -7.717 17.925 1.00 58.44 764 PHE A CA 1
ATOM 5995 C C . PHE A 1 764 ? 13.271 -8.793 16.890 1.00 58.44 764 PHE A C 1
ATOM 5997 O O . PHE A 1 764 ? 14.255 -9.507 17.076 1.00 58.44 764 PHE A O 1
ATOM 6004 N N . ASN A 1 765 ? 12.493 -8.918 15.810 1.00 61.94 765 ASN A N 1
ATOM 6005 C CA . ASN A 1 765 ? 12.543 -10.097 14.939 1.00 61.94 765 ASN A CA 1
ATOM 6006 C C . ASN A 1 765 ? 13.370 -9.898 13.659 1.00 61.94 765 ASN A C 1
ATOM 6008 O O . ASN A 1 765 ? 14.097 -10.806 13.251 1.00 61.94 765 ASN A O 1
ATOM 6012 N N . PHE A 1 766 ? 13.314 -8.726 13.018 1.00 68.38 766 PHE A N 1
ATOM 6013 C CA . PHE A 1 766 ? 14.028 -8.510 11.754 1.00 68.38 766 PHE A CA 1
ATOM 6014 C C . PHE A 1 766 ? 15.449 -7.983 11.960 1.00 68.38 766 PHE A C 1
ATOM 6016 O O . PHE A 1 766 ? 15.687 -7.012 12.671 1.00 68.38 766 PHE A O 1
ATOM 6023 N N . ARG A 1 767 ? 16.411 -8.539 11.211 1.00 73.06 767 ARG A N 1
ATOM 6024 C CA . ARG A 1 767 ? 17.816 -8.073 11.175 1.00 73.06 767 ARG A CA 1
ATOM 6025 C C . ARG A 1 767 ? 18.016 -6.755 10.397 1.00 73.06 767 ARG A C 1
ATOM 6027 O O . ARG A 1 767 ? 19.135 -6.430 9.999 1.00 73.06 767 ARG A O 1
ATOM 6034 N N . LEU A 1 768 ? 16.938 -6.013 10.149 1.00 80.94 768 LEU A N 1
ATOM 6035 C CA . LEU A 1 768 ? 16.885 -4.778 9.367 1.00 80.94 768 LEU A CA 1
ATOM 6036 C C . LEU A 1 768 ? 16.457 -3.622 10.277 1.00 80.94 768 LEU A C 1
ATOM 6038 O O . LEU A 1 768 ? 15.651 -3.810 11.182 1.00 80.94 768 LEU A O 1
ATOM 6042 N N . LYS A 1 769 ? 16.959 -2.408 10.034 1.00 82.62 769 LYS A N 1
ATOM 6043 C CA . LYS A 1 769 ? 16.559 -1.227 10.821 1.00 82.62 769 LYS A CA 1
ATOM 6044 C C . LYS A 1 769 ? 15.336 -0.532 10.203 1.00 82.62 769 LYS A C 1
ATOM 6046 O O . LYS A 1 769 ? 15.429 -0.151 9.035 1.00 82.62 769 LYS A O 1
ATOM 6051 N N . PRO A 1 770 ? 14.231 -0.298 10.932 1.00 83.38 770 PRO A N 1
ATOM 6052 C CA . PRO A 1 770 ? 13.123 0.486 10.397 1.00 83.38 770 PRO A CA 1
ATOM 6053 C C . PRO A 1 770 ? 13.566 1.939 10.167 1.00 83.38 770 PRO A C 1
ATOM 6055 O O . PRO A 1 770 ? 14.118 2.578 11.065 1.00 83.38 770 PRO A O 1
ATOM 6058 N N . THR A 1 771 ? 13.364 2.470 8.959 1.00 82.06 771 THR A N 1
ATOM 6059 C CA . THR A 1 771 ? 13.638 3.876 8.629 1.00 82.06 771 THR A CA 1
ATOM 6060 C C . THR A 1 771 ? 12.880 4.336 7.387 1.00 82.06 771 THR A C 1
ATOM 6062 O O . THR A 1 771 ? 12.768 3.618 6.397 1.00 82.06 771 THR A O 1
ATOM 6065 N N . LEU A 1 772 ? 12.428 5.589 7.412 1.00 80.38 772 LEU A N 1
ATOM 6066 C CA . LEU A 1 772 ? 11.694 6.240 6.320 1.00 80.38 772 LEU A CA 1
ATOM 6067 C C . LEU A 1 772 ? 12.577 6.626 5.119 1.00 80.38 772 LEU A C 1
ATOM 6069 O O . LEU A 1 772 ? 12.071 7.131 4.125 1.00 80.38 772 LEU A O 1
ATOM 6073 N N . ALA A 1 773 ? 13.892 6.420 5.226 1.00 82.81 773 ALA A N 1
ATOM 6074 C CA . ALA A 1 773 ? 14.875 6.663 4.170 1.00 82.81 773 ALA A CA 1
ATOM 6075 C C . ALA A 1 773 ? 15.388 5.359 3.519 1.00 82.81 773 ALA A C 1
ATOM 6077 O O . ALA A 1 773 ? 16.478 5.350 2.947 1.00 82.81 773 ALA A O 1
ATOM 6078 N N . SER A 1 774 ? 14.658 4.249 3.669 1.00 87.19 774 SER A N 1
ATOM 6079 C CA . SER A 1 774 ? 14.984 2.982 3.007 1.00 87.19 774 SER A CA 1
ATOM 6080 C C . SER A 1 774 ? 14.383 2.920 1.606 1.00 87.19 774 SER A C 1
ATOM 6082 O O . SER A 1 774 ? 13.284 3.422 1.397 1.00 87.19 774 SER A O 1
ATOM 6084 N N . ASP A 1 775 ? 15.067 2.248 0.676 1.00 89.81 775 ASP A N 1
ATOM 6085 C CA . ASP A 1 775 ? 14.511 1.914 -0.640 1.00 89.81 775 ASP A CA 1
ATOM 6086 C C . ASP A 1 775 ? 13.641 0.641 -0.610 1.00 89.81 775 ASP A C 1
ATOM 6088 O O . ASP A 1 775 ? 12.967 0.338 -1.590 1.00 89.81 775 ASP A O 1
ATOM 6092 N N . PHE A 1 776 ? 13.631 -0.107 0.500 1.00 92.50 776 PHE A N 1
ATOM 6093 C CA . PHE A 1 776 ? 12.898 -1.365 0.668 1.00 92.50 776 PHE A CA 1
ATOM 6094 C C . PHE A 1 776 ? 11.686 -1.193 1.593 1.00 92.50 776 PHE A C 1
ATOM 6096 O O . PHE A 1 776 ? 11.807 -0.615 2.672 1.00 92.50 776 PHE A O 1
ATOM 6103 N N . THR A 1 777 ? 10.525 -1.719 1.200 1.00 93.19 777 THR A N 1
ATOM 6104 C CA . THR A 1 777 ? 9.262 -1.636 1.948 1.00 93.19 777 THR A CA 1
ATOM 6105 C C . THR A 1 777 ? 8.719 -3.027 2.264 1.00 93.19 777 THR A C 1
ATOM 6107 O O . THR A 1 777 ? 8.589 -3.872 1.378 1.00 93.19 777 THR A O 1
ATOM 6110 N N . ILE A 1 778 ? 8.348 -3.236 3.529 1.00 91.50 778 ILE A N 1
ATOM 6111 C CA . ILE A 1 778 ? 7.577 -4.390 3.998 1.00 91.50 778 ILE A CA 1
ATOM 6112 C C . ILE A 1 778 ? 6.142 -3.913 4.225 1.00 91.50 778 ILE A C 1
ATOM 6114 O O . ILE A 1 778 ? 5.894 -3.111 5.128 1.00 91.50 778 ILE A O 1
ATOM 6118 N N . THR A 1 779 ? 5.205 -4.409 3.418 1.00 92.81 779 THR A N 1
ATOM 6119 C CA . THR A 1 779 ? 3.773 -4.123 3.565 1.00 92.81 779 THR A CA 1
ATOM 6120 C C . THR A 1 779 ? 3.047 -5.339 4.120 1.00 92.81 779 THR A C 1
ATOM 6122 O O . THR A 1 779 ? 3.096 -6.414 3.523 1.00 92.81 779 THR A O 1
ATOM 6125 N N . ILE A 1 780 ? 2.329 -5.158 5.228 1.00 92.25 780 ILE A N 1
ATOM 6126 C CA . ILE A 1 780 ? 1.413 -6.159 5.785 1.00 92.25 780 ILE A CA 1
ATOM 6127 C C . ILE A 1 780 ? -0.011 -5.622 5.633 1.00 92.25 780 ILE A C 1
ATOM 6129 O O . ILE A 1 780 ? -0.305 -4.496 6.045 1.00 92.25 780 ILE A O 1
ATOM 6133 N N . THR A 1 781 ? -0.884 -6.406 5.003 1.00 93.25 781 THR A N 1
ATOM 6134 C CA . THR A 1 781 ? -2.274 -6.022 4.720 1.00 93.25 781 THR A CA 1
ATOM 6135 C C . THR A 1 781 ? -3.238 -7.006 5.354 1.00 93.25 781 THR A C 1
ATOM 6137 O O . THR A 1 781 ? -3.152 -8.193 5.066 1.00 93.25 781 THR A O 1
ATOM 6140 N N . PHE A 1 782 ? -4.139 -6.493 6.191 1.00 92.56 782 PHE A N 1
ATOM 6141 C CA . PHE A 1 782 ? -5.173 -7.231 6.908 1.00 92.56 782 PHE A CA 1
ATOM 6142 C C . PHE A 1 782 ? -6.553 -6.985 6.293 1.00 92.56 782 PHE A C 1
ATOM 6144 O O . PHE A 1 782 ? -6.940 -5.835 6.076 1.00 92.56 782 PHE A O 1
ATOM 6151 N N . GLU A 1 783 ? -7.305 -8.059 6.069 1.00 89.44 783 GLU A N 1
ATOM 6152 C CA . GLU A 1 783 ? -8.620 -8.057 5.427 1.00 89.44 783 GLU A CA 1
ATOM 6153 C C . GLU A 1 783 ? -9.612 -8.926 6.225 1.00 89.44 783 GLU A C 1
ATOM 6155 O O . GLU A 1 783 ? -9.364 -10.098 6.513 1.00 89.44 783 GLU A O 1
ATOM 6160 N N . ASN A 1 784 ? -10.754 -8.342 6.584 1.00 87.44 784 ASN A N 1
ATOM 6161 C CA . ASN A 1 784 ? -11.965 -9.038 7.019 1.00 87.44 784 ASN A CA 1
ATOM 6162 C C . ASN A 1 784 ? -13.123 -8.293 6.346 1.00 87.44 784 ASN A C 1
ATOM 6164 O O . ASN A 1 784 ? -13.213 -7.070 6.469 1.00 87.44 784 ASN A O 1
ATOM 6168 N N . ASN A 1 785 ? -13.950 -9.049 5.622 1.00 84.12 785 ASN A N 1
ATOM 6169 C CA . ASN A 1 785 ? -15.008 -8.531 4.753 1.00 84.12 785 ASN A CA 1
ATOM 6170 C C . ASN A 1 785 ? -16.409 -8.927 5.268 1.00 84.12 785 ASN A C 1
ATOM 6172 O O . ASN A 1 785 ? -17.415 -8.625 4.631 1.00 84.12 785 ASN A O 1
ATOM 6176 N N . GLU A 1 786 ? -16.482 -9.613 6.417 1.00 85.12 786 GLU A N 1
ATOM 6177 C CA . GLU A 1 786 ? -17.695 -10.195 7.022 1.00 85.12 786 GLU A CA 1
ATOM 6178 C C . GLU A 1 786 ? -18.795 -9.145 7.253 1.00 85.12 786 GLU A C 1
ATOM 6180 O O . GLU A 1 786 ? -19.994 -9.432 7.211 1.00 85.12 786 GLU A O 1
ATOM 6185 N N . LEU A 1 787 ? -18.374 -7.907 7.515 1.00 83.19 787 LEU A N 1
ATOM 6186 C CA . LEU A 1 787 ? -19.240 -6.799 7.906 1.00 83.19 787 LEU A CA 1
ATOM 6187 C C . LEU A 1 787 ? -19.347 -5.707 6.832 1.00 83.19 787 LEU A C 1
ATOM 6189 O O . LEU A 1 787 ? -20.105 -4.759 7.029 1.00 83.19 787 LEU A O 1
ATOM 6193 N N . ASP A 1 788 ? -18.664 -5.854 5.690 1.00 83.00 788 ASP A N 1
ATOM 6194 C CA . ASP A 1 788 ? -18.629 -4.847 4.620 1.00 83.00 788 ASP A CA 1
ATOM 6195 C C . ASP A 1 788 ? -20.035 -4.478 4.124 1.00 83.00 788 ASP A C 1
ATOM 6197 O O . ASP A 1 788 ? -20.298 -3.308 3.847 1.00 83.00 788 ASP A O 1
ATOM 6201 N N . GLU A 1 789 ? -20.962 -5.440 4.034 1.00 80.00 789 GLU A N 1
ATOM 6202 C CA . GLU A 1 789 ? -22.347 -5.170 3.622 1.00 80.00 789 GLU A CA 1
ATOM 6203 C C . GLU A 1 789 ? -23.092 -4.315 4.664 1.00 80.00 789 GLU A C 1
ATOM 6205 O O . GLU A 1 789 ? -23.652 -3.278 4.313 1.00 80.00 789 GLU A O 1
ATOM 6210 N N . LYS A 1 790 ? -23.022 -4.670 5.954 1.00 82.06 790 LYS A N 1
ATOM 6211 C CA . LYS A 1 790 ? -23.695 -3.948 7.057 1.00 82.06 790 LYS A CA 1
ATOM 6212 C C . LYS A 1 790 ? -23.118 -2.543 7.261 1.00 82.06 790 LYS A C 1
ATOM 6214 O O . LYS A 1 790 ? -23.857 -1.573 7.443 1.00 82.06 790 LYS A O 1
ATOM 6219 N N . ASP A 1 791 ? -21.796 -2.417 7.189 1.00 86.25 791 ASP A N 1
ATOM 6220 C CA . ASP A 1 791 ? -21.101 -1.136 7.299 1.00 86.25 791 ASP A CA 1
ATOM 6221 C C . ASP A 1 791 ? -21.372 -0.251 6.062 1.00 86.25 791 ASP A C 1
ATOM 6223 O O . ASP A 1 791 ? -21.505 0.972 6.186 1.00 86.25 791 ASP A O 1
ATOM 6227 N N . SER A 1 792 ? -21.540 -0.851 4.874 1.00 81.81 792 SER A N 1
ATOM 6228 C CA . SER A 1 792 ? -22.000 -0.150 3.664 1.00 81.81 792 SER A CA 1
ATOM 6229 C C . SER A 1 792 ? -23.435 0.348 3.792 1.00 81.81 792 SER A C 1
ATOM 6231 O O . SER A 1 792 ? -23.689 1.510 3.478 1.00 81.81 792 SER A O 1
ATOM 6233 N N . GLU A 1 793 ? -24.366 -0.485 4.269 1.00 82.19 793 GLU A N 1
ATOM 6234 C CA . GLU A 1 793 ? -25.765 -0.104 4.509 1.00 82.19 793 GLU A CA 1
ATOM 6235 C C . GLU A 1 793 ? -25.854 1.084 5.471 1.00 82.19 793 GLU A C 1
ATOM 6237 O O . GLU A 1 793 ? -26.505 2.085 5.162 1.00 82.19 793 GLU A O 1
ATOM 6242 N N . PHE A 1 794 ? -25.128 1.030 6.593 1.00 84.44 794 PHE A N 1
ATOM 6243 C CA . PHE A 1 794 ? -25.054 2.130 7.554 1.00 84.44 794 PHE A CA 1
ATOM 6244 C C . PHE A 1 794 ? -24.589 3.444 6.905 1.00 84.44 794 PHE A C 1
ATOM 6246 O O . PHE A 1 794 ? -25.159 4.512 7.154 1.00 84.44 794 PHE A O 1
ATOM 6253 N N . LEU A 1 795 ? -23.562 3.392 6.055 1.00 84.44 795 LEU A N 1
ATOM 6254 C CA . LEU A 1 795 ? -23.028 4.585 5.402 1.00 84.44 795 LEU A CA 1
ATOM 6255 C C . LEU A 1 795 ? -23.909 5.088 4.251 1.00 84.44 795 LEU A C 1
ATOM 6257 O O . LEU A 1 795 ? -24.030 6.301 4.077 1.00 84.44 795 LEU A O 1
ATOM 6261 N N . LEU A 1 796 ? -24.551 4.196 3.494 1.00 81.00 796 LEU A N 1
ATOM 6262 C CA . LEU A 1 796 ? -25.517 4.546 2.449 1.00 81.00 796 LEU A CA 1
ATOM 6263 C C . LEU A 1 796 ? -26.782 5.176 3.034 1.00 81.00 796 LEU A C 1
ATOM 6265 O O . LEU A 1 796 ? -27.276 6.151 2.473 1.00 81.00 796 LEU A O 1
ATOM 6269 N N . PHE A 1 797 ? -27.265 4.677 4.174 1.00 82.12 797 PHE A N 1
ATOM 6270 C CA . PHE A 1 797 ? -28.419 5.228 4.884 1.00 82.12 797 PHE A CA 1
ATOM 6271 C C . PHE A 1 797 ? -28.159 6.657 5.386 1.00 82.12 797 PHE A C 1
ATOM 6273 O O . PHE A 1 797 ? -28.995 7.542 5.205 1.00 82.12 797 PHE A O 1
ATOM 6280 N N . ASN A 1 798 ? -26.988 6.911 5.983 1.00 82.75 798 ASN A N 1
ATOM 6281 C CA . ASN A 1 798 ? -26.662 8.223 6.557 1.00 82.75 798 ASN A CA 1
ATOM 6282 C C . ASN A 1 798 ? -26.092 9.233 5.534 1.00 82.75 798 ASN A C 1
ATOM 6284 O O . ASN A 1 798 ? -26.226 10.441 5.737 1.00 82.75 798 ASN A O 1
ATOM 6288 N N . PHE A 1 799 ? -25.483 8.782 4.427 1.00 83.81 799 PHE A N 1
ATOM 6289 C CA . PHE A 1 799 ? -24.840 9.653 3.426 1.00 83.81 799 PHE A CA 1
ATOM 6290 C C . PHE A 1 799 ? -25.224 9.351 1.953 1.00 83.81 799 PHE A C 1
ATOM 6292 O O . PHE A 1 799 ? -24.348 9.397 1.082 1.00 83.81 799 PHE A O 1
ATOM 6299 N N . PRO A 1 800 ? -26.505 9.110 1.598 1.00 76.06 800 PRO A N 1
ATOM 6300 C CA . PRO A 1 800 ? -26.897 8.589 0.275 1.00 76.06 800 PRO A CA 1
ATOM 6301 C C . PRO A 1 800 ? -26.442 9.471 -0.902 1.00 76.06 800 PRO A C 1
ATOM 6303 O O . PRO A 1 800 ? -26.074 8.976 -1.971 1.00 76.06 800 PRO A O 1
ATOM 6306 N N . ASN A 1 801 ? -26.395 10.789 -0.692 1.00 70.75 801 ASN A N 1
ATOM 6307 C CA . ASN A 1 801 ? -25.981 11.775 -1.695 1.00 70.75 801 ASN A CA 1
ATOM 6308 C C . ASN A 1 801 ? -24.489 11.706 -2.084 1.00 70.75 801 ASN A C 1
ATOM 6310 O O . ASN A 1 801 ? -24.133 12.184 -3.158 1.00 70.75 801 ASN A O 1
ATOM 6314 N N . GLU A 1 802 ? -23.619 11.127 -1.247 1.00 71.00 802 GLU A N 1
ATOM 6315 C CA . GLU A 1 802 ? -22.184 10.952 -1.549 1.00 71.00 802 GLU A CA 1
ATOM 6316 C C . GLU A 1 802 ? -21.923 9.679 -2.386 1.00 71.00 802 GLU A C 1
ATOM 6318 O O . GLU A 1 802 ? -20.856 9.519 -2.985 1.00 71.00 802 GLU A O 1
ATOM 6323 N N . TYR A 1 803 ? -22.910 8.779 -2.468 1.00 63.41 803 TYR A N 1
ATOM 6324 C CA . TYR A 1 803 ? -22.865 7.562 -3.284 1.00 63.41 803 TYR A CA 1
ATOM 6325 C C . TYR A 1 803 ? -23.604 7.732 -4.617 1.00 63.41 803 TYR A C 1
ATOM 6327 O O . TYR A 1 803 ? -23.109 7.296 -5.659 1.00 63.41 803 TYR A O 1
ATOM 6335 N N . MET A 1 804 ? -24.743 8.435 -4.621 1.00 58.09 804 MET A N 1
ATOM 6336 C CA . MET A 1 804 ? -25.527 8.706 -5.831 1.00 58.09 804 MET A CA 1
ATOM 6337 C C . MET A 1 804 ? -24.971 9.873 -6.663 1.00 58.09 804 MET A C 1
ATOM 6339 O O . MET A 1 804 ? -25.494 10.989 -6.686 1.00 58.09 804 MET A O 1
ATOM 6343 N N . GLY A 1 805 ? -23.912 9.594 -7.427 1.00 54.34 805 GLY A N 1
ATOM 6344 C CA . GLY A 1 805 ? -23.394 10.516 -8.438 1.00 54.34 805 GLY A CA 1
ATOM 6345 C C . GLY A 1 805 ? -24.454 10.877 -9.493 1.00 54.34 805 GLY A C 1
ATOM 6346 O O . GLY A 1 805 ? -25.042 9.994 -10.113 1.00 54.34 805 GLY A O 1
ATOM 6347 N N . ARG A 1 806 ? -24.641 12.184 -9.750 1.00 48.69 806 ARG A N 1
ATOM 6348 C CA . ARG A 1 806 ? -25.729 12.834 -10.536 1.00 48.69 806 ARG A CA 1
ATOM 6349 C C . ARG A 1 806 ? -26.014 12.342 -11.982 1.00 48.69 806 ARG A C 1
ATOM 6351 O O . ARG A 1 806 ? -26.751 13.016 -12.698 1.00 48.69 806 ARG A O 1
ATOM 6358 N N . LYS A 1 807 ? -25.419 11.246 -12.469 1.00 50.53 807 LYS A N 1
ATOM 6359 C CA . LYS A 1 807 ? -25.526 10.763 -13.865 1.00 50.53 807 LYS A CA 1
ATOM 6360 C C . LYS A 1 807 ? -25.579 9.231 -14.050 1.00 50.53 807 LYS A C 1
ATOM 6362 O O . LYS A 1 807 ? -25.278 8.761 -15.143 1.00 50.53 807 LYS A O 1
ATOM 6367 N N . ARG A 1 808 ? -25.929 8.436 -13.032 1.00 49.94 808 ARG A N 1
ATOM 6368 C CA . ARG A 1 808 ? -26.086 6.971 -13.175 1.00 49.94 808 ARG A CA 1
ATOM 6369 C C . ARG A 1 808 ? -27.361 6.497 -12.474 1.00 49.94 808 ARG A C 1
ATOM 6371 O O . ARG A 1 808 ? -27.416 6.552 -11.253 1.00 49.94 808 ARG A O 1
ATOM 6378 N N . LYS A 1 809 ? -28.369 6.074 -13.247 1.00 50.44 809 LYS A N 1
ATOM 6379 C CA . LYS A 1 809 ? -29.594 5.430 -12.732 1.00 50.44 809 LYS A CA 1
ATOM 6380 C C . LYS A 1 809 ? -29.557 3.902 -12.852 1.00 50.44 809 LYS A C 1
ATOM 6382 O O . LYS A 1 809 ? -30.111 3.228 -11.997 1.00 50.44 809 LYS A O 1
ATOM 6387 N N . ASP A 1 810 ? -28.852 3.381 -13.854 1.00 51.16 810 ASP A N 1
ATOM 6388 C CA . ASP A 1 810 ? -28.896 1.966 -14.241 1.00 51.16 810 ASP A CA 1
ATOM 6389 C C . ASP A 1 810 ? -27.604 1.232 -13.838 1.00 51.16 810 ASP A C 1
ATOM 6391 O O . ASP A 1 810 ? -26.817 0.809 -14.685 1.00 51.16 810 ASP A O 1
ATOM 6395 N N . TYR A 1 811 ? -27.326 1.149 -12.533 1.00 54.50 811 TYR A N 1
ATOM 6396 C CA . TYR A 1 811 ? -26.194 0.379 -11.999 1.00 54.50 811 TYR A CA 1
ATOM 6397 C C . TYR A 1 811 ? -26.653 -0.586 -10.907 1.00 54.50 811 TYR A C 1
ATOM 6399 O O . TYR A 1 811 ? -27.413 -0.208 -10.020 1.00 54.50 811 TYR A O 1
ATOM 6407 N N . ASP A 1 812 ? -26.151 -1.821 -10.976 1.00 62.84 812 ASP A N 1
ATOM 6408 C CA . ASP A 1 812 ? -26.378 -2.864 -9.976 1.00 62.84 812 ASP A CA 1
ATOM 6409 C C . ASP A 1 812 ? -26.001 -2.376 -8.567 1.00 62.84 812 ASP A C 1
ATOM 6411 O O . ASP A 1 812 ? -24.881 -1.913 -8.325 1.00 62.84 812 ASP A O 1
ATOM 6415 N N . PHE A 1 813 ? -26.948 -2.509 -7.636 1.00 61.66 813 PHE A N 1
ATOM 6416 C CA . PHE A 1 813 ? -26.785 -2.124 -6.241 1.00 61.66 813 PHE A CA 1
ATOM 6417 C C . PHE A 1 813 ? -25.662 -2.917 -5.559 1.00 61.66 813 PHE A C 1
ATOM 6419 O O . PHE A 1 813 ? -24.882 -2.324 -4.817 1.00 61.66 813 PHE A O 1
ATOM 6426 N N . LYS A 1 814 ? -25.489 -4.215 -5.858 1.00 62.03 814 LYS A N 1
ATOM 6427 C CA . LYS A 1 814 ? -24.400 -5.019 -5.272 1.00 62.03 814 LYS A CA 1
ATOM 6428 C C . LYS A 1 814 ? -23.028 -4.529 -5.725 1.00 62.03 814 LYS A C 1
ATOM 6430 O O . LYS A 1 814 ? -22.115 -4.395 -4.908 1.00 62.03 814 LYS A O 1
ATOM 6435 N N . LYS A 1 815 ? -22.881 -4.177 -7.005 1.00 62.72 815 LYS A N 1
ATOM 6436 C CA . LYS A 1 815 ? -21.666 -3.516 -7.491 1.00 62.72 815 LYS A CA 1
ATOM 6437 C C . LYS A 1 815 ? -21.464 -2.131 -6.871 1.00 62.72 815 LYS A C 1
ATOM 6439 O O . LYS A 1 815 ? -20.336 -1.797 -6.513 1.00 62.72 815 LYS A O 1
ATOM 6444 N N . LEU A 1 816 ? -22.532 -1.348 -6.681 1.00 62.38 816 LEU A N 1
ATOM 6445 C CA . LEU A 1 816 ? -22.439 -0.058 -5.993 1.00 62.38 816 LEU A CA 1
ATOM 6446 C C . LEU A 1 816 ? -21.929 -0.220 -4.555 1.00 62.38 816 LEU A C 1
ATOM 6448 O O . LEU A 1 816 ? -21.051 0.549 -4.178 1.00 62.38 816 LEU A O 1
ATOM 6452 N N . MET A 1 817 ? -22.416 -1.204 -3.791 1.00 59.47 817 MET A N 1
ATOM 6453 C CA . MET A 1 817 ? -21.935 -1.523 -2.435 1.00 59.47 817 MET A CA 1
ATOM 6454 C C . MET A 1 817 ? -20.418 -1.771 -2.437 1.00 59.47 817 MET A C 1
ATOM 6456 O O . MET A 1 817 ? -19.660 -1.059 -1.774 1.00 59.47 817 MET A O 1
ATOM 6460 N N . LYS A 1 818 ? -19.960 -2.717 -3.268 1.00 61.47 818 LYS A N 1
ATOM 6461 C CA . LYS A 1 818 ? -18.557 -3.157 -3.301 1.00 61.47 818 LYS A CA 1
ATOM 6462 C C . LYS A 1 818 ? -17.581 -2.081 -3.798 1.00 61.47 818 LYS A C 1
ATOM 6464 O O . LYS A 1 818 ? -16.505 -1.933 -3.232 1.00 61.47 818 LYS A O 1
ATOM 6469 N N . ASP A 1 819 ? -17.974 -1.264 -4.778 1.00 59.78 819 ASP A N 1
ATOM 6470 C CA . ASP A 1 819 ? -17.172 -0.119 -5.253 1.00 59.78 819 ASP A CA 1
ATOM 6471 C C . ASP A 1 819 ? -17.232 1.099 -4.288 1.00 59.78 819 ASP A C 1
ATOM 6473 O O . ASP A 1 819 ? -16.612 2.147 -4.532 1.00 59.78 819 ASP A O 1
ATOM 6477 N N . SER A 1 820 ? -18.013 1.017 -3.203 1.00 61.06 820 SER A N 1
ATOM 6478 C CA . SER A 1 820 ? -18.278 2.127 -2.278 1.00 61.06 820 SER A CA 1
ATOM 6479 C C . SER A 1 820 ? -17.545 2.036 -0.949 1.00 61.06 820 SER A C 1
ATOM 6481 O O . SER A 1 820 ? -17.020 3.059 -0.489 1.00 61.06 820 SER A O 1
ATOM 6483 N N . PHE A 1 821 ? -17.453 0.849 -0.357 1.00 71.75 821 PHE A N 1
ATOM 6484 C CA . PHE A 1 821 ? -16.831 0.673 0.949 1.00 71.75 821 PHE A CA 1
ATOM 6485 C C . PHE A 1 821 ? -15.302 0.702 0.860 1.00 71.75 821 PHE A C 1
ATOM 6487 O O . PHE A 1 821 ? -14.637 -0.289 0.582 1.00 71.75 821 PHE A O 1
ATOM 6494 N N . THR A 1 822 ? -14.717 1.885 1.058 1.00 78.62 822 THR A N 1
ATOM 6495 C CA . THR A 1 822 ? -13.259 2.063 1.013 1.00 78.62 822 THR A CA 1
ATOM 6496 C C . THR A 1 822 ? -12.761 2.974 2.129 1.00 78.62 822 THR A C 1
ATOM 6498 O O . THR A 1 822 ? -13.372 3.997 2.455 1.00 78.62 822 THR A O 1
ATOM 6501 N N . LYS A 1 823 ? -11.564 2.655 2.635 1.00 79.50 823 LYS A N 1
ATOM 6502 C CA . LYS A 1 823 ? -10.758 3.432 3.600 1.00 79.50 823 LYS A CA 1
ATOM 6503 C C . LYS A 1 823 ? -10.718 4.937 3.277 1.00 79.50 823 LYS A C 1
ATOM 6505 O O . LYS A 1 823 ? -10.780 5.780 4.174 1.00 79.50 823 LYS A O 1
ATOM 6510 N N . VAL A 1 824 ? -10.655 5.278 1.985 1.00 78.62 824 VAL A N 1
ATOM 6511 C CA . VAL A 1 824 ? -10.646 6.658 1.474 1.00 78.62 824 VAL A CA 1
ATOM 6512 C C . VAL A 1 824 ? -12.002 7.343 1.660 1.00 78.62 824 VAL A C 1
ATOM 6514 O O . VAL A 1 824 ? -12.028 8.468 2.155 1.00 78.62 824 VAL A O 1
ATOM 6517 N N . ARG A 1 825 ? -13.121 6.686 1.316 1.00 78.19 825 ARG A N 1
ATOM 6518 C CA . ARG A 1 825 ? -14.467 7.252 1.518 1.00 78.19 825 ARG A CA 1
ATOM 6519 C C . ARG A 1 825 ? -14.780 7.431 3.006 1.00 78.19 825 ARG A C 1
ATOM 6521 O O . ARG A 1 825 ? -15.153 8.532 3.402 1.00 78.19 825 ARG A O 1
ATOM 6528 N N . ILE A 1 826 ? -14.501 6.426 3.843 1.00 83.81 826 ILE A N 1
ATOM 6529 C CA . ILE A 1 826 ? -14.677 6.522 5.306 1.00 83.81 826 ILE A CA 1
ATOM 6530 C C . ILE A 1 826 ? -13.901 7.720 5.874 1.00 83.81 826 ILE A C 1
ATOM 6532 O O . ILE A 1 826 ? -14.447 8.511 6.638 1.00 83.81 826 ILE A O 1
ATOM 6536 N N . SER A 1 827 ? -12.667 7.946 5.416 1.00 81.44 827 SER A N 1
ATOM 6537 C CA . SER A 1 827 ? -11.856 9.100 5.837 1.00 81.44 827 SER A CA 1
ATOM 6538 C C . SER A 1 827 ? -12.393 10.469 5.360 1.00 81.44 827 SER A C 1
ATOM 6540 O O . SER A 1 827 ? -11.996 11.498 5.904 1.00 81.44 827 SER A O 1
ATOM 6542 N N . GLN A 1 828 ? -13.280 10.521 4.356 1.00 79.44 828 GLN A N 1
ATOM 6543 C CA . GLN A 1 828 ? -13.863 11.766 3.818 1.00 79.44 828 GLN A CA 1
ATOM 6544 C C . GLN A 1 828 ? -15.151 12.216 4.530 1.00 79.44 828 GLN A C 1
ATOM 6546 O O . GLN A 1 828 ? -15.464 13.414 4.512 1.00 79.44 828 GLN A O 1
ATOM 6551 N N . PHE A 1 829 ? -15.903 11.292 5.138 1.00 78.31 829 PHE A N 1
ATOM 6552 C CA . PHE A 1 829 ? -17.160 11.597 5.841 1.00 78.31 829 PHE A CA 1
ATOM 6553 C C . PHE A 1 829 ? -17.251 11.070 7.279 1.00 78.31 829 PHE A C 1
ATOM 6555 O O . PHE A 1 829 ? -18.184 11.452 7.973 1.00 78.31 829 PHE A O 1
ATOM 6562 N N . GLY A 1 830 ? -16.306 10.263 7.773 1.00 78.94 830 GLY A N 1
ATOM 6563 C CA . GLY A 1 830 ? -16.329 9.743 9.148 1.00 78.94 830 GLY A CA 1
ATOM 6564 C C . GLY A 1 830 ? -16.359 10.850 10.209 1.00 78.94 830 GLY A C 1
ATOM 6565 O O . GLY A 1 830 ? -17.123 10.790 11.164 1.00 78.94 830 GLY A O 1
ATOM 6566 N N . SER A 1 831 ? -15.664 11.961 9.946 1.00 81.00 831 SER A N 1
ATOM 6567 C CA . SER A 1 831 ? -15.725 13.198 10.742 1.00 81.00 831 SER A CA 1
ATOM 6568 C C . SER A 1 831 ? -17.072 13.943 10.697 1.00 81.00 831 SER A C 1
ATOM 6570 O O . SER A 1 831 ? -17.230 14.951 11.383 1.00 81.00 831 SER A O 1
ATOM 6572 N N . ARG A 1 832 ? -18.038 13.474 9.896 1.00 87.38 832 ARG A N 1
ATOM 6573 C CA . ARG A 1 832 ? -19.427 13.957 9.839 1.00 87.38 832 ARG A CA 1
ATOM 6574 C C . ARG A 1 832 ? -20.417 13.011 10.526 1.00 87.38 832 ARG A C 1
ATOM 6576 O O . ARG A 1 832 ? -21.594 13.352 10.590 1.00 87.38 832 ARG A O 1
ATOM 6583 N N . ILE A 1 833 ? -19.976 11.843 11.005 1.00 86.56 833 ILE A N 1
ATOM 6584 C CA . ILE A 1 833 ? -20.819 10.927 11.782 1.00 86.56 833 ILE A CA 1
ATOM 6585 C C . ILE A 1 833 ? -21.139 11.620 13.111 1.00 86.56 833 ILE A C 1
ATOM 6587 O O . ILE A 1 833 ? -20.259 11.825 13.951 1.00 86.56 833 ILE A O 1
ATOM 6591 N N . THR A 1 834 ? -22.398 12.025 13.278 1.00 86.56 834 THR A N 1
ATOM 6592 C CA . THR A 1 834 ? -22.895 12.579 14.542 1.00 86.56 834 THR A CA 1
ATOM 6593 C C . THR A 1 834 ? -23.134 11.457 15.548 1.00 86.56 834 THR A C 1
ATOM 6595 O O . THR A 1 834 ? -23.221 10.283 15.184 1.00 86.56 834 THR A O 1
ATOM 6598 N N . GLU A 1 835 ? -23.284 11.801 16.826 1.00 82.12 835 GLU A N 1
ATOM 6599 C CA . GLU A 1 835 ? -23.634 10.806 17.842 1.00 82.12 835 GLU A CA 1
ATOM 6600 C C . GLU A 1 835 ? -25.003 10.155 17.560 1.00 82.12 835 GLU A C 1
ATOM 6602 O O . GLU A 1 835 ? -25.169 8.956 17.755 1.00 82.12 835 GLU A O 1
ATOM 6607 N N . GLU A 1 836 ? -25.964 10.908 17.013 1.00 74.81 836 GLU A N 1
ATOM 6608 C CA . GLU A 1 836 ? -27.277 10.398 16.587 1.00 74.81 836 GLU A CA 1
ATOM 6609 C C . GLU A 1 836 ? -27.174 9.360 15.462 1.00 74.81 836 GLU A C 1
ATOM 6611 O O . GLU A 1 836 ? -27.894 8.360 15.475 1.00 74.81 836 GLU A O 1
ATOM 6616 N N . MET A 1 837 ? -26.273 9.581 14.495 1.00 84.50 837 MET A N 1
ATOM 6617 C CA . MET A 1 837 ? -25.966 8.600 13.451 1.00 84.50 837 MET A CA 1
ATOM 6618 C C . MET A 1 837 ? -25.291 7.378 14.072 1.00 84.50 83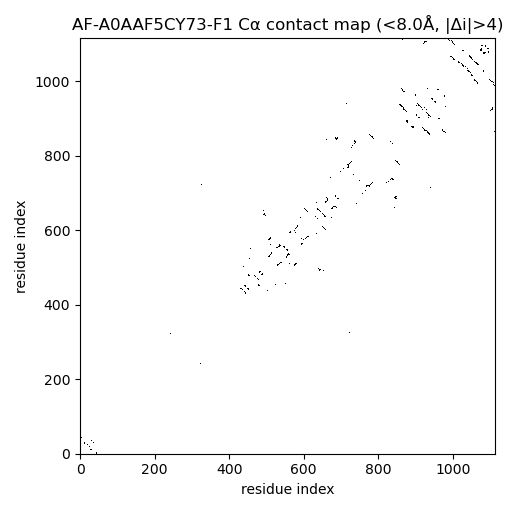7 MET A C 1
ATOM 6620 O O . MET A 1 837 ? -25.744 6.256 13.862 1.00 84.50 837 MET A O 1
ATOM 6624 N N . ALA A 1 838 ? -24.253 7.588 14.888 1.00 83.75 838 ALA A N 1
ATOM 6625 C CA . ALA A 1 838 ? -23.512 6.509 15.530 1.00 83.75 838 ALA A CA 1
ATOM 6626 C C . ALA A 1 838 ? -24.427 5.615 16.387 1.00 83.75 838 ALA A C 1
ATOM 6628 O O . ALA A 1 838 ? -24.36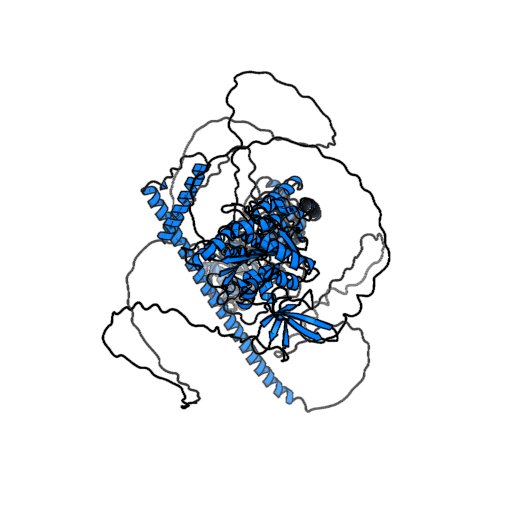7 4.397 16.265 1.00 83.75 838 ALA A O 1
ATOM 6629 N N . ARG A 1 839 ? -25.353 6.190 17.168 1.00 73.50 839 ARG A N 1
ATOM 6630 C CA . ARG A 1 839 ? -26.338 5.464 17.999 1.00 73.50 839 ARG A CA 1
ATOM 6631 C C . ARG A 1 839 ? -27.247 4.495 17.215 1.00 73.50 839 ARG A C 1
ATOM 6633 O O . ARG A 1 839 ? -27.898 3.658 17.849 1.00 73.50 839 ARG A O 1
ATOM 6640 N N . LYS A 1 840 ? -27.299 4.579 15.878 1.00 75.19 840 LYS A N 1
ATOM 6641 C CA . LYS A 1 840 ? -28.011 3.634 14.991 1.00 75.19 840 LYS A CA 1
ATOM 6642 C C . LYS A 1 840 ? -27.137 2.474 14.491 1.00 75.19 840 LYS A C 1
ATOM 6644 O O . LYS A 1 840 ? -27.684 1.487 14.014 1.00 75.19 840 LYS A O 1
ATOM 6649 N N . TYR A 1 841 ? -25.813 2.571 14.598 1.00 81.06 841 TYR A N 1
ATOM 6650 C CA . TYR A 1 841 ? -24.892 1.485 14.261 1.00 81.06 841 TYR A CA 1
ATOM 6651 C C . TYR A 1 841 ? -24.988 0.349 15.292 1.00 81.06 841 TYR A C 1
ATOM 6653 O O . TYR A 1 841 ? -25.138 0.602 16.490 1.00 81.06 841 TYR A O 1
ATOM 6661 N N . ASN A 1 842 ? -24.877 -0.902 14.836 1.00 75.44 842 ASN A N 1
ATOM 6662 C CA . ASN A 1 842 ? -24.865 -2.081 15.702 1.00 75.44 842 ASN A CA 1
ATOM 6663 C C . ASN A 1 842 ? -23.430 -2.620 15.841 1.00 75.44 842 ASN A C 1
ATOM 6665 O O . ASN A 1 842 ? -22.842 -3.096 14.869 1.00 75.44 842 ASN A O 1
ATOM 6669 N N . MET A 1 843 ? -22.852 -2.533 17.043 1.00 82.75 843 MET A N 1
ATOM 6670 C CA . MET A 1 843 ? -21.460 -2.917 17.312 1.00 82.75 843 MET A CA 1
ATOM 6671 C C . MET A 1 843 ? -21.326 -4.436 17.506 1.00 82.75 843 MET A C 1
ATOM 6673 O O . MET A 1 843 ? -21.212 -4.935 18.620 1.00 82.75 843 MET A O 1
ATOM 6677 N N . ILE A 1 844 ? -21.374 -5.165 16.392 1.00 80.94 844 ILE A N 1
ATOM 6678 C CA . ILE A 1 844 ? -21.339 -6.634 16.345 1.00 80.94 844 ILE A CA 1
ATOM 6679 C C . ILE A 1 844 ? -19.889 -7.151 16.437 1.00 80.94 844 ILE A C 1
ATOM 6681 O O . ILE A 1 844 ? -19.021 -6.653 15.713 1.00 80.94 844 ILE A O 1
ATOM 6685 N N . SER A 1 845 ? -19.628 -8.168 17.267 1.00 85.81 845 SER A N 1
ATOM 6686 C CA . SER A 1 845 ? -18.379 -8.951 17.225 1.00 85.81 845 SER A CA 1
ATOM 6687 C C . SER A 1 845 ? -18.249 -9.698 15.893 1.00 85.81 845 SER A C 1
ATOM 6689 O O . SER A 1 845 ? -19.221 -10.340 15.497 1.00 85.81 845 SER A O 1
ATOM 6691 N N . PRO A 1 846 ? -17.088 -9.666 15.215 1.00 87.00 846 PRO A N 1
ATOM 6692 C CA . PRO A 1 846 ? -16.857 -10.525 14.057 1.00 87.00 846 PRO A CA 1
ATOM 6693 C C . PRO A 1 846 ? -16.827 -12.003 14.474 1.00 87.00 846 PRO A C 1
ATOM 6695 O O . PRO A 1 846 ? -16.447 -12.346 15.598 1.00 87.00 846 PRO A O 1
ATOM 6698 N N . THR A 1 847 ? -17.208 -12.869 13.545 1.00 87.06 847 THR A N 1
ATOM 6699 C CA . THR A 1 847 ? -17.185 -14.330 13.664 1.00 87.06 847 THR A CA 1
ATOM 6700 C C . THR A 1 847 ? -16.020 -14.966 12.901 1.00 87.06 847 THR A C 1
ATOM 6702 O O . THR A 1 847 ? -15.641 -16.092 13.217 1.00 87.06 847 THR A O 1
ATOM 6705 N N . GLU A 1 848 ? -15.386 -14.244 11.968 1.00 85.25 848 GLU A N 1
ATOM 6706 C CA . GLU A 1 848 ? -14.216 -14.719 11.217 1.00 85.25 848 GLU A CA 1
ATOM 6707 C C . GLU A 1 848 ? -12.890 -14.106 11.711 1.00 85.25 848 GLU A C 1
ATOM 6709 O O . GLU A 1 848 ? -12.796 -12.910 12.008 1.00 85.25 848 GLU A O 1
ATOM 6714 N N . LYS A 1 849 ? -11.817 -14.916 11.739 1.00 87.94 849 LYS A N 1
ATOM 6715 C CA . LYS A 1 849 ? -10.448 -14.421 11.977 1.00 87.94 849 LYS A CA 1
ATOM 6716 C C . LYS A 1 849 ? -9.973 -13.596 10.772 1.00 87.94 849 LYS A C 1
ATOM 6718 O O . LYS A 1 849 ? -10.267 -13.924 9.626 1.00 87.94 849 LYS A O 1
ATOM 6723 N N . VAL A 1 850 ? -9.225 -12.522 11.024 1.00 88.69 850 VAL A N 1
ATOM 6724 C CA . VAL A 1 850 ? -8.741 -11.609 9.973 1.00 88.69 850 VAL A CA 1
ATOM 6725 C C . VAL A 1 850 ? -7.673 -12.287 9.112 1.00 88.69 850 VAL A C 1
ATOM 6727 O O . VAL A 1 850 ? -6.690 -12.820 9.627 1.00 88.69 850 VAL A O 1
ATOM 6730 N N . ASN A 1 851 ? -7.839 -12.220 7.791 1.00 91.50 851 ASN A N 1
ATOM 6731 C CA . ASN A 1 851 ? -6.848 -12.698 6.832 1.00 91.50 851 ASN A CA 1
ATOM 6732 C C . ASN A 1 851 ? -5.727 -11.666 6.673 1.00 91.50 851 ASN A C 1
ATOM 6734 O O . ASN A 1 851 ? -5.974 -10.464 6.767 1.00 91.50 851 ASN A O 1
ATOM 6738 N N . TYR A 1 852 ? -4.500 -12.105 6.387 1.00 93.06 852 TYR A N 1
ATOM 6739 C CA . TYR A 1 852 ? -3.389 -11.193 6.116 1.00 93.06 852 TYR A CA 1
ATOM 6740 C C . TYR A 1 852 ? -2.567 -11.599 4.890 1.00 93.06 852 TYR A C 1
ATOM 6742 O O . TYR A 1 852 ? -2.522 -12.763 4.495 1.00 93.06 852 TYR A O 1
ATOM 6750 N N . SER A 1 853 ? -1.875 -10.625 4.299 1.00 94.31 853 SER A N 1
ATOM 6751 C CA . SER A 1 853 ? -0.900 -10.831 3.226 1.00 94.31 853 SER A CA 1
ATOM 6752 C C . SER A 1 853 ? 0.363 -9.993 3.447 1.00 94.31 853 SER A C 1
ATOM 6754 O O . SER A 1 853 ? 0.307 -8.878 3.972 1.00 94.31 853 SER A O 1
ATOM 6756 N N . ILE A 1 854 ? 1.512 -10.550 3.051 1.00 93.62 854 ILE A N 1
ATOM 6757 C CA . ILE A 1 854 ? 2.845 -9.942 3.188 1.00 93.62 854 ILE A CA 1
ATOM 6758 C C . ILE A 1 854 ? 3.391 -9.648 1.786 1.00 93.62 854 ILE A C 1
ATOM 6760 O O . ILE A 1 854 ? 3.566 -10.564 0.974 1.00 93.62 854 ILE A O 1
ATOM 6764 N N . LEU A 1 855 ? 3.695 -8.381 1.512 1.00 94.25 855 LEU A N 1
ATOM 6765 C CA . LEU A 1 855 ? 4.260 -7.891 0.255 1.00 94.25 855 LEU A CA 1
ATOM 6766 C C . LEU A 1 855 ? 5.617 -7.223 0.520 1.00 94.25 855 LEU A C 1
ATOM 6768 O O . LEU A 1 855 ? 5.727 -6.345 1.376 1.00 94.25 855 LEU A O 1
ATOM 6772 N N . LEU A 1 856 ? 6.637 -7.649 -0.226 1.00 93.94 856 LEU A N 1
ATOM 6773 C CA . LEU A 1 856 ? 7.994 -7.111 -0.187 1.00 93.94 856 LEU A CA 1
ATOM 6774 C C . LEU A 1 856 ? 8.268 -6.397 -1.514 1.00 93.94 856 LEU A C 1
ATOM 6776 O O . LEU A 1 856 ? 8.147 -7.005 -2.574 1.00 93.94 856 LEU A O 1
ATOM 6780 N N . GLU A 1 857 ? 8.627 -5.116 -1.467 1.00 93.50 857 GLU A N 1
ATOM 6781 C CA . GLU A 1 857 ? 8.929 -4.331 -2.671 1.00 93.50 857 GLU A CA 1
ATOM 6782 C C . GLU A 1 857 ? 10.119 -3.398 -2.432 1.00 93.50 857 GLU A C 1
ATOM 6784 O O . GLU A 1 857 ? 10.228 -2.767 -1.379 1.00 93.50 857 GLU A O 1
ATOM 6789 N N . ARG A 1 858 ? 11.003 -3.264 -3.428 1.00 94.12 858 ARG A N 1
ATOM 6790 C CA . ARG A 1 858 ? 12.005 -2.186 -3.475 1.00 94.12 858 ARG A CA 1
ATOM 6791 C C . ARG A 1 858 ? 11.636 -1.131 -4.517 1.00 94.12 858 ARG A C 1
ATOM 6793 O O . ARG A 1 858 ? 11.259 -1.474 -5.641 1.00 94.12 858 ARG A O 1
ATOM 6800 N N . GLU A 1 859 ? 11.825 0.139 -4.162 1.00 93.12 859 GLU A N 1
ATOM 6801 C CA . GLU A 1 859 ? 11.778 1.278 -5.080 1.00 93.12 859 GLU A CA 1
ATOM 6802 C C . GLU A 1 859 ? 12.670 1.065 -6.318 1.00 93.12 859 GLU A C 1
ATOM 6804 O O . GLU A 1 859 ? 13.666 0.331 -6.298 1.00 93.12 859 GLU A O 1
ATOM 6809 N N . ALA A 1 860 ? 12.301 1.716 -7.425 1.00 94.44 860 ALA A N 1
ATOM 6810 C CA . ALA A 1 860 ? 12.970 1.532 -8.706 1.00 94.44 860 ALA A CA 1
ATOM 6811 C C . ALA A 1 860 ? 14.425 2.035 -8.684 1.00 94.44 860 ALA A C 1
ATOM 6813 O O . ALA A 1 860 ? 14.731 3.141 -8.233 1.00 94.44 860 ALA A O 1
ATOM 6814 N N . VAL A 1 861 ? 15.332 1.226 -9.232 1.00 94.31 861 VAL A N 1
ATOM 6815 C CA . VAL A 1 861 ? 16.759 1.543 -9.341 1.00 94.31 861 VAL A CA 1
ATOM 6816 C C . VAL A 1 861 ? 17.065 1.998 -10.758 1.00 94.31 861 VAL A C 1
ATOM 6818 O O . VAL A 1 861 ? 16.773 1.287 -11.714 1.00 94.31 861 VAL A O 1
ATOM 6821 N N . PHE A 1 862 ? 17.698 3.159 -10.904 1.00 95.31 862 PHE A N 1
ATOM 6822 C CA . PHE A 1 862 ? 18.027 3.713 -12.213 1.00 95.31 862 PHE A CA 1
ATOM 6823 C C . PHE A 1 862 ? 19.525 3.575 -12.509 1.00 95.31 862 PHE A C 1
ATOM 6825 O O . PHE A 1 862 ? 20.366 4.009 -11.720 1.00 95.31 862 PHE A O 1
ATOM 6832 N N . ILE A 1 863 ? 19.870 2.993 -13.657 1.00 95.69 863 ILE A N 1
ATOM 6833 C CA . ILE A 1 863 ? 21.249 2.937 -14.175 1.00 95.69 863 ILE A CA 1
ATOM 6834 C C . ILE A 1 863 ? 21.295 3.729 -15.480 1.00 95.69 863 ILE A C 1
ATOM 6836 O O . ILE A 1 863 ? 20.495 3.474 -16.376 1.00 95.69 863 ILE A O 1
ATOM 6840 N N . GLY A 1 864 ? 22.194 4.707 -15.565 1.00 95.12 864 GLY A N 1
ATOM 6841 C CA . GLY A 1 864 ? 22.340 5.621 -16.694 1.00 95.12 864 GLY A CA 1
ATOM 6842 C C . GLY A 1 864 ? 23.638 5.428 -17.470 1.00 95.12 864 GLY A C 1
ATOM 6843 O O . GLY A 1 864 ? 24.634 5.018 -16.887 1.00 95.12 864 GLY A O 1
ATOM 6844 N N . GLY A 1 865 ? 23.630 5.764 -18.760 1.00 95.69 865 GLY A N 1
ATOM 6845 C CA . GLY A 1 865 ? 24.809 5.834 -19.631 1.00 95.69 865 GLY A CA 1
ATOM 6846 C C . GLY A 1 865 ? 24.495 6.483 -20.983 1.00 95.69 865 GLY A C 1
ATOM 6847 O O . GLY A 1 865 ? 23.476 7.160 -21.141 1.00 95.69 865 GLY A O 1
ATOM 6848 N N . ARG A 1 866 ? 25.347 6.250 -21.986 1.00 96.50 866 ARG A N 1
ATOM 6849 C CA . ARG A 1 866 ? 25.052 6.516 -23.406 1.00 96.50 866 ARG A CA 1
ATOM 6850 C C . ARG A 1 866 ? 25.139 5.225 -24.219 1.00 96.50 866 ARG A C 1
ATOM 6852 O O . ARG A 1 866 ? 26.003 4.400 -23.932 1.00 96.50 866 ARG A O 1
ATOM 6859 N N . TYR A 1 867 ? 24.271 5.041 -25.219 1.00 96.94 867 TYR A N 1
ATOM 6860 C CA . TYR A 1 867 ? 24.356 3.910 -26.156 1.00 96.94 867 TYR A CA 1
ATOM 6861 C C . TYR A 1 867 ? 24.657 4.363 -27.586 1.00 96.94 867 TYR A C 1
ATOM 6863 O O . TYR A 1 867 ? 24.062 5.314 -28.094 1.00 96.94 867 TYR A O 1
ATOM 6871 N N . CYS A 1 868 ? 25.538 3.631 -28.253 1.00 96.88 868 CYS A N 1
ATOM 6872 C CA . CYS A 1 868 ? 25.712 3.643 -29.696 1.00 96.88 868 CYS A CA 1
ATOM 6873 C C . CYS A 1 868 ? 24.965 2.444 -30.296 1.00 96.88 868 CYS A C 1
ATOM 6875 O O . CYS A 1 868 ? 24.913 1.371 -29.694 1.00 96.88 868 CYS A O 1
ATOM 6877 N N . LYS A 1 869 ? 24.387 2.637 -31.480 1.00 96.69 869 LYS A N 1
ATOM 6878 C CA . LYS A 1 869 ? 23.610 1.653 -32.241 1.00 96.69 869 LYS A CA 1
ATOM 6879 C C . LYS A 1 869 ? 24.169 1.624 -33.661 1.00 96.69 869 LYS A C 1
ATOM 6881 O O . LYS A 1 869 ? 24.036 2.614 -34.379 1.00 96.69 869 LYS A O 1
ATOM 6886 N N . PHE A 1 870 ? 24.771 0.511 -34.061 1.00 95.62 870 PHE A N 1
ATOM 6887 C CA . PHE A 1 870 ? 25.456 0.351 -35.348 1.00 95.62 870 PHE A CA 1
ATOM 6888 C C . PHE A 1 870 ? 24.591 -0.344 -36.412 1.00 95.62 870 PHE A C 1
ATOM 6890 O O . PHE A 1 870 ? 24.784 -0.108 -37.602 1.00 95.62 870 PHE A O 1
ATOM 6897 N N . SER A 1 871 ? 23.602 -1.138 -35.995 1.00 93.94 871 SER A N 1
ATOM 6898 C CA . SER A 1 871 ? 22.653 -1.812 -36.893 1.00 93.94 871 SER A CA 1
ATOM 6899 C C . SER A 1 871 ? 21.635 -0.856 -37.523 1.00 93.94 871 SER A C 1
ATOM 6901 O O . SER A 1 871 ? 21.126 0.037 -36.844 1.00 93.94 871 SER A O 1
ATOM 6903 N N . ARG A 1 872 ? 21.249 -1.103 -38.783 1.00 93.75 872 ARG A N 1
ATOM 6904 C CA . ARG A 1 872 ? 20.055 -0.508 -39.427 1.00 93.75 872 ARG A CA 1
ATOM 6905 C C . ARG A 1 872 ? 18.797 -1.389 -39.321 1.00 93.75 872 ARG A C 1
ATOM 6907 O O . ARG A 1 872 ? 17.757 -1.043 -39.869 1.00 93.75 872 ARG A O 1
ATOM 6914 N N . CYS A 1 873 ? 18.871 -2.512 -38.608 1.00 90.75 873 CYS A N 1
ATOM 6915 C CA . CYS A 1 873 ? 17.752 -3.446 -38.436 1.00 90.75 873 CYS A CA 1
ATOM 6916 C C . CYS A 1 873 ? 17.228 -3.497 -36.990 1.00 90.75 873 CYS A C 1
ATOM 6918 O O . CYS A 1 873 ? 16.268 -4.208 -36.710 1.00 90.75 873 CYS A O 1
ATOM 6920 N N . LEU A 1 874 ? 17.839 -2.745 -36.065 1.00 91.12 874 LEU A N 1
ATOM 6921 C CA . LEU A 1 874 ? 17.558 -2.837 -34.632 1.00 91.12 874 LEU A CA 1
ATOM 6922 C C . LEU A 1 874 ? 16.622 -1.725 -34.137 1.00 91.12 874 LEU A C 1
ATOM 6924 O O . LEU A 1 874 ? 16.833 -0.535 -34.389 1.00 91.12 874 LEU A O 1
ATOM 6928 N N . SER A 1 875 ? 15.591 -2.095 -33.380 1.00 92.56 875 SER A N 1
ATOM 6929 C CA . SER A 1 875 ? 14.661 -1.131 -32.785 1.00 92.56 875 SER A CA 1
ATOM 6930 C C . SER A 1 875 ? 15.211 -0.531 -31.475 1.00 92.56 875 SER A C 1
ATOM 6932 O O . SER A 1 875 ? 16.078 -1.105 -30.826 1.00 92.56 875 SER A O 1
ATOM 6934 N N . GLN A 1 876 ? 14.729 0.638 -31.039 1.00 93.25 876 GLN A N 1
ATOM 6935 C CA . GLN A 1 876 ? 15.154 1.194 -29.738 1.00 93.25 876 GLN A CA 1
ATOM 6936 C C . GLN A 1 876 ? 14.516 0.449 -28.546 1.00 93.25 876 GLN A C 1
ATOM 6938 O O . GLN A 1 876 ? 15.124 0.296 -27.491 1.00 93.25 876 GLN A O 1
ATOM 6943 N N . SER A 1 877 ? 13.276 -0.007 -28.715 1.00 91.00 877 SER A N 1
ATOM 6944 C CA . SER A 1 877 ? 12.482 -0.731 -27.716 1.00 91.00 877 SER A CA 1
ATOM 6945 C C . SER A 1 877 ? 11.720 -1.857 -28.416 1.00 91.00 877 SER A C 1
ATOM 6947 O O . SER A 1 877 ? 11.371 -1.636 -29.583 1.00 91.00 877 SER A O 1
ATOM 6949 N N . PRO A 1 878 ? 11.380 -2.965 -27.727 1.00 87.81 878 PRO A N 1
ATOM 6950 C CA . PRO A 1 878 ? 10.782 -4.144 -28.351 1.00 87.81 878 PRO A CA 1
ATOM 6951 C C . PRO A 1 878 ? 9.561 -3.774 -29.192 1.00 87.81 878 PRO A C 1
ATOM 6953 O O . PRO A 1 878 ? 8.753 -2.933 -28.780 1.00 87.81 878 PRO A O 1
ATOM 6956 N N . TRP A 1 879 ? 9.447 -4.372 -30.376 1.00 74.50 879 TRP A N 1
ATOM 6957 C CA . TRP A 1 879 ? 8.399 -4.048 -31.339 1.00 74.50 879 TRP A CA 1
ATOM 6958 C C . TRP A 1 879 ? 7.546 -5.279 -31.655 1.00 74.50 879 TRP A C 1
ATOM 6960 O O . TRP A 1 879 ? 8.005 -6.226 -32.287 1.00 74.50 879 TRP A O 1
ATOM 6970 N N . SER A 1 880 ? 6.282 -5.231 -31.236 1.00 72.62 880 SER A N 1
ATOM 6971 C CA . SER A 1 880 ? 5.251 -6.184 -31.630 1.00 72.62 880 SER A CA 1
ATOM 6972 C C . SER A 1 880 ? 4.549 -5.766 -32.927 1.00 72.62 880 SER A C 1
ATOM 6974 O O . SER A 1 880 ? 4.384 -4.579 -33.229 1.00 72.62 880 SER A O 1
ATOM 6976 N N . ILE A 1 881 ? 4.090 -6.759 -33.692 1.00 67.75 881 ILE A N 1
ATOM 6977 C CA . ILE A 1 881 ? 3.311 -6.548 -34.924 1.00 67.75 881 ILE A CA 1
ATOM 6978 C C . ILE A 1 881 ? 1.864 -6.130 -34.595 1.00 67.75 881 ILE A C 1
ATOM 6980 O O . ILE A 1 881 ? 1.268 -5.332 -35.319 1.00 67.75 881 ILE A O 1
ATOM 6984 N N . GLY A 1 882 ? 1.320 -6.626 -33.479 1.00 62.25 882 GLY A N 1
ATOM 6985 C CA . GLY A 1 882 ? -0.012 -6.304 -32.957 1.00 62.25 882 GLY A CA 1
ATOM 6986 C C . GLY A 1 882 ? 0.004 -6.031 -31.450 1.00 62.25 882 GLY A C 1
ATOM 6987 O O . GLY A 1 882 ? 1.067 -5.968 -30.835 1.00 62.25 882 GLY A O 1
ATOM 6988 N N . ILE A 1 883 ? -1.179 -5.867 -30.853 1.00 63.59 883 ILE A N 1
ATOM 6989 C CA . ILE A 1 883 ? -1.329 -5.700 -29.395 1.00 63.59 883 ILE A CA 1
ATOM 6990 C C . ILE A 1 883 ? -1.134 -7.052 -28.694 1.00 63.59 883 ILE A C 1
ATOM 6992 O O . ILE A 1 883 ? -0.423 -7.141 -27.699 1.00 63.59 883 ILE A O 1
ATOM 6996 N N . ASP A 1 884 ? -1.710 -8.101 -29.278 1.00 68.62 884 ASP A N 1
ATOM 6997 C CA . ASP A 1 884 ? -1.812 -9.453 -28.713 1.00 68.62 884 ASP A CA 1
ATOM 6998 C C . ASP A 1 884 ? -0.673 -10.387 -29.173 1.00 68.62 884 ASP A C 1
ATOM 7000 O O . ASP A 1 884 ? -0.651 -11.572 -28.849 1.00 68.62 884 ASP A O 1
ATOM 7004 N N . VAL A 1 885 ? 0.280 -9.859 -29.950 1.00 68.19 885 VAL A N 1
ATOM 7005 C CA . VAL A 1 885 ? 1.448 -10.589 -30.467 1.00 68.19 885 VAL A CA 1
ATOM 7006 C C . VAL A 1 885 ? 2.671 -10.205 -29.630 1.00 68.19 885 VAL A C 1
ATOM 7008 O O . VAL A 1 885 ? 3.037 -9.029 -29.640 1.00 68.19 885 VAL A O 1
ATOM 7011 N N . PRO A 1 886 ? 3.343 -11.141 -28.935 1.00 67.31 886 PRO A N 1
ATOM 7012 C CA . PRO A 1 886 ? 4.587 -10.844 -28.231 1.00 67.31 886 PRO A CA 1
ATOM 7013 C C . PRO A 1 886 ? 5.661 -10.267 -29.165 1.00 67.31 886 PRO A C 1
ATOM 7015 O O . PRO A 1 886 ? 5.817 -10.710 -30.304 1.00 67.31 886 PRO A O 1
ATOM 7018 N N . SER A 1 887 ? 6.429 -9.289 -28.680 1.00 68.50 887 SER A N 1
ATOM 7019 C CA . SER A 1 887 ? 7.651 -8.842 -29.361 1.00 68.50 887 SER A CA 1
ATOM 7020 C C . SER A 1 887 ? 8.654 -9.995 -29.439 1.00 68.50 887 SER A C 1
ATOM 7022 O O . SER A 1 887 ? 8.824 -10.725 -28.463 1.00 68.50 887 SER A O 1
ATOM 7024 N N . ILE A 1 888 ? 9.350 -10.136 -30.570 1.00 71.06 888 ILE A N 1
ATOM 7025 C CA . ILE A 1 888 ? 10.426 -11.126 -30.714 1.00 71.06 888 ILE A CA 1
ATOM 7026 C C . ILE A 1 888 ? 11.596 -10.706 -29.799 1.00 71.06 888 ILE A C 1
ATOM 7028 O O . ILE A 1 888 ? 12.068 -9.573 -29.949 1.00 71.06 888 ILE A O 1
ATOM 7032 N N . PRO A 1 889 ? 12.065 -11.564 -28.869 1.00 72.19 889 PRO A N 1
ATOM 7033 C CA . PRO A 1 889 ? 13.134 -11.206 -27.938 1.00 72.19 889 PRO A CA 1
ATOM 7034 C C . PRO A 1 889 ? 14.455 -10.848 -28.627 1.00 72.19 889 PRO A C 1
ATOM 7036 O O . PRO A 1 889 ? 14.808 -11.423 -29.656 1.00 72.19 889 PRO A O 1
ATOM 7039 N N . GLY A 1 890 ? 15.206 -9.922 -28.033 1.00 76.12 890 GLY A N 1
ATOM 7040 C CA . GLY A 1 890 ? 16.531 -9.505 -28.506 1.00 76.12 890 GLY A CA 1
ATOM 7041 C C . GLY A 1 890 ? 16.512 -8.601 -29.745 1.00 76.12 890 GLY A C 1
ATOM 7042 O O . GLY A 1 890 ? 17.550 -8.393 -30.368 1.00 76.12 890 GLY A O 1
ATOM 7043 N N . THR A 1 891 ? 15.354 -8.040 -30.112 1.00 83.50 891 THR A N 1
ATOM 7044 C CA . THR A 1 891 ? 15.192 -7.194 -31.314 1.00 83.50 891 THR A CA 1
ATOM 7045 C C . THR A 1 891 ? 15.297 -5.691 -31.033 1.00 83.50 891 THR A C 1
ATOM 7047 O O . THR A 1 891 ? 14.996 -4.855 -31.903 1.00 83.50 891 THR A O 1
ATOM 7050 N N . SER A 1 892 ? 15.747 -5.306 -29.833 1.00 92.44 892 SER A N 1
ATOM 7051 C CA . SER A 1 892 ? 15.925 -3.907 -29.458 1.00 92.44 892 SER A CA 1
ATOM 7052 C C . SER A 1 892 ? 17.143 -3.584 -28.587 1.00 92.44 892 SER A C 1
ATOM 7054 O O . SER A 1 892 ? 17.600 -4.376 -27.764 1.00 92.44 892 SER A O 1
ATOM 7056 N N . VAL A 1 893 ? 17.604 -2.332 -28.701 1.00 94.50 893 VAL A N 1
ATOM 7057 C CA . VAL A 1 893 ? 18.607 -1.709 -27.814 1.00 94.50 893 VAL A CA 1
ATOM 7058 C C . VAL A 1 893 ? 18.224 -1.860 -26.335 1.00 94.50 893 VAL A C 1
ATOM 7060 O O . VAL A 1 893 ? 19.087 -2.064 -25.483 1.00 94.50 893 VAL A O 1
ATOM 7063 N N . SER A 1 894 ? 16.928 -1.787 -26.017 1.00 94.56 894 SER A N 1
ATOM 7064 C CA . SER A 1 894 ? 16.430 -1.929 -24.648 1.00 94.56 894 SER A CA 1
ATOM 7065 C C . SER A 1 894 ? 16.658 -3.317 -24.042 1.00 94.56 894 SER A C 1
ATOM 7067 O O . SER A 1 894 ? 16.693 -3.401 -22.819 1.00 94.56 894 SER A O 1
ATOM 7069 N N . GLU A 1 895 ? 16.768 -4.378 -24.842 1.00 93.12 895 GLU A N 1
ATOM 7070 C CA . GLU A 1 895 ? 16.973 -5.760 -24.371 1.00 93.12 895 GLU A CA 1
ATOM 7071 C C . GLU A 1 895 ? 18.460 -6.034 -24.141 1.00 93.12 895 GLU A C 1
ATOM 7073 O O . GLU A 1 895 ? 18.854 -6.315 -23.010 1.00 93.12 895 GLU A O 1
ATOM 7078 N N . PHE A 1 896 ? 19.308 -5.772 -25.148 1.00 93.81 896 PHE A N 1
ATOM 7079 C CA . PHE A 1 896 ? 20.774 -5.891 -25.043 1.00 93.81 896 PHE A CA 1
ATOM 7080 C C . PHE A 1 896 ? 21.366 -5.197 -23.803 1.00 93.81 896 PHE A C 1
ATOM 7082 O O . PHE A 1 896 ? 22.333 -5.679 -23.216 1.00 93.81 896 PHE A O 1
ATOM 7089 N N . ILE A 1 897 ? 20.780 -4.070 -23.390 1.00 95.31 897 ILE A N 1
ATOM 7090 C CA . ILE A 1 897 ? 21.165 -3.351 -22.171 1.00 95.31 897 ILE A CA 1
ATOM 7091 C C . ILE A 1 897 ? 20.356 -3.841 -20.957 1.00 95.31 897 ILE A C 1
ATOM 7093 O O . ILE A 1 897 ? 20.916 -4.089 -19.888 1.00 95.31 897 ILE A O 1
ATOM 7097 N N . GLY A 1 898 ? 19.030 -3.935 -21.092 1.00 94.69 898 GLY A N 1
ATOM 7098 C CA . GLY A 1 898 ? 18.109 -4.146 -19.976 1.00 94.69 898 GLY A CA 1
ATOM 7099 C C . GLY A 1 898 ? 18.207 -5.528 -19.341 1.00 94.69 898 GLY A C 1
ATOM 7100 O O . GLY A 1 898 ? 18.232 -5.617 -18.113 1.00 94.69 898 GLY A O 1
ATOM 7101 N N . ASP A 1 899 ? 18.335 -6.585 -20.145 1.00 94.06 899 ASP A N 1
ATOM 7102 C CA . ASP A 1 899 ? 18.392 -7.960 -19.645 1.00 94.06 899 ASP A CA 1
ATOM 7103 C C . ASP A 1 899 ? 19.660 -8.203 -18.822 1.00 94.06 899 ASP A C 1
ATOM 7105 O O . ASP A 1 899 ? 19.584 -8.736 -17.717 1.00 94.06 899 ASP A O 1
ATOM 7109 N N . VAL A 1 900 ? 20.816 -7.700 -19.272 1.00 94.81 900 VAL A N 1
ATOM 7110 C CA . VAL A 1 900 ? 22.091 -7.827 -18.541 1.00 94.81 900 VAL A CA 1
ATOM 7111 C C . VAL A 1 900 ? 22.036 -7.138 -17.169 1.00 94.81 900 VAL A C 1
ATOM 7113 O O . VAL A 1 900 ? 22.550 -7.675 -16.182 1.00 94.81 900 VAL A O 1
ATOM 7116 N N . LEU A 1 901 ? 21.388 -5.971 -17.082 1.00 95.75 901 LEU A N 1
ATOM 7117 C CA . LEU A 1 901 ? 21.216 -5.229 -15.828 1.00 95.75 901 LEU A CA 1
ATOM 7118 C C . LEU A 1 901 ? 20.147 -5.855 -14.918 1.00 95.75 901 LEU A C 1
ATOM 7120 O O . LEU A 1 901 ? 20.332 -5.907 -13.695 1.00 95.75 901 LEU A O 1
ATOM 7124 N N . LYS A 1 902 ? 19.058 -6.377 -15.497 1.00 95.56 902 LYS A N 1
ATOM 7125 C CA . LYS A 1 902 ? 18.040 -7.168 -14.793 1.00 95.56 902 LYS A CA 1
ATOM 7126 C C . LYS A 1 902 ? 18.661 -8.409 -14.164 1.00 95.56 902 LYS A C 1
ATOM 7128 O O . LYS A 1 902 ? 18.413 -8.681 -12.992 1.00 95.56 902 LYS A O 1
ATOM 7133 N N . ASP A 1 903 ? 19.516 -9.117 -14.895 1.00 94.88 903 ASP A N 1
ATOM 7134 C CA . ASP A 1 903 ? 20.153 -10.341 -14.416 1.00 94.88 903 ASP A CA 1
ATOM 7135 C C . ASP A 1 903 ? 21.157 -10.105 -13.284 1.00 94.88 903 ASP A C 1
ATOM 7137 O O . ASP A 1 903 ? 21.301 -10.953 -12.401 1.00 94.88 903 ASP A O 1
ATOM 7141 N N . PHE A 1 904 ? 21.835 -8.958 -13.291 1.00 94.62 904 PHE A N 1
ATOM 7142 C CA . PHE A 1 904 ? 22.748 -8.551 -12.224 1.00 94.62 904 PHE A CA 1
ATOM 7143 C C . PHE A 1 904 ? 21.995 -8.146 -10.946 1.00 94.62 904 PHE A C 1
ATOM 7145 O O . PHE A 1 904 ? 22.303 -8.626 -9.856 1.00 94.62 904 PHE A O 1
ATOM 7152 N N . THR A 1 905 ? 20.973 -7.296 -11.080 1.00 94.56 905 THR A N 1
ATOM 7153 C CA . THR A 1 905 ? 20.200 -6.750 -9.944 1.00 94.56 905 THR A CA 1
ATOM 7154 C C . THR A 1 905 ? 19.078 -7.664 -9.438 1.00 94.56 905 THR A C 1
ATOM 7156 O O . THR A 1 905 ? 18.525 -7.432 -8.359 1.00 94.56 905 THR A O 1
ATOM 7159 N N . LYS A 1 906 ? 18.732 -8.701 -10.212 1.00 95.75 906 LYS A N 1
ATOM 7160 C CA . LYS A 1 906 ? 17.547 -9.559 -10.037 1.00 95.75 906 LYS A CA 1
ATOM 7161 C C . LYS A 1 906 ? 16.240 -8.757 -9.933 1.00 95.75 906 LYS A C 1
ATOM 7163 O O . LYS A 1 906 ? 15.396 -9.015 -9.081 1.00 95.75 906 LYS A O 1
ATOM 7168 N N . ALA A 1 907 ? 16.092 -7.768 -10.811 1.00 96.06 907 ALA A N 1
ATOM 7169 C CA . ALA A 1 907 ? 14.848 -7.022 -11.002 1.00 96.06 907 ALA A CA 1
ATOM 7170 C C . ALA A 1 907 ? 13.745 -7.900 -11.632 1.00 96.06 907 ALA A C 1
ATOM 7172 O O . ALA A 1 907 ? 14.037 -8.816 -12.402 1.00 96.06 907 ALA A O 1
ATOM 7173 N N . ASP A 1 908 ? 12.472 -7.596 -11.365 1.00 95.25 908 ASP A N 1
ATOM 7174 C CA . ASP A 1 908 ? 11.339 -8.281 -12.017 1.00 95.25 908 ASP A CA 1
ATOM 7175 C C . ASP A 1 908 ? 11.221 -7.878 -13.494 1.00 95.25 908 ASP A C 1
ATOM 7177 O O . ASP A 1 908 ? 11.063 -8.704 -14.399 1.00 95.25 908 ASP A O 1
ATOM 7181 N N . SER A 1 909 ? 11.331 -6.578 -13.752 1.00 94.88 909 SER A N 1
ATOM 7182 C CA . SER A 1 909 ? 11.199 -5.966 -15.074 1.00 94.88 909 SER A CA 1
ATOM 7183 C C . SER A 1 909 ? 12.036 -4.694 -15.162 1.00 94.88 909 SER A C 1
ATOM 7185 O O . SER A 1 909 ? 12.507 -4.169 -14.148 1.00 94.88 909 SER A O 1
ATOM 7187 N N . TYR A 1 910 ? 12.226 -4.198 -16.381 1.00 96.25 910 TYR A N 1
ATOM 7188 C CA . TYR A 1 910 ? 12.945 -2.960 -16.645 1.00 96.25 910 TYR A CA 1
ATOM 7189 C C . TYR A 1 910 ? 12.236 -2.112 -17.703 1.00 96.25 910 TYR A C 1
ATOM 7191 O O . TYR A 1 910 ? 11.348 -2.586 -18.412 1.00 96.25 910 TYR A O 1
ATOM 7199 N N . LYS A 1 911 ? 12.642 -0.846 -17.821 1.00 94.75 911 LYS A N 1
ATOM 7200 C CA . LYS A 1 911 ? 12.136 0.087 -18.831 1.00 94.75 911 LYS A CA 1
ATOM 7201 C C . LYS A 1 911 ? 13.216 1.081 -19.255 1.00 94.75 911 LYS A C 1
ATOM 7203 O O . LYS A 1 911 ? 13.798 1.766 -18.418 1.00 94.75 911 LYS A O 1
ATOM 7208 N N . LEU A 1 912 ? 13.460 1.178 -20.561 1.00 95.12 912 LEU A N 1
ATOM 7209 C CA . LEU A 1 912 ? 14.353 2.177 -21.149 1.00 95.12 912 LEU A CA 1
ATOM 7210 C C . LEU A 1 912 ? 13.693 3.564 -21.161 1.00 95.12 912 LEU A C 1
ATOM 7212 O O . LEU A 1 912 ? 12.564 3.737 -21.623 1.00 95.12 912 LEU A O 1
ATOM 7216 N N . LEU A 1 913 ? 14.438 4.558 -20.690 1.00 94.50 913 LEU A N 1
ATOM 7217 C CA . LEU A 1 913 ? 14.127 5.983 -20.711 1.00 94.50 913 LEU A CA 1
ATOM 7218 C C . LEU A 1 913 ? 15.277 6.674 -21.453 1.00 94.50 913 LEU A C 1
ATOM 7220 O O . LEU A 1 913 ? 16.421 6.543 -21.040 1.00 94.50 913 LEU A O 1
ATOM 7224 N N . ALA A 1 914 ? 15.028 7.378 -22.557 1.00 91.19 914 ALA A N 1
ATOM 7225 C CA . ALA A 1 914 ? 16.108 7.916 -23.394 1.00 91.19 914 ALA A CA 1
ATOM 7226 C C . ALA A 1 914 ? 15.840 9.351 -23.855 1.00 91.19 914 ALA A C 1
ATOM 7228 O O . ALA A 1 914 ? 14.690 9.743 -24.076 1.00 91.19 914 ALA A O 1
ATOM 7229 N N . SER A 1 915 ? 16.904 10.136 -24.066 1.00 88.06 915 SER A N 1
ATOM 7230 C CA . SER A 1 915 ? 16.793 11.514 -24.569 1.00 88.06 915 SER A CA 1
ATOM 7231 C C . SER A 1 915 ? 16.570 11.541 -26.092 1.00 88.06 915 SER A C 1
ATOM 7233 O O . SER A 1 915 ? 17.418 11.926 -26.905 1.00 88.06 915 SER A O 1
ATOM 7235 N N . GLY A 1 916 ? 15.399 11.047 -26.493 1.00 86.25 916 GLY A N 1
ATOM 7236 C CA . GLY A 1 916 ? 14.924 10.936 -27.868 1.00 86.25 916 GLY A CA 1
ATOM 7237 C C . GLY A 1 916 ? 14.869 9.491 -28.360 1.00 86.25 916 GLY A C 1
ATOM 7238 O O . GLY A 1 916 ? 15.179 8.547 -27.633 1.00 86.25 916 GLY A O 1
ATOM 7239 N N . ARG A 1 917 ? 14.473 9.337 -29.623 1.00 91.94 917 ARG A N 1
ATOM 7240 C CA . ARG A 1 917 ? 14.440 8.065 -30.341 1.00 91.94 917 ARG A CA 1
ATOM 7241 C C . ARG A 1 917 ? 14.812 8.274 -31.796 1.00 91.94 917 ARG A C 1
ATOM 7243 O O . ARG A 1 917 ? 14.375 9.248 -32.403 1.00 91.94 917 ARG A O 1
ATOM 7250 N N . GLU A 1 918 ? 15.582 7.337 -32.322 1.00 92.94 918 GLU A N 1
ATOM 7251 C CA . GLU A 1 918 ? 15.851 7.160 -33.742 1.00 92.94 918 GLU A CA 1
ATOM 7252 C C . GLU A 1 918 ? 14.966 6.053 -34.345 1.00 92.94 918 GLU A C 1
ATOM 7254 O O . GLU A 1 918 ? 14.394 5.217 -33.633 1.00 92.94 918 GLU A O 1
ATOM 7259 N N . ASP A 1 919 ? 14.800 6.081 -35.666 1.00 92.62 919 ASP A N 1
ATOM 7260 C CA . ASP A 1 919 ? 14.077 5.040 -36.399 1.00 92.62 919 ASP A CA 1
ATOM 7261 C C . ASP A 1 919 ? 14.893 3.725 -36.446 1.00 92.62 919 ASP A C 1
ATOM 7263 O O . ASP A 1 919 ? 16.071 3.682 -36.081 1.00 92.62 919 ASP A O 1
ATOM 7267 N N . ILE A 1 920 ? 14.271 2.624 -36.884 1.00 92.12 920 ILE A N 1
ATOM 7268 C CA . ILE A 1 920 ? 14.914 1.296 -36.959 1.00 92.12 920 ILE A CA 1
ATOM 7269 C C . ILE A 1 920 ? 16.132 1.280 -37.903 1.00 92.12 920 ILE A C 1
ATOM 7271 O O . ILE A 1 920 ? 17.173 0.732 -37.549 1.00 92.12 920 ILE A O 1
ATOM 7275 N N . ASP A 1 921 ? 16.037 2.008 -39.012 1.00 93.50 921 ASP A N 1
ATOM 7276 C CA . ASP A 1 921 ? 17.033 2.190 -40.075 1.00 93.50 921 ASP A CA 1
ATOM 7277 C C . ASP A 1 921 ? 18.148 3.203 -39.745 1.00 93.50 921 ASP A C 1
ATOM 7279 O O . ASP A 1 921 ? 19.126 3.320 -40.485 1.00 93.50 921 ASP A O 1
ATOM 7283 N N . VAL A 1 922 ? 18.043 3.924 -38.624 1.00 96.31 922 VAL A N 1
ATOM 7284 C CA . VAL A 1 922 ? 18.971 5.002 -38.243 1.00 96.31 922 VAL A CA 1
ATOM 7285 C C . VAL A 1 922 ? 19.992 4.531 -37.208 1.00 96.31 922 VAL A C 1
ATOM 7287 O O . VAL A 1 922 ? 19.610 4.027 -36.149 1.00 96.31 922 VAL A O 1
ATOM 7290 N N . ARG A 1 923 ? 21.287 4.752 -37.471 1.00 97.31 923 ARG A N 1
ATOM 7291 C CA . ARG A 1 923 ? 22.373 4.486 -36.506 1.00 97.31 923 ARG A CA 1
ATOM 7292 C C . ARG A 1 923 ? 22.509 5.619 -35.485 1.00 97.31 923 ARG A C 1
ATOM 7294 O O . ARG A 1 923 ? 22.195 6.772 -35.778 1.00 97.31 923 ARG A O 1
ATOM 7301 N N . MET A 1 924 ? 23.028 5.302 -34.303 1.00 97.25 924 MET A N 1
ATOM 7302 C CA . MET A 1 924 ? 23.423 6.265 -33.268 1.00 97.25 924 MET A CA 1
ATOM 7303 C C . MET A 1 924 ? 24.926 6.107 -33.028 1.00 97.25 924 MET A C 1
ATOM 7305 O O . MET A 1 924 ? 25.363 5.076 -32.522 1.00 97.25 924 MET A O 1
ATOM 7309 N N . LEU A 1 925 ? 25.707 7.105 -33.432 1.00 96.00 925 LEU A N 1
ATOM 7310 C CA . LEU A 1 925 ? 27.170 7.090 -33.452 1.00 96.00 925 LEU A CA 1
ATOM 7311 C C . LEU A 1 925 ? 27.752 8.098 -32.434 1.00 96.00 925 LEU A C 1
ATOM 7313 O O . LEU A 1 925 ? 27.064 8.551 -31.515 1.00 96.00 925 LEU A O 1
ATOM 7317 N N . GLY A 1 926 ? 29.040 8.424 -32.580 1.00 93.62 926 GLY A N 1
ATOM 7318 C CA . GLY A 1 926 ? 29.737 9.397 -31.737 1.00 93.62 926 GLY A CA 1
ATOM 7319 C C . GLY A 1 926 ? 29.774 8.971 -30.270 1.00 93.62 926 GLY A C 1
ATOM 7320 O O . GLY A 1 926 ? 30.200 7.863 -29.952 1.00 93.62 926 GLY A O 1
ATOM 7321 N N . THR A 1 927 ? 29.316 9.849 -29.373 1.00 93.06 927 THR A N 1
ATOM 7322 C CA . THR A 1 927 ? 29.246 9.556 -27.927 1.00 93.06 927 THR A CA 1
ATOM 7323 C C . THR A 1 927 ? 28.060 8.666 -27.534 1.00 93.06 927 THR A C 1
ATOM 7325 O O . THR A 1 927 ? 28.026 8.161 -26.410 1.00 93.06 927 THR A O 1
ATOM 7328 N N . GLY A 1 928 ? 27.102 8.446 -28.443 1.00 94.81 928 GLY A N 1
ATOM 7329 C CA . GLY A 1 928 ? 25.867 7.705 -28.191 1.00 94.81 928 GLY A CA 1
ATOM 7330 C C . GLY A 1 928 ? 24.725 8.550 -27.607 1.00 94.81 928 GLY A C 1
ATOM 7331 O O . GLY A 1 928 ? 24.912 9.687 -27.174 1.00 94.81 928 GLY A O 1
ATOM 7332 N N . ARG A 1 929 ? 23.504 7.998 -27.575 1.00 94.94 929 ARG A N 1
ATOM 7333 C CA . ARG A 1 929 ? 22.331 8.656 -26.976 1.00 94.94 929 ARG A CA 1
ATOM 7334 C C . ARG A 1 929 ? 22.307 8.447 -25.455 1.00 94.94 929 ARG A C 1
ATOM 7336 O O . ARG A 1 929 ? 22.304 7.293 -25.025 1.00 94.94 929 ARG A O 1
ATOM 7343 N N . PRO A 1 930 ? 22.177 9.515 -24.645 1.00 95.62 930 PRO A N 1
ATOM 7344 C CA . PRO A 1 930 ? 21.886 9.422 -23.212 1.00 95.62 930 PRO A CA 1
ATOM 7345 C C . PRO A 1 930 ? 20.619 8.609 -22.890 1.00 95.62 930 PRO A C 1
ATOM 7347 O O . PRO A 1 930 ? 19.548 8.864 -23.459 1.00 95.62 930 PRO A O 1
ATOM 7350 N N . PHE A 1 931 ? 20.734 7.657 -21.959 1.00 96.00 931 PHE A N 1
ATOM 7351 C CA . PHE A 1 931 ? 19.647 6.773 -21.528 1.00 96.00 931 PHE A CA 1
ATOM 7352 C C . PHE A 1 931 ? 19.746 6.363 -20.050 1.00 96.00 931 PHE A C 1
ATOM 7354 O O . PHE A 1 931 ? 20.837 6.173 -19.525 1.00 96.00 931 PHE A O 1
ATOM 7361 N N . ALA A 1 932 ? 18.605 6.116 -19.412 1.00 96.75 932 ALA A N 1
ATOM 7362 C CA . ALA A 1 932 ? 18.483 5.409 -18.143 1.00 96.75 932 ALA A CA 1
ATOM 7363 C C . ALA A 1 932 ? 17.651 4.127 -18.313 1.00 96.75 932 ALA A C 1
ATOM 7365 O O . ALA A 1 932 ? 16.693 4.096 -19.085 1.00 96.75 932 ALA A O 1
ATOM 7366 N N . ILE A 1 933 ? 17.983 3.083 -17.560 1.00 97.25 933 ILE A N 1
ATOM 7367 C CA . ILE A 1 933 ? 17.151 1.892 -17.374 1.00 97.25 933 ILE A CA 1
ATOM 7368 C C . ILE A 1 933 ? 16.526 1.984 -15.979 1.00 97.25 933 ILE A C 1
ATOM 7370 O O . ILE A 1 933 ? 17.239 1.981 -14.978 1.00 97.25 933 ILE A O 1
ATOM 7374 N N . GLU A 1 934 ? 15.199 2.079 -15.929 1.00 97.25 934 GLU A N 1
ATOM 7375 C CA . GLU A 1 934 ? 14.362 1.937 -14.731 1.00 97.25 934 GLU A CA 1
ATOM 7376 C C . GLU A 1 934 ? 14.231 0.439 -14.419 1.00 97.25 934 GLU A C 1
ATOM 7378 O O . GLU A 1 934 ? 13.498 -0.259 -15.114 1.00 97.25 934 GLU A O 1
ATOM 7383 N N . LEU A 1 935 ? 14.954 -0.068 -13.417 1.00 97.00 935 LEU A N 1
ATOM 7384 C CA . LEU A 1 935 ? 14.876 -1.453 -12.932 1.00 97.00 935 LEU A CA 1
ATOM 7385 C C . LEU A 1 935 ? 13.873 -1.538 -11.775 1.00 97.00 935 LEU A C 1
ATOM 7387 O O . LEU A 1 935 ? 13.985 -0.787 -10.804 1.00 97.00 935 LEU A O 1
ATOM 7391 N N . LYS A 1 936 ? 12.903 -2.453 -11.850 1.00 96.06 936 LYS A N 1
ATOM 7392 C CA . LYS A 1 936 ? 11.834 -2.588 -10.847 1.00 96.06 936 LYS A CA 1
ATOM 7393 C C . LYS A 1 936 ? 12.099 -3.720 -9.863 1.00 96.06 936 LYS A C 1
ATOM 7395 O O . LYS A 1 936 ? 12.416 -4.832 -10.281 1.00 96.06 936 LYS A O 1
ATOM 7400 N N . ASN A 1 937 ? 11.890 -3.435 -8.576 1.00 95.00 937 ASN A N 1
ATOM 7401 C CA . ASN A 1 937 ? 11.966 -4.403 -7.482 1.00 95.00 937 ASN A CA 1
ATOM 7402 C C . ASN A 1 937 ? 13.293 -5.192 -7.463 1.00 95.00 937 ASN A C 1
ATOM 7404 O O . ASN A 1 937 ? 13.326 -6.419 -7.525 1.00 95.00 937 ASN A O 1
ATOM 7408 N N . CYS A 1 938 ? 14.421 -4.477 -7.444 1.00 95.19 938 CYS A N 1
ATOM 7409 C CA . CYS A 1 938 ? 15.748 -5.095 -7.436 1.00 95.19 938 CYS A CA 1
ATOM 7410 C C . CYS A 1 938 ? 16.015 -5.822 -6.115 1.00 95.19 938 CYS A C 1
ATOM 7412 O O . CYS A 1 938 ? 15.943 -5.213 -5.046 1.00 95.19 938 CYS A O 1
ATOM 7414 N N . ARG A 1 939 ? 16.428 -7.092 -6.159 1.00 94.81 939 ARG A N 1
ATOM 7415 C CA . ARG A 1 939 ? 16.831 -7.811 -4.939 1.00 94.81 939 ARG A CA 1
ATOM 7416 C C . ARG A 1 939 ? 18.264 -7.463 -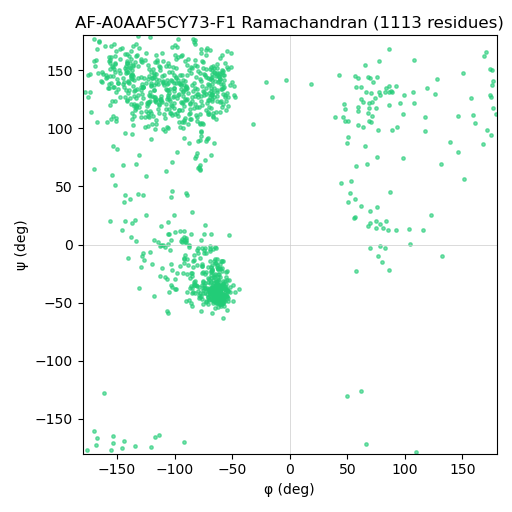4.546 1.00 94.81 939 ARG A C 1
ATOM 7418 O O . ARG A 1 939 ? 18.525 -7.311 -3.356 1.00 94.81 939 ARG A O 1
ATOM 7425 N N . LYS A 1 940 ? 19.158 -7.242 -5.519 1.00 93.31 940 LYS A N 1
ATOM 7426 C CA . LYS A 1 940 ? 20.582 -6.922 -5.308 1.00 93.31 940 LYS A CA 1
ATOM 7427 C C . LYS A 1 940 ? 20.935 -5.505 -5.767 1.00 93.31 940 LYS A C 1
ATOM 7429 O O . LYS A 1 940 ? 20.789 -5.180 -6.944 1.00 93.31 940 LYS A O 1
ATOM 7434 N N . VAL A 1 941 ? 21.416 -4.669 -4.841 1.00 91.69 941 VAL A N 1
ATOM 7435 C CA . VAL A 1 941 ? 21.825 -3.271 -5.090 1.00 91.69 941 VAL A CA 1
ATOM 7436 C C . VAL A 1 941 ? 23.095 -2.831 -4.334 1.00 91.69 941 VAL A C 1
ATOM 7438 O O . VAL A 1 941 ? 23.653 -1.784 -4.669 1.00 91.69 941 VAL A O 1
ATOM 7441 N N . LYS A 1 942 ? 23.602 -3.601 -3.354 1.00 87.44 942 LYS A N 1
ATOM 7442 C CA . LYS A 1 942 ? 24.819 -3.304 -2.551 1.00 87.44 942 LYS A CA 1
ATOM 7443 C C . LYS A 1 942 ? 26.110 -3.193 -3.371 1.00 87.44 942 LYS A C 1
ATOM 7445 O O . LYS A 1 942 ? 27.130 -2.703 -2.877 1.00 87.44 942 LYS A O 1
ATOM 7450 N N . ASP A 1 943 ? 26.098 -3.683 -4.603 1.00 87.06 943 ASP A N 1
ATOM 7451 C CA . ASP A 1 943 ? 27.224 -3.611 -5.534 1.00 87.06 943 ASP A CA 1
ATOM 7452 C C . ASP A 1 943 ? 27.221 -2.337 -6.391 1.00 87.06 943 ASP A C 1
ATOM 7454 O O . ASP A 1 943 ? 28.244 -1.996 -6.979 1.00 87.06 943 ASP A O 1
ATOM 7458 N N . ILE A 1 944 ? 26.113 -1.590 -6.383 1.00 88.75 944 ILE A N 1
ATOM 7459 C CA . ILE A 1 944 ? 25.922 -0.310 -7.073 1.00 88.75 944 ILE A CA 1
ATOM 7460 C C . ILE A 1 944 ? 25.260 0.709 -6.119 1.00 88.75 944 ILE A C 1
ATOM 7462 O O . ILE A 1 944 ? 24.086 1.035 -6.284 1.00 88.75 944 ILE A O 1
ATOM 7466 N N . PRO A 1 945 ? 25.943 1.199 -5.066 1.00 82.56 945 PRO A N 1
ATOM 7467 C CA . PRO A 1 945 ? 25.383 2.201 -4.148 1.00 82.56 945 PRO A CA 1
ATOM 7468 C C . PRO A 1 945 ? 25.059 3.545 -4.832 1.00 82.56 945 PRO A C 1
ATOM 7470 O O . PRO A 1 945 ? 25.702 3.925 -5.804 1.00 82.56 945 PRO A O 1
ATOM 7473 N N . VAL A 1 946 ? 24.072 4.287 -4.304 1.00 74.88 946 VAL A N 1
ATOM 7474 C CA . VAL A 1 946 ? 23.751 5.672 -4.738 1.00 74.88 946 VAL A CA 1
ATOM 7475 C C . VAL A 1 946 ? 24.707 6.698 -4.128 1.00 74.88 946 VAL A C 1
ATOM 7477 O O . VAL A 1 946 ? 25.053 7.693 -4.760 1.00 74.88 946 VAL A O 1
ATOM 7480 N N . HIS A 1 947 ? 25.056 6.498 -2.857 1.00 71.19 947 HIS A N 1
ATOM 7481 C CA . HIS A 1 947 ? 25.720 7.499 -2.028 1.00 71.19 947 HIS A CA 1
ATOM 7482 C C . HIS A 1 947 ? 27.243 7.432 -2.148 1.00 71.19 947 HIS A C 1
ATOM 7484 O O . HIS A 1 947 ? 27.810 6.396 -2.488 1.00 71.19 947 HIS A O 1
ATOM 7490 N N . ASN A 1 948 ? 27.908 8.531 -1.779 1.00 65.44 948 ASN A N 1
ATOM 7491 C CA . ASN A 1 948 ? 29.355 8.705 -1.931 1.00 65.44 948 ASN A CA 1
ATOM 7492 C C . ASN A 1 948 ? 30.185 7.586 -1.276 1.00 65.44 948 ASN A C 1
ATOM 7494 O O . ASN A 1 948 ? 31.263 7.242 -1.761 1.00 65.44 948 ASN A O 1
ATOM 7498 N N . PHE A 1 949 ? 29.669 6.990 -0.198 1.00 66.38 949 PHE A N 1
ATOM 7499 C CA . PHE A 1 949 ? 30.284 5.853 0.476 1.00 66.38 949 PHE A CA 1
ATOM 7500 C C . PHE A 1 949 ? 30.142 4.576 -0.373 1.00 66.38 949 PHE A C 1
ATOM 7502 O O . PHE A 1 949 ? 29.150 3.853 -0.280 1.00 66.38 949 PHE A O 1
ATOM 7509 N N . GLY A 1 950 ? 31.143 4.326 -1.222 1.00 77.31 950 GLY A N 1
ATOM 7510 C CA . GLY A 1 950 ? 31.183 3.198 -2.159 1.00 77.31 950 GLY A CA 1
ATOM 7511 C C . GLY A 1 950 ? 31.184 3.572 -3.648 1.00 77.31 950 GLY A C 1
ATOM 7512 O O . GLY A 1 950 ? 31.015 2.675 -4.475 1.00 77.31 950 GLY A O 1
ATOM 7513 N N . ILE A 1 951 ? 31.405 4.847 -4.014 1.00 81.81 951 ILE A N 1
ATOM 7514 C CA . ILE A 1 951 ? 31.494 5.289 -5.424 1.00 81.81 951 ILE A CA 1
ATOM 7515 C C . ILE A 1 951 ? 32.498 4.463 -6.242 1.00 81.81 951 ILE A C 1
ATOM 7517 O O . ILE A 1 951 ? 32.197 4.109 -7.377 1.00 81.81 951 ILE A O 1
ATOM 7521 N N . GLU A 1 952 ? 33.658 4.109 -5.689 1.00 86.19 952 GLU A N 1
ATOM 7522 C CA . GLU A 1 952 ? 34.668 3.299 -6.393 1.00 86.19 952 GLU A CA 1
ATOM 7523 C C . GLU A 1 952 ? 34.147 1.899 -6.738 1.00 86.19 952 GLU A C 1
ATOM 7525 O O . GLU A 1 952 ? 34.301 1.430 -7.866 1.00 86.19 952 GLU A O 1
ATOM 7530 N N . LYS A 1 953 ? 33.453 1.256 -5.788 1.00 87.81 953 LYS A N 1
ATOM 7531 C CA . LYS A 1 953 ? 32.814 -0.050 -5.985 1.00 87.81 953 LYS A CA 1
ATOM 7532 C C . LYS A 1 953 ? 31.712 0.034 -7.045 1.00 87.81 953 LYS A C 1
ATOM 7534 O O . LYS A 1 953 ? 31.671 -0.810 -7.936 1.00 87.81 953 LYS A O 1
ATOM 7539 N N . MET A 1 954 ? 30.876 1.078 -6.994 1.00 90.25 954 MET A N 1
ATOM 7540 C CA . MET A 1 954 ? 29.882 1.364 -8.035 1.00 90.25 954 MET A CA 1
ATOM 7541 C C . MET A 1 954 ? 30.557 1.529 -9.404 1.00 90.25 954 MET A C 1
ATOM 7543 O O . MET A 1 954 ? 30.175 0.836 -10.339 1.00 90.25 954 MET A O 1
ATOM 7547 N N . LYS A 1 955 ? 31.566 2.402 -9.531 1.00 89.94 955 LYS A N 1
ATOM 7548 C CA . LYS A 1 955 ? 32.279 2.666 -10.794 1.00 89.94 955 LYS A CA 1
ATOM 7549 C C . LYS A 1 955 ? 32.893 1.386 -11.369 1.00 89.94 955 LYS A C 1
ATOM 7551 O O . LYS A 1 955 ? 32.678 1.092 -12.541 1.00 89.94 955 LYS A O 1
ATOM 7556 N N . LYS A 1 956 ? 33.571 0.580 -10.542 1.00 92.31 956 LYS A N 1
ATOM 7557 C CA . LYS A 1 956 ? 34.138 -0.718 -10.946 1.00 92.31 956 LYS A CA 1
ATOM 7558 C C . LYS A 1 956 ? 33.065 -1.686 -11.453 1.00 92.31 956 LYS A C 1
ATOM 7560 O O . LYS A 1 956 ? 33.232 -2.276 -12.516 1.00 92.31 956 LYS A O 1
ATOM 7565 N N . ASN A 1 957 ? 31.958 -1.833 -10.729 1.00 93.31 957 ASN A N 1
ATOM 7566 C CA . ASN A 1 957 ? 30.902 -2.779 -11.097 1.00 93.31 957 ASN A CA 1
ATOM 7567 C C . ASN A 1 957 ? 30.083 -2.311 -12.307 1.00 93.31 957 ASN A C 1
ATOM 7569 O O . ASN A 1 957 ? 29.764 -3.122 -13.172 1.00 93.31 957 ASN A O 1
ATOM 7573 N N . CYS A 1 958 ? 29.810 -1.011 -12.433 1.00 93.06 958 CYS A N 1
ATOM 7574 C CA . CYS A 1 958 ? 29.211 -0.452 -13.641 1.00 93.06 958 CYS A CA 1
ATOM 7575 C C . CYS A 1 958 ? 30.123 -0.621 -14.863 1.00 93.06 958 CYS A C 1
ATOM 7577 O O . CYS A 1 958 ? 29.615 -0.936 -15.934 1.00 93.06 958 CYS A O 1
ATOM 7579 N N . LYS A 1 959 ? 31.450 -0.500 -14.710 1.00 94.19 959 LYS A N 1
ATOM 7580 C CA . LYS A 1 959 ? 32.396 -0.771 -15.800 1.00 94.19 959 LYS A CA 1
ATOM 7581 C C . LYS A 1 959 ? 32.397 -2.249 -16.215 1.00 94.19 959 LYS A C 1
ATOM 7583 O O . LYS A 1 959 ? 32.293 -2.541 -17.399 1.00 94.19 959 LYS A O 1
ATOM 7588 N N . LEU A 1 960 ? 32.372 -3.185 -15.263 1.00 94.56 960 LEU A N 1
ATOM 7589 C CA . LEU A 1 960 ? 32.213 -4.617 -15.568 1.00 94.56 960 LEU A CA 1
ATOM 7590 C C . LEU A 1 960 ? 30.892 -4.930 -16.304 1.00 94.56 960 LEU A C 1
ATOM 7592 O O . LEU A 1 960 ? 30.862 -5.800 -17.172 1.00 94.56 960 LEU A O 1
ATOM 7596 N N . LEU A 1 961 ? 29.803 -4.218 -15.990 1.00 94.81 961 LEU A N 1
ATOM 7597 C CA . LEU A 1 961 ? 28.529 -4.335 -16.711 1.00 94.81 961 LEU A CA 1
ATOM 7598 C C . LEU A 1 961 ? 28.593 -3.713 -18.113 1.00 94.81 961 LEU A C 1
ATOM 7600 O O . LEU A 1 961 ? 28.054 -4.288 -19.055 1.00 94.81 961 LEU A O 1
ATOM 7604 N N . GLU A 1 962 ? 29.277 -2.579 -18.259 1.00 95.88 962 GLU A N 1
ATOM 7605 C CA . GLU A 1 962 ? 29.523 -1.902 -19.536 1.00 95.88 962 GLU A CA 1
ATOM 7606 C C . GLU A 1 962 ? 30.302 -2.819 -20.486 1.00 95.88 962 GLU A C 1
ATOM 7608 O O . GLU A 1 962 ? 29.873 -3.051 -21.614 1.00 95.88 962 GLU A O 1
ATOM 7613 N N . ASP A 1 963 ? 31.385 -3.423 -19.996 1.00 95.81 963 ASP A N 1
ATOM 7614 C CA . ASP A 1 963 ? 32.221 -4.350 -20.759 1.00 95.81 963 ASP A CA 1
ATOM 7615 C C . ASP A 1 963 ? 31.481 -5.658 -21.087 1.00 95.81 963 ASP A C 1
ATOM 7617 O O . ASP A 1 963 ? 31.596 -6.162 -22.207 1.00 95.81 963 ASP A O 1
ATOM 7621 N N . LYS A 1 964 ? 30.635 -6.169 -20.177 1.00 95.25 964 LYS A N 1
ATOM 7622 C CA . LYS A 1 964 ? 29.762 -7.325 -20.452 1.00 95.25 964 LYS A CA 1
ATOM 7623 C C . LYS A 1 964 ? 28.743 -7.028 -21.559 1.00 95.25 964 LYS A C 1
ATOM 7625 O O . LYS A 1 964 ? 28.570 -7.860 -22.446 1.00 95.25 964 LYS A O 1
ATOM 7630 N N . ILE A 1 965 ? 28.087 -5.864 -21.539 1.00 94.75 965 ILE A N 1
ATOM 7631 C CA . ILE A 1 965 ? 27.130 -5.469 -22.589 1.00 94.75 965 ILE A CA 1
ATOM 7632 C C . ILE A 1 965 ? 27.870 -5.267 -23.920 1.00 94.75 965 ILE A C 1
ATOM 7634 O O . ILE A 1 965 ? 27.461 -5.835 -24.932 1.00 94.75 965 ILE A O 1
ATOM 7638 N N . ASN A 1 966 ? 29.009 -4.568 -23.909 1.00 95.88 966 ASN A N 1
ATOM 7639 C CA . ASN A 1 966 ? 29.855 -4.331 -25.088 1.00 95.88 966 ASN A CA 1
ATOM 7640 C C . ASN A 1 966 ? 30.447 -5.604 -25.714 1.00 95.88 966 ASN A C 1
ATOM 7642 O O . ASN A 1 966 ? 30.835 -5.575 -26.881 1.00 95.88 966 ASN A O 1
ATOM 7646 N N . SER A 1 967 ? 30.518 -6.698 -24.951 1.00 93.88 967 SER A N 1
ATOM 7647 C CA . SER A 1 967 ? 30.946 -8.022 -25.426 1.00 93.88 967 SER A CA 1
ATOM 7648 C C . SER A 1 967 ? 29.780 -8.901 -25.901 1.00 93.88 967 SER A C 1
ATOM 7650 O O . SER A 1 967 ? 30.014 -9.939 -26.509 1.00 93.88 967 SER A O 1
ATOM 7652 N N . SER A 1 968 ? 28.529 -8.517 -25.615 1.00 90.06 968 SER A N 1
ATOM 7653 C CA . SER A 1 968 ? 27.333 -9.317 -25.930 1.00 90.06 968 SER A CA 1
ATOM 7654 C C . SER A 1 968 ? 26.745 -9.056 -27.320 1.00 90.06 968 SER A C 1
ATOM 7656 O O . SER A 1 968 ? 25.954 -9.860 -27.808 1.00 90.06 968 SER A O 1
ATOM 7658 N N . SER A 1 969 ? 27.105 -7.938 -27.958 1.00 87.44 969 SER A N 1
ATOM 7659 C CA . SER A 1 969 ? 26.570 -7.537 -29.259 1.00 87.44 969 SER A CA 1
ATOM 7660 C C . SER A 1 969 ? 27.544 -6.647 -30.027 1.00 87.44 969 SER A C 1
ATOM 7662 O O . SER A 1 969 ? 28.235 -5.809 -29.450 1.00 87.44 969 SER A O 1
ATOM 7664 N N . VAL A 1 970 ? 27.565 -6.800 -31.352 1.00 90.88 970 VAL A N 1
ATOM 7665 C CA . VAL A 1 970 ? 28.248 -5.870 -32.269 1.00 90.88 970 VAL A CA 1
ATOM 7666 C C . VAL A 1 970 ? 27.337 -4.681 -32.612 1.00 90.88 970 VAL A C 1
ATOM 7668 O O . VAL A 1 970 ? 27.823 -3.579 -32.866 1.00 90.88 970 VAL A O 1
ATOM 7671 N N . ASP A 1 971 ? 26.015 -4.876 -32.554 1.00 92.38 971 ASP A N 1
ATOM 7672 C CA . ASP A 1 971 ? 25.003 -3.897 -32.967 1.00 92.38 971 ASP A CA 1
ATOM 7673 C C . ASP A 1 971 ? 24.802 -2.753 -31.968 1.00 92.38 971 ASP A C 1
ATOM 7675 O O . ASP A 1 971 ? 24.350 -1.672 -32.358 1.00 92.38 971 ASP A O 1
ATOM 7679 N N . VAL A 1 972 ? 25.121 -2.976 -30.690 1.00 94.44 972 VAL A N 1
ATOM 7680 C CA . VAL A 1 972 ? 24.939 -2.013 -29.595 1.00 94.44 972 VAL A CA 1
ATOM 7681 C C . VAL A 1 972 ? 26.193 -1.966 -28.738 1.00 94.44 972 VAL A C 1
ATOM 7683 O O . VAL A 1 972 ? 26.691 -3.003 -28.312 1.00 94.44 972 VAL A O 1
ATOM 7686 N N . LYS A 1 973 ? 26.661 -0.756 -28.420 1.00 96.12 973 LYS A N 1
ATOM 7687 C CA . LYS A 1 973 ? 27.673 -0.537 -27.376 1.00 96.12 973 LYS A CA 1
ATOM 7688 C C . LYS A 1 973 ? 27.211 0.537 -26.406 1.00 96.12 973 LYS A C 1
ATOM 7690 O O . LYS A 1 973 ? 26.577 1.506 -26.813 1.00 96.12 973 LYS A O 1
ATOM 7695 N N . VAL A 1 974 ? 27.536 0.380 -25.133 1.00 96.81 974 VAL A N 1
ATOM 7696 C CA . VAL A 1 974 ? 27.263 1.336 -24.058 1.00 96.81 974 VAL A CA 1
ATOM 7697 C C . VAL A 1 974 ? 28.558 1.933 -23.521 1.00 96.81 974 VAL A C 1
ATOM 7699 O O . VAL A 1 974 ? 29.615 1.303 -23.542 1.00 96.81 974 VAL A O 1
ATOM 7702 N N . ASN A 1 975 ? 28.469 3.165 -23.033 1.00 94.94 975 ASN A N 1
ATOM 7703 C CA . ASN A 1 975 ? 29.541 3.836 -22.312 1.00 94.94 975 ASN A CA 1
ATOM 7704 C C . ASN A 1 975 ? 28.984 4.671 -21.151 1.00 94.94 975 ASN A C 1
ATOM 7706 O O . ASN A 1 975 ? 27.797 5.017 -21.123 1.00 94.94 975 ASN A O 1
ATOM 7710 N N . SER A 1 976 ? 29.873 5.059 -20.239 1.00 93.31 976 SER A N 1
ATOM 7711 C CA . SER A 1 976 ? 29.578 5.923 -19.095 1.00 93.31 976 SER A CA 1
ATOM 7712 C C . SER A 1 976 ? 28.554 5.324 -18.115 1.00 93.31 976 SER A C 1
ATOM 7714 O O . SER A 1 976 ? 27.770 6.080 -17.543 1.00 93.31 976 SER A O 1
ATOM 7716 N N . LEU A 1 977 ? 28.506 3.995 -17.921 1.00 94.56 977 LEU A N 1
ATOM 7717 C CA . LEU A 1 977 ? 27.507 3.393 -17.019 1.00 94.56 977 LEU A CA 1
ATOM 7718 C C . LEU A 1 977 ? 27.678 3.845 -15.555 1.00 94.56 977 LEU A C 1
ATOM 7720 O O . LEU A 1 977 ? 28.761 3.751 -14.979 1.00 94.56 977 LEU A O 1
ATOM 7724 N N . ILE A 1 978 ? 26.586 4.278 -14.916 1.00 93.88 978 ILE A N 1
ATOM 7725 C CA . ILE A 1 978 ? 26.573 4.744 -13.519 1.00 93.88 978 ILE A CA 1
ATOM 7726 C C . ILE A 1 978 ? 25.180 4.615 -12.872 1.00 93.88 978 ILE A C 1
ATOM 7728 O O . ILE A 1 978 ? 24.166 4.709 -13.564 1.00 93.88 978 ILE A O 1
ATOM 7732 N N . ARG A 1 979 ? 25.079 4.430 -11.543 1.00 93.31 979 ARG A N 1
ATOM 7733 C CA . ARG A 1 979 ? 23.773 4.516 -10.855 1.00 93.31 979 ARG A CA 1
ATOM 7734 C C . ARG A 1 979 ? 23.336 5.979 -10.752 1.00 93.31 979 ARG A C 1
ATOM 7736 O O . ARG A 1 979 ? 24.073 6.839 -10.261 1.00 93.31 979 ARG A O 1
ATOM 7743 N N . VAL A 1 980 ? 22.111 6.251 -11.183 1.00 92.50 980 VAL A N 1
ATOM 7744 C CA . VAL A 1 980 ? 21.477 7.572 -11.133 1.00 92.50 980 VAL A CA 1
ATOM 7745 C C . VAL A 1 980 ? 20.263 7.551 -10.199 1.00 92.50 980 VAL A C 1
ATOM 7747 O O . VAL A 1 980 ? 19.724 6.501 -9.851 1.00 92.50 980 VAL A O 1
ATOM 7750 N N . THR A 1 981 ? 19.869 8.726 -9.731 1.00 92.06 981 THR A N 1
ATOM 7751 C CA . THR A 1 981 ? 18.658 8.967 -8.939 1.00 92.06 981 THR A CA 1
ATOM 7752 C C . THR A 1 981 ? 17.512 9.402 -9.848 1.00 92.06 981 THR A C 1
ATOM 7754 O O . THR A 1 981 ? 17.744 9.870 -10.961 1.00 92.06 981 THR A O 1
ATOM 7757 N N . GLN A 1 982 ? 16.268 9.321 -9.370 1.00 90.75 982 GLN A N 1
ATOM 7758 C CA . GLN A 1 982 ? 15.103 9.759 -10.149 1.00 90.75 982 GLN A CA 1
ATOM 7759 C C . GLN A 1 982 ? 15.228 11.217 -10.642 1.00 90.75 982 GLN A C 1
ATOM 7761 O O . GLN A 1 982 ? 14.935 11.496 -11.800 1.00 90.75 982 GLN A O 1
ATOM 7766 N N . LYS A 1 983 ? 15.771 12.127 -9.820 1.00 90.06 983 LYS A N 1
ATOM 7767 C CA . LYS A 1 983 ? 16.012 13.536 -10.198 1.00 90.06 983 LYS A CA 1
ATOM 7768 C C . LYS A 1 983 ? 17.033 13.700 -11.327 1.00 90.06 983 LYS A C 1
ATOM 7770 O O . LYS A 1 983 ? 16.931 14.610 -12.142 1.00 90.06 983 LYS A O 1
ATOM 7775 N N . GLU A 1 984 ? 18.015 12.807 -11.395 1.00 92.31 984 GLU A N 1
ATOM 7776 C CA . GLU A 1 984 ? 18.988 12.764 -12.491 1.00 92.31 984 GLU A CA 1
ATOM 7777 C C . GLU A 1 984 ? 18.387 12.145 -13.767 1.00 92.31 984 GLU A C 1
ATOM 7779 O O . GLU A 1 984 ? 18.910 12.365 -14.853 1.00 92.31 984 GLU A O 1
ATOM 7784 N N . VAL A 1 985 ? 17.276 11.408 -13.663 1.00 92.31 985 VAL A N 1
ATOM 7785 C CA . VAL A 1 985 ? 16.485 10.920 -14.808 1.00 92.31 985 VAL A CA 1
ATOM 7786 C C . VAL A 1 985 ? 15.455 11.960 -15.266 1.00 92.31 985 VAL A C 1
ATOM 7788 O O . VAL A 1 985 ? 15.152 12.037 -16.453 1.00 92.31 985 VAL A O 1
ATOM 7791 N N . GLU A 1 986 ? 14.956 12.813 -14.374 1.00 90.31 986 GLU A N 1
ATOM 7792 C CA . GLU A 1 986 ? 14.088 13.942 -14.735 1.00 90.31 986 GLU A CA 1
ATOM 7793 C C . GLU A 1 986 ? 14.819 14.906 -15.698 1.00 90.31 986 GLU A C 1
ATOM 7795 O O . GLU A 1 986 ? 14.299 15.202 -16.775 1.00 90.31 986 GLU A O 1
ATOM 7800 N N . SER A 1 987 ? 16.081 15.263 -15.423 1.00 88.25 987 SER A N 1
ATOM 7801 C CA . SER A 1 987 ? 16.882 16.127 -16.314 1.00 88.25 987 SER A CA 1
ATOM 7802 C C . SER A 1 987 ? 17.268 15.484 -17.662 1.00 88.25 987 SER A C 1
ATOM 7804 O O . SER A 1 987 ? 17.421 16.188 -18.665 1.00 88.25 987 SER A O 1
ATOM 7806 N N . LEU A 1 988 ? 17.358 14.147 -17.738 1.00 89.50 988 LEU A N 1
ATOM 7807 C CA . LEU A 1 988 ? 17.524 13.405 -19.001 1.00 89.50 988 LEU A CA 1
ATOM 7808 C C . LEU A 1 988 ? 16.335 13.628 -19.952 1.00 89.50 988 LEU A C 1
ATOM 7810 O O . LEU A 1 988 ? 16.511 13.718 -21.175 1.00 89.50 988 LEU A O 1
ATOM 7814 N N . LEU A 1 989 ? 15.128 13.679 -19.379 1.00 85.50 989 LEU A N 1
ATOM 7815 C CA . LEU A 1 989 ? 13.871 13.859 -20.100 1.00 85.50 989 LEU A CA 1
ATOM 7816 C C . LEU A 1 989 ? 13.653 15.325 -20.490 1.00 85.50 989 LEU A C 1
ATOM 7818 O O . LEU A 1 989 ? 13.211 15.580 -21.604 1.00 85.50 989 LEU A O 1
ATOM 7822 N N . GLU A 1 990 ? 14.037 16.288 -19.651 1.00 82.06 990 GLU A N 1
ATOM 7823 C CA . GLU A 1 990 ? 14.014 17.716 -20.013 1.00 82.06 990 GLU A CA 1
ATOM 7824 C C . GLU A 1 990 ? 14.929 18.020 -21.211 1.00 82.06 990 GLU A C 1
ATOM 7826 O O . GLU A 1 990 ? 14.513 18.664 -22.177 1.00 82.06 990 GLU A O 1
ATOM 7831 N N . GLY A 1 991 ? 16.135 17.438 -21.232 1.00 71.56 991 GLY A N 1
ATOM 7832 C CA . GLY A 1 991 ? 17.058 17.544 -22.368 1.00 71.56 991 GLY A CA 1
ATOM 7833 C C . GLY A 1 991 ? 16.515 16.992 -23.698 1.00 71.56 991 GLY A C 1
ATOM 7834 O O . GLY A 1 991 ? 17.065 17.298 -24.759 1.00 71.56 991 GLY A O 1
ATOM 7835 N N . GLN A 1 992 ? 15.420 16.223 -23.681 1.00 74.25 992 GLN A N 1
ATOM 7836 C CA . GLN A 1 992 ? 14.811 15.649 -24.883 1.00 74.25 992 GLN A CA 1
ATOM 7837 C C . GLN A 1 992 ? 14.232 16.725 -25.822 1.00 74.25 992 GLN A C 1
ATOM 7839 O O . GLN A 1 992 ? 14.284 16.534 -27.044 1.00 74.25 992 GLN A O 1
ATOM 7844 N N . GLU A 1 993 ? 13.723 17.831 -25.261 1.00 70.94 993 GLU A N 1
ATOM 7845 C CA . GLU A 1 993 ? 13.020 18.917 -25.972 1.00 70.94 993 GLU A CA 1
ATOM 7846 C C . GLU A 1 993 ? 13.915 20.104 -26.360 1.00 70.94 993 GLU A C 1
ATOM 7848 O O . GLU A 1 993 ? 13.545 20.880 -27.236 1.00 70.94 993 GLU A O 1
ATOM 7853 N N . GLU A 1 994 ? 15.082 20.250 -25.730 1.00 77.56 994 GLU A N 1
ATOM 7854 C CA . GLU A 1 994 ? 15.899 21.471 -25.823 1.00 77.56 994 GLU A CA 1
ATOM 7855 C C . GLU A 1 994 ? 17.228 21.281 -26.558 1.00 77.56 994 GLU A C 1
ATOM 7857 O O . GLU A 1 994 ? 17.767 22.242 -27.100 1.00 77.56 994 GLU A O 1
ATOM 7862 N N . LYS A 1 995 ? 17.798 20.069 -26.555 1.00 81.69 995 LYS A N 1
ATOM 7863 C CA . LYS A 1 995 ? 19.188 19.866 -26.989 1.00 81.69 995 LYS A CA 1
ATOM 7864 C C . LYS A 1 995 ? 19.337 19.575 -28.479 1.00 81.69 995 LYS A C 1
ATOM 7866 O O . LYS A 1 995 ? 18.621 18.746 -29.052 1.00 81.69 995 LYS A O 1
ATOM 7871 N N . GLU A 1 996 ? 20.327 20.244 -29.063 1.00 92.12 996 GLU A N 1
ATOM 7872 C CA . GLU A 1 996 ? 20.760 20.107 -30.451 1.00 92.12 996 GLU A CA 1
ATOM 7873 C C . GLU A 1 996 ? 21.188 18.675 -30.771 1.00 92.12 996 GLU A C 1
ATOM 7875 O O . GLU A 1 996 ? 21.698 17.942 -29.913 1.00 92.12 996 GLU A O 1
ATOM 7880 N N . LYS A 1 997 ? 20.979 18.271 -32.022 1.00 93.88 997 LYS A N 1
ATOM 7881 C CA . LYS A 1 997 ? 21.325 16.936 -32.521 1.00 93.88 997 LYS A CA 1
ATOM 7882 C C . LYS A 1 997 ? 22.006 17.080 -33.876 1.00 93.88 997 LYS A C 1
ATOM 7884 O O . LYS A 1 997 ? 21.506 17.811 -34.731 1.00 93.88 997 LYS A O 1
ATOM 7889 N N . SER A 1 998 ? 23.135 16.398 -34.043 1.00 96.19 998 SER A N 1
ATOM 7890 C CA . SER A 1 998 ? 23.924 16.397 -35.278 1.00 96.19 998 SER A CA 1
ATOM 7891 C C . SER A 1 998 ? 23.743 15.072 -36.005 1.00 96.19 998 SER A C 1
ATOM 7893 O O . SER A 1 998 ? 23.720 14.013 -35.373 1.00 96.19 998 SER A O 1
ATOM 7895 N N . TYR A 1 999 ? 23.613 15.128 -37.326 1.00 97.62 999 TYR A N 1
ATOM 7896 C CA . TYR A 1 999 ? 23.301 13.989 -38.181 1.00 97.62 999 TYR A CA 1
ATOM 7897 C C . TYR A 1 999 ? 24.139 14.011 -39.460 1.00 97.62 999 TYR A C 1
ATOM 7899 O O . TYR A 1 999 ? 24.535 15.075 -39.941 1.00 97.62 999 TYR A O 1
ATOM 7907 N N . ARG A 1 1000 ? 24.310 12.828 -40.050 1.00 97.62 1000 ARG A N 1
ATOM 7908 C CA . ARG A 1 1000 ? 24.826 12.618 -41.403 1.00 97.62 1000 ARG A CA 1
ATOM 7909 C C . ARG A 1 1000 ? 23.798 11.816 -42.189 1.00 97.62 1000 ARG A C 1
ATOM 7911 O O . ARG A 1 1000 ? 23.436 10.714 -41.787 1.00 97.62 1000 ARG A O 1
ATOM 7918 N N . ALA A 1 1001 ? 23.340 12.366 -43.302 1.00 97.62 1001 ALA A N 1
ATOM 7919 C CA . ALA A 1 1001 ? 22.518 11.677 -44.283 1.00 97.62 1001 ALA A CA 1
ATOM 7920 C C . ALA A 1 1001 ? 23.364 11.246 -45.491 1.00 97.62 1001 ALA A C 1
ATOM 7922 O O . ALA A 1 1001 ? 24.373 11.879 -45.820 1.00 97.62 1001 ALA A O 1
ATOM 7923 N N . PHE A 1 1002 ? 22.944 10.176 -46.157 1.00 97.44 1002 PHE A N 1
ATOM 7924 C CA . PHE A 1 1002 ? 23.339 9.852 -47.525 1.00 97.44 1002 PHE A CA 1
ATOM 7925 C C . PHE A 1 1002 ? 22.129 10.115 -48.417 1.00 97.44 1002 PHE A C 1
ATOM 7927 O O . PHE A 1 1002 ? 21.073 9.511 -48.217 1.00 97.44 1002 PHE A O 1
ATOM 7934 N N . CYS A 1 1003 ? 22.267 11.062 -49.337 1.00 97.12 1003 CYS A N 1
ATOM 7935 C CA . CYS A 1 1003 ? 21.182 11.573 -50.162 1.00 97.12 1003 CYS A CA 1
ATOM 7936 C C . CYS A 1 1003 ? 21.382 11.146 -51.617 1.00 97.12 1003 CYS A C 1
ATOM 7938 O O . CYS A 1 1003 ? 22.513 11.112 -52.103 1.00 97.12 1003 CYS A O 1
ATOM 7940 N N . TYR A 1 1004 ? 20.274 10.874 -52.302 1.00 96.62 1004 TYR A N 1
ATOM 7941 C CA . TYR A 1 1004 ? 20.217 10.594 -53.734 1.00 96.62 1004 TYR A CA 1
ATOM 7942 C C . TYR A 1 1004 ? 19.309 11.615 -54.420 1.00 96.62 1004 TYR A C 1
ATOM 7944 O O . TYR A 1 1004 ? 18.225 11.913 -53.922 1.00 96.62 1004 TYR A O 1
ATOM 7952 N N . SER A 1 1005 ? 19.735 12.133 -55.568 1.00 95.94 1005 SER A N 1
ATOM 7953 C CA . SER A 1 1005 ? 18.944 12.997 -56.441 1.00 95.94 1005 SER A CA 1
ATOM 7954 C C . SER A 1 1005 ? 18.552 12.269 -57.721 1.00 95.94 1005 SER A C 1
ATOM 7956 O O . SER A 1 1005 ? 19.386 11.633 -58.357 1.00 95.94 1005 SER A O 1
ATOM 7958 N N . LYS A 1 1006 ? 17.302 12.425 -58.162 1.00 94.19 1006 LYS A N 1
ATOM 7959 C CA . LYS A 1 1006 ? 16.817 11.908 -59.458 1.00 94.19 1006 LYS A CA 1
ATOM 7960 C C . LYS A 1 1006 ? 17.427 12.630 -60.665 1.00 94.19 1006 LYS A C 1
ATOM 7962 O O . LYS A 1 1006 ? 17.455 12.077 -61.758 1.00 94.19 1006 LYS A O 1
ATOM 7967 N N . VAL A 1 1007 ? 17.898 13.859 -60.464 1.00 93.88 1007 VAL A N 1
ATOM 7968 C CA . VAL A 1 1007 ? 18.496 14.741 -61.480 1.00 93.88 1007 VAL A CA 1
ATOM 7969 C C . VAL A 1 1007 ? 19.951 15.013 -61.080 1.00 93.88 1007 VAL A C 1
ATOM 7971 O O . VAL A 1 1007 ? 20.176 15.247 -59.889 1.00 93.88 1007 VAL A O 1
ATOM 7974 N N . PRO A 1 1008 ? 20.931 14.999 -62.003 1.00 94.06 1008 PRO A N 1
ATOM 7975 C CA . PRO A 1 1008 ? 22.319 15.308 -61.665 1.00 94.06 1008 PRO A CA 1
ATOM 7976 C C . PRO A 1 1008 ? 22.450 16.725 -61.078 1.00 94.06 1008 PRO A C 1
ATOM 7978 O O . PRO A 1 1008 ? 21.884 17.686 -61.604 1.00 94.06 1008 PRO A O 1
ATOM 7981 N N . ILE A 1 1009 ? 23.193 16.863 -59.977 1.00 90.81 1009 ILE A N 1
ATOM 7982 C CA . ILE A 1 1009 ? 23.422 18.130 -59.274 1.00 90.81 1009 ILE A CA 1
ATOM 7983 C C . ILE A 1 1009 ? 24.907 18.488 -59.343 1.00 90.81 1009 ILE A C 1
ATOM 7985 O O . ILE A 1 1009 ? 25.764 17.758 -58.848 1.00 90.81 1009 ILE A O 1
ATOM 7989 N N . LEU A 1 1010 ? 25.216 19.671 -59.884 1.00 90.06 1010 LEU A N 1
ATOM 7990 C CA . LEU A 1 1010 ? 26.573 20.220 -59.872 1.00 90.06 1010 LEU A CA 1
ATOM 7991 C C . LEU A 1 1010 ? 27.112 20.310 -58.434 1.00 90.06 1010 LEU A C 1
ATOM 7993 O O . LEU A 1 1010 ? 26.498 20.941 -57.569 1.00 90.06 1010 LEU A O 1
ATOM 7997 N N . GLY A 1 1011 ? 28.294 19.735 -58.192 1.00 90.50 1011 GLY A N 1
ATOM 7998 C CA . GLY A 1 1011 ? 28.889 19.628 -56.854 1.00 90.50 1011 GLY A CA 1
ATOM 7999 C C . GLY A 1 1011 ? 29.036 20.963 -56.109 1.00 90.50 1011 GLY A C 1
ATOM 8000 O O . GLY A 1 1011 ? 28.949 20.995 -54.883 1.00 90.50 1011 GLY A O 1
ATOM 8001 N N . ASP A 1 1012 ? 29.174 22.079 -56.824 1.00 90.62 1012 ASP A N 1
ATOM 8002 C CA . ASP A 1 1012 ? 29.250 23.416 -56.226 1.00 90.62 1012 ASP A CA 1
ATOM 8003 C C . ASP A 1 1012 ? 27.921 23.899 -55.631 1.00 90.62 1012 ASP A C 1
ATOM 8005 O O . ASP A 1 1012 ? 27.930 24.640 -54.649 1.00 90.62 1012 ASP A O 1
ATOM 8009 N N . LEU A 1 1013 ? 26.774 23.455 -56.158 1.00 91.19 1013 LEU A N 1
ATOM 8010 C CA . LEU A 1 1013 ? 25.463 23.725 -55.552 1.00 91.19 1013 LEU A CA 1
ATOM 8011 C C . LEU A 1 1013 ? 25.328 23.002 -54.204 1.00 91.19 1013 LEU A C 1
ATOM 8013 O O . LEU A 1 1013 ? 24.791 23.567 -53.251 1.00 91.19 1013 LEU A O 1
ATOM 8017 N N . ILE A 1 1014 ? 25.875 21.783 -54.116 1.00 92.75 1014 ILE A N 1
ATOM 8018 C CA . ILE A 1 1014 ? 25.926 20.966 -52.896 1.00 92.75 1014 ILE A CA 1
ATOM 8019 C C . ILE A 1 1014 ? 26.884 21.589 -51.866 1.00 92.75 1014 ILE A C 1
ATOM 8021 O O . ILE A 1 1014 ? 26.543 21.670 -50.687 1.00 92.75 1014 ILE A O 1
ATOM 8025 N N . ARG A 1 1015 ? 28.049 22.103 -52.290 1.00 92.56 1015 ARG A N 1
ATOM 8026 C CA . ARG A 1 1015 ? 28.975 22.842 -51.405 1.00 92.56 1015 ARG A CA 1
ATOM 8027 C C . ARG A 1 1015 ? 28.322 24.118 -50.845 1.00 92.56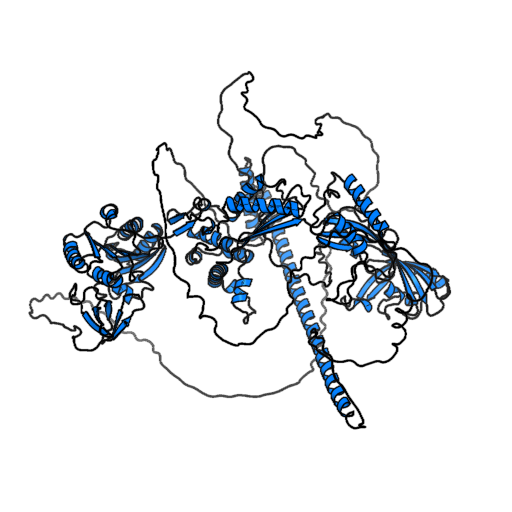 1015 ARG A C 1
ATOM 8029 O O . ARG A 1 1015 ? 28.362 24.338 -49.636 1.00 92.56 1015 ARG A O 1
ATOM 8036 N N . LYS A 1 1016 ? 27.611 24.879 -51.690 1.00 91.81 1016 LYS A N 1
ATOM 8037 C CA . LYS A 1 1016 ? 26.818 26.083 -51.337 1.00 91.81 1016 LYS A CA 1
ATOM 8038 C C . LYS A 1 1016 ? 25.565 25.812 -50.481 1.00 91.81 1016 LYS A C 1
ATOM 8040 O O . LYS A 1 1016 ? 24.752 26.712 -50.273 1.00 91.81 1016 LYS A O 1
ATOM 8045 N N . LEU A 1 1017 ? 25.366 24.591 -49.972 1.00 92.12 1017 LEU A N 1
ATOM 8046 C CA . LEU A 1 1017 ? 24.387 24.335 -48.906 1.00 92.12 1017 LEU A CA 1
ATOM 8047 C C . LEU A 1 1017 ? 24.809 24.963 -47.573 1.00 92.12 1017 LEU A C 1
ATOM 8049 O O . LEU A 1 1017 ? 23.942 25.333 -46.787 1.00 92.12 1017 LEU A O 1
ATOM 8053 N N . HIS A 1 1018 ? 26.116 25.104 -47.333 1.00 92.50 1018 HIS A N 1
ATOM 8054 C CA . HIS A 1 1018 ? 26.651 25.712 -46.113 1.00 92.50 1018 HIS A CA 1
ATOM 8055 C C . HIS A 1 1018 ? 26.068 27.107 -45.851 1.00 92.50 1018 HIS A C 1
ATOM 8057 O O . HIS A 1 1018 ? 25.569 27.389 -44.763 1.00 92.50 1018 HIS A O 1
ATOM 8063 N N . ASP A 1 1019 ? 26.025 27.931 -46.894 1.00 93.12 1019 ASP A N 1
ATOM 8064 C CA . ASP A 1 1019 ? 25.654 29.349 -46.823 1.00 93.12 1019 ASP A CA 1
ATOM 8065 C C . ASP A 1 1019 ? 24.131 29.567 -46.695 1.00 93.12 1019 ASP A C 1
ATOM 8067 O O . ASP A 1 1019 ? 23.646 30.696 -46.692 1.00 93.12 1019 ASP A O 1
ATOM 8071 N N . LYS A 1 1020 ? 23.365 28.471 -46.591 1.00 92.50 1020 LYS A N 1
ATOM 8072 C CA . LYS A 1 1020 ? 21.905 28.443 -46.405 1.00 92.50 1020 LYS A CA 1
ATOM 8073 C C . LYS A 1 1020 ? 21.508 28.079 -44.971 1.00 92.50 1020 LYS A C 1
ATOM 8075 O O . LYS A 1 1020 ? 20.333 27.826 -44.717 1.00 92.50 1020 LYS A O 1
ATOM 8080 N N . ALA A 1 1021 ? 22.468 28.020 -44.046 1.00 91.56 1021 ALA A N 1
ATOM 8081 C CA . ALA A 1 1021 ? 22.241 27.859 -42.613 1.00 91.56 1021 ALA A CA 1
ATOM 8082 C C . ALA A 1 1021 ? 22.835 29.053 -41.828 1.00 91.56 1021 ALA A C 1
ATOM 8084 O O . ALA A 1 1021 ? 23.859 29.593 -42.244 1.00 91.56 1021 ALA A O 1
ATOM 8085 N N . PRO A 1 1022 ? 22.244 29.458 -40.686 1.00 95.31 1022 PRO A N 1
ATOM 8086 C CA . PRO A 1 1022 ? 21.059 28.881 -40.051 1.00 95.31 1022 PRO A CA 1
ATOM 8087 C C . PRO A 1 1022 ? 19.760 29.202 -40.806 1.00 95.31 1022 PRO A C 1
ATOM 8089 O O . PRO A 1 1022 ? 19.639 30.243 -41.445 1.00 95.31 1022 PRO A O 1
ATOM 8092 N N . ILE A 1 1023 ? 18.774 28.307 -40.716 1.00 95.69 1023 ILE A N 1
ATOM 8093 C CA . ILE A 1 1023 ? 17.476 28.458 -41.386 1.00 95.69 1023 ILE A CA 1
ATOM 8094 C C . ILE A 1 1023 ? 16.331 27.884 -40.552 1.00 95.69 1023 ILE A C 1
ATOM 8096 O O . ILE A 1 1023 ? 16.473 26.847 -39.899 1.00 95.69 1023 ILE A O 1
ATOM 8100 N N . GLU A 1 1024 ? 15.176 28.547 -40.597 1.00 96.44 1024 GLU A N 1
ATOM 8101 C CA . GLU A 1 1024 ? 13.926 28.021 -40.052 1.00 96.44 1024 GLU A CA 1
ATOM 8102 C C . GLU A 1 1024 ? 13.107 27.307 -41.131 1.00 96.44 1024 GLU A C 1
ATOM 8104 O O . GLU A 1 1024 ? 12.900 27.821 -42.230 1.00 96.44 1024 GLU A O 1
ATOM 8109 N N . ILE A 1 1025 ? 12.610 26.118 -40.795 1.00 96.38 1025 ILE A N 1
ATOM 8110 C CA . ILE A 1 1025 ? 11.704 25.320 -41.620 1.00 96.38 1025 ILE A CA 1
ATOM 8111 C C . ILE A 1 1025 ? 10.389 25.093 -40.874 1.00 96.38 1025 ILE A C 1
ATOM 8113 O O . ILE A 1 1025 ? 10.373 24.871 -39.662 1.00 96.38 1025 ILE A O 1
ATOM 8117 N N . VAL A 1 1026 ? 9.269 25.098 -41.592 1.00 96.81 1026 VAL A N 1
ATOM 8118 C CA . VAL A 1 1026 ? 7.965 24.694 -41.060 1.00 96.81 1026 VAL A CA 1
ATOM 8119 C C . VAL A 1 1026 ? 7.718 23.244 -41.453 1.00 96.81 1026 VAL A C 1
ATOM 8121 O O . VAL A 1 1026 ? 7.498 22.928 -42.623 1.00 96.81 1026 VAL A O 1
ATOM 8124 N N . GLN A 1 1027 ? 7.742 22.350 -40.465 1.00 96.00 1027 GLN A N 1
ATOM 8125 C CA . GLN A 1 1027 ? 7.413 20.939 -40.647 1.00 96.00 1027 GLN A CA 1
ATOM 8126 C C . GLN A 1 1027 ? 5.984 20.674 -40.184 1.00 96.00 1027 GLN A C 1
ATOM 8128 O O . GLN A 1 1027 ? 5.689 20.712 -38.984 1.00 96.00 1027 GLN A O 1
ATOM 8133 N N . LYS A 1 1028 ? 5.085 20.350 -41.115 1.00 95.19 1028 LYS A N 1
ATOM 8134 C CA . LYS A 1 1028 ? 3.838 19.669 -40.759 1.00 95.19 1028 LYS A CA 1
ATOM 8135 C C . LYS A 1 1028 ? 4.185 18.278 -40.232 1.00 95.19 1028 LYS A C 1
ATOM 8137 O O . LYS A 1 1028 ? 5.174 17.669 -40.629 1.00 95.19 1028 LYS A O 1
ATOM 8142 N N . THR A 1 1029 ? 3.378 17.763 -39.312 1.00 93.12 1029 THR A N 1
ATOM 8143 C CA . THR A 1 1029 ? 3.630 16.455 -38.684 1.00 93.12 1029 THR A CA 1
ATOM 8144 C C . THR A 1 1029 ? 3.692 15.349 -39.763 1.00 93.12 1029 THR A C 1
ATOM 8146 O O . THR A 1 1029 ? 2.705 15.202 -40.490 1.00 93.12 1029 THR A O 1
ATOM 8149 N N . PRO A 1 1030 ? 4.804 14.592 -39.902 1.00 93.94 1030 PRO A N 1
ATOM 8150 C CA . PRO A 1 1030 ? 5.041 13.727 -41.065 1.00 93.94 1030 PRO A CA 1
ATOM 8151 C C . PRO A 1 1030 ? 3.986 12.662 -41.338 1.00 93.94 1030 PRO A C 1
ATOM 8153 O O . PRO A 1 1030 ? 3.472 12.056 -40.392 1.00 93.94 1030 PRO A O 1
ATOM 8156 N N . VAL A 1 1031 ? 3.736 12.352 -42.620 1.00 92.12 1031 VAL A N 1
ATOM 8157 C CA . VAL A 1 1031 ? 2.736 11.346 -43.044 1.00 92.12 1031 VAL A CA 1
ATOM 8158 C C . VAL A 1 1031 ? 2.893 10.028 -42.277 1.00 92.12 1031 VAL A C 1
ATOM 8160 O O . VAL A 1 1031 ? 1.930 9.529 -41.686 1.00 92.12 1031 VAL A O 1
ATOM 8163 N N . ARG A 1 1032 ? 4.124 9.505 -42.183 1.00 91.19 1032 ARG A N 1
ATOM 8164 C CA . ARG A 1 1032 ? 4.429 8.231 -41.505 1.00 91.19 1032 ARG A CA 1
ATOM 8165 C C . ARG A 1 1032 ? 4.130 8.208 -39.997 1.00 91.19 1032 ARG A C 1
ATOM 8167 O O . ARG A 1 1032 ? 3.997 7.124 -39.431 1.00 91.19 1032 ARG A O 1
ATOM 8174 N N . VAL A 1 1033 ? 4.001 9.364 -39.331 1.00 89.38 1033 VAL A N 1
ATOM 8175 C CA . VAL A 1 1033 ? 3.674 9.447 -37.891 1.00 89.38 1033 VAL A CA 1
ATOM 8176 C C . VAL A 1 1033 ? 2.256 9.942 -37.592 1.00 89.38 1033 VAL A C 1
ATOM 8178 O O . VAL A 1 1033 ? 1.872 9.929 -36.422 1.00 89.38 1033 VAL A O 1
ATOM 8181 N N . LEU A 1 1034 ? 1.441 10.302 -38.596 1.00 87.19 1034 LEU A N 1
ATOM 8182 C CA . LEU A 1 1034 ? 0.060 10.785 -38.391 1.00 87.19 1034 LEU A CA 1
ATOM 8183 C C . LEU A 1 1034 ? -0.815 9.795 -37.603 1.00 87.19 1034 LEU A C 1
ATOM 8185 O O . LEU A 1 1034 ? -1.582 10.200 -36.737 1.00 87.19 1034 LEU A O 1
ATOM 8189 N N . LYS A 1 1035 ? -0.627 8.482 -37.797 1.00 84.12 1035 LYS A N 1
ATOM 8190 C CA . LYS A 1 1035 ? -1.322 7.434 -37.016 1.00 84.12 1035 LYS A CA 1
ATOM 8191 C C . LYS A 1 1035 ? -0.988 7.455 -35.508 1.00 84.12 1035 LYS A C 1
ATOM 8193 O O . LYS A 1 1035 ? -1.643 6.772 -34.724 1.00 84.12 1035 LYS A O 1
ATOM 8198 N N . ARG A 1 1036 ? 0.048 8.195 -35.085 1.00 79.06 1036 ARG A N 1
ATOM 8199 C CA . ARG A 1 1036 ? 0.579 8.239 -33.706 1.00 79.06 1036 ARG A CA 1
ATOM 8200 C C . ARG A 1 1036 ? 0.676 9.652 -33.107 1.00 79.06 1036 ARG A C 1
ATOM 8202 O O . ARG A 1 1036 ? 0.885 9.769 -31.900 1.00 79.06 1036 ARG A O 1
ATOM 8209 N N . ARG A 1 1037 ? 0.560 10.720 -33.905 1.00 83.50 1037 ARG A N 1
ATOM 8210 C CA . ARG A 1 1037 ? 0.735 12.125 -33.489 1.00 83.50 1037 ARG A CA 1
ATOM 8211 C C . ARG A 1 1037 ? -0.351 13.009 -34.105 1.00 83.50 1037 ARG A C 1
ATOM 8213 O O . ARG A 1 1037 ? -0.702 12.831 -35.263 1.00 83.50 1037 ARG A O 1
ATOM 8220 N N . SER A 1 1038 ? -0.831 13.993 -33.345 1.00 87.94 1038 SER A N 1
ATOM 8221 C CA . SER A 1 1038 ? -1.746 15.025 -33.843 1.00 87.94 1038 SER A CA 1
ATOM 8222 C C . SER A 1 1038 ? -1.117 15.825 -34.987 1.00 87.94 1038 SER A C 1
ATOM 8224 O O . SER A 1 1038 ? 0.058 16.200 -34.903 1.00 87.94 1038 SER A O 1
ATOM 8226 N N . LEU A 1 1039 ? -1.907 16.115 -36.025 1.00 91.00 1039 LEU A N 1
ATOM 8227 C CA . LEU A 1 1039 ? -1.502 16.984 -37.127 1.00 91.00 1039 LEU A CA 1
ATOM 8228 C C . LEU A 1 1039 ? -1.260 18.401 -36.594 1.00 91.00 1039 LEU A C 1
ATOM 8230 O O . LEU A 1 1039 ? -2.194 19.104 -36.222 1.00 91.00 1039 LEU A O 1
ATOM 8234 N N . LEU A 1 1040 ? 0.011 18.784 -36.532 1.00 89.62 1040 LEU A N 1
ATOM 8235 C CA . LEU A 1 1040 ? 0.474 20.111 -36.143 1.00 89.62 1040 LEU A CA 1
ATOM 8236 C C . LEU A 1 1040 ? 1.604 20.547 -37.068 1.00 89.62 1040 LEU A C 1
ATOM 8238 O O . LEU A 1 1040 ? 2.460 19.724 -37.416 1.00 89.62 1040 LEU A O 1
ATOM 8242 N N . ASP A 1 1041 ? 1.625 21.836 -37.374 1.00 92.56 1041 ASP A N 1
ATOM 8243 C CA . ASP A 1 1041 ? 2.707 22.522 -38.071 1.00 92.56 1041 ASP A CA 1
ATOM 8244 C C . ASP A 1 1041 ? 3.694 23.056 -37.026 1.00 92.56 1041 ASP A C 1
ATOM 8246 O O . ASP A 1 1041 ? 3.287 23.569 -35.981 1.00 92.56 1041 ASP A O 1
ATOM 8250 N N . ARG A 1 1042 ? 4.994 22.851 -37.251 1.00 93.31 1042 ARG A N 1
ATOM 8251 C CA . ARG A 1 1042 ? 6.040 23.057 -36.240 1.00 93.31 1042 ARG A CA 1
ATOM 8252 C C . ARG A 1 1042 ? 7.216 23.824 -36.854 1.00 93.31 1042 ARG A C 1
ATOM 8254 O O . ARG A 1 1042 ? 7.864 23.259 -37.735 1.00 93.31 1042 ARG A O 1
ATOM 8261 N N . PRO A 1 1043 ? 7.534 25.050 -36.399 1.00 95.69 1043 PRO A N 1
ATOM 8262 C CA . PRO A 1 1043 ? 8.796 25.687 -36.760 1.00 95.69 1043 PRO A CA 1
ATOM 8263 C C . PRO A 1 1043 ? 9.965 24.888 -36.166 1.00 95.69 1043 PRO A C 1
ATOM 8265 O O . PRO A 1 1043 ? 9.867 24.357 -35.051 1.00 95.69 1043 PRO A O 1
ATOM 8268 N N . ARG A 1 1044 ? 11.048 24.760 -36.930 1.00 95.38 1044 ARG A N 1
ATOM 8269 C CA . ARG A 1 1044 ? 12.276 24.046 -36.570 1.00 95.38 1044 ARG A CA 1
ATOM 8270 C C . ARG A 1 1044 ? 13.488 24.763 -37.138 1.00 95.38 1044 ARG A C 1
ATOM 8272 O O . ARG A 1 1044 ? 13.484 25.114 -38.310 1.00 95.38 1044 ARG A O 1
ATOM 8279 N N . THR A 1 1045 ? 14.536 24.921 -36.339 1.00 95.69 1045 THR A N 1
ATOM 8280 C CA . THR A 1 1045 ? 15.792 25.531 -36.796 1.00 95.69 1045 THR A CA 1
ATOM 8281 C C . THR A 1 1045 ? 16.805 24.459 -37.203 1.00 95.69 1045 THR A C 1
ATOM 8283 O O . THR A 1 1045 ? 17.093 23.536 -36.433 1.00 95.69 1045 THR A O 1
ATOM 8286 N N . ILE A 1 1046 ? 17.381 24.602 -38.394 1.00 96.94 1046 ILE A N 1
ATOM 8287 C CA . ILE A 1 1046 ? 18.633 23.955 -38.794 1.00 96.94 1046 ILE A CA 1
ATOM 8288 C C . ILE A 1 1046 ? 19.734 24.985 -38.550 1.00 96.94 1046 ILE A C 1
ATOM 8290 O O . ILE A 1 1046 ? 19.724 26.051 -39.157 1.00 96.94 1046 ILE A O 1
ATOM 8294 N N . PHE A 1 1047 ? 20.652 24.697 -37.630 1.00 96.12 1047 PHE A N 1
ATOM 8295 C CA . PHE A 1 1047 ? 21.694 25.636 -37.208 1.00 96.12 1047 PHE A CA 1
ATOM 8296 C C . PHE A 1 1047 ? 22.884 25.634 -38.166 1.00 96.12 1047 PHE A C 1
ATOM 8298 O O . PHE A 1 1047 ? 23.396 26.691 -38.515 1.00 96.12 1047 PHE A O 1
ATOM 8305 N N . THR A 1 1048 ? 23.292 24.449 -38.622 1.00 97.00 1048 THR A N 1
ATOM 8306 C CA . THR A 1 1048 ? 24.326 24.269 -39.647 1.00 97.00 1048 THR A CA 1
ATOM 8307 C C . THR A 1 1048 ? 23.933 23.144 -40.595 1.00 97.00 1048 THR A C 1
ATOM 8309 O O . THR A 1 1048 ? 23.290 22.172 -40.187 1.00 97.00 1048 THR A O 1
ATOM 8312 N N . MET A 1 1049 ? 24.341 23.256 -41.858 1.00 96.50 1049 MET A N 1
ATOM 8313 C CA . MET A 1 1049 ? 24.335 22.154 -42.819 1.00 96.50 1049 MET A CA 1
ATOM 8314 C C . MET A 1 1049 ? 25.591 22.226 -43.693 1.00 96.50 1049 MET A C 1
ATOM 8316 O O . MET A 1 1049 ? 26.173 23.294 -43.840 1.00 96.50 1049 MET A O 1
ATOM 8320 N N . SER A 1 1050 ? 26.030 21.111 -44.268 1.00 96.06 1050 SER A N 1
ATOM 8321 C CA . SER A 1 1050 ? 27.082 21.094 -45.287 1.00 96.06 1050 SER A CA 1
ATOM 8322 C C . SER A 1 1050 ? 26.962 19.862 -46.180 1.00 96.06 1050 SER A C 1
ATOM 8324 O O . SER A 1 1050 ? 26.664 18.759 -45.714 1.00 96.06 1050 SER A O 1
ATOM 8326 N N . GLY A 1 1051 ? 27.168 20.065 -47.482 1.00 94.88 1051 GLY A N 1
ATOM 8327 C CA . GLY A 1 1051 ? 27.118 19.017 -48.493 1.00 94.88 1051 GLY A CA 1
ATOM 8328 C C . GLY A 1 1051 ? 28.512 18.603 -48.964 1.00 94.88 1051 GLY A C 1
ATOM 8329 O O . GLY A 1 1051 ? 29.341 19.452 -49.293 1.00 94.88 1051 GLY A O 1
ATOM 8330 N N . LEU A 1 1052 ? 28.748 17.295 -49.040 1.00 95.31 1052 LEU A N 1
ATOM 8331 C CA . LEU A 1 1052 ? 29.920 16.684 -49.664 1.00 95.31 1052 LEU A CA 1
ATOM 8332 C C . LEU A 1 1052 ? 29.448 15.851 -50.870 1.00 95.31 1052 LEU A C 1
ATOM 8334 O O . LEU A 1 1052 ? 28.890 14.771 -50.649 1.00 95.31 1052 LEU A O 1
ATOM 8338 N N . PRO A 1 1053 ? 29.623 16.328 -52.119 1.00 95.00 1053 PRO A N 1
ATOM 8339 C CA . PRO A 1 1053 ? 29.283 15.546 -53.307 1.00 95.00 1053 PRO A CA 1
ATOM 8340 C C . PRO A 1 1053 ? 30.169 14.298 -53.407 1.00 95.00 1053 PRO A C 1
ATOM 8342 O O . PRO A 1 1053 ? 31.340 14.341 -53.022 1.00 95.00 1053 PRO A O 1
ATOM 8345 N N . MET A 1 1054 ? 29.604 13.200 -53.911 1.00 93.56 1054 MET A N 1
ATOM 8346 C CA . MET A 1 1054 ? 30.309 11.931 -54.140 1.00 93.56 1054 MET A CA 1
ATOM 8347 C C . MET A 1 1054 ? 30.305 11.557 -55.624 1.00 93.56 1054 MET A C 1
ATOM 8349 O O . MET A 1 1054 ? 31.351 11.218 -56.166 1.00 93.56 1054 MET A O 1
ATOM 8353 N N . ASP A 1 1055 ? 29.154 11.701 -56.277 1.00 93.12 1055 ASP A N 1
ATOM 8354 C CA . ASP A 1 1055 ? 28.988 11.680 -57.731 1.00 93.12 1055 ASP A CA 1
ATOM 8355 C C . ASP A 1 1055 ? 27.896 12.698 -58.128 1.00 93.12 1055 ASP A C 1
ATOM 8357 O O . ASP A 1 1055 ? 27.507 13.538 -57.312 1.00 93.12 1055 ASP A O 1
ATOM 8361 N N . GLU A 1 1056 ? 27.427 12.676 -59.377 1.00 92.12 1056 GLU A N 1
ATOM 8362 C CA . GLU A 1 1056 ? 26.411 13.617 -59.874 1.00 92.12 1056 GLU A CA 1
ATOM 8363 C C . GLU A 1 1056 ? 25.040 13.451 -59.195 1.00 92.12 1056 GLU A C 1
ATOM 8365 O O . GLU A 1 1056 ? 24.268 14.406 -59.113 1.00 92.12 1056 GLU A O 1
ATOM 8370 N N . HIS A 1 1057 ? 24.729 12.257 -58.687 1.00 95.56 1057 HIS A N 1
ATOM 8371 C CA . HIS A 1 1057 ? 23.447 11.916 -58.075 1.00 95.56 1057 HIS A CA 1
ATOM 8372 C C . HIS A 1 1057 ? 23.530 11.748 -56.550 1.00 95.56 1057 HIS A C 1
ATOM 8374 O O . HIS A 1 1057 ? 22.534 11.995 -55.864 1.00 95.56 1057 HIS A O 1
ATOM 8380 N N . HIS A 1 1058 ? 24.682 11.352 -56.002 1.00 96.50 1058 HIS A N 1
ATOM 8381 C CA . HIS A 1 1058 ? 24.856 11.051 -54.580 1.00 96.50 1058 HIS A CA 1
ATOM 8382 C C . HIS A 1 1058 ? 25.720 12.066 -53.832 1.00 96.50 1058 HIS A C 1
ATOM 8384 O O . HIS A 1 1058 ? 26.783 12.498 -54.287 1.00 96.50 1058 HIS A O 1
ATOM 8390 N N . PHE A 1 1059 ? 25.306 12.383 -52.604 1.00 96.75 1059 PHE A N 1
ATOM 8391 C CA . PHE A 1 1059 ? 26.077 13.231 -51.700 1.00 96.75 1059 PHE A CA 1
ATOM 8392 C C . PHE A 1 1059 ? 25.817 12.912 -50.228 1.00 96.75 1059 PHE A C 1
ATOM 8394 O O . PHE A 1 1059 ? 24.749 12.431 -49.841 1.00 96.75 1059 PHE A O 1
ATOM 8401 N N . HIS A 1 1060 ? 26.789 13.232 -49.375 1.00 96.88 1060 HIS A N 1
ATOM 8402 C CA . HIS A 1 1060 ? 26.569 13.286 -47.935 1.00 96.88 1060 HIS A CA 1
ATOM 8403 C C . HIS A 1 1060 ? 26.115 14.678 -47.508 1.00 96.88 1060 HIS A C 1
ATOM 8405 O O . HIS A 1 1060 ? 26.716 15.681 -47.887 1.00 96.88 1060 HIS A O 1
ATOM 8411 N N . LEU A 1 1061 ? 25.091 14.728 -46.657 1.00 97.12 1061 LEU A N 1
ATOM 8412 C CA . LEU A 1 1061 ? 24.638 15.944 -45.989 1.00 97.12 1061 LEU A CA 1
ATOM 8413 C C . LEU A 1 1061 ? 24.900 15.806 -44.487 1.00 97.12 1061 LEU A C 1
ATOM 8415 O O . LEU A 1 1061 ? 24.271 14.979 -43.826 1.00 97.12 1061 LEU A O 1
ATOM 8419 N N . ARG A 1 1062 ? 25.806 16.617 -43.937 1.00 97.44 1062 ARG A N 1
ATOM 8420 C CA . ARG A 1 1062 ? 25.959 16.788 -42.484 1.00 97.44 1062 ARG A CA 1
ATOM 8421 C C . ARG A 1 1062 ? 25.109 17.973 -42.035 1.00 97.44 1062 ARG A C 1
ATOM 8423 O O . ARG A 1 1062 ? 25.013 18.965 -42.749 1.00 97.44 1062 ARG A O 1
ATOM 8430 N N . LEU A 1 1063 ? 24.470 17.872 -40.872 1.00 96.88 1063 LEU A N 1
ATOM 8431 C CA . LEU A 1 1063 ? 23.531 18.885 -40.382 1.00 96.88 1063 LEU A CA 1
ATOM 8432 C C . LEU A 1 1063 ? 23.383 18.863 -38.855 1.00 96.88 1063 LEU A C 1
ATOM 8434 O O . LEU A 1 1063 ? 23.383 17.792 -38.252 1.00 96.88 1063 LEU A O 1
ATOM 8438 N N . THR A 1 1064 ? 23.203 20.031 -38.233 1.00 97.19 1064 THR A N 1
ATOM 8439 C CA . THR A 1 1064 ? 22.879 20.166 -36.799 1.00 97.19 1064 THR A CA 1
ATOM 8440 C C . THR A 1 1064 ? 21.577 20.940 -36.630 1.00 97.19 1064 THR A C 1
ATOM 8442 O O . THR A 1 1064 ? 21.416 22.017 -37.201 1.00 97.19 1064 THR A O 1
ATOM 8445 N N . THR A 1 1065 ? 20.629 20.400 -35.858 1.00 96.31 1065 THR A N 1
ATOM 8446 C CA . THR A 1 1065 ? 19.259 20.937 -35.762 1.00 96.31 1065 THR A CA 1
ATOM 8447 C C . THR A 1 1065 ? 18.747 21.049 -34.335 1.00 96.31 1065 THR A C 1
ATOM 8449 O O . THR A 1 1065 ? 19.174 20.321 -33.434 1.00 96.31 1065 THR A O 1
ATOM 8452 N N . GLN A 1 1066 ? 17.699 21.855 -34.175 1.00 93.88 1066 GLN A N 1
ATOM 8453 C CA . GLN A 1 1066 ? 16.835 21.870 -33.000 1.00 93.88 1066 GLN A CA 1
ATOM 8454 C C . GLN A 1 1066 ? 16.256 20.472 -32.703 1.00 93.88 1066 GLN A C 1
ATOM 8456 O O . GLN A 1 1066 ? 16.078 19.628 -33.596 1.00 93.88 1066 GLN A O 1
ATOM 8461 N N . ALA A 1 1067 ? 15.939 20.219 -31.433 1.00 89.81 1067 ALA A N 1
ATOM 8462 C CA . ALA A 1 1067 ? 15.343 18.972 -30.979 1.00 89.81 1067 ALA A CA 1
ATOM 8463 C C . ALA A 1 1067 ? 13.992 18.668 -31.660 1.00 89.81 1067 ALA A C 1
ATOM 8465 O O . ALA A 1 1067 ? 13.088 19.501 -31.738 1.00 89.81 1067 ALA A O 1
ATOM 8466 N N . GLY A 1 1068 ? 13.824 17.422 -32.113 1.00 90.38 1068 GLY A N 1
ATOM 8467 C CA . GLY A 1 1068 ? 12.577 16.977 -32.739 1.00 90.38 1068 GLY A CA 1
ATOM 8468 C C . GLY A 1 1068 ? 12.320 17.599 -34.115 1.00 90.38 1068 GLY A C 1
ATOM 8469 O O . GLY A 1 1068 ? 11.159 17.783 -34.478 1.00 90.38 1068 GLY A O 1
ATOM 8470 N N . THR A 1 1069 ? 13.386 17.949 -34.838 1.00 94.81 1069 THR A N 1
ATOM 8471 C CA . THR A 1 1069 ? 13.376 18.139 -36.296 1.00 94.81 1069 THR A CA 1
ATOM 8472 C C . THR A 1 1069 ? 13.351 16.763 -36.972 1.00 94.81 1069 THR A C 1
ATOM 8474 O O . THR A 1 1069 ? 14.050 15.844 -36.541 1.00 94.81 1069 THR A O 1
ATOM 8477 N N . TYR A 1 1070 ? 12.528 16.607 -38.002 1.00 95.12 1070 TYR A N 1
ATOM 8478 C CA . TYR A 1 1070 ? 12.347 15.379 -38.772 1.00 95.12 1070 TYR A CA 1
ATOM 8479 C C . TYR A 1 1070 ? 13.233 15.423 -40.022 1.00 95.12 1070 TYR A C 1
ATOM 8481 O O . TYR A 1 1070 ? 12.930 16.130 -40.982 1.00 95.12 1070 TYR A O 1
ATOM 8489 N N . ILE A 1 1071 ? 14.370 14.720 -39.970 1.00 96.81 1071 ILE A N 1
ATOM 8490 C CA . ILE A 1 1071 ? 15.476 14.909 -40.924 1.00 96.81 1071 ILE A CA 1
ATOM 8491 C C . ILE A 1 1071 ? 15.173 14.323 -42.306 1.00 96.81 1071 ILE A C 1
ATOM 8493 O O . ILE A 1 1071 ? 15.444 14.983 -43.306 1.00 96.81 1071 ILE A O 1
ATOM 8497 N N . LYS A 1 1072 ? 14.573 13.125 -42.377 1.00 96.38 1072 LYS A N 1
ATOM 8498 C CA . LYS A 1 1072 ? 14.201 12.499 -43.659 1.00 96.38 1072 LYS A CA 1
ATOM 8499 C C . LYS A 1 1072 ? 13.254 13.421 -44.426 1.00 96.38 1072 LYS A C 1
ATOM 8501 O O . LYS A 1 1072 ? 13.502 13.783 -45.570 1.00 96.38 1072 LYS A O 1
ATOM 8506 N N . GLU A 1 1073 ? 12.247 13.910 -43.716 1.00 96.31 1073 GLU A N 1
ATOM 8507 C CA . GLU A 1 1073 ? 11.214 14.803 -44.219 1.00 96.31 1073 GLU A CA 1
ATOM 8508 C C . GLU A 1 1073 ? 11.723 16.203 -44.594 1.00 96.31 1073 GLU A C 1
ATOM 8510 O O . GLU A 1 1073 ? 11.099 16.862 -45.419 1.00 96.31 1073 GLU A O 1
ATOM 8515 N N . PHE A 1 1074 ? 12.860 16.652 -44.052 1.00 96.94 1074 PHE A N 1
ATOM 8516 C CA . PHE A 1 1074 ? 13.563 17.836 -44.557 1.00 96.94 1074 PHE A CA 1
ATOM 8517 C C . PHE A 1 1074 ? 14.277 17.566 -45.892 1.00 96.94 1074 PHE A C 1
ATOM 8519 O O . PHE A 1 1074 ? 14.248 18.428 -46.768 1.00 96.94 1074 PHE A O 1
ATOM 8526 N N . VAL A 1 1075 ? 14.859 16.377 -46.087 1.00 96.31 1075 VAL A N 1
ATOM 8527 C CA . VAL A 1 1075 ? 15.503 15.993 -47.357 1.00 96.31 1075 VAL A CA 1
ATOM 8528 C C . VAL A 1 1075 ? 14.463 15.838 -48.475 1.00 96.31 1075 VAL A C 1
ATOM 8530 O O . VAL A 1 1075 ? 14.514 16.577 -49.459 1.00 96.31 1075 VAL A O 1
ATOM 8533 N N . HIS A 1 1076 ? 13.482 14.945 -48.296 1.00 94.81 1076 HIS A N 1
ATOM 8534 C CA . HIS A 1 1076 ? 12.484 14.604 -49.326 1.00 94.81 1076 HIS A CA 1
ATOM 8535 C C . HIS A 1 1076 ? 11.203 15.467 -49.292 1.00 94.81 1076 HIS A C 1
ATOM 8537 O O . HIS A 1 1076 ? 10.249 15.223 -50.033 1.00 94.81 1076 HIS A O 1
ATOM 8543 N N . GLY A 1 1077 ? 11.130 16.451 -48.390 1.00 93.31 1077 GLY A N 1
ATOM 8544 C CA . GLY A 1 1077 ? 10.040 17.431 -48.279 1.00 93.31 1077 GLY A CA 1
ATOM 8545 C C . GLY A 1 1077 ? 8.677 16.911 -47.797 1.00 93.31 1077 GLY A C 1
ATOM 8546 O O . GLY A 1 1077 ? 7.756 17.715 -47.656 1.00 93.31 1077 GLY A O 1
ATOM 8547 N N . ASP A 1 1078 ? 8.514 15.602 -47.557 1.00 93.69 1078 ASP A N 1
ATOM 8548 C CA . ASP A 1 1078 ? 7.235 14.933 -47.222 1.00 93.69 1078 ASP A CA 1
ATOM 8549 C C . ASP A 1 1078 ? 6.079 15.411 -48.129 1.00 93.69 1078 ASP A C 1
ATOM 8551 O O . ASP A 1 1078 ? 5.064 15.893 -47.646 1.00 93.69 1078 ASP A O 1
ATOM 8555 N N . PHE A 1 1079 ? 6.241 15.364 -49.458 1.00 92.56 1079 PHE A N 1
ATOM 8556 C CA . PHE A 1 1079 ? 5.244 15.868 -50.428 1.00 92.56 1079 PHE A CA 1
ATOM 8557 C C . PHE A 1 1079 ? 4.879 17.359 -50.229 1.00 92.56 1079 PHE A C 1
ATOM 8559 O O . PHE A 1 1079 ? 3.718 17.759 -50.323 1.00 92.56 1079 PHE A O 1
ATOM 8566 N N . GLY A 1 1080 ? 5.871 18.196 -49.905 1.00 91.25 1080 GLY A N 1
ATOM 8567 C CA . GLY A 1 1080 ? 5.693 19.633 -49.656 1.00 91.25 1080 GLY A CA 1
ATOM 8568 C C . GLY A 1 1080 ? 5.116 19.970 -48.278 1.00 91.25 1080 GLY A C 1
ATOM 8569 O O . GLY A 1 1080 ? 4.618 21.082 -48.080 1.00 91.25 1080 GLY A O 1
ATOM 8570 N N . ARG A 1 1081 ? 5.165 19.021 -47.333 1.00 94.44 1081 ARG A N 1
ATOM 8571 C CA . ARG A 1 1081 ? 4.737 19.167 -45.932 1.00 94.44 1081 ARG A CA 1
ATOM 8572 C C . ARG A 1 1081 ? 5.870 19.609 -44.997 1.00 94.44 1081 ARG A C 1
ATOM 8574 O O . ARG A 1 1081 ? 5.586 20.011 -43.874 1.00 94.44 1081 ARG A O 1
ATOM 8581 N N . THR A 1 1082 ? 7.124 19.589 -45.442 1.00 96.06 1082 THR A N 1
ATOM 8582 C CA . THR A 1 1082 ? 8.219 20.367 -44.840 1.00 96.06 1082 THR A CA 1
ATOM 8583 C C . THR A 1 1082 ? 8.657 21.433 -45.832 1.00 96.06 1082 THR A C 1
ATOM 8585 O O . THR A 1 1082 ? 8.987 21.087 -46.963 1.00 96.06 1082 THR A O 1
ATOM 8588 N N . ARG A 1 1083 ? 8.665 22.710 -45.422 1.00 95.12 1083 ARG A N 1
ATOM 8589 C CA . ARG A 1 1083 ? 9.111 23.827 -46.273 1.00 95.12 1083 ARG A CA 1
ATOM 8590 C C . ARG A 1 1083 ? 9.938 24.872 -45.502 1.00 95.12 1083 ARG A C 1
ATOM 8592 O O . ARG A 1 1083 ? 9.534 25.230 -44.395 1.00 95.12 1083 ARG A O 1
ATOM 8599 N N . PRO A 1 1084 ? 11.031 25.399 -46.085 1.00 95.88 1084 PRO A N 1
ATOM 8600 C CA . PRO A 1 1084 ? 11.703 24.860 -47.269 1.00 95.88 1084 PRO A CA 1
ATOM 8601 C C . PRO A 1 1084 ? 12.275 23.455 -46.997 1.00 95.88 1084 PRO A C 1
ATOM 8603 O O . PRO A 1 1084 ? 12.659 23.129 -45.873 1.00 95.88 1084 PRO A O 1
ATOM 8606 N N . CYS A 1 1085 ? 12.302 22.611 -48.027 1.00 95.69 1085 CYS A N 1
ATOM 8607 C CA . CYS A 1 1085 ? 12.988 21.315 -48.013 1.00 95.69 1085 CYS A CA 1
ATOM 8608 C C . CYS A 1 1085 ? 14.323 21.394 -48.771 1.00 95.69 1085 CYS A C 1
ATOM 8610 O O . CYS A 1 1085 ? 14.580 22.368 -49.476 1.00 95.69 1085 CYS A O 1
ATOM 8612 N N . LEU A 1 1086 ? 15.168 20.366 -48.675 1.00 95.50 1086 LEU A N 1
ATOM 8613 C CA . LEU A 1 1086 ? 16.482 20.357 -49.327 1.00 95.50 1086 LEU A CA 1
ATOM 8614 C C . LEU A 1 1086 ? 16.406 20.515 -50.856 1.00 95.50 1086 LEU A C 1
ATOM 8616 O O . LEU A 1 1086 ? 17.263 21.178 -51.436 1.00 95.50 1086 LEU A O 1
ATOM 8620 N N . SER A 1 1087 ? 15.371 19.954 -51.497 1.00 92.88 1087 SER A N 1
ATOM 8621 C CA . SER A 1 1087 ? 15.135 20.149 -52.939 1.00 92.88 1087 SER A CA 1
ATOM 8622 C C . SER A 1 1087 ? 14.854 21.627 -53.249 1.00 92.88 1087 SER A C 1
ATOM 8624 O O . SER A 1 1087 ? 15.549 22.226 -54.065 1.00 92.88 1087 SER A O 1
ATOM 8626 N N . GLU A 1 1088 ? 13.926 22.249 -52.511 1.00 92.94 1088 GLU A N 1
ATOM 8627 C CA . GLU A 1 1088 ? 13.576 23.673 -52.652 1.00 92.94 1088 GLU A CA 1
ATOM 8628 C C . GLU A 1 1088 ? 14.777 24.596 -52.383 1.00 92.94 1088 GLU A C 1
ATOM 8630 O O . GLU A 1 1088 ? 14.986 25.561 -53.112 1.00 92.94 1088 GLU A O 1
ATOM 8635 N N . LEU A 1 1089 ? 15.621 24.273 -51.394 1.00 93.56 1089 LEU A N 1
ATOM 8636 C CA . LEU A 1 1089 ? 16.850 25.026 -51.114 1.00 93.56 1089 LEU A CA 1
ATOM 8637 C C . LEU A 1 1089 ? 17.880 24.952 -52.245 1.00 93.56 1089 LEU A C 1
ATOM 8639 O O . LEU A 1 1089 ? 18.688 25.871 -52.387 1.00 93.56 1089 LEU A O 1
ATOM 8643 N N . LEU A 1 1090 ? 17.887 23.880 -53.038 1.00 92.12 1090 LEU A N 1
ATOM 8644 C CA . LEU A 1 1090 ? 18.753 23.731 -54.210 1.00 92.12 1090 LEU A CA 1
ATOM 8645 C C . LEU A 1 1090 ? 18.113 24.242 -55.511 1.00 92.12 1090 LEU A C 1
ATOM 8647 O O . LEU A 1 1090 ? 18.763 24.185 -56.549 1.00 92.12 1090 LEU A O 1
ATOM 8651 N N . GLY A 1 1091 ? 16.892 24.788 -55.458 1.00 90.31 1091 GLY A N 1
ATOM 8652 C CA . GLY A 1 1091 ? 16.161 25.247 -56.645 1.00 90.31 1091 GLY A CA 1
ATOM 8653 C C . GLY A 1 1091 ? 15.575 24.106 -57.485 1.00 90.31 1091 GLY A C 1
ATOM 8654 O O . GLY A 1 1091 ? 15.294 24.301 -58.662 1.00 90.31 1091 GLY A O 1
ATOM 8655 N N . LEU A 1 1092 ? 15.412 22.920 -56.891 1.00 91.12 1092 LEU A N 1
ATOM 8656 C CA . LEU A 1 1092 ? 14.886 21.712 -57.526 1.00 91.12 1092 LEU A CA 1
ATOM 8657 C C . LEU A 1 1092 ? 13.450 21.431 -57.062 1.00 91.12 1092 LEU A C 1
ATOM 8659 O O . LEU A 1 1092 ? 13.042 21.829 -55.968 1.00 91.12 1092 LEU A O 1
ATOM 8663 N N . GLU A 1 1093 ? 12.688 20.692 -57.869 1.00 88.75 1093 GLU A N 1
ATOM 8664 C CA . GLU A 1 1093 ? 11.305 20.335 -57.539 1.00 88.75 1093 GLU A CA 1
ATOM 8665 C C . GLU A 1 1093 ? 11.221 19.489 -56.257 1.00 88.75 1093 GLU A C 1
ATOM 8667 O O . GLU A 1 1093 ? 12.049 18.604 -56.015 1.00 88.75 1093 GLU A O 1
ATOM 8672 N N . THR A 1 1094 ? 10.209 19.746 -55.422 1.00 85.69 1094 THR A N 1
ATOM 8673 C CA . THR A 1 1094 ? 10.006 19.055 -54.140 1.00 85.69 1094 THR A CA 1
ATOM 8674 C C . THR A 1 1094 ? 9.930 17.533 -54.332 1.00 85.69 1094 THR A C 1
ATOM 8676 O O . THR A 1 1094 ? 8.986 17.023 -54.931 1.00 85.69 1094 THR A O 1
ATOM 8679 N N . GLY A 1 1095 ? 10.894 16.793 -53.773 1.00 83.81 1095 GLY A N 1
ATOM 8680 C CA . GLY A 1 1095 ? 10.983 15.335 -53.927 1.00 83.81 1095 GLY A CA 1
ATOM 8681 C C . GLY A 1 1095 ? 11.860 14.870 -55.098 1.00 83.81 1095 GLY A C 1
ATOM 8682 O O . GLY A 1 1095 ? 11.832 13.686 -55.443 1.00 83.81 1095 GLY A O 1
ATOM 8683 N N . THR A 1 1096 ? 12.654 15.766 -55.696 1.00 92.81 1096 THR A N 1
ATOM 8684 C CA . THR A 1 1096 ? 13.783 15.403 -56.576 1.00 92.81 1096 THR A CA 1
ATOM 8685 C C . THR A 1 1096 ? 14.858 14.639 -55.801 1.00 92.81 1096 THR A C 1
ATOM 8687 O O . THR A 1 1096 ? 15.421 13.677 -56.321 1.00 92.81 1096 THR A O 1
ATOM 8690 N N . ILE A 1 1097 ? 15.102 15.044 -54.550 1.00 95.38 1097 ILE A N 1
ATOM 8691 C CA . ILE A 1 1097 ? 16.079 14.435 -53.641 1.00 95.38 1097 ILE A CA 1
ATOM 8692 C C . ILE A 1 1097 ? 15.359 13.551 -52.617 1.00 95.38 1097 ILE A C 1
ATOM 8694 O O . ILE A 1 1097 ? 14.313 13.935 -52.092 1.00 95.38 1097 ILE A O 1
ATOM 8698 N N . ASP A 1 1098 ? 15.948 12.401 -52.300 1.00 95.56 1098 ASP A N 1
ATOM 8699 C CA . ASP A 1 1098 ? 15.529 11.494 -51.231 1.00 95.56 1098 ASP A CA 1
ATOM 8700 C C . ASP A 1 1098 ? 16.732 11.041 -50.374 1.00 95.56 1098 ASP A C 1
ATOM 8702 O O . ASP A 1 1098 ? 17.889 11.355 -50.670 1.00 95.56 1098 ASP A O 1
ATOM 8706 N N . ILE A 1 1099 ? 16.464 10.330 -49.279 1.00 95.62 1099 ILE A N 1
ATOM 8707 C CA . ILE A 1 1099 ? 17.447 9.902 -48.279 1.00 95.62 1099 ILE A CA 1
ATOM 8708 C C . ILE A 1 1099 ? 17.591 8.374 -48.251 1.00 95.62 1099 ILE A C 1
ATOM 8710 O O . ILE A 1 1099 ? 16.665 7.648 -47.900 1.00 95.62 1099 ILE A O 1
ATOM 8714 N N . LEU A 1 1100 ? 18.785 7.887 -48.592 1.00 95.69 1100 LEU A N 1
ATOM 8715 C CA . LEU A 1 1100 ? 19.120 6.460 -48.603 1.00 95.69 1100 LEU A CA 1
ATOM 8716 C C . LEU A 1 1100 ? 19.565 5.967 -47.221 1.00 95.69 1100 LEU A C 1
ATOM 8718 O O . LEU A 1 1100 ? 19.164 4.896 -46.775 1.00 95.69 1100 LEU A O 1
ATOM 8722 N N . GLU A 1 1101 ? 20.376 6.764 -46.519 1.00 97.19 1101 GLU A N 1
ATOM 8723 C CA . GLU A 1 1101 ? 20.831 6.458 -45.162 1.00 97.19 1101 GLU A CA 1
ATOM 8724 C C . GLU A 1 1101 ? 20.759 7.680 -44.242 1.00 97.19 1101 GLU A C 1
ATOM 8726 O O . GLU A 1 1101 ? 20.900 8.822 -44.680 1.00 97.19 1101 GLU A O 1
ATOM 8731 N N . LEU A 1 1102 ? 20.614 7.435 -42.936 1.00 97.81 1102 LEU A N 1
ATOM 8732 C CA . LEU A 1 1102 ? 20.683 8.464 -41.901 1.00 97.81 1102 LEU A CA 1
ATOM 8733 C C . LEU A 1 1102 ? 21.381 7.929 -40.645 1.00 97.81 1102 LEU A C 1
ATOM 8735 O O . LEU A 1 1102 ? 21.051 6.855 -40.139 1.00 97.81 1102 LEU A O 1
ATOM 8739 N N . ASP A 1 1103 ? 22.310 8.717 -40.119 1.00 97.88 1103 ASP A N 1
ATOM 8740 C CA . ASP A 1 1103 ? 23.027 8.485 -38.869 1.00 97.88 1103 ASP A CA 1
ATOM 8741 C C . ASP A 1 1103 ? 22.863 9.695 -37.946 1.00 97.88 1103 ASP A C 1
ATOM 8743 O O . ASP A 1 1103 ? 22.964 10.840 -38.387 1.00 97.88 1103 ASP A O 1
ATOM 8747 N N . VAL A 1 1104 ? 22.661 9.456 -36.651 1.00 96.94 1104 VAL A N 1
ATOM 8748 C CA . VAL A 1 1104 ? 22.836 10.482 -35.616 1.00 96.94 1104 VAL A CA 1
ATOM 8749 C C . VAL A 1 1104 ? 24.308 10.474 -35.211 1.00 96.94 1104 VAL A C 1
ATOM 8751 O O . VAL A 1 1104 ? 24.784 9.495 -34.640 1.00 96.94 1104 VAL A O 1
ATOM 8754 N N . GLU A 1 1105 ? 25.038 11.548 -35.499 1.00 95.62 1105 GLU A N 1
ATOM 8755 C CA . GLU A 1 1105 ? 26.456 11.676 -35.144 1.00 95.62 1105 GLU A CA 1
ATOM 8756 C C . GLU A 1 1105 ? 26.645 12.128 -33.691 1.00 95.62 1105 GLU A C 1
ATOM 8758 O O . GLU A 1 1105 ? 27.587 11.688 -33.036 1.00 95.62 1105 GLU A O 1
ATOM 8763 N N . ASN A 1 1106 ? 25.756 12.980 -33.161 1.00 93.88 1106 ASN A N 1
ATOM 8764 C CA . ASN A 1 1106 ? 25.830 13.422 -31.766 1.00 93.88 1106 ASN A CA 1
ATOM 8765 C C . ASN A 1 1106 ? 24.473 13.881 -31.199 1.00 93.88 1106 ASN A C 1
ATOM 8767 O O . ASN A 1 1106 ? 23.590 14.340 -31.927 1.00 93.88 1106 ASN A O 1
ATOM 8771 N N . VAL A 1 1107 ? 24.335 13.818 -29.872 1.00 92.00 1107 VAL A N 1
ATOM 8772 C CA . VAL A 1 1107 ? 23.234 14.418 -29.103 1.00 92.00 1107 VAL A CA 1
ATOM 8773 C C . VAL A 1 1107 ? 23.863 15.362 -28.080 1.00 92.00 1107 VAL A C 1
ATOM 8775 O O . VAL A 1 1107 ? 24.559 14.895 -27.180 1.00 92.00 1107 VAL A O 1
ATOM 8778 N N . ASN A 1 1108 ? 23.641 16.675 -28.206 1.00 89.62 1108 ASN A N 1
ATOM 8779 C CA . ASN A 1 1108 ? 24.366 17.701 -27.447 1.00 89.62 1108 ASN A CA 1
ATOM 8780 C C . ASN A 1 1108 ? 23.849 17.846 -25.996 1.00 89.62 1108 ASN A C 1
ATOM 8782 O O . ASN A 1 1108 ? 23.258 18.852 -25.601 1.00 89.62 1108 ASN A O 1
ATOM 8786 N N . LEU A 1 1109 ? 24.016 16.784 -25.203 1.00 87.56 1109 LEU A N 1
ATOM 8787 C CA . LEU A 1 1109 ? 23.586 16.676 -23.812 1.00 87.56 1109 LEU A CA 1
ATOM 8788 C C . LEU A 1 1109 ? 24.703 16.046 -22.966 1.00 87.56 1109 LEU A C 1
ATOM 8790 O O . LEU A 1 1109 ? 25.101 14.897 -23.183 1.00 87.56 1109 LEU A O 1
ATOM 8794 N N . GLN A 1 1110 ? 25.184 16.792 -21.968 1.00 88.25 1110 GLN A N 1
ATOM 8795 C CA . GLN A 1 1110 ? 26.131 16.289 -20.972 1.00 88.25 1110 GLN A CA 1
ATOM 8796 C C . GLN A 1 1110 ? 25.396 15.475 -19.904 1.00 88.25 1110 GLN A C 1
ATOM 8798 O O . GLN A 1 1110 ? 24.907 16.012 -18.914 1.00 88.25 1110 GLN A O 1
ATOM 8803 N N . TRP A 1 1111 ? 25.269 14.174 -20.163 1.00 91.25 1111 TRP A N 1
ATOM 8804 C CA . TRP A 1 1111 ? 24.581 13.213 -19.305 1.00 91.25 1111 TRP A CA 1
ATOM 8805 C C . TRP A 1 1111 ? 25.114 11.794 -19.606 1.00 91.25 1111 TRP A C 1
ATOM 8807 O O . TRP A 1 1111 ? 25.268 11.478 -20.789 1.00 91.25 1111 TRP A O 1
ATOM 8817 N N . PRO A 1 1112 ? 25.375 10.919 -18.612 1.00 91.06 1112 PRO A N 1
ATOM 8818 C CA . PRO A 1 1112 ? 25.003 11.042 -17.199 1.00 91.06 1112 PRO A CA 1
ATOM 8819 C C . PRO A 1 1112 ? 25.808 12.078 -16.400 1.00 91.06 1112 PRO A C 1
ATOM 8821 O O . PRO A 1 1112 ? 26.856 12.529 -16.863 1.00 91.06 1112 PRO A O 1
ATOM 8824 N N . PRO A 1 1113 ? 25.310 12.486 -15.216 1.00 86.62 1113 PRO A N 1
ATOM 8825 C CA . PRO A 1 1113 ? 26.024 13.393 -14.323 1.00 86.62 1113 PRO A CA 1
ATOM 8826 C C . PRO A 1 1113 ? 27.356 12.804 -13.847 1.00 86.62 1113 PRO A C 1
ATOM 8828 O O . PRO A 1 1113 ? 27.457 11.607 -13.575 1.00 86.62 1113 PRO A O 1
ATOM 8831 N N . VAL A 1 1114 ? 28.362 13.667 -13.696 1.00 80.94 1114 VAL A N 1
ATOM 8832 C CA . VAL A 1 1114 ? 29.675 13.295 -13.154 1.00 80.94 1114 VAL A CA 1
ATOM 8833 C C . VAL A 1 1114 ? 29.567 13.055 -11.642 1.00 80.94 1114 VAL A C 1
ATOM 8835 O O . VAL A 1 1114 ? 28.958 13.851 -10.927 1.00 80.94 1114 VAL A O 1
ATOM 8838 N N . LYS A 1 1115 ? 30.168 11.959 -11.167 1.00 74.88 1115 LYS A N 1
ATOM 8839 C CA . LYS A 1 1115 ? 30.307 11.545 -9.756 1.00 74.88 1115 LYS A CA 1
ATOM 8840 C C . LYS A 1 1115 ? 31.693 10.934 -9.553 1.00 74.88 1115 LYS A C 1
ATOM 8842 O O . LYS A 1 1115 ? 32.369 10.684 -10.575 1.00 74.88 1115 LYS A O 1
#

Solvent-accessible surface area (backbone atoms only — not comparable to full-atom values): 70204 Å² total; per-residue (Å²): 94,68,71,58,18,54,53,55,46,54,52,52,52,52,53,50,32,54,48,28,57,72,69,78,44,74,60,80,53,73,52,76,40,73,65,35,34,51,55,50,46,51,55,39,34,53,48,47,50,53,54,50,52,53,52,48,50,58,48,53,53,49,51,50,50,53,51,50,52,51,50,55,52,50,49,54,50,50,51,52,49,49,53,52,53,50,51,48,49,57,52,54,58,58,49,59,63,62,63,73,76,77,79,79,84,87,79,89,87,80,90,82,83,89,86,91,82,89,81,92,78,80,92,82,84,88,89,85,87,88,88,81,85,86,87,90,89,60,82,88,75,66,81,76,78,77,86,74,89,85,79,89,82,88,84,89,85,88,85,91,85,82,95,84,90,80,84,86,80,91,76,90,82,84,90,84,78,93,85,79,89,83,92,81,87,83,88,90,87,87,83,88,86,85,86,79,89,80,82,88,88,92,87,81,88,91,87,89,86,83,89,88,84,83,87,88,87,88,85,82,89,86,85,91,80,88,79,91,81,90,82,82,92,82,83,82,94,74,85,79,84,60,79,72,78,84,79,89,90,86,88,91,85,87,86,86,84,85,85,82,86,86,89,88,85,88,88,83,82,87,90,86,88,84,87,86,87,88,86,84,85,86,83,90,88,88,85,91,82,89,83,88,89,83,88,90,88,88,83,88,89,82,90,82,83,86,80,83,87,77,79,90,74,91,76,95,77,82,92,80,88,76,70,67,76,49,73,51,84,75,77,94,68,83,73,80,83,72,91,69,94,77,92,79,85,88,79,80,86,82,82,85,85,81,87,85,85,89,84,81,91,84,90,83,90,84,87,85,87,90,86,87,89,88,87,93,84,86,86,89,86,87,89,88,81,86,88,87,87,85,89,81,87,88,88,80,89,84,90,84,85,82,90,85,90,87,86,84,91,84,88,84,85,89,81,86,86,81,83,86,83,74,87,67,86,70,89,89,71,90,65,49,80,44,80,44,102,44,65,55,36,29,34,38,40,64,97,64,74,39,46,26,27,48,44,84,49,69,100,65,65,94,84,78,53,57,73,49,78,47,75,54,98,88,45,77,45,35,31,35,51,50,56,35,82,74,24,70,70,48,18,34,57,76,57,60,59,94,71,80,87,72,27,63,52,37,32,35,38,35,38,51,34,47,56,28,70,56,51,56,47,53,45,24,24,14,33,87,76,11,36,33,40,32,30,16,64,49,74,67,31,34,52,44,23,47,59,50,25,78,71,37,85,36,40,47,71,40,78,44,58,68,83,47,52,82,73,54,53,88,76,58,68,78,17,48,32,40,39,34,59,41,88,44,64,57,37,68,62,30,47,52,54,41,40,76,74,28,45,39,90,64,22,43,39,36,39,48,48,49,23,71,49,57,47,76,83,60,56,46,70,58,48,53,51,49,53,62,44,50,44,46,71,78,27,29,48,76,72,51,77,47,58,23,60,93,56,38,79,61,27,36,40,40,34,27,30,47,42,67,45,46,22,19,74,79,61,64,73,50,67,55,34,96,53,52,46,78,41,78,41,90,55,37,26,38,9,47,75,55,42,31,75,80,37,75,66,62,49,53,50,52,53,50,56,49,58,49,49,47,60,73,70,48,54,61,68,68,35,22,29,62,29,53,42,71,32,56,63,48,64,53,46,52,49,41,37,62,57,75,43,33,37,88,88,63,91,76,51,70,72,53,55,52,52,50,59,50,49,64,62,50,71,77,71,54,97,48,46,81,36,93,87,41,62,32,35,44,35,41,40,38,47,57,68,93,53,52,67,62,56,35,50,56,47,45,72,76,42,46,75,83,70,59,56,98,85,72,88,91,65,62,65,70,58,51,47,66,80,50,69,41,63,68,54,46,71,74,48,46,93,68,64,45,57,77,57,40,73,70,60,80,87,63,56,51,90,64,75,60,44,73,49,83,47,80,48,30,58,71,46,34,44,25,16,18,38,29,31,70,36,53,82,42,28,63,51,74,65,46,93,51,88,92,40,80,47,64,84,78,48,14,58,40,40,64,54,41,51,62,52,29,68,69,21,51,26,84,51,70,44,76,44,54,52,62,83,69,58,39,62,34,26,30,36,77,78,17,48,38,35,35,36,43,29,33,41,44,25,47,49,84,62,50,44,86,50,80,83,45,46,69,53,19,47,56,46,28,46,55,50,32,54,51,36,42,72,72,39,87,47,40,40,54,45,72,46,41,70,45,53,73,72,63,50,51,55,42,54,58,48,35,68,70,30,41,37,30,32,40,35,36,34,41,34,81,56,76,48,64,52,65,63,37,44,56,39,34,82,63,37,66,38,77,26,41,33,39,52,50,79,93,46,49,95,80,44,79,87,44,75,40,80,38,45,35,59,41,38,38,34,47,60,78,54,52,40,35,30,38,39,40,38,32,28,43,39,89,61,62,64,65,38,33,37,25,6,58,88,67,39,17,41,72,15,52,18,51,75,71,76,40,60,77,52,44,25,39,70,80,43,44,33,36,45,38,54,66,62,95,49,58,82,90,128

pLDDT: mean 70.31, std 27.17, range [22.23, 97.88]

InterPro domains:
  IPR000692 rRNA 2'-O-methyltransferase fibrillarin-like [MF_00351] (447-659)
  IPR000692 rRNA 2'-O-methyltransferase fibrillarin-like [NF003276] (443-658)
  IPR000692 rRNA 2'-O-methyltransferase fibrillarin-like [PF01269] (433-656)
  IPR000692 rRNA 2'-O-methyltransferase fibrillarin-like [PR00052] (451-470)
  IPR000692 rRNA 2'-O-methyltransferase fibrillarin-like [PR00052] (478-497)
  IPR000692 rRNA 2'-O-methyltransferase fibrillarin-like [PR00052] (505-526)
  IPR000692 rRNA 2'-O-methyltransferase fibrillarin-like [PR00052] (530-547)
  IPR000692 rRNA 2'-O-methyltransferase fibrillarin-like [PR00052] (555-584)
  IPR000692 rRNA 2'-O-methyltransferase fibrillarin-like [PR00052] (585-614)
  IPR000692 rRNA 2'-O-methyltransferase fibrillarin-like [PR00052] (637-658)
  IPR000692 rRNA 2'-O-methyltransferase fibrillarin-like [SM01206] (433-658)
  IPR020103 Pseudouridine synthase, catalytic domain superfamily [SSF55120] (971-1092)
  IPR020813 Fibrillarin, conserved site [PS00566] (530-544)
  IPR029063 S-adenosyl-L-methionine-dependent methyltransferase superfamily [G3DSA:3.40.50.150] (483-658)
  IPR029063 S-adenosyl-L-methionine-dependent methyltransferase superfamily [SSF53335] (431-654)
  IPR048741 Pus10-like, C-terminal [PF21238] (862-1108)

Mean predicted aligned error: 22.29 Å

Foldseek 3Di:
DLVVLVVVVVVVLVVQLVVCVVVVHDSDDPCVDPVNVVVSSVVSVVVVVVVVVVVVVVVVVVVVVVVVVVVVVVVVVVVVVVVVVVVVVVVVVVVVVVVVPPDDDDDDDDDDDDDDDDDDDDDDDDDDDDDDDDDDDPVVPPPPPPPDDDDDDDDDDDDDDDDDDDDDDDDDDDDDDDDDDDDDDDDDPPPDPPDDDDDDDDDDDDDDDDDDDDDDDDDDDDDDDDDDDDDDDDDDDDFPFDWDDDDDDDDDDDDDDDDDDDDDDDDDDDDDDDDDDDDDDDDDDDDDDDDDDDDDDDDDDDDDDDDDDDDDDDDDDDDDDTDTAGQPPDDPDDDPPQPDDDDDDDDDDPDDDDDDDDDDDDDDDDDDDDDDDDDDDDDDDDDDDDDDDDYDDDDDDDDDDDDDDDDDDDDDDDDDDDDPDDPDPDPDDDWDWADDPAAQWIWTHDPDIFIKGWQLFPPDDLPPFDKDWDADPNDTTIITTQDLLVEVLVLCVVLPPPYDQLAALFEEEEAACFLPNVVSRSLRGNDPNYAYEHEHQDPVSLVSVVVSCVRRVRYDYHHHDLLCCVVCLVPAAAGQEYEYPDLALCRLVSQLVNCVSHYDAFGKYKYKDQQCSNDVVDDLVVSVVVSVVSCVVSAWAWDDKTASPPSDPSMIMTMTTQAEFEAAPVCVPAAWDPSYHYHHDPDHCLGLQANNLLPPVVLVVVLVVQQVVLVVLQAPAQAEREHEAGELVNLLVQLLCQQRTHDPPRPDDVVVVSSVSSVVSNVPRDNHHYDPPTQKYKYKHKYDCQCLQVSLVLCCVVPVVVLDDPPDDDDDPVVSSVVQRDPVNSVVCSVVCHSVSSSPRDSGGDPDRIDMDIDIWGAWWKKKFFKWFADQQAFQDFDDPDSPGDGDAPRHPCRLQVVLVCVVQVFPGKDKDWLDGDDSRATEAARHTIIMITGTRGRDCPQADPDPVCQVSNVVVQVVSQVVSCVPDPRMHIDDIHTDDVVLSVVRHVLSQFWKWKKKFKKFFLFFDDQVLQQCQFVVPFDKKWAFDAPVCVVPDPGDIDIWTWHGWHWDDDGRTIIMIITMIGRPDDQQCLAQVNQVNIPPHPCVSSVHDRRSMGTPHMYTHDIRDDDDDDD

Sequence (1115 aa):
GYAEARARLAIMMSEKKRKLKKEGKSTDIPEDTSEGYSKMLWVVVTKVFADRERKRKMLEEREQNEKIRKAEEATKAAEKRKLEEEFKKNYEESRDERRVIFCSTSSNGAIGIEIVVANESIGWSKAKYKEKVTVNRIMLSLFLDKYINASDIILSKPFTSILTKMNFSIKFHEFSSTKAEVKILNTYEFFKKFVSCFNNSPTKNEGYFQLFFNKNASIPHSCSKMMSLNFPSRHSNCLYIVSISSPNTFDSDKNLIKKGAEPIIPNASIAFFKNKQSYSFPSIGLSSSLSYIQQDSNKQPHQTYPQQNVLMKRQILGKKSVLCVYLYFYNMGRPEFNSNGRGNGFRSRGGNDSSRNSGSFGRGRGGFGDRGGRSSFGGRGGGRGGRGGFGDRGGRGGFGDRGGRGGGRGGGRGGRGGPRGGLGMRGGKTVIVEPHRHEGVFIVKGKEDALATLNMVPGESVYGEKRVSVETNGVSSEYRIWNPFRSKLAAAIMGGIENVYIKPGSKLLYLGAASGTTVSHCSDLVGPEGLVYAVEFSHRSGRDLLGVAKKRPNIIPIVDDARHPHKYRMLVGMVDNVFSDVAQSDSTRILSLNAQYFLKSGGHIILSIKASCIDSTAQPEAVFAEEAQKLKQDGFKLREQVSLEPYERDHAFIMSDKLTINVCEHCGNLPFKENVDIIKVEETYQCSACFGLFDDELLKKICHETDLKIKEEGYDATSFIFALNLPVPFFLREYILEKIYFKENSNVSLKQEAAEYFMNHINFNFRLKPTLASDFTITITFENNELDEKDSEFLLFNFPNEYMGRKRKDYDFKKLMKDSFTKVRISQFGSRITEEMARKYNMISPTEKVNYSILLEREAVFIGGRYCKFSRCLSQSPWSIGIDVPSIPGTSVSEFIGDVLKDFTKADSYKLLASGREDIDVRMLGTGRPFAIELKNCRKVKDIPVHNFGIEKMKKNCKLLEDKINSSSVDVKVNSLIRVTQKEVESLLEGQEEKEKSYRAFCYSKVPILGDLIRKLHDKAPIEIVQKTPVRVLKRRSLLDRPRTIFTMSGLPMDEHHFHLRLTTQAGTYIKEFVHGDFGRTRPCLSELLGLETGTIDILELDVENVNLQWPPVK

Nearest PDB structures (foldseek):
  7mq9-assembly1_SD  TM=9.882E-01  e=2.125E-35  Homo sapiens
  7seb-assembly1_A  TM=9.729E-01  e=5.684E-35  Homo sapiens
  7se8-assembly2_B  TM=9.821E-01  e=4.537E-34  Homo sapiens
  2ipx-assembly1_A  TM=9.913E-01  e=8.224E-33  Homo sapiens
  6rxz-assembly1_CA  TM=9.800E-01  e=4.014E-32  Thermochaetoides thermophila

Organism: Strongyloides stercoralis (NCBI:txid6248)

Secondary structure (DSSP, 8-state):
-HHHHHHHHHHHHHHHHHHHHHTT--S--GGGSHHHHHHHHHHHHHHHHHHHHHHHHHHHHHHHHHHHHHHHHHHHHHHHHHHHHHHHHHHHHHHHHTTTTSSS--------------------------------SSTTSSSSSSSS-----------------------------------------SSSS---------------------------------------------------------------------------------------------------------------PPP--------------------------PPP------------------------------------------------------------------------------------------S-S--EEEE-SSTTEEEEESSS-EEEEE-SSTT--SSS--EEEEEETTEEEEEEE--GGG-HHHHHHHTT-S-----TT-EEEEE--TTSHHHHHHHHHHTTTSEEEEE---TTHHHHHHHHHTT-TTEEEE-S-TT-HHHHTTT---EEEEEE---STTHHHHHHHHHHHHEEEEEEEEEEEEGGGT-SSS-HHHHHHHHHHHHHHTTEEEEEEEE-TTTSTTEEEEEEEE-EEEE-HHHHTS-B-TT-EEEE-SSGGG-TTTTT-S-HHHHHHHHHHHHHHHHHHT---SEEEEEEEPPHHHHHHHHHIIIIIBPTT----HHHHHHHHHHHHHHHH-SSEE-TT-SEEEEEEEE--TTHHHHHHHHHHH-HHHHS-TT-SS--HHHHHHTT--HHHHHHHGGG--HHHHTTS--PPPSSPPEEEEEEEEPPEEEEEEEEE--SS-BSS---SSSSSPPPTT-BHHHHHHHHHHHHHT-SEEEEEES----TT-EEEEEEEEEEEEEES-S--TTS-SSSTTHHHHHHHHHHHHHHHHHH-SSEEEEEEEEE-HHHHHHHHHHHHH--EEEEEEEEESS---HHHHHTTGGG-SEEEEEEPPGGGTTTS---EEEEEEEEEEEEE-SSSEEEEEEEE-TT--HHHHHSTTTTTEES-HHHHTT--TTSEEEEEEEEEEE----SPP-

Radius of gyration: 46.39 Å; Cα contacts (8 Å, |Δi|>4): 1445; chains: 1; bounding box: 130×97×120 Å